Protein AF-A0A940CEB1-F1 (afdb_monomer_lite)

pLDDT: mean 72.1, std 21.2, range [25.8, 98.25]

Structure (mmCIF, N/CA/C/O backbone):
data_AF-A0A940CEB1-F1
#
_entry.id   AF-A0A940CEB1-F1
#
loop_
_atom_site.group_PDB
_atom_site.id
_atom_site.type_symbol
_atom_site.label_atom_id
_atom_site.label_alt_id
_atom_site.label_comp_id
_atom_site.label_asym_id
_atom_site.label_entity_id
_atom_site.label_seq_id
_atom_site.pdbx_PDB_ins_code
_atom_site.Cartn_x
_atom_site.Cartn_y
_atom_site.Cartn_z
_atom_site.occupancy
_atom_site.B_iso_or_equiv
_atom_site.auth_seq_id
_atom_site.auth_comp_id
_atom_site.auth_asym_id
_atom_site.auth_atom_id
_atom_site.pdbx_PDB_model_num
ATOM 1 N N . MET A 1 1 ? 11.211 -12.309 49.604 1.00 27.73 1 MET A N 1
ATOM 2 C CA . MET A 1 1 ? 10.793 -13.408 48.698 1.00 27.73 1 MET A CA 1
ATOM 3 C C . MET A 1 1 ? 11.800 -14.562 48.604 1.00 27.73 1 MET A C 1
ATOM 5 O O . MET A 1 1 ? 11.357 -15.689 48.750 1.00 27.73 1 MET A O 1
ATOM 9 N N . LYS A 1 2 ? 13.122 -14.353 48.440 1.00 26.02 2 LYS A N 1
ATOM 10 C CA . LYS A 1 2 ? 14.088 -15.481 48.369 1.00 26.02 2 LYS A CA 1
ATOM 11 C C . LYS A 1 2 ? 14.380 -16.222 49.696 1.00 26.02 2 LYS A C 1
ATOM 13 O O . LYS A 1 2 ? 14.759 -17.379 49.620 1.00 26.02 2 LYS A O 1
ATOM 18 N N . SER A 1 3 ? 14.178 -15.627 50.884 1.00 28.50 3 SER A N 1
ATOM 19 C CA . SER A 1 3 ? 14.506 -16.285 52.174 1.00 28.50 3 SER A CA 1
ATOM 20 C C . SER A 1 3 ? 13.359 -17.068 52.838 1.00 28.50 3 SER A C 1
ATOM 22 O O . SER A 1 3 ? 13.624 -17.930 53.673 1.00 28.50 3 SER A O 1
ATOM 24 N N . TYR A 1 4 ? 12.095 -16.806 52.479 1.00 29.58 4 TYR A N 1
ATOM 25 C CA . TYR A 1 4 ? 10.931 -17.437 53.127 1.00 29.58 4 TYR A CA 1
ATOM 26 C C . TYR A 1 4 ? 10.647 -18.843 52.560 1.00 29.58 4 TYR A C 1
ATOM 28 O O . TYR A 1 4 ? 10.418 -19.785 53.317 1.00 29.58 4 TYR A O 1
ATOM 36 N N . ASN A 1 5 ? 10.817 -19.029 51.243 1.00 39.47 5 ASN A N 1
ATOM 37 C CA . ASN A 1 5 ? 10.703 -20.340 50.586 1.00 39.47 5 ASN A CA 1
ATOM 38 C C . ASN A 1 5 ? 11.764 -21.347 51.056 1.00 39.47 5 ASN A C 1
ATOM 40 O O . ASN A 1 5 ? 11.519 -22.550 51.064 1.00 39.47 5 ASN A O 1
ATOM 44 N N . THR A 1 6 ? 12.925 -20.879 51.519 1.00 34.66 6 THR A N 1
ATOM 45 C CA . THR A 1 6 ? 14.000 -21.757 51.998 1.00 34.66 6 THR A CA 1
ATOM 46 C C . THR A 1 6 ? 13.637 -22.466 53.306 1.00 34.66 6 THR A C 1
ATOM 48 O O . THR A 1 6 ? 14.158 -23.544 53.573 1.00 34.66 6 THR A O 1
ATOM 51 N N . LYS A 1 7 ? 12.749 -21.894 54.132 1.00 38.88 7 LYS A N 1
ATOM 52 C CA . LYS A 1 7 ? 12.389 -22.449 55.449 1.00 38.88 7 LYS A CA 1
ATOM 53 C C . LYS A 1 7 ? 11.352 -23.573 55.336 1.00 38.88 7 LYS A C 1
ATOM 55 O O . LYS A 1 7 ? 11.483 -24.586 56.014 1.00 38.88 7 LYS A O 1
ATOM 60 N N . ILE A 1 8 ? 10.391 -23.427 54.421 1.00 42.66 8 ILE A N 1
ATOM 61 C CA . ILE A 1 8 ? 9.376 -24.449 54.109 1.00 42.66 8 ILE A CA 1
ATOM 62 C C . ILE A 1 8 ? 10.035 -25.662 53.443 1.00 42.66 8 ILE A C 1
ATOM 64 O O . ILE A 1 8 ? 9.822 -26.791 53.876 1.00 42.66 8 ILE A O 1
ATOM 68 N N . ILE A 1 9 ? 10.922 -25.425 52.469 1.00 41.19 9 ILE A N 1
ATOM 69 C CA . ILE A 1 9 ? 11.670 -26.495 51.794 1.00 41.19 9 ILE A CA 1
ATOM 70 C C . ILE A 1 9 ? 12.596 -27.219 52.783 1.00 41.19 9 ILE A C 1
ATOM 72 O O . ILE A 1 9 ? 12.636 -28.444 52.784 1.00 41.19 9 ILE A O 1
ATOM 76 N N . LYS A 1 10 ? 13.276 -26.500 53.692 1.00 40.56 10 LYS A N 1
ATOM 77 C CA . LYS A 1 10 ? 14.107 -27.122 54.742 1.00 40.56 10 LYS A CA 1
ATOM 78 C C . LYS A 1 10 ? 13.305 -27.981 55.722 1.00 40.56 10 LYS A C 1
ATOM 80 O O . LYS A 1 10 ? 13.800 -29.024 56.133 1.00 40.56 10 LYS A O 1
ATOM 85 N N . ASN A 1 11 ? 12.091 -27.571 56.089 1.00 43.56 11 ASN A N 1
ATOM 86 C CA . ASN A 1 11 ? 11.242 -28.341 57.003 1.00 43.56 11 ASN A CA 1
ATOM 87 C C . ASN A 1 11 ? 10.642 -29.587 56.335 1.00 43.56 11 ASN A C 1
ATOM 89 O O . ASN A 1 11 ? 10.568 -30.632 56.977 1.00 43.56 11 ASN A O 1
ATOM 93 N N . ALA A 1 12 ? 10.282 -29.504 55.050 1.00 43.97 12 ALA A N 1
ATOM 94 C CA . ALA A 1 12 ? 9.875 -30.665 54.259 1.00 43.97 12 ALA A CA 1
ATOM 95 C C . ALA A 1 12 ? 11.039 -31.657 54.069 1.00 43.97 12 ALA A C 1
ATOM 97 O O . ALA A 1 12 ? 10.867 -32.857 54.258 1.00 43.97 12 ALA A O 1
ATOM 98 N N . PHE A 1 13 ? 12.247 -31.146 53.800 1.00 39.66 13 PHE A N 1
ATOM 99 C CA . PHE A 1 13 ? 13.464 -31.954 53.672 1.00 39.66 13 PHE A CA 1
ATOM 100 C C . PHE A 1 13 ? 13.834 -32.658 54.984 1.00 39.66 13 PHE A C 1
ATOM 102 O O . PHE A 1 13 ? 14.203 -33.827 54.984 1.00 39.66 13 PHE A O 1
ATOM 109 N N . LYS A 1 14 ? 13.678 -31.966 56.121 1.00 43.47 14 LYS A N 1
ATOM 110 C CA . LYS A 1 14 ? 13.921 -32.535 57.450 1.00 43.47 14 LYS A CA 1
ATOM 111 C C . LYS A 1 14 ? 12.974 -33.703 57.762 1.00 43.47 14 LYS A C 1
ATOM 113 O O . LYS A 1 14 ? 13.449 -34.728 58.233 1.00 43.47 14 LYS A O 1
ATOM 118 N N . ARG A 1 15 ? 11.680 -33.582 57.430 1.00 45.56 15 ARG A N 1
ATOM 119 C CA . ARG A 1 15 ? 10.696 -34.671 57.598 1.00 45.56 15 ARG A CA 1
ATOM 120 C C . ARG A 1 15 ? 11.003 -35.889 56.722 1.00 45.56 15 ARG A C 1
ATOM 122 O O . ARG A 1 15 ? 10.946 -37.007 57.208 1.00 45.56 15 ARG A O 1
ATOM 129 N N . MET A 1 16 ? 11.411 -35.676 55.471 1.00 41.81 16 MET A N 1
ATOM 130 C CA . MET A 1 16 ? 11.794 -36.767 54.563 1.00 41.81 16 MET A CA 1
ATOM 131 C C . MET A 1 16 ? 13.024 -37.556 55.047 1.00 41.81 16 MET A C 1
ATOM 133 O O . MET A 1 16 ? 13.073 -38.773 54.894 1.00 41.81 16 MET A O 1
ATOM 137 N N . VAL A 1 17 ? 14.018 -36.876 55.635 1.00 41.12 17 VAL A N 1
ATOM 138 C CA . VAL A 1 17 ? 15.206 -37.530 56.221 1.00 41.12 17 VAL A CA 1
ATOM 139 C C . VAL A 1 17 ? 14.839 -38.317 57.485 1.00 41.12 17 VAL A C 1
ATOM 141 O O . VAL A 1 17 ? 15.400 -39.385 57.725 1.00 41.12 17 VAL A O 1
ATOM 144 N N . GLU A 1 18 ? 13.884 -37.815 58.273 1.00 44.88 18 GLU A N 1
ATOM 145 C CA . GLU A 1 18 ? 13.341 -38.503 59.453 1.00 44.88 18 GLU A CA 1
ATOM 146 C C . GLU A 1 18 ? 12.520 -39.757 59.075 1.00 44.88 18 GLU A C 1
ATOM 148 O O . GLU A 1 18 ? 12.572 -40.744 59.806 1.00 44.88 18 GLU A O 1
ATOM 153 N N . GLU A 1 19 ? 11.826 -39.762 57.928 1.00 44.84 19 GLU A N 1
ATOM 154 C CA . GLU A 1 19 ? 11.002 -40.893 57.457 1.00 44.84 19 GLU A CA 1
ATOM 155 C C . GLU A 1 19 ? 11.777 -41.989 56.703 1.00 44.84 19 GLU A C 1
ATOM 157 O O . GLU A 1 19 ? 11.395 -43.158 56.772 1.00 44.84 19 GLU A O 1
ATOM 162 N N . HIS A 1 20 ? 12.855 -41.650 55.986 1.00 45.41 20 HIS A N 1
ATOM 163 C CA . HIS A 1 20 ? 13.511 -42.585 55.052 1.00 45.41 20 HIS A CA 1
ATOM 164 C C . HIS A 1 20 ? 14.984 -42.899 55.356 1.00 45.41 20 HIS A C 1
ATOM 166 O O . HIS A 1 20 ? 15.578 -43.748 54.692 1.00 45.41 20 HIS A O 1
ATOM 172 N N . GLY A 1 21 ? 15.558 -42.284 56.393 1.00 36.50 21 GLY A N 1
ATOM 173 C CA . GLY A 1 21 ? 16.912 -42.568 56.871 1.00 36.50 21 GLY A CA 1
ATOM 174 C C . GLY A 1 21 ? 18.030 -41.838 56.100 1.00 36.50 21 GLY A C 1
ATOM 175 O O . GLY A 1 21 ? 17.873 -41.483 54.931 1.00 36.50 21 GLY A O 1
ATOM 176 N N . PRO A 1 22 ? 19.188 -41.590 56.745 1.00 37.09 22 PRO A N 1
ATOM 177 C CA . PRO A 1 22 ? 20.231 -40.703 56.218 1.00 37.09 22 PRO A CA 1
ATOM 178 C C . PRO A 1 22 ? 21.082 -41.295 55.080 1.00 37.09 22 PRO A C 1
ATOM 180 O O . PRO A 1 22 ? 21.786 -40.545 54.412 1.00 37.09 22 PRO A O 1
ATOM 183 N N . GLU A 1 23 ? 21.023 -42.606 54.824 1.00 39.81 23 GLU A N 1
ATOM 184 C CA . GLU A 1 23 ? 21.876 -43.277 53.822 1.00 39.81 23 GLU A CA 1
ATOM 185 C C . GLU A 1 23 ? 21.469 -43.003 52.359 1.00 39.81 23 GLU A C 1
ATOM 187 O O . GLU A 1 23 ? 22.212 -43.336 51.440 1.00 39.81 23 GLU A O 1
ATOM 192 N N . VAL A 1 24 ? 20.319 -42.359 52.122 1.00 39.47 24 VAL A N 1
ATOM 193 C CA . VAL A 1 24 ? 19.811 -42.059 50.767 1.00 39.47 24 VAL A CA 1
ATOM 194 C C . VAL A 1 24 ? 20.451 -40.797 50.156 1.00 39.47 24 VAL A C 1
ATOM 196 O O . VAL A 1 24 ? 20.351 -40.581 48.950 1.00 39.47 24 VAL A O 1
ATOM 199 N N . PHE A 1 25 ? 21.147 -39.964 50.941 1.00 39.81 25 PHE A N 1
ATOM 200 C CA . PHE A 1 25 ? 21.608 -38.649 50.480 1.00 39.81 25 PHE A CA 1
ATOM 201 C C . PHE A 1 25 ? 23.048 -38.340 50.898 1.00 39.81 25 PHE A C 1
ATOM 203 O O . PHE A 1 25 ? 23.282 -37.577 51.833 1.00 39.81 25 PHE A O 1
ATOM 210 N N . ASP A 1 26 ? 24.013 -38.868 50.146 1.00 35.78 26 ASP A N 1
ATOM 211 C CA . ASP A 1 26 ? 25.407 -38.422 50.216 1.00 35.78 26 ASP A CA 1
ATOM 212 C C . ASP A 1 26 ? 25.882 -37.867 48.867 1.00 35.78 26 ASP A C 1
ATOM 214 O O . ASP A 1 26 ? 26.655 -38.510 48.170 1.00 35.78 26 ASP A O 1
ATOM 218 N N . VAL A 1 27 ? 25.395 -36.681 48.474 1.00 32.84 27 VAL A N 1
ATOM 219 C CA . VAL A 1 27 ? 26.149 -35.735 47.624 1.00 32.84 27 VAL A CA 1
ATOM 220 C C . VAL A 1 27 ? 25.663 -34.308 47.906 1.00 32.84 27 VAL A C 1
ATOM 222 O O . VAL A 1 27 ? 24.493 -33.974 47.730 1.00 32.84 27 VAL A O 1
ATOM 225 N N . ALA A 1 28 ? 26.575 -33.437 48.332 1.00 38.16 28 ALA A N 1
ATOM 226 C CA . ALA A 1 28 ? 26.331 -32.013 48.523 1.00 38.16 28 ALA A CA 1
ATOM 227 C C . ALA A 1 28 ? 26.258 -31.256 47.176 1.00 38.16 28 ALA A C 1
ATOM 229 O O . ALA A 1 28 ? 27.224 -31.275 46.415 1.00 38.16 28 ALA A O 1
ATOM 230 N N . GLY A 1 29 ? 25.166 -30.524 46.912 1.00 29.97 29 GLY A N 1
ATOM 231 C CA . GLY A 1 29 ? 25.105 -29.528 45.827 1.00 29.97 29 GLY A CA 1
ATOM 232 C C . GLY A 1 29 ? 23.686 -29.109 45.410 1.00 29.97 29 GLY A C 1
ATOM 233 O O . GLY A 1 29 ? 22.952 -29.944 44.914 1.00 29.97 29 GLY A O 1
ATOM 234 N N . GLU A 1 30 ? 23.363 -27.823 45.623 1.00 32.31 30 GLU A N 1
ATOM 235 C CA . GLU A 1 30 ? 22.220 -26.974 45.186 1.00 32.31 30 GLU A CA 1
ATOM 236 C C . GLU A 1 30 ? 20.777 -27.542 44.994 1.00 32.31 30 GLU A C 1
ATOM 238 O O . GLU A 1 30 ? 20.577 -28.637 44.490 1.00 32.31 30 GLU A O 1
ATOM 243 N N . PRO A 1 31 ? 19.703 -26.772 45.313 1.00 37.59 31 PRO A N 1
ATOM 244 C CA . PRO A 1 31 ? 18.312 -27.272 45.354 1.00 37.59 31 PRO A CA 1
ATOM 245 C C . PRO A 1 31 ? 17.712 -27.718 44.008 1.00 37.59 31 PRO A C 1
ATOM 247 O O . PRO A 1 31 ? 16.626 -28.294 43.985 1.00 37.59 31 PRO A O 1
ATOM 250 N N . GLU A 1 32 ? 18.363 -27.400 42.890 1.00 36.53 32 GLU A N 1
ATOM 251 C CA . GLU A 1 32 ? 17.824 -27.575 41.536 1.00 36.53 32 GLU A CA 1
ATOM 252 C C . GLU A 1 32 ? 18.006 -29.004 40.988 1.00 36.53 32 GLU A C 1
ATOM 254 O O . GLU A 1 32 ? 17.327 -29.375 40.036 1.00 36.53 32 GLU A O 1
ATOM 259 N N . THR A 1 33 ? 18.838 -29.836 41.626 1.00 38.94 33 THR A N 1
ATOM 260 C CA . THR A 1 33 ? 19.183 -31.210 41.198 1.00 38.94 33 THR A CA 1
ATOM 261 C C . THR A 1 33 ? 18.453 -32.316 41.977 1.00 38.94 33 THR A C 1
ATOM 263 O O . THR A 1 33 ? 18.609 -33.499 41.685 1.00 38.94 33 THR A O 1
ATOM 266 N N . LEU A 1 34 ? 17.625 -31.959 42.966 1.00 41.16 34 LEU A N 1
ATOM 267 C CA . LEU A 1 34 ? 17.013 -32.905 43.913 1.00 41.16 34 LEU A CA 1
ATOM 268 C C . LEU A 1 34 ? 15.762 -33.633 43.385 1.00 41.16 34 LEU A C 1
ATOM 270 O O . LEU A 1 34 ? 15.404 -34.686 43.906 1.00 41.16 34 LEU A O 1
ATOM 274 N N . VAL A 1 35 ? 15.098 -33.100 42.353 1.00 42.66 35 VAL A N 1
ATOM 275 C CA . VAL A 1 35 ? 13.866 -33.693 41.791 1.00 42.66 35 VAL A CA 1
ATOM 276 C C . VAL A 1 35 ? 14.159 -34.975 41.006 1.00 42.66 35 VAL A C 1
ATOM 278 O O . VAL A 1 35 ? 13.322 -35.876 40.975 1.00 42.66 35 VAL A O 1
ATOM 281 N N . ASP A 1 36 ? 15.354 -35.098 40.428 1.00 40.91 36 ASP A N 1
ATOM 282 C CA . ASP A 1 36 ? 15.727 -36.233 39.579 1.00 40.91 36 ASP A CA 1
ATOM 283 C C . ASP A 1 36 ? 15.833 -37.558 40.355 1.00 40.91 36 ASP A C 1
ATOM 285 O O . ASP A 1 36 ? 15.549 -38.616 39.790 1.00 40.91 36 ASP A O 1
ATOM 289 N N . TYR A 1 37 ? 16.116 -37.497 41.662 1.00 40.81 37 TYR A N 1
ATOM 290 C CA . TYR A 1 37 ? 16.297 -38.658 42.547 1.00 40.81 37 TYR A CA 1
ATOM 291 C C . TYR A 1 37 ? 15.012 -39.128 43.257 1.00 40.81 37 TYR A C 1
ATOM 293 O O . TYR A 1 37 ? 15.055 -40.086 44.027 1.00 40.81 37 TYR A O 1
ATOM 301 N N . LEU A 1 38 ? 13.865 -38.483 43.010 1.00 42.16 38 LEU A N 1
ATOM 302 C CA . LEU A 1 38 ? 12.572 -38.905 43.565 1.00 42.16 38 LEU A CA 1
ATOM 303 C C . LEU A 1 38 ? 11.969 -40.097 42.784 1.00 42.16 38 LEU A C 1
ATOM 305 O O . LEU A 1 38 ? 12.088 -40.123 41.552 1.00 42.16 38 LEU A O 1
ATOM 309 N N . PRO A 1 39 ? 11.260 -41.032 43.453 1.00 40.28 39 PRO A N 1
ATOM 310 C CA . PRO A 1 39 ? 10.411 -42.033 42.795 1.00 40.28 39 PRO A CA 1
ATOM 311 C C . PRO A 1 39 ? 9.328 -41.378 41.917 1.00 40.28 39 PRO A C 1
ATOM 313 O O . PRO A 1 39 ? 8.865 -40.270 42.212 1.00 40.28 39 PRO A O 1
ATOM 316 N N . ASP A 1 40 ? 8.918 -42.036 40.829 1.00 43.56 40 ASP A N 1
ATOM 317 C CA . ASP A 1 40 ? 8.037 -41.460 39.792 1.00 43.56 40 ASP A CA 1
ATOM 318 C C . ASP A 1 40 ? 6.658 -41.023 40.328 1.00 43.56 40 ASP A C 1
ATOM 320 O O . ASP A 1 40 ? 6.085 -40.009 39.919 1.00 43.56 40 ASP A O 1
ATOM 324 N N . ASP A 1 41 ? 6.166 -41.733 41.330 1.00 41.03 41 ASP A N 1
ATOM 325 C CA . ASP A 1 41 ? 4.954 -41.485 42.101 1.00 41.03 41 ASP A CA 1
ATOM 326 C C . ASP A 1 41 ? 5.048 -40.228 42.994 1.00 41.03 41 ASP A C 1
ATOM 328 O O . ASP A 1 41 ? 4.067 -39.492 43.146 1.00 41.03 41 ASP A O 1
ATOM 332 N N . ALA A 1 42 ? 6.239 -39.880 43.491 1.00 39.88 42 ALA A N 1
ATOM 333 C CA . ALA A 1 42 ? 6.476 -38.623 44.207 1.00 39.88 42 ALA A CA 1
ATOM 334 C C . ALA A 1 42 ? 6.633 -37.425 43.247 1.00 39.88 42 ALA A C 1
ATOM 336 O O . ALA A 1 42 ? 6.152 -36.324 43.540 1.00 39.88 42 ALA A O 1
ATOM 337 N N . LYS A 1 43 ? 7.221 -37.635 42.058 1.00 45.94 43 LYS A N 1
ATOM 338 C CA . LYS A 1 43 ? 7.311 -36.619 40.987 1.00 45.94 43 LYS A CA 1
ATOM 339 C C . LYS A 1 43 ? 5.919 -36.189 40.498 1.00 45.94 43 LYS A C 1
ATOM 341 O O . LYS A 1 43 ? 5.676 -34.999 40.282 1.00 45.94 43 LYS A O 1
ATOM 346 N N . TYR A 1 44 ? 4.980 -37.134 40.413 1.00 42.84 44 TYR A N 1
ATOM 347 C CA . TYR A 1 44 ? 3.572 -36.891 40.078 1.00 42.84 44 TYR A CA 1
ATOM 348 C C . TYR A 1 44 ? 2.872 -35.925 41.054 1.00 42.84 44 TYR A C 1
ATOM 350 O O . TYR A 1 44 ? 2.182 -34.999 40.619 1.00 42.84 44 TYR A O 1
ATOM 358 N N . ASN A 1 45 ? 3.094 -36.064 42.365 1.00 41.38 45 ASN A N 1
ATOM 359 C CA . ASN A 1 45 ? 2.474 -35.195 43.374 1.00 41.38 45 ASN A CA 1
ATOM 360 C C . ASN A 1 45 ? 3.002 -33.753 43.324 1.00 41.38 45 ASN A C 1
ATOM 362 O O . ASN A 1 45 ? 2.230 -32.810 43.503 1.00 41.38 45 ASN A O 1
ATOM 366 N N . VAL A 1 46 ? 4.278 -33.560 42.982 1.00 41.88 46 VAL A N 1
ATOM 367 C CA . VAL A 1 46 ? 4.877 -32.226 42.797 1.00 41.88 46 VAL A CA 1
ATOM 368 C C . VAL A 1 46 ? 4.295 -31.515 41.566 1.00 41.88 46 VAL A C 1
ATOM 370 O O . VAL A 1 46 ? 3.967 -30.328 41.635 1.00 41.88 46 VAL A O 1
ATOM 373 N N . VAL A 1 47 ? 4.085 -32.234 40.456 1.00 40.03 47 VAL A N 1
ATOM 374 C CA . VAL A 1 47 ? 3.450 -31.691 39.237 1.00 40.03 47 VAL A CA 1
ATOM 375 C C . VAL A 1 47 ? 1.964 -31.390 39.465 1.00 40.03 47 VAL A C 1
ATOM 377 O O . VAL A 1 47 ? 1.476 -30.336 39.051 1.00 40.03 47 VAL A O 1
ATOM 380 N N . ARG A 1 48 ? 1.248 -32.262 40.186 1.00 40.25 48 ARG A N 1
ATOM 381 C CA . ARG A 1 48 ? -0.157 -32.062 40.576 1.00 40.25 48 ARG A CA 1
ATOM 382 C C . ARG A 1 48 ? -0.330 -30.854 41.501 1.00 40.25 48 ARG A C 1
ATOM 384 O O . ARG A 1 48 ? -1.277 -30.087 41.326 1.00 40.25 48 ARG A O 1
ATOM 391 N N . MET A 1 49 ? 0.599 -30.647 42.435 1.00 38.91 49 MET A N 1
ATOM 392 C CA . MET A 1 49 ? 0.623 -29.477 43.319 1.00 38.91 49 MET A CA 1
ATOM 393 C C . MET A 1 49 ? 0.913 -28.186 42.535 1.00 38.91 49 MET A C 1
ATOM 395 O O . MET A 1 49 ? 0.220 -27.191 42.724 1.00 38.91 49 MET A O 1
ATOM 399 N N . ALA A 1 50 ? 1.853 -28.207 41.582 1.00 38.84 50 ALA A N 1
ATOM 400 C CA . ALA A 1 50 ? 2.148 -27.061 40.713 1.00 38.84 50 ALA A CA 1
ATOM 401 C C . ALA A 1 50 ? 0.979 -26.682 39.779 1.00 38.84 50 ALA A C 1
ATOM 403 O O . ALA A 1 50 ? 0.777 -25.498 39.500 1.00 38.84 50 ALA A O 1
ATOM 404 N N . PHE A 1 51 ? 0.195 -27.671 39.327 1.00 35.69 51 PHE A N 1
ATOM 405 C CA . PHE A 1 51 ? -1.024 -27.469 38.537 1.00 35.69 51 PHE A CA 1
ATOM 406 C C . PHE A 1 51 ? -2.161 -26.863 39.372 1.00 35.69 51 PHE A C 1
ATOM 408 O O . PHE A 1 51 ? -2.806 -25.915 38.932 1.00 35.69 51 PHE A O 1
ATOM 415 N N . ARG A 1 52 ? -2.371 -27.354 40.603 1.00 34.94 52 ARG A N 1
ATOM 416 C CA . ARG A 1 52 ? -3.394 -26.821 41.524 1.00 34.94 52 ARG A CA 1
ATOM 417 C C . ARG A 1 52 ? -3.073 -25.418 42.053 1.00 34.94 52 ARG A C 1
ATOM 419 O O . ARG A 1 52 ? -3.991 -24.681 42.374 1.00 34.94 52 ARG A O 1
ATOM 426 N N . MET A 1 53 ? -1.796 -25.034 42.080 1.00 34.12 53 MET A N 1
ATOM 427 C CA . MET A 1 53 ? -1.313 -23.710 42.507 1.00 34.12 53 MET A CA 1
ATOM 428 C C . MET A 1 53 ? -1.252 -22.666 41.367 1.00 34.12 53 MET A C 1
ATOM 430 O O . MET A 1 53 ? -0.606 -21.632 41.518 1.00 34.12 53 MET A O 1
ATOM 434 N N . GLY A 1 54 ? -1.833 -22.939 40.188 1.00 32.00 54 GLY A N 1
ATOM 435 C CA . GLY A 1 54 ? -1.954 -21.964 39.086 1.00 32.00 54 GLY A CA 1
ATOM 436 C C . GLY A 1 54 ? -0.639 -21.513 38.425 1.00 32.00 54 GLY A C 1
ATOM 437 O O . GLY A 1 54 ? -0.622 -20.583 37.618 1.00 32.00 54 GLY A O 1
ATOM 438 N N . CYS A 1 55 ? 0.488 -22.169 38.715 1.00 35.28 55 CYS A N 1
ATOM 439 C CA . CYS A 1 55 ? 1.821 -21.749 38.275 1.00 35.28 55 CYS A CA 1
ATOM 440 C C . CYS A 1 55 ? 2.146 -22.207 36.836 1.00 35.28 55 CYS A C 1
ATOM 442 O O . CYS A 1 55 ? 3.063 -22.999 36.602 1.00 35.28 55 CYS A O 1
ATOM 444 N N . TYR A 1 56 ? 1.420 -21.674 35.846 1.00 39.34 56 TYR A N 1
ATOM 445 C CA . TYR A 1 56 ? 1.493 -22.086 34.433 1.00 39.34 56 TYR A CA 1
ATOM 446 C C . TYR A 1 56 ? 2.900 -22.004 33.806 1.00 39.34 56 TYR A C 1
ATOM 448 O O . TYR A 1 56 ? 3.251 -22.850 32.986 1.00 39.34 56 TYR A O 1
ATOM 456 N N . ARG A 1 57 ? 3.752 -21.049 34.213 1.00 37.84 57 ARG A N 1
ATOM 457 C CA . ARG A 1 57 ? 5.152 -20.964 33.733 1.00 37.84 57 ARG A CA 1
ATOM 458 C C . ARG A 1 57 ? 6.009 -22.146 34.197 1.00 37.84 57 ARG A C 1
ATOM 460 O O . ARG A 1 57 ? 6.769 -22.690 33.402 1.00 37.84 57 ARG A O 1
ATOM 467 N N . ARG A 1 58 ? 5.841 -22.574 35.453 1.00 40.69 58 ARG A N 1
ATOM 468 C CA . ARG A 1 58 ? 6.579 -23.701 36.045 1.00 40.69 58 ARG A CA 1
ATOM 469 C C . ARG A 1 58 ? 6.134 -25.030 35.438 1.00 40.69 58 ARG A C 1
ATOM 471 O O . ARG A 1 58 ? 6.953 -25.916 35.222 1.00 40.69 58 ARG A O 1
ATOM 478 N N . LEU A 1 59 ? 4.849 -25.133 35.091 1.00 38.66 59 LEU A N 1
ATOM 479 C CA . LEU A 1 59 ? 4.283 -26.285 34.393 1.00 38.66 59 LEU A CA 1
ATOM 480 C C . LEU A 1 59 ? 4.878 -26.452 32.983 1.00 38.66 59 LEU A C 1
ATOM 482 O O . LEU A 1 59 ? 5.200 -27.565 32.584 1.00 38.66 59 LEU A O 1
ATOM 486 N N . GLN A 1 60 ? 5.068 -25.351 32.246 1.00 40.38 60 GLN A N 1
ATOM 487 C CA . GLN A 1 60 ? 5.682 -25.359 30.909 1.00 40.38 60 GLN A CA 1
ATOM 488 C C . GLN A 1 60 ? 7.182 -25.706 30.954 1.00 40.38 60 GLN A C 1
ATOM 490 O O . GLN A 1 60 ? 7.667 -26.432 30.088 1.00 40.38 60 GLN A O 1
ATOM 495 N N . GLU A 1 61 ? 7.907 -25.253 31.983 1.00 43.06 61 GLU A N 1
ATOM 496 C CA . GLU A 1 61 ? 9.313 -25.623 32.225 1.00 43.06 61 GLU A CA 1
ATOM 497 C C . GLU A 1 61 ? 9.468 -27.117 32.549 1.00 43.06 61 GLU A C 1
ATOM 499 O O . GLU A 1 61 ? 10.275 -27.798 31.919 1.00 43.06 61 GLU A O 1
ATOM 504 N N . LEU A 1 62 ? 8.635 -27.655 33.448 1.00 41.78 62 LEU A N 1
ATOM 505 C CA . LEU A 1 62 ? 8.636 -29.080 33.804 1.00 41.78 62 LEU A CA 1
ATOM 506 C C . LEU A 1 62 ? 8.230 -29.965 32.611 1.00 41.78 62 LEU A C 1
ATOM 508 O O . LEU A 1 62 ? 8.849 -30.994 32.357 1.00 41.78 62 LEU A O 1
ATOM 512 N N . LYS A 1 63 ? 7.247 -29.538 31.809 1.00 43.53 63 LYS A N 1
ATOM 513 C CA . LYS A 1 63 ? 6.812 -30.256 30.597 1.00 43.53 63 LYS A CA 1
ATOM 514 C C . LYS A 1 63 ? 7.899 -30.295 29.513 1.00 43.53 63 LYS A C 1
ATOM 516 O O . LYS A 1 63 ? 7.989 -31.269 28.771 1.00 43.53 63 LYS A O 1
ATOM 521 N N . LYS A 1 64 ? 8.747 -29.262 29.447 1.00 47.03 64 LYS A N 1
ATOM 522 C CA . LYS A 1 64 ? 9.912 -29.186 28.551 1.00 47.03 64 LYS A CA 1
ATOM 523 C C . LYS A 1 64 ? 11.093 -30.030 29.051 1.00 47.03 64 LYS A C 1
ATOM 525 O O . LYS A 1 64 ? 11.843 -30.548 28.231 1.00 47.03 64 LYS A O 1
ATOM 530 N N . GLN A 1 65 ? 11.241 -30.180 30.368 1.00 41.97 65 GLN A N 1
ATOM 531 C CA . GLN A 1 65 ? 12.326 -30.933 31.005 1.00 41.97 65 GLN A CA 1
ATOM 532 C C . GLN A 1 65 ? 12.067 -32.453 31.048 1.00 41.97 65 GLN A C 1
ATOM 534 O O . GLN A 1 65 ? 12.999 -33.223 30.846 1.00 41.97 65 GLN A O 1
ATOM 539 N N . TYR A 1 66 ? 10.813 -32.895 31.217 1.00 45.03 66 TYR A N 1
ATOM 540 C CA . TYR A 1 66 ? 10.446 -34.317 31.376 1.00 45.03 66 TYR A CA 1
ATOM 541 C C . TYR A 1 66 ? 9.600 -34.881 30.217 1.00 45.03 66 TYR A C 1
ATOM 543 O O . TYR A 1 66 ? 8.904 -35.882 30.374 1.00 45.03 66 TYR A O 1
ATOM 551 N N . GLY A 1 67 ? 9.652 -34.256 29.035 1.00 37.28 67 GLY A N 1
ATOM 552 C CA . GLY A 1 67 ? 8.829 -34.563 27.851 1.00 37.28 67 GLY A CA 1
ATOM 553 C C . GLY A 1 67 ? 9.038 -35.933 27.179 1.00 37.28 67 GLY A C 1
ATOM 554 O O . GLY A 1 67 ? 8.716 -36.082 26.003 1.00 37.28 67 GLY A O 1
ATOM 555 N N . ARG A 1 68 ? 9.574 -36.933 27.886 1.00 36.84 68 ARG A N 1
ATOM 556 C CA . ARG A 1 68 ? 9.693 -38.326 27.433 1.00 36.84 68 ARG A CA 1
ATOM 557 C C . ARG A 1 68 ? 9.467 -39.298 28.594 1.00 36.84 68 ARG A C 1
ATOM 559 O O . ARG A 1 68 ? 10.390 -39.974 29.026 1.00 36.84 68 ARG A O 1
ATOM 566 N N . PHE A 1 69 ? 8.236 -39.393 29.073 1.00 32.59 69 PHE A N 1
ATOM 567 C CA . PHE A 1 69 ? 7.757 -40.637 29.672 1.00 32.59 69 PHE A CA 1
ATOM 568 C C . PHE A 1 69 ? 6.636 -41.153 28.773 1.00 32.59 69 PHE A C 1
ATOM 570 O O . PHE A 1 69 ? 5.617 -40.485 28.593 1.00 32.59 69 PHE A O 1
ATOM 577 N N . GLU A 1 70 ? 6.874 -42.293 28.123 1.00 36.06 70 GLU A N 1
ATOM 578 C CA . GLU A 1 70 ? 5.883 -42.987 27.302 1.00 36.06 70 GLU A CA 1
ATOM 579 C C . GLU A 1 70 ? 4.675 -43.357 28.174 1.00 36.06 70 GLU A C 1
ATOM 581 O O . GLU A 1 70 ? 4.715 -44.259 29.007 1.00 36.06 70 GLU A O 1
ATOM 586 N N . LEU A 1 71 ? 3.584 -42.617 27.984 1.00 33.06 71 LEU A N 1
ATOM 587 C CA . LEU A 1 71 ? 2.299 -42.756 28.670 1.00 33.06 71 LEU A CA 1
ATOM 588 C C . LEU A 1 71 ? 1.502 -43.959 28.135 1.00 33.06 71 LEU A C 1
ATOM 590 O O . LEU A 1 71 ? 0.391 -43.811 27.628 1.00 33.06 71 LEU A O 1
ATOM 594 N N . ALA A 1 72 ? 2.055 -45.167 28.240 1.00 31.33 72 ALA A N 1
ATOM 595 C CA . ALA A 1 72 ? 1.366 -46.383 27.806 1.00 31.33 72 ALA A CA 1
ATOM 596 C C . ALA A 1 72 ? 0.303 -46.889 28.807 1.00 31.33 72 ALA A C 1
ATOM 598 O O . ALA A 1 72 ? -0.496 -47.750 28.449 1.00 31.33 72 ALA A O 1
ATOM 599 N N . GLN A 1 73 ? 0.230 -46.351 30.034 1.00 38.91 73 GLN A N 1
ATOM 600 C CA . GLN A 1 73 ? -0.762 -46.767 31.041 1.00 38.91 73 GLN A CA 1
ATOM 601 C C . GLN A 1 73 ? -1.359 -45.587 31.830 1.00 38.91 73 GLN A C 1
ATOM 603 O O . GLN A 1 73 ? -1.237 -45.506 33.048 1.00 38.91 73 GLN A O 1
ATOM 608 N N . ASN A 1 74 ? -2.011 -44.650 31.134 1.00 37.41 74 ASN A N 1
ATOM 609 C CA . ASN A 1 74 ? -2.707 -43.518 31.758 1.00 37.41 74 ASN A CA 1
ATOM 610 C C . ASN A 1 74 ? -4.243 -43.732 31.788 1.00 37.41 74 ASN A C 1
ATOM 612 O O . ASN A 1 74 ? -4.825 -43.930 30.716 1.00 37.41 74 ASN A O 1
ATOM 616 N N . PRO A 1 75 ? -4.920 -43.612 32.952 1.00 36.38 75 PRO A N 1
ATOM 617 C CA . PRO A 1 75 ? -6.385 -43.564 33.073 1.00 36.38 75 PRO A CA 1
ATOM 618 C C . PRO A 1 75 ? -7.069 -42.506 32.188 1.00 36.38 75 PRO A C 1
ATOM 620 O O . PRO A 1 75 ? -8.196 -42.718 31.746 1.00 36.38 75 PRO A O 1
ATOM 623 N N . LEU A 1 76 ? -6.363 -41.422 31.837 1.00 35.06 76 LEU A N 1
ATOM 624 C CA . LEU A 1 76 ? -6.854 -40.388 30.912 1.00 35.06 76 LEU A CA 1
ATOM 625 C C . LEU A 1 76 ? -7.106 -40.923 29.491 1.00 35.06 76 LEU A C 1
ATOM 627 O O . LEU A 1 76 ? -7.936 -40.391 28.763 1.00 35.06 76 LEU A O 1
ATOM 631 N N . ASN A 1 77 ? -6.397 -41.975 29.071 1.00 38.28 77 ASN A N 1
ATOM 632 C CA . ASN A 1 77 ? -6.545 -42.553 27.731 1.00 38.28 77 ASN A CA 1
ATOM 633 C C . ASN A 1 77 ? -7.805 -43.433 27.631 1.00 38.28 77 ASN A C 1
ATOM 635 O O . ASN A 1 77 ? -8.406 -43.558 26.565 1.00 38.28 77 ASN A O 1
ATOM 639 N N . THR A 1 78 ? -8.225 -44.017 28.755 1.00 41.50 78 THR A N 1
ATOM 640 C CA . THR A 1 78 ? -9.504 -44.727 28.896 1.00 41.50 78 THR A CA 1
ATOM 641 C C . THR A 1 78 ? -10.668 -43.737 28.882 1.00 41.50 78 THR A C 1
ATOM 643 O O . THR A 1 78 ? -11.676 -43.982 28.223 1.00 41.50 78 THR A O 1
ATOM 646 N N . GLU A 1 79 ? -10.489 -42.585 29.529 1.00 39.75 79 GLU A N 1
ATOM 647 C CA . GLU A 1 79 ? -11.462 -41.492 29.559 1.00 39.75 79 GLU A CA 1
ATOM 648 C C . GLU A 1 79 ? -11.626 -40.861 28.162 1.00 39.75 79 GLU A C 1
ATOM 650 O O . GLU A 1 79 ? -12.735 -40.789 27.646 1.00 39.75 79 GLU A O 1
ATOM 655 N N . LEU A 1 80 ? -10.533 -40.555 27.452 1.00 36.78 80 LEU A N 1
ATOM 656 C CA . LEU A 1 80 ? -10.568 -40.007 26.085 1.00 36.78 80 LEU A CA 1
ATOM 657 C C . LEU A 1 80 ? -11.101 -40.993 25.026 1.00 36.78 80 LEU A C 1
ATOM 659 O O . LEU A 1 80 ? -11.808 -40.578 24.105 1.00 36.78 80 LEU A O 1
ATOM 663 N N . LYS A 1 81 ? -10.835 -42.302 25.165 1.00 42.00 81 LYS A N 1
ATOM 664 C CA . LYS A 1 81 ? -11.451 -43.339 24.311 1.00 42.00 81 LYS A CA 1
ATOM 665 C C . LYS A 1 81 ? -12.945 -43.509 24.575 1.00 42.00 81 LYS A C 1
ATOM 667 O O . LYS A 1 81 ? -13.672 -43.817 23.634 1.00 42.00 81 LYS A O 1
ATOM 672 N N . SER A 1 82 ? -13.411 -43.267 25.803 1.00 40.81 82 SER A N 1
ATOM 673 C CA . SER A 1 82 ? -14.849 -43.253 26.115 1.00 40.81 82 SER A CA 1
ATOM 674 C C . SER A 1 82 ? -15.598 -42.095 25.432 1.00 40.81 82 SER A C 1
ATOM 676 O O . SER A 1 82 ? -16.804 -42.193 25.226 1.00 40.81 82 SER A O 1
ATOM 678 N N . PHE A 1 83 ? -14.865 -41.068 24.977 1.00 35.19 83 PHE A N 1
ATOM 679 C CA . PHE A 1 83 ? -15.359 -39.947 24.168 1.00 35.19 83 PHE A CA 1
ATOM 680 C C . PHE A 1 83 ? -15.021 -40.048 22.661 1.00 35.19 83 PHE A C 1
ATOM 682 O O . PHE A 1 83 ? -15.332 -39.131 21.906 1.00 35.19 83 PHE A O 1
ATOM 689 N N . GLY A 1 84 ? -14.414 -41.148 22.189 1.00 32.09 84 GLY A N 1
ATOM 690 C CA . GLY A 1 84 ? -14.250 -41.447 20.755 1.00 32.09 84 GLY A CA 1
ATOM 691 C C . GLY A 1 84 ? -13.137 -40.707 19.994 1.00 32.09 84 GLY A C 1
ATOM 692 O O . GLY A 1 84 ? -13.174 -40.678 18.766 1.00 32.09 84 GLY A O 1
ATOM 693 N N . ILE A 1 85 ? -12.138 -40.129 20.669 1.00 36.16 85 ILE A N 1
ATOM 694 C CA . ILE A 1 85 ? -11.075 -39.333 20.024 1.00 36.16 85 ILE A CA 1
ATOM 695 C C . ILE A 1 85 ? -9.785 -40.161 19.870 1.00 36.16 85 ILE A C 1
ATOM 697 O O . ILE A 1 85 ? -9.228 -40.639 20.859 1.00 36.16 85 ILE A O 1
ATOM 701 N N . THR A 1 86 ? -9.262 -40.295 18.643 1.00 36.22 86 THR A N 1
ATOM 702 C CA . THR A 1 86 ? -7.910 -40.826 18.368 1.00 36.22 86 THR A CA 1
ATOM 703 C C . THR A 1 86 ? -6.973 -39.719 17.898 1.00 36.22 86 THR A C 1
ATOM 705 O O . THR A 1 86 ? -7.271 -39.010 16.941 1.00 36.22 86 THR A O 1
ATOM 708 N N . ILE A 1 87 ? -5.834 -39.582 18.580 1.00 39.09 87 ILE A N 1
ATOM 709 C CA . ILE A 1 87 ? -4.852 -38.515 18.365 1.00 39.09 87 ILE A CA 1
ATOM 710 C C . ILE A 1 87 ? -3.827 -38.976 17.328 1.00 39.09 87 ILE A C 1
ATOM 712 O O . ILE A 1 87 ? -2.756 -39.454 17.685 1.00 39.09 87 ILE A O 1
ATOM 716 N N . GLU A 1 88 ? -4.138 -38.815 16.047 1.00 36.72 88 GLU A N 1
ATOM 717 C CA . GLU A 1 88 ? -3.108 -38.707 15.012 1.00 36.72 88 GLU A CA 1
ATOM 718 C C . GLU A 1 88 ? -3.475 -37.547 14.074 1.00 36.72 88 GLU A C 1
ATOM 720 O O . GLU A 1 88 ? -4.533 -37.557 13.455 1.00 36.72 88 GLU A O 1
ATOM 725 N N . ALA A 1 89 ? -2.568 -36.563 14.003 1.00 34.00 89 ALA A N 1
ATOM 726 C CA . ALA A 1 89 ? -2.572 -35.338 13.187 1.00 34.00 89 ALA A CA 1
ATOM 727 C C . ALA A 1 89 ? -3.379 -34.117 13.699 1.00 34.00 89 ALA A C 1
ATOM 729 O O . ALA A 1 89 ? -4.535 -33.924 13.343 1.00 34.00 89 ALA A O 1
ATOM 730 N N . ALA A 1 90 ? -2.716 -33.216 14.442 1.00 28.72 90 ALA A N 1
ATOM 731 C CA . ALA A 1 90 ? -3.062 -31.784 14.502 1.00 28.72 90 ALA A CA 1
ATOM 732 C C . ALA A 1 90 ? -1.857 -30.960 15.007 1.00 28.72 90 ALA A C 1
ATOM 734 O O . ALA A 1 90 ? -1.401 -31.151 16.134 1.00 28.72 90 ALA A O 1
ATOM 735 N N . GLU A 1 91 ? -1.325 -30.053 14.179 1.00 38.25 91 GLU A N 1
ATOM 736 C CA . GLU A 1 91 ? -0.089 -29.298 14.458 1.00 38.25 91 GLU A CA 1
ATOM 737 C C . GLU A 1 91 ? -0.280 -27.942 15.168 1.00 38.25 91 GLU A C 1
ATOM 739 O O . GLU A 1 91 ? 0.722 -27.334 15.528 1.00 38.25 91 GLU A O 1
ATOM 744 N N . THR A 1 92 ? -1.489 -27.449 15.477 1.00 36.41 92 THR A N 1
ATOM 745 C CA . THR A 1 92 ? -1.628 -26.232 16.315 1.00 36.41 92 THR A CA 1
ATOM 746 C C . THR A 1 92 ? -2.903 -26.184 17.172 1.00 36.41 92 THR A C 1
ATOM 748 O O . THR A 1 92 ? -3.967 -26.667 16.798 1.00 36.41 92 THR A O 1
ATOM 751 N N . ALA A 1 93 ? -2.792 -25.567 18.356 1.00 33.16 93 ALA A N 1
ATOM 752 C CA . ALA A 1 93 ? -3.787 -25.569 19.438 1.00 33.16 93 ALA A CA 1
ATOM 753 C C . ALA A 1 93 ? -5.042 -24.688 19.217 1.00 33.16 93 ALA A C 1
ATOM 755 O O . ALA A 1 93 ? -5.891 -24.620 20.102 1.00 33.16 93 ALA A O 1
ATOM 756 N N . ALA A 1 94 ? -5.176 -24.005 18.076 1.00 31.52 94 ALA A N 1
ATOM 757 C CA . ALA A 1 94 ? -6.335 -23.152 17.787 1.00 31.52 94 ALA A CA 1
ATOM 758 C C . ALA A 1 94 ? -7.464 -23.894 17.041 1.00 31.52 94 ALA A C 1
ATOM 760 O O . ALA A 1 94 ? -8.633 -23.571 17.237 1.00 31.52 94 ALA A O 1
ATOM 761 N N . GLU A 1 95 ? -7.142 -24.919 16.245 1.00 33.94 95 GLU A N 1
ATOM 762 C CA . GLU A 1 95 ? -8.131 -25.675 15.453 1.00 33.94 95 GLU A CA 1
ATOM 763 C C . GLU A 1 95 ? -8.876 -26.739 16.285 1.00 33.94 95 GLU A C 1
ATOM 765 O O . GLU A 1 95 ? -10.046 -27.022 16.032 1.00 33.94 95 GLU A O 1
ATOM 770 N N . VAL A 1 96 ? -8.266 -27.245 17.364 1.00 34.50 96 VAL A N 1
ATOM 771 C CA . VAL A 1 96 ? -8.880 -28.241 18.268 1.00 34.50 96 VAL A CA 1
ATOM 772 C C . VAL A 1 96 ? -10.090 -27.673 19.026 1.00 34.50 96 VAL A C 1
ATOM 774 O O . VAL A 1 96 ? -11.063 -28.383 19.267 1.00 34.50 96 VAL A O 1
ATOM 777 N N . THR A 1 97 ? -10.073 -26.382 19.363 1.00 33.44 97 THR A N 1
ATOM 778 C CA . THR A 1 97 ? -11.132 -25.731 20.156 1.00 33.44 97 THR A CA 1
ATOM 779 C C . THR A 1 97 ? -12.394 -25.452 19.336 1.00 33.44 97 THR A C 1
ATOM 781 O O . THR A 1 97 ? -13.498 -25.490 19.874 1.00 33.44 97 THR A O 1
ATOM 784 N N . VAL A 1 98 ? -12.246 -25.204 18.029 1.00 32.09 98 VAL A N 1
ATOM 785 C CA . VAL A 1 98 ? -13.370 -24.956 17.109 1.00 32.09 98 VAL A CA 1
ATOM 786 C C . VAL A 1 98 ? -13.988 -26.280 16.646 1.00 32.09 98 VAL A C 1
ATOM 788 O O . VAL A 1 98 ? -15.206 -26.432 16.681 1.00 32.09 98 VAL A O 1
ATOM 791 N N . MET A 1 99 ? -13.163 -27.290 16.345 1.00 33.53 99 MET A N 1
ATOM 792 C CA . MET A 1 99 ? -13.649 -28.614 15.932 1.00 33.53 99 MET A CA 1
ATOM 793 C C . MET A 1 99 ? -14.327 -29.393 17.077 1.00 33.53 99 MET A C 1
ATOM 795 O O . MET A 1 99 ? -15.280 -30.129 16.826 1.00 33.53 99 MET A O 1
ATOM 799 N N . ALA A 1 100 ? -13.911 -29.200 18.338 1.00 33.81 100 ALA A N 1
ATOM 800 C CA . ALA A 1 100 ? -14.573 -29.797 19.507 1.00 33.81 100 ALA A CA 1
ATOM 801 C C . ALA A 1 100 ? -15.960 -29.187 19.800 1.00 33.81 100 ALA A C 1
ATOM 803 O O . ALA A 1 100 ? -16.832 -29.871 20.333 1.00 33.81 100 ALA A O 1
ATOM 804 N N . ALA A 1 101 ? -16.181 -27.922 19.430 1.00 33.22 101 ALA A N 1
ATOM 805 C CA . ALA A 1 101 ? -17.466 -27.245 19.595 1.00 33.22 101 ALA A CA 1
ATOM 806 C C . ALA A 1 101 ? -18.470 -27.610 18.483 1.00 33.22 101 ALA A C 1
ATOM 808 O O . ALA A 1 101 ? -19.664 -27.726 18.752 1.00 33.22 101 ALA A O 1
ATOM 809 N N . GLU A 1 102 ? -17.999 -27.844 17.253 1.00 32.84 102 GLU A N 1
ATOM 810 C CA . GLU A 1 102 ? -18.848 -28.226 16.112 1.00 32.84 102 GLU A CA 1
ATOM 811 C C . GLU A 1 102 ? -19.195 -29.728 16.090 1.00 32.84 102 GLU A C 1
ATOM 813 O O . GLU A 1 102 ? -20.293 -30.096 15.670 1.00 32.84 102 GLU A O 1
ATOM 818 N N . ALA A 1 103 ? -18.319 -30.603 16.603 1.00 34.38 103 ALA A N 1
ATOM 819 C CA . ALA A 1 103 ? -18.563 -32.050 16.662 1.00 34.38 103 ALA A CA 1
ATOM 820 C C . ALA A 1 103 ? -19.500 -32.494 17.807 1.00 34.38 103 ALA A C 1
ATOM 822 O O . ALA A 1 103 ? -20.020 -33.609 17.770 1.00 34.38 103 ALA A O 1
ATOM 823 N N . ALA A 1 104 ? -19.744 -31.646 18.814 1.00 32.84 104 ALA A N 1
ATOM 824 C CA . ALA A 1 104 ? -20.530 -32.010 19.997 1.00 32.84 104 ALA A CA 1
ATOM 825 C C . ALA A 1 104 ? -22.058 -31.933 19.815 1.00 32.84 104 ALA A C 1
ATOM 827 O O . ALA A 1 104 ? -22.770 -32.372 20.709 1.00 32.84 104 ALA A O 1
ATOM 828 N N . GLY A 1 105 ? -22.584 -31.407 18.699 1.00 34.38 105 GLY A N 1
ATOM 829 C CA . GLY A 1 105 ? -23.982 -31.606 18.271 1.00 34.38 105 GLY A CA 1
ATOM 830 C C . GLY A 1 105 ? -25.102 -31.421 19.317 1.00 34.38 105 GLY A C 1
ATOM 831 O O . GLY A 1 105 ? -26.160 -32.029 19.175 1.00 34.38 105 GLY A O 1
ATOM 832 N N . LEU A 1 106 ? -24.915 -30.614 20.366 1.00 31.66 106 LEU A N 1
ATOM 833 C CA . LEU A 1 106 ? -25.890 -30.444 21.448 1.00 31.66 106 LEU A CA 1
ATOM 834 C C . LEU A 1 106 ? -26.906 -29.343 21.111 1.00 31.66 106 LEU A C 1
ATOM 836 O O . LEU A 1 106 ? -26.890 -28.245 21.662 1.00 31.66 106 LEU A O 1
ATOM 840 N N . THR A 1 107 ? -27.849 -29.664 20.226 1.00 31.22 107 THR A N 1
ATOM 841 C CA . THR A 1 107 ? -29.198 -29.089 20.308 1.00 31.22 107 THR A CA 1
ATOM 842 C C . THR A 1 107 ? -30.012 -29.883 21.332 1.00 31.22 107 THR A C 1
ATOM 844 O O . THR A 1 107 ? -30.380 -31.022 21.070 1.00 31.22 107 THR A O 1
ATOM 847 N N . ALA A 1 108 ? -30.261 -29.259 22.487 1.00 35.94 108 ALA A N 1
ATOM 848 C CA . ALA A 1 108 ? -31.347 -29.458 23.458 1.00 35.94 108 ALA A CA 1
ATOM 849 C C . ALA A 1 108 ? -32.057 -30.833 23.553 1.00 35.94 108 ALA A C 1
ATOM 851 O O . ALA A 1 108 ? -32.838 -31.187 22.669 1.00 35.94 108 ALA A O 1
ATOM 852 N N . LYS A 1 109 ? -31.955 -31.486 24.728 1.00 36.50 109 LYS A N 1
ATOM 853 C CA . LYS A 1 109 ? -33.085 -31.820 25.639 1.00 36.50 109 LYS A CA 1
ATOM 854 C C . LYS A 1 109 ? -32.702 -32.902 26.663 1.00 36.50 109 LYS A C 1
ATOM 856 O O . LYS A 1 109 ? -32.638 -34.078 26.322 1.00 36.50 109 LYS A O 1
ATOM 861 N N . SER A 1 110 ? -32.630 -32.533 27.944 1.00 28.12 110 SER A N 1
ATOM 862 C CA . SER A 1 110 ? -33.060 -33.409 29.040 1.00 28.12 110 SER A CA 1
ATOM 863 C C . SER A 1 110 ? -33.625 -32.565 30.192 1.00 28.12 110 SER A C 1
ATOM 865 O O . SER A 1 110 ? -33.062 -31.544 30.579 1.00 28.12 110 SER A O 1
ATOM 867 N N . ALA A 1 111 ? -34.798 -32.954 30.691 1.00 29.05 111 ALA A N 1
ATOM 868 C CA . ALA A 1 111 ? -35.682 -32.153 31.544 1.00 29.05 111 ALA A CA 1
ATOM 869 C C . ALA A 1 111 ? -35.187 -31.913 32.993 1.00 29.05 111 ALA A C 1
ATOM 871 O O . ALA A 1 111 ? -35.941 -31.401 33.811 1.00 29.05 111 ALA A O 1
ATOM 872 N N . GLY A 1 112 ? -33.940 -32.267 33.324 1.00 30.08 112 GLY A N 1
ATOM 873 C CA . GLY A 1 112 ? -33.303 -31.918 34.605 1.00 30.08 112 GLY A CA 1
ATOM 874 C C . GLY A 1 112 ? -32.503 -30.611 34.550 1.00 30.08 112 GLY A C 1
ATOM 875 O O . GLY A 1 112 ? -32.326 -29.940 35.561 1.00 30.08 112 GLY A O 1
ATOM 876 N N . GLU A 1 113 ? -32.074 -30.200 33.356 1.00 29.52 113 GLU A N 1
ATOM 877 C CA . GLU A 1 113 ? -31.319 -28.958 33.161 1.00 29.52 113 GLU A CA 1
ATOM 878 C C . GLU A 1 113 ? -32.225 -27.733 33.040 1.00 29.52 113 GLU A C 1
ATOM 880 O O . GLU A 1 113 ? -31.743 -26.615 33.142 1.00 29.52 113 GLU A O 1
ATOM 885 N N . GLU A 1 114 ? -33.540 -27.899 32.881 1.00 28.77 114 GLU A N 1
ATOM 886 C CA . GLU A 1 114 ? -34.477 -26.768 32.811 1.00 28.77 114 GLU A CA 1
ATOM 887 C C . GLU A 1 114 ? -34.657 -26.082 34.179 1.00 28.77 114 GLU A C 1
ATOM 889 O O . GLU A 1 114 ? -34.964 -24.895 34.234 1.00 28.77 114 GLU A O 1
ATOM 894 N N . GLN A 1 115 ? -34.351 -26.784 35.277 1.00 29.09 115 GLN A N 1
ATOM 895 C CA . GLN A 1 115 ? -34.301 -26.215 36.628 1.00 29.09 115 GLN A CA 1
ATOM 896 C C . GLN A 1 115 ? -32.938 -25.546 36.912 1.00 29.09 115 GLN A C 1
ATOM 898 O O . GLN A 1 115 ? -32.892 -24.453 37.467 1.00 29.09 115 GLN A O 1
ATOM 903 N N . ILE A 1 116 ? -31.837 -26.121 36.406 1.00 28.97 116 ILE A N 1
ATOM 904 C CA . ILE A 1 116 ? -30.462 -25.598 36.557 1.00 28.97 116 ILE A CA 1
ATOM 905 C C . ILE A 1 116 ? -30.193 -24.397 35.620 1.00 28.97 116 ILE A C 1
ATOM 907 O O . ILE A 1 116 ? -29.534 -23.433 36.006 1.00 28.97 116 ILE A O 1
ATOM 911 N N . MET A 1 117 ? -30.747 -24.389 34.403 1.00 27.95 117 MET A N 1
ATOM 912 C CA . MET A 1 117 ? -30.663 -23.269 33.448 1.00 27.95 117 MET A CA 1
ATOM 913 C C . MET A 1 117 ? -31.619 -22.117 33.790 1.00 27.95 117 MET A C 1
ATOM 915 O O . MET A 1 117 ? -31.320 -20.971 33.451 1.00 27.95 117 MET A O 1
ATOM 919 N N . GLN A 1 118 ? -32.735 -22.372 34.489 1.00 30.61 118 GLN A N 1
ATOM 920 C CA . GLN A 1 118 ? -33.552 -21.295 35.069 1.00 30.61 118 GLN A CA 1
ATOM 921 C C . GLN A 1 118 ? -32.840 -20.594 36.238 1.00 30.61 118 GLN A C 1
ATOM 923 O O . GLN A 1 118 ? -33.042 -19.394 36.440 1.00 30.61 118 GLN A O 1
ATOM 928 N N . GLU A 1 119 ? -31.963 -21.295 36.962 1.00 26.94 119 GLU A N 1
ATOM 929 C CA . GLU A 1 119 ? -31.162 -20.730 38.056 1.00 26.94 119 GLU A CA 1
ATOM 930 C C . GLU A 1 119 ? -29.868 -20.048 37.563 1.00 26.94 119 GLU A C 1
ATOM 932 O O . GLU A 1 119 ? -29.538 -18.954 38.025 1.00 26.94 119 GLU A O 1
ATOM 937 N N . ALA A 1 120 ? -29.188 -20.588 36.542 1.00 27.16 120 ALA A N 1
ATOM 938 C CA . ALA A 1 120 ? -27.965 -20.000 35.968 1.00 27.16 120 ALA A CA 1
ATOM 939 C C . ALA A 1 120 ? -28.196 -18.693 35.173 1.00 27.16 120 ALA A C 1
ATOM 941 O O . ALA A 1 120 ? -27.276 -17.894 34.989 1.00 27.16 120 ALA A O 1
ATOM 942 N N . GLY A 1 121 ? -29.428 -18.428 34.725 1.00 26.77 121 GLY A N 1
ATOM 943 C CA . GLY A 1 121 ? -29.808 -17.177 34.055 1.00 26.77 121 GLY A CA 1
ATOM 944 C C . GLY A 1 121 ? -29.988 -15.965 34.982 1.00 26.77 121 GLY A C 1
ATOM 945 O O . GLY A 1 121 ? -30.236 -14.866 34.487 1.00 26.77 121 GLY A O 1
ATOM 946 N N . ARG A 1 122 ? -29.884 -16.129 36.311 1.00 32.38 122 ARG A N 1
ATOM 947 C CA . ARG A 1 122 ? -30.227 -15.079 37.293 1.00 32.38 122 ARG A CA 1
ATOM 948 C C . ARG A 1 122 ? -29.072 -14.205 37.775 1.00 32.38 122 ARG A C 1
ATOM 950 O O . ARG A 1 122 ? -29.327 -13.148 38.343 1.00 32.38 122 ARG A O 1
ATOM 957 N N . PHE A 1 123 ? -27.820 -14.567 37.507 1.00 33.38 123 PHE A N 1
ATOM 958 C CA . PHE A 1 123 ? -26.669 -13.849 38.061 1.00 33.38 123 PHE A CA 1
ATOM 959 C C . PHE A 1 123 ? -25.627 -13.532 36.982 1.00 33.38 123 PHE A C 1
ATOM 961 O O . PHE A 1 123 ? -24.622 -14.216 36.826 1.00 33.38 123 PHE A O 1
ATOM 968 N N . ARG A 1 124 ? -25.858 -12.458 36.218 1.00 30.86 124 ARG A N 1
ATOM 969 C CA . ARG A 1 124 ? -24.795 -11.766 35.469 1.00 30.86 124 ARG A CA 1
ATOM 970 C C . ARG A 1 124 ? -24.819 -10.283 35.819 1.00 30.86 124 ARG A C 1
ATOM 972 O O . ARG A 1 124 ? -25.677 -9.545 35.339 1.00 30.86 124 ARG A O 1
ATOM 979 N N . LEU A 1 125 ? -23.876 -9.850 36.655 1.00 35.84 125 LEU A N 1
ATOM 980 C CA . LEU A 1 125 ? -23.593 -8.435 36.901 1.00 35.84 125 LEU A CA 1
ATOM 981 C C . LEU A 1 125 ? -22.440 -7.942 36.017 1.00 35.84 125 LEU A C 1
ATOM 983 O O . LEU A 1 125 ? -21.559 -8.697 35.623 1.00 35.84 125 LEU A O 1
ATOM 987 N N . SER A 1 126 ? -22.551 -6.669 35.636 1.00 39.72 126 SER A N 1
ATOM 988 C CA . SER A 1 126 ? -21.765 -5.928 34.645 1.00 39.72 126 SER A CA 1
ATOM 989 C C . SER A 1 126 ? -20.380 -5.491 35.136 1.00 39.72 126 SER A C 1
ATOM 991 O O . SER A 1 126 ? -20.202 -5.260 36.324 1.00 39.72 126 SER A O 1
ATOM 993 N N . GLU A 1 127 ? -19.464 -5.218 34.197 1.00 43.78 127 GLU A N 1
ATOM 994 C CA . GLU A 1 127 ? -18.090 -4.686 34.377 1.00 43.78 127 GLU A CA 1
ATOM 995 C C . GLU A 1 127 ? -17.979 -3.291 35.052 1.00 43.78 127 GLU A C 1
ATOM 997 O O . GLU A 1 127 ? -16.906 -2.692 35.079 1.00 43.78 127 GLU A O 1
ATOM 1002 N N . THR A 1 128 ? -19.061 -2.753 35.622 1.00 40.72 128 THR A N 1
ATOM 1003 C CA . THR A 1 128 ? -19.013 -1.642 36.582 1.00 40.72 128 THR A CA 1
ATOM 1004 C C . THR A 1 128 ? -19.768 -2.042 37.850 1.00 40.72 128 THR A C 1
ATOM 1006 O O . THR A 1 128 ? -20.939 -2.434 37.750 1.00 40.72 128 THR A O 1
ATOM 1009 N N . PRO A 1 129 ? -19.142 -1.959 39.041 1.00 49.81 129 PRO A N 1
ATOM 1010 C CA . PRO A 1 129 ? -19.822 -2.289 40.283 1.00 49.81 129 PRO A CA 1
ATOM 1011 C C . PRO A 1 129 ? -20.963 -1.293 40.501 1.00 49.81 129 PRO A C 1
ATOM 1013 O O . PRO A 1 129 ? -20.748 -0.093 40.650 1.00 49.81 129 PRO A O 1
ATOM 1016 N N . LYS A 1 130 ? -22.202 -1.789 40.460 1.00 69.38 130 LYS A N 1
ATOM 1017 C CA . LYS A 1 130 ? -23.374 -1.012 40.868 1.00 69.38 130 LYS A CA 1
ATOM 1018 C C . LYS A 1 130 ? -23.356 -0.951 42.388 1.00 69.38 130 LYS A C 1
ATOM 1020 O O . LYS A 1 130 ? -23.352 -2.009 43.016 1.00 69.38 130 LYS A O 1
ATOM 1025 N N . THR A 1 131 ? -23.346 0.247 42.964 1.00 74.81 131 THR A N 1
ATOM 1026 C CA . THR A 1 131 ? -23.378 0.418 44.417 1.00 74.81 131 THR A CA 1
ATOM 1027 C C . THR A 1 131 ? -24.724 0.945 44.912 1.00 74.81 131 THR A C 1
ATOM 1029 O O . THR A 1 131 ? -25.459 1.614 44.182 1.00 74.81 131 THR A O 1
ATOM 1032 N N . VAL A 1 132 ? -25.072 0.595 46.150 1.00 81.19 132 VAL A N 1
ATOM 1033 C CA . VAL A 1 132 ? -26.236 1.096 46.896 1.00 81.19 132 VAL A CA 1
ATOM 1034 C C . VAL A 1 132 ? -25.814 1.464 48.312 1.00 81.19 132 VAL A C 1
ATOM 1036 O O . VAL A 1 132 ? -24.854 0.908 48.839 1.00 81.19 132 VAL A O 1
ATOM 1039 N N . PHE A 1 133 ? -26.540 2.380 48.949 1.00 82.75 133 PHE A N 1
ATOM 1040 C CA . PHE A 1 133 ? -26.291 2.750 50.341 1.00 82.75 133 PHE A CA 1
ATOM 1041 C C . PHE A 1 133 ? -27.282 2.047 51.263 1.00 82.75 133 PHE A C 1
ATOM 1043 O O . PHE A 1 133 ? -28.490 2.139 51.057 1.00 82.75 133 PHE A O 1
ATOM 1050 N N . PHE A 1 134 ? -26.782 1.354 52.286 1.00 86.00 134 PHE A N 1
ATOM 1051 C CA . PHE A 1 134 ? -27.632 0.644 53.244 1.00 86.00 134 PHE A CA 1
ATOM 1052 C C . PHE A 1 134 ? -26.961 0.565 54.622 1.00 86.00 134 PHE A C 1
ATOM 1054 O O . PHE A 1 134 ? -25.825 0.121 54.746 1.00 86.00 134 PHE A O 1
ATOM 1061 N N . GLY A 1 135 ? -27.639 1.005 55.683 1.00 89.94 135 GLY A N 1
ATOM 1062 C CA . GLY A 1 135 ? -27.011 1.137 57.005 1.00 89.94 135 GLY A CA 1
ATOM 1063 C C . GLY A 1 135 ? -25.944 2.240 57.084 1.00 89.94 135 GLY A C 1
ATOM 1064 O O . GLY A 1 135 ? -25.659 2.945 56.115 1.00 89.94 135 GLY A O 1
ATOM 1065 N N . THR A 1 136 ? -25.358 2.418 58.268 1.00 91.94 136 THR A N 1
ATOM 1066 C CA . THR A 1 136 ? -24.280 3.388 58.532 1.00 91.94 136 THR A CA 1
ATOM 1067 C C . THR A 1 136 ? -23.212 2.760 59.413 1.00 91.94 136 THR A C 1
ATOM 1069 O O . THR A 1 136 ? -23.543 2.033 60.341 1.00 91.94 136 THR A O 1
ATOM 1072 N N . TYR A 1 137 ? -21.941 3.077 59.202 1.00 94.75 137 TYR A N 1
ATOM 1073 C CA . TYR A 1 137 ? -20.841 2.577 60.035 1.00 94.75 137 TYR A CA 1
ATOM 1074 C C . TYR A 1 137 ? -19.755 3.649 60.183 1.00 94.75 137 TYR A C 1
ATOM 1076 O O . TYR A 1 137 ? -19.721 4.566 59.357 1.00 94.75 137 TYR A O 1
ATOM 1084 N N . PRO A 1 138 ? -18.895 3.600 61.218 1.00 92.62 138 PRO A N 1
ATOM 1085 C CA . PRO A 1 138 ? -17.700 4.435 61.271 1.00 92.62 138 PRO A CA 1
ATOM 1086 C C . PRO A 1 138 ? -16.840 4.266 60.015 1.00 92.62 138 PRO A C 1
ATOM 1088 O O . PRO A 1 138 ? -16.522 3.144 59.629 1.00 92.62 138 PRO A O 1
ATOM 1091 N N . GLN A 1 139 ? -16.496 5.377 59.362 1.00 86.56 139 GLN A N 1
ATOM 1092 C CA . GLN A 1 139 ? -15.674 5.359 58.142 1.00 86.56 139 GLN A CA 1
ATOM 1093 C C . GLN A 1 139 ? -14.556 6.404 58.144 1.00 86.56 139 GLN A C 1
ATOM 1095 O O . GLN A 1 139 ? -13.604 6.246 57.385 1.00 86.56 139 GLN A O 1
ATOM 1100 N N . SER A 1 140 ? -14.617 7.419 59.013 1.00 86.56 140 SER A N 1
ATOM 1101 C CA . SER A 1 140 ? -13.517 8.368 59.210 1.00 86.56 140 SER A CA 1
ATOM 1102 C C . SER A 1 140 ? -12.523 7.883 60.273 1.00 86.56 140 SER A C 1
ATOM 1104 O O . SER A 1 140 ? -12.865 7.110 61.172 1.00 86.56 140 SER A O 1
ATOM 1106 N N . SER A 1 141 ? -11.307 8.430 60.250 1.00 84.69 141 SER A N 1
ATOM 1107 C CA . SER A 1 141 ? -10.298 8.190 61.296 1.00 84.69 141 SER A CA 1
ATOM 1108 C C . SER A 1 141 ? -10.725 8.659 62.699 1.00 84.69 141 SER A C 1
ATOM 1110 O O . SER A 1 141 ? -10.189 8.177 63.695 1.00 84.69 141 SER A O 1
ATOM 1112 N N . THR A 1 142 ? -11.703 9.569 62.798 1.00 83.75 142 THR A N 1
ATOM 1113 C CA . THR A 1 142 ? -12.296 10.044 64.062 1.00 83.75 142 THR A CA 1
ATOM 1114 C C . THR A 1 142 ? -13.456 9.169 64.552 1.00 83.75 142 THR A C 1
ATOM 1116 O O . THR A 1 142 ? -13.972 9.398 65.645 1.00 83.75 142 THR A O 1
ATOM 1119 N N . GLY A 1 143 ? -13.861 8.158 63.773 1.00 85.81 143 GLY A N 1
ATOM 1120 C CA . GLY A 1 143 ? -14.991 7.282 64.082 1.00 85.81 143 GLY A CA 1
ATOM 1121 C C . GLY A 1 143 ? -16.360 7.868 63.717 1.00 85.81 143 GLY A C 1
ATOM 1122 O O . GLY A 1 143 ? -17.385 7.351 64.165 1.00 85.81 143 GLY A O 1
ATOM 1123 N N . GLU A 1 144 ? -16.402 8.931 62.910 1.00 88.69 144 GLU A N 1
ATOM 1124 C CA . GLU A 1 144 ? -17.656 9.480 62.393 1.00 88.69 144 GLU A CA 1
ATOM 1125 C C . GLU A 1 144 ? -18.340 8.476 61.466 1.00 88.69 144 GLU A C 1
ATOM 1127 O O . GLU A 1 144 ? -17.705 7.764 60.678 1.00 88.69 144 GLU A O 1
ATOM 1132 N N . ARG A 1 145 ? -19.668 8.416 61.588 1.00 89.25 145 ARG A N 1
ATOM 1133 C CA . ARG A 1 145 ? -20.498 7.430 60.901 1.00 89.25 145 ARG A CA 1
ATOM 1134 C C . ARG A 1 145 ? -20.957 7.969 59.555 1.00 89.25 145 ARG A C 1
ATOM 1136 O O . ARG A 1 145 ? -21.530 9.052 59.491 1.00 89.25 145 ARG A O 1
ATOM 1143 N N . ALA A 1 146 ? -20.782 7.168 58.513 1.00 85.69 146 ALA A N 1
ATOM 1144 C CA . ALA A 1 146 ? -21.264 7.454 57.167 1.00 85.69 146 ALA A CA 1
ATOM 1145 C C . ALA A 1 146 ? -22.095 6.274 56.629 1.00 85.69 146 ALA A C 1
ATOM 1147 O O . ALA A 1 146 ? -21.900 5.137 57.085 1.00 85.69 146 ALA A O 1
ATOM 1148 N N . PRO A 1 147 ? -23.020 6.512 55.678 1.00 91.19 147 PRO A N 1
ATOM 1149 C CA . PRO A 1 147 ? -23.725 5.444 54.976 1.00 91.19 147 PRO A CA 1
ATOM 1150 C C . PRO A 1 147 ? -22.752 4.429 54.380 1.00 91.19 147 PRO A C 1
ATOM 1152 O O . PRO A 1 147 ? -21.765 4.810 53.752 1.00 91.19 147 PRO A O 1
ATOM 1155 N N . ILE A 1 148 ? -23.014 3.141 54.590 1.00 90.25 148 ILE A N 1
ATOM 1156 C CA . ILE A 1 148 ? -22.164 2.092 54.024 1.00 90.25 148 ILE A CA 1
ATOM 1157 C C . ILE A 1 148 ? -22.490 1.983 52.538 1.00 90.25 148 ILE A C 1
ATOM 1159 O O . ILE A 1 148 ? -23.651 1.783 52.174 1.00 90.25 148 ILE A O 1
ATOM 1163 N N . GLU A 1 149 ? -21.469 2.108 51.697 1.00 89.50 149 GLU A N 1
ATOM 1164 C CA . GLU A 1 149 ? -21.572 1.814 50.275 1.00 89.50 149 GLU A CA 1
ATOM 1165 C C . GLU A 1 149 ? -21.414 0.309 50.051 1.00 89.50 149 GLU A C 1
ATOM 1167 O O . GLU A 1 149 ? -20.435 -0.307 50.484 1.00 89.50 149 GLU A O 1
ATOM 1172 N N . TRP A 1 150 ? -22.391 -0.290 49.381 1.00 87.75 150 TRP A N 1
ATOM 1173 C CA . TRP A 1 150 ? -22.436 -1.714 49.090 1.00 87.75 150 TRP A CA 1
ATOM 1174 C C . TRP A 1 150 ? -22.394 -1.954 47.604 1.00 87.75 150 TRP A C 1
ATOM 1176 O O . TRP A 1 150 ? -23.228 -1.437 46.868 1.00 87.75 150 TRP A O 1
ATOM 1186 N N . ARG A 1 151 ? -21.500 -2.829 47.175 1.00 83.38 151 ARG A N 1
ATOM 1187 C CA . ARG A 1 151 ? -21.499 -3.393 45.838 1.00 83.38 151 ARG A CA 1
ATOM 1188 C C . ARG A 1 151 ? -22.600 -4.438 45.718 1.00 83.38 151 ARG A C 1
ATOM 1190 O O . ARG A 1 151 ? -22.636 -5.405 46.480 1.00 83.38 151 ARG A O 1
ATOM 1197 N N . ILE A 1 152 ? -23.463 -4.262 44.724 1.00 80.19 152 ILE A N 1
ATOM 1198 C CA . ILE A 1 152 ? -24.419 -5.280 44.301 1.00 80.19 152 ILE A CA 1
ATOM 1199 C C . ILE A 1 152 ? -23.648 -6.386 43.586 1.00 80.19 152 ILE A C 1
ATOM 1201 O O . ILE A 1 152 ? -23.021 -6.142 42.556 1.00 80.19 152 ILE A O 1
ATOM 1205 N N . ILE A 1 153 ? -23.727 -7.595 44.133 1.00 73.50 153 ILE A N 1
ATOM 1206 C CA . ILE A 1 153 ? -23.021 -8.791 43.644 1.00 73.50 153 ILE A CA 1
ATOM 1207 C C . ILE A 1 153 ? -23.978 -9.879 43.143 1.00 73.50 153 ILE A C 1
ATOM 1209 O O . ILE A 1 153 ? -23.561 -10.790 42.440 1.00 73.50 153 ILE A O 1
ATOM 1213 N N . GLY A 1 154 ? -25.281 -9.748 43.411 1.00 72.94 154 GLY A N 1
ATOM 1214 C CA . GLY A 1 154 ? -26.307 -10.612 42.829 1.00 72.94 154 GLY A CA 1
ATOM 1215 C C . GLY A 1 154 ? -27.721 -10.102 43.088 1.00 72.94 154 GLY A C 1
ATOM 1216 O O . GLY A 1 154 ? -27.948 -9.403 44.073 1.00 72.94 154 GLY A O 1
ATOM 1217 N N . ARG A 1 155 ? -28.684 -10.444 42.224 1.00 74.69 155 ARG A N 1
ATOM 1218 C CA . ARG A 1 155 ? -30.100 -10.089 42.410 1.00 74.69 155 ARG A CA 1
ATOM 1219 C C . ARG A 1 155 ? -31.022 -11.222 41.974 1.00 74.69 155 ARG A C 1
ATOM 1221 O O . ARG A 1 155 ? -30.939 -11.692 40.848 1.00 74.69 155 ARG A O 1
ATOM 1228 N N . GLU A 1 156 ? -31.974 -11.560 42.834 1.00 74.56 156 GLU A N 1
ATOM 1229 C CA . GLU A 1 156 ? -33.083 -12.461 42.542 1.00 74.56 156 GLU A CA 1
ATOM 1230 C C . GLU A 1 156 ? -34.406 -11.782 42.927 1.00 74.56 156 GLU A C 1
ATOM 1232 O O . GLU A 1 156 ? -34.775 -11.699 44.100 1.00 74.56 156 GLU A O 1
ATOM 1237 N N . GLY A 1 157 ? -35.127 -11.255 41.933 1.00 76.62 157 GLY A N 1
ATOM 1238 C CA . GLY A 1 157 ? -36.351 -10.488 42.181 1.00 76.62 157 GLY A CA 1
ATOM 1239 C C . GLY A 1 157 ? -36.064 -9.225 43.000 1.00 76.62 157 GLY A C 1
ATOM 1240 O O . GLY A 1 157 ? -35.358 -8.333 42.526 1.00 76.62 157 GLY A O 1
ATOM 1241 N N . ASN A 1 158 ? -36.610 -9.150 44.216 1.00 79.19 158 ASN A N 1
ATOM 1242 C CA . ASN A 1 158 ? -36.360 -8.065 45.171 1.00 79.19 158 ASN A CA 1
ATOM 1243 C C . ASN A 1 158 ? -35.242 -8.371 46.182 1.00 79.19 158 ASN A C 1
ATOM 1245 O O . ASN A 1 158 ? -34.935 -7.528 47.018 1.00 79.19 158 ASN A O 1
ATOM 1249 N N . LYS A 1 159 ? -34.635 -9.560 46.127 1.00 83.81 159 LYS A N 1
ATOM 1250 C CA . LYS A 1 159 ? -33.528 -9.949 47.004 1.00 83.81 159 LYS A CA 1
ATOM 1251 C C . LYS A 1 159 ? -32.210 -9.593 46.338 1.00 83.81 159 LYS A C 1
ATOM 1253 O O . LYS A 1 159 ? -31.969 -9.990 45.198 1.00 83.81 159 LYS A O 1
ATOM 1258 N N . VAL A 1 160 ? -31.356 -8.861 47.038 1.00 83.06 160 VAL A N 1
ATOM 1259 C CA . VAL A 1 160 ? -30.085 -8.373 46.504 1.00 83.06 160 VAL A CA 1
ATOM 1260 C C . VAL A 1 160 ? -28.954 -8.734 47.449 1.00 83.06 160 VAL A C 1
ATOM 1262 O O . VAL A 1 160 ? -28.989 -8.411 48.636 1.00 83.06 160 VAL A O 1
ATOM 1265 N N . TRP A 1 161 ? -27.949 -9.408 46.906 1.00 83.12 161 TRP A N 1
ATOM 1266 C CA . TRP A 1 161 ? -26.701 -9.690 47.594 1.00 83.12 161 TRP A CA 1
ATOM 1267 C C . TRP A 1 161 ? -25.799 -8.470 47.509 1.00 83.12 161 TRP A C 1
ATOM 1269 O O . TRP A 1 161 ? -25.556 -7.934 46.422 1.00 83.12 161 TRP A O 1
ATOM 1279 N N . LEU A 1 162 ? -25.307 -8.054 48.667 1.00 87.62 162 LEU A N 1
ATOM 1280 C CA . LEU A 1 162 ? -24.521 -6.851 48.859 1.00 87.62 162 LEU A CA 1
ATOM 1281 C C . LEU A 1 162 ? -23.241 -7.198 49.616 1.00 87.62 162 LEU A C 1
ATOM 1283 O O . LEU A 1 162 ? -23.305 -7.704 50.732 1.00 87.62 162 LEU A O 1
ATOM 1287 N N . THR A 1 163 ? -22.082 -6.875 49.049 1.00 89.31 163 THR A N 1
ATOM 1288 C CA . THR A 1 163 ? -20.811 -6.847 49.794 1.00 89.31 163 THR A CA 1
ATOM 1289 C C . THR A 1 163 ? -20.397 -5.399 49.981 1.00 89.31 163 THR A C 1
ATOM 1291 O O . THR A 1 163 ? -20.599 -4.592 49.076 1.00 89.31 163 THR A O 1
ATOM 1294 N N . SER A 1 164 ? -19.824 -5.032 51.125 1.00 91.25 164 SER A N 1
ATOM 1295 C CA . SER A 1 164 ? -19.361 -3.651 51.307 1.00 91.25 164 SER A CA 1
ATOM 1296 C C . SER A 1 164 ? -18.332 -3.288 50.228 1.00 91.25 164 SER A C 1
ATOM 1298 O O . SER A 1 164 ? -17.518 -4.126 49.833 1.00 91.25 164 SER A O 1
ATOM 1300 N N . GLU A 1 165 ? -18.365 -2.065 49.702 1.00 87.31 165 GLU A N 1
ATOM 1301 C CA . GLU A 1 165 ? -17.394 -1.622 48.692 1.00 87.31 165 GLU A CA 1
ATOM 1302 C C . GLU A 1 165 ? -15.983 -1.594 49.295 1.00 87.31 165 GLU A C 1
ATOM 1304 O O . GLU A 1 165 ? -15.043 -2.152 48.726 1.00 87.31 165 GLU A O 1
ATOM 1309 N N . TYR A 1 166 ? -15.888 -1.058 50.511 1.00 88.88 166 TYR A N 1
ATOM 1310 C CA . TYR A 1 166 ? -14.665 -0.935 51.294 1.00 88.88 166 TYR A CA 1
ATOM 1311 C C . TYR A 1 166 ? -14.604 -1.957 52.426 1.00 88.88 166 TYR A C 1
ATOM 1313 O O . TYR A 1 166 ? -15.630 -2.459 52.896 1.00 88.88 166 TYR A O 1
ATOM 1321 N N . ALA A 1 167 ? -13.399 -2.234 52.915 1.00 92.31 167 ALA A N 1
ATOM 1322 C CA . ALA A 1 167 ? -13.230 -2.954 54.166 1.00 92.31 167 ALA A CA 1
ATOM 1323 C C . ALA A 1 167 ? -13.507 -2.020 55.359 1.00 92.31 167 ALA A C 1
ATOM 1325 O O . ALA A 1 167 ? -12.931 -0.931 55.466 1.00 92.31 167 ALA A O 1
ATOM 1326 N N . LEU A 1 168 ? -14.431 -2.435 56.228 1.00 93.69 168 LEU A N 1
ATOM 1327 C CA . LEU A 1 168 ? -15.069 -1.557 57.216 1.00 93.69 168 LEU A CA 1
ATOM 1328 C C . LEU A 1 168 ? -14.468 -1.668 58.620 1.00 93.69 168 LEU A C 1
ATOM 1330 O O . LEU A 1 168 ? -14.630 -0.756 59.420 1.00 93.69 168 LEU A O 1
ATOM 1334 N N . ASP A 1 169 ? -13.796 -2.775 58.933 1.00 94.25 169 ASP A N 1
ATOM 1335 C CA . ASP A 1 169 ? -13.227 -3.026 60.262 1.00 94.25 169 ASP A CA 1
ATOM 1336 C C . ASP A 1 169 ? -11.958 -3.891 60.159 1.00 94.25 169 ASP A C 1
ATOM 1338 O O . ASP A 1 169 ? -11.635 -4.415 59.088 1.00 94.25 169 ASP A O 1
ATOM 1342 N N . PHE A 1 170 ? -11.246 -4.053 61.273 1.00 91.25 170 PHE A N 1
ATOM 1343 C CA . PHE A 1 170 ? -10.012 -4.827 61.383 1.00 91.25 170 PHE A CA 1
ATOM 1344 C C . PHE A 1 170 ? -10.093 -5.745 62.610 1.00 91.25 170 PHE A C 1
ATOM 1346 O O . PHE A 1 170 ? -10.059 -5.286 63.755 1.00 91.25 170 PHE A O 1
ATOM 1353 N N . LYS A 1 171 ? -10.245 -7.058 62.383 1.00 90.25 171 LYS A N 1
ATOM 1354 C CA . LYS A 1 171 ? -10.544 -8.053 63.431 1.00 90.25 171 LYS A CA 1
ATOM 1355 C C . LYS A 1 171 ? -9.778 -9.366 63.223 1.00 90.25 171 LYS A C 1
ATOM 1357 O O . LYS A 1 171 ? -9.478 -9.725 62.079 1.00 90.25 171 LYS A O 1
ATOM 1362 N N . PRO A 1 172 ? -9.485 -10.118 64.299 1.00 88.19 172 PRO A N 1
ATOM 1363 C CA . PRO A 1 172 ? -9.011 -11.488 64.171 1.00 88.19 172 PRO A CA 1
ATOM 1364 C C . PRO A 1 172 ? -10.164 -12.406 63.755 1.00 88.19 172 PRO A C 1
ATOM 1366 O O . PRO A 1 172 ? -11.330 -12.112 64.025 1.00 88.19 172 PRO A O 1
ATOM 1369 N N . PHE A 1 173 ? -9.837 -13.530 63.116 1.00 85.00 173 PHE A N 1
ATOM 1370 C CA . PHE A 1 173 ? -10.833 -14.529 62.720 1.00 85.00 173 PHE A CA 1
ATOM 1371 C C . PHE A 1 173 ? -11.542 -15.142 63.940 1.00 85.00 173 PHE A C 1
ATOM 1373 O O . PHE A 1 173 ? -12.764 -15.285 63.962 1.00 85.00 173 PHE A O 1
ATOM 1380 N N . THR A 1 174 ? -10.789 -15.443 65.000 1.00 82.75 174 THR A N 1
ATOM 1381 C CA . THR A 1 174 ? -11.329 -15.787 66.318 1.00 82.75 174 THR A CA 1
ATOM 1382 C C . THR A 1 174 ? -10.365 -15.364 67.430 1.00 82.75 174 THR A C 1
ATOM 1384 O O . THR A 1 174 ? -9.178 -15.169 67.179 1.00 82.75 174 THR A O 1
ATOM 1387 N N . THR A 1 175 ? -10.864 -15.233 68.658 1.00 79.25 175 THR A N 1
ATOM 1388 C CA . THR A 1 175 ? -10.054 -15.076 69.882 1.00 79.25 175 THR A CA 1
ATOM 1389 C C . THR A 1 175 ? -10.207 -16.251 70.858 1.00 79.25 175 THR A C 1
ATOM 1391 O O . THR A 1 175 ? -9.611 -16.240 71.935 1.00 79.25 175 THR A O 1
ATOM 1394 N N . ALA A 1 176 ? -11.020 -17.254 70.507 1.00 69.25 176 ALA A N 1
ATOM 1395 C CA . ALA A 1 176 ? -11.253 -18.466 71.293 1.00 69.25 176 ALA A CA 1
ATOM 1396 C C . ALA A 1 176 ? -10.320 -19.617 70.869 1.00 69.25 176 ALA A C 1
ATOM 1398 O O . ALA A 1 176 ? -9.719 -19.565 69.805 1.00 69.25 176 ALA A O 1
ATOM 1399 N N . VAL A 1 177 ? -10.230 -20.663 71.703 1.00 59.50 177 VAL A N 1
ATOM 1400 C CA . VAL A 1 177 ? -9.369 -21.853 71.494 1.00 59.50 177 VAL A CA 1
ATOM 1401 C C . VAL A 1 177 ? -9.998 -22.891 70.542 1.00 59.50 177 VAL A C 1
ATOM 1403 O O . VAL A 1 177 ? -9.351 -23.860 70.165 1.00 59.50 177 VAL A O 1
ATOM 1406 N N . THR A 1 178 ? -11.281 -22.739 70.192 1.00 57.59 178 THR A N 1
ATOM 1407 C CA . THR A 1 178 ? -12.011 -23.639 69.281 1.00 57.59 178 THR A CA 1
ATOM 1408 C C . THR A 1 178 ? -12.404 -22.933 67.994 1.00 57.59 178 THR A C 1
ATOM 1410 O O . THR A 1 178 ? -12.935 -21.821 68.021 1.00 57.59 178 THR A O 1
ATOM 1413 N N . ASN A 1 179 ? -12.166 -23.610 66.870 1.00 61.03 179 ASN A N 1
ATOM 1414 C CA . ASN A 1 179 ? -11.448 -22.939 65.803 1.00 61.03 179 ASN A CA 1
ATOM 1415 C C . ASN A 1 179 ? -12.031 -23.165 64.394 1.00 61.03 179 ASN A C 1
ATOM 1417 O O . ASN A 1 179 ? -11.340 -23.555 63.463 1.00 61.03 179 ASN A O 1
ATOM 1421 N N . ASN A 1 180 ? -13.331 -22.925 64.218 1.00 72.75 180 ASN A N 1
ATOM 1422 C CA . ASN A 1 180 ? -13.967 -22.963 62.898 1.00 72.75 180 ASN A CA 1
ATOM 1423 C C . ASN A 1 180 ? -14.953 -21.796 62.717 1.00 72.75 180 ASN A C 1
ATOM 1425 O O . ASN A 1 180 ? -15.418 -21.219 63.699 1.00 72.75 180 ASN A O 1
ATOM 1429 N N . TRP A 1 181 ? -15.310 -21.455 61.475 1.00 82.62 181 TRP A N 1
ATOM 1430 C CA . TRP A 1 181 ? -16.310 -20.425 61.156 1.00 82.62 181 TRP A CA 1
ATOM 1431 C C . TRP A 1 181 ? -17.638 -20.658 61.889 1.00 82.62 181 TRP A C 1
ATOM 1433 O O . TRP A 1 181 ? -18.330 -19.712 62.263 1.00 82.62 181 TRP A O 1
ATOM 1443 N N . ALA A 1 182 ? -17.972 -21.925 62.163 1.00 76.69 182 ALA A N 1
ATOM 1444 C CA . ALA A 1 182 ? -19.189 -22.299 62.863 1.00 76.69 182 ALA A CA 1
ATOM 1445 C C . ALA A 1 182 ? -19.241 -21.829 64.331 1.00 76.69 182 ALA A C 1
ATOM 1447 O O . ALA A 1 182 ? -20.336 -21.759 64.891 1.00 76.69 182 ALA A O 1
ATOM 1448 N N . VAL A 1 183 ? -18.107 -21.485 64.953 1.00 77.88 183 VAL A N 1
ATOM 1449 C CA . VAL A 1 183 ? -18.037 -20.983 66.339 1.00 77.88 183 VAL A CA 1
ATOM 1450 C C . VAL A 1 183 ? -17.121 -19.764 66.513 1.00 77.88 183 VAL A C 1
ATOM 1452 O O . VAL A 1 183 ? -16.891 -19.340 67.644 1.00 77.88 183 VAL A O 1
ATOM 1455 N N . CYS A 1 184 ? -16.592 -19.188 65.428 1.00 83.81 184 CYS A N 1
ATOM 1456 C CA . CYS A 1 184 ? -15.601 -18.119 65.520 1.00 83.81 184 CYS A CA 1
ATOM 1457 C C . CYS A 1 184 ? -16.190 -16.815 66.079 1.00 83.81 184 CYS A C 1
ATOM 1459 O O . CYS A 1 184 ? -17.350 -16.455 65.838 1.00 83.81 184 CYS A O 1
ATOM 1461 N N . THR A 1 185 ? -15.358 -16.063 66.804 1.00 88.69 185 THR A N 1
ATOM 1462 C CA . THR A 1 185 ? -15.793 -14.794 67.404 1.00 88.69 185 THR A CA 1
ATOM 1463 C C . THR A 1 185 ? -16.052 -13.710 66.357 1.00 88.69 185 THR A C 1
ATOM 1465 O O . THR A 1 185 ? -16.835 -12.802 66.625 1.00 88.69 185 THR A O 1
ATOM 1468 N N . LEU A 1 186 ? -15.459 -13.795 65.156 1.00 90.69 186 LEU A N 1
ATOM 1469 C CA . LEU A 1 186 ? -15.739 -12.856 64.063 1.00 90.69 186 LEU A CA 1
ATOM 1470 C C . LEU A 1 186 ? -17.184 -12.969 63.566 1.00 90.69 186 LEU A C 1
ATOM 1472 O O . LEU A 1 186 ? -17.858 -11.953 63.418 1.00 90.69 186 LEU A O 1
ATOM 1476 N N . ARG A 1 187 ? -17.697 -14.187 63.359 1.00 90.12 187 ARG A N 1
ATOM 1477 C CA . ARG A 1 187 ? -19.087 -14.397 62.931 1.00 90.12 187 ARG A CA 1
ATOM 1478 C C . ARG A 1 187 ? -20.086 -13.991 64.017 1.00 90.12 187 ARG A C 1
ATOM 1480 O O . ARG A 1 187 ? -21.114 -13.397 63.696 1.00 90.12 187 ARG A O 1
ATOM 1487 N N . GLN A 1 188 ? -19.781 -14.285 65.286 1.00 90.12 188 GLN A N 1
ATOM 1488 C CA . GLN A 1 188 ? -20.572 -13.798 66.427 1.00 90.12 188 GLN A CA 1
ATOM 1489 C C . GLN A 1 188 ? -20.615 -12.268 66.427 1.00 90.12 188 GLN A C 1
ATOM 1491 O O . GLN A 1 188 ? -21.685 -11.672 66.427 1.00 90.12 188 GLN A O 1
ATOM 1496 N N . TRP A 1 189 ? -19.456 -11.617 66.298 1.00 94.62 189 TRP A N 1
ATOM 1497 C CA . TRP A 1 189 ? -19.378 -10.164 66.202 1.00 94.62 189 TRP A CA 1
ATOM 1498 C C . TRP A 1 189 ? -20.169 -9.603 65.009 1.00 94.62 189 TRP A C 1
ATOM 1500 O O . TRP A 1 189 ? -20.881 -8.616 65.190 1.00 94.62 189 TRP A O 1
ATOM 1510 N N . LEU A 1 190 ? -20.107 -10.237 63.827 1.00 94.69 190 LEU A N 1
ATOM 1511 C CA . LEU A 1 190 ? -20.879 -9.831 62.642 1.00 94.69 190 LEU A CA 1
ATOM 1512 C C . LEU A 1 190 ? -22.394 -9.83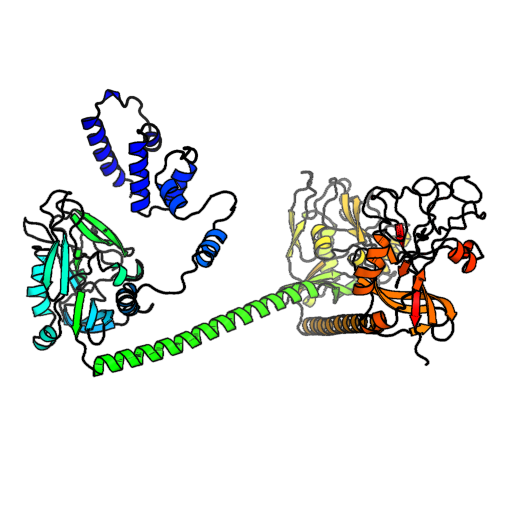9 62.908 1.00 94.69 190 LEU A C 1
ATOM 1514 O O . LEU A 1 190 ? -23.104 -8.930 62.475 1.00 94.69 190 LEU A O 1
ATOM 1518 N N . ASN A 1 191 ? -22.880 -10.844 63.638 1.00 93.50 191 ASN A N 1
ATOM 1519 C CA . ASN A 1 191 ? -24.309 -11.066 63.874 1.00 93.50 191 ASN A CA 1
ATOM 1520 C C . ASN A 1 191 ? -24.838 -10.501 65.196 1.00 93.50 191 ASN A C 1
ATOM 1522 O O . ASN A 1 191 ? -26.049 -10.481 65.382 1.00 93.50 191 ASN A O 1
ATOM 1526 N N . ASP A 1 192 ? -23.962 -9.977 66.054 1.00 93.25 192 ASP A N 1
ATOM 1527 C CA . ASP A 1 192 ? -24.340 -9.304 67.296 1.00 93.25 192 ASP A CA 1
ATOM 1528 C C . ASP A 1 192 ? -23.955 -7.822 67.255 1.00 93.25 192 ASP A C 1
ATOM 1530 O O . ASP A 1 192 ? -24.798 -6.935 67.123 1.00 93.25 192 ASP A O 1
ATOM 1534 N N . ALA A 1 193 ? -22.666 -7.514 67.373 1.00 95.19 193 ALA A N 1
ATOM 1535 C CA . ALA A 1 193 ? -22.208 -6.139 67.529 1.00 95.19 193 ALA A CA 1
ATOM 1536 C C . ALA A 1 193 ? -22.271 -5.355 66.215 1.00 95.19 193 ALA A C 1
ATOM 1538 O O . ALA A 1 193 ? -22.732 -4.214 66.212 1.00 95.19 193 ALA A O 1
ATOM 1539 N N . PHE A 1 194 ? -21.818 -5.936 65.103 1.00 95.69 194 PHE A N 1
ATOM 1540 C CA . PHE A 1 194 ? -21.820 -5.255 63.813 1.00 95.69 194 PHE A CA 1
ATOM 1541 C C . PHE A 1 194 ? -23.245 -4.985 63.346 1.00 95.69 194 PHE A C 1
ATOM 1543 O O . PHE A 1 194 ? -23.541 -3.838 63.047 1.00 95.69 194 PHE A O 1
ATOM 1550 N N . ILE A 1 195 ? -24.143 -5.978 63.348 1.00 93.25 195 ILE A N 1
ATOM 1551 C CA . ILE A 1 195 ? -25.518 -5.785 62.861 1.00 93.25 195 ILE A CA 1
ATOM 1552 C C . ILE A 1 195 ? -26.269 -4.693 63.643 1.00 93.25 195 ILE A C 1
ATOM 1554 O O . ILE A 1 195 ? -26.915 -3.838 63.038 1.00 93.25 195 ILE A O 1
ATOM 1558 N N . ASN A 1 196 ? -26.113 -4.665 64.973 1.00 93.62 196 ASN A N 1
ATOM 1559 C CA . ASN A 1 196 ? -26.758 -3.682 65.846 1.00 93.62 196 ASN A CA 1
ATOM 1560 C C . ASN A 1 196 ? -26.152 -2.289 65.723 1.00 93.62 196 ASN A C 1
ATOM 1562 O O . ASN A 1 196 ? -26.844 -1.292 65.914 1.00 93.62 196 ASN A O 1
ATOM 1566 N N . ASN A 1 197 ? -24.862 -2.211 65.400 1.00 94.19 197 ASN A N 1
ATOM 1567 C CA . ASN A 1 197 ? -24.245 -0.936 65.100 1.00 94.19 197 ASN A CA 1
ATOM 1568 C C . ASN A 1 197 ? -24.619 -0.478 63.694 1.00 94.19 197 ASN A C 1
ATOM 1570 O O . ASN A 1 197 ? -24.990 0.674 63.540 1.00 94.19 197 ASN A O 1
ATOM 1574 N N . ALA A 1 198 ? -24.523 -1.326 62.678 1.00 94.38 198 ALA A N 1
ATOM 1575 C CA . ALA A 1 198 ? -24.600 -0.938 61.277 1.00 94.38 198 ALA A CA 1
ATOM 1576 C C . ALA A 1 198 ? -26.021 -0.601 60.801 1.00 94.38 198 ALA A C 1
ATOM 1578 O O . ALA A 1 198 ? -26.183 0.243 59.917 1.00 94.38 198 ALA A O 1
ATOM 1579 N N . PHE A 1 199 ? -27.047 -1.228 61.382 1.00 95.31 199 PHE A N 1
ATOM 1580 C CA . PHE A 1 199 ? -28.412 -1.176 60.861 1.00 95.31 199 PHE A CA 1
ATOM 1581 C C . PHE A 1 199 ? -29.432 -0.816 61.941 1.00 95.31 199 PHE A C 1
ATOM 1583 O O . PHE A 1 199 ? -29.408 -1.352 63.050 1.00 95.31 199 PHE A O 1
ATOM 1590 N N . THR A 1 200 ? -30.382 0.053 61.590 1.00 92.12 200 THR A N 1
ATOM 1591 C CA . THR A 1 200 ? -31.559 0.328 62.429 1.00 92.12 200 THR A CA 1
ATOM 1592 C C . THR A 1 200 ? -32.471 -0.899 62.510 1.00 92.12 200 THR A C 1
ATOM 1594 O O . THR A 1 200 ? -32.409 -1.773 61.650 1.00 92.12 200 THR A O 1
ATOM 1597 N N . ASN A 1 201 ? -33.381 -0.957 63.488 1.00 90.62 201 ASN A N 1
ATOM 1598 C CA . ASN A 1 201 ? -34.340 -2.069 63.610 1.00 90.62 201 ASN A CA 1
ATOM 1599 C C . ASN A 1 201 ? -35.146 -2.309 62.319 1.00 90.62 201 ASN A C 1
ATOM 1601 O O . ASN A 1 201 ? -35.387 -3.449 61.933 1.00 90.62 201 ASN A O 1
ATOM 1605 N N . GLU A 1 202 ? -35.530 -1.238 61.624 1.00 87.50 202 GLU A N 1
ATOM 1606 C CA . GLU A 1 202 ? -36.233 -1.324 60.342 1.00 87.50 202 GLU A CA 1
ATOM 1607 C C . GLU A 1 202 ? -35.347 -1.929 59.243 1.00 87.50 202 GLU A C 1
ATOM 1609 O O . GLU A 1 202 ? -35.772 -2.828 58.522 1.00 87.50 202 GLU A O 1
ATOM 1614 N N . GLN A 1 203 ? -34.082 -1.514 59.163 1.00 90.25 203 GLN A N 1
ATOM 1615 C CA . GLN A 1 203 ? -33.112 -2.082 58.223 1.00 90.25 203 GLN A CA 1
ATOM 1616 C C . GLN A 1 203 ? -32.780 -3.543 58.557 1.00 90.25 203 GLN A C 1
ATOM 1618 O O . GLN A 1 203 ? -32.687 -4.374 57.658 1.00 90.25 203 GLN A O 1
ATOM 1623 N N . GLN A 1 204 ? -32.681 -3.904 59.838 1.00 90.69 204 GLN A N 1
ATOM 1624 C CA . GLN A 1 204 ? -32.467 -5.289 60.266 1.00 90.69 204 GLN A CA 1
ATOM 1625 C C . GLN A 1 204 ? -33.630 -6.220 59.895 1.00 90.69 204 GLN A C 1
ATOM 1627 O O . GLN A 1 204 ? -33.408 -7.417 59.691 1.00 90.69 204 GLN A O 1
ATOM 1632 N N . ASN A 1 205 ? -34.855 -5.696 59.781 1.00 88.94 205 ASN A N 1
ATOM 1633 C CA . ASN A 1 205 ? -36.007 -6.451 59.279 1.00 88.94 205 ASN A CA 1
ATOM 1634 C C . ASN A 1 205 ? -35.931 -6.700 57.765 1.00 88.94 205 ASN A C 1
ATOM 1636 O O . ASN A 1 205 ? -36.526 -7.656 57.276 1.00 88.94 205 ASN A O 1
ATOM 1640 N N . ARG A 1 206 ? -35.182 -5.867 57.031 1.00 89.56 206 ARG A N 1
ATOM 1641 C CA . ARG A 1 206 ? -34.922 -6.029 55.591 1.00 89.56 206 ARG A CA 1
ATOM 1642 C C . ARG A 1 206 ? -33.751 -6.975 55.295 1.00 89.56 206 ARG A C 1
ATOM 1644 O O . ARG A 1 206 ? -33.628 -7.433 54.160 1.00 89.56 206 ARG A O 1
ATOM 1651 N N . LEU A 1 207 ? -32.912 -7.273 56.292 1.00 90.62 207 LEU A N 1
ATOM 1652 C CA . LEU A 1 207 ? -31.849 -8.277 56.203 1.00 90.62 207 LEU A CA 1
ATOM 1653 C C . LEU A 1 207 ? -32.439 -9.690 56.246 1.00 90.62 207 LEU A C 1
ATOM 1655 O O . LEU A 1 207 ? -33.055 -10.091 57.239 1.00 90.62 207 LEU A O 1
ATOM 1659 N N . LEU A 1 208 ? -32.221 -10.442 55.172 1.00 88.94 208 LEU A N 1
ATOM 1660 C CA . LEU A 1 208 ? -32.652 -11.826 55.029 1.00 88.94 208 LEU A CA 1
ATOM 1661 C C . LEU A 1 208 ? -31.613 -12.785 55.618 1.00 88.94 208 LEU A C 1
ATOM 1663 O O . LEU A 1 208 ? -30.415 -12.507 55.617 1.00 88.94 208 LEU A O 1
ATOM 1667 N N . THR A 1 209 ? -32.086 -13.932 56.104 1.00 87.44 209 THR A N 1
ATOM 1668 C CA . THR A 1 209 ? -31.217 -15.005 56.594 1.00 87.44 209 THR A CA 1
ATOM 1669 C C . THR A 1 209 ? -30.454 -15.636 55.433 1.00 87.44 209 THR A C 1
ATOM 1671 O O . THR A 1 209 ? -31.044 -16.063 54.440 1.00 87.44 209 THR A O 1
ATOM 1674 N N . ILE A 1 210 ? -29.139 -15.705 55.586 1.00 81.38 210 ILE A N 1
ATOM 1675 C CA . ILE A 1 210 ? -28.208 -16.440 54.743 1.00 81.38 210 ILE A CA 1
ATOM 1676 C C . ILE A 1 210 ? -28.079 -17.847 55.336 1.00 81.38 210 ILE A C 1
ATOM 1678 O O . ILE A 1 210 ? -27.804 -17.990 56.529 1.00 81.38 210 ILE A O 1
ATOM 1682 N N . GLN A 1 211 ? -28.295 -18.867 54.505 1.00 75.94 211 GLN A N 1
ATOM 1683 C CA . GLN A 1 211 ? -28.032 -20.265 54.840 1.00 75.94 211 GLN A CA 1
ATOM 1684 C C . GLN A 1 211 ? -26.748 -20.710 54.142 1.00 75.94 211 GLN A C 1
ATOM 1686 O O . GLN A 1 211 ? -26.658 -20.641 52.917 1.00 75.94 211 GLN A O 1
ATOM 1691 N N . GLU A 1 212 ? -25.766 -21.176 54.908 1.00 69.88 212 GLU A N 1
ATOM 1692 C CA . GLU A 1 212 ? -24.517 -21.723 54.368 1.00 69.88 212 GLU A CA 1
ATOM 1693 C C . GLU A 1 212 ? -24.250 -23.127 54.917 1.00 69.88 212 GLU A C 1
ATOM 1695 O O . GLU A 1 212 ? -24.367 -23.373 56.119 1.00 69.88 212 GLU A O 1
ATOM 1700 N N . SER A 1 213 ? -23.865 -24.045 54.025 1.00 67.00 213 SER A N 1
ATOM 1701 C CA . SER A 1 213 ? -23.421 -25.398 54.369 1.00 67.00 213 SER A CA 1
ATOM 1702 C C . SER A 1 213 ? -21.897 -25.431 54.469 1.00 67.00 213 SER A C 1
ATOM 1704 O O . SER A 1 213 ? -21.198 -25.228 53.475 1.00 67.00 213 SER A O 1
ATOM 1706 N N . ILE A 1 214 ? -21.366 -25.694 55.663 1.00 64.81 214 ILE A N 1
ATOM 1707 C CA . ILE A 1 214 ? -19.925 -25.647 55.942 1.00 64.81 214 ILE A CA 1
ATOM 1708 C C . ILE A 1 214 ? -19.442 -26.996 56.456 1.00 64.81 214 ILE A C 1
ATOM 1710 O O . ILE A 1 214 ? -20.066 -27.604 57.322 1.00 64.81 214 ILE A O 1
ATOM 1714 N N . LYS A 1 215 ? -18.297 -27.450 55.938 1.00 62.09 215 LYS A N 1
ATOM 1715 C CA . LYS A 1 215 ? -17.648 -28.698 56.349 1.00 62.09 215 LYS A CA 1
ATOM 1716 C C . LYS A 1 215 ? -17.308 -28.668 57.847 1.00 62.09 215 LYS A C 1
ATOM 1718 O O . LYS A 1 215 ? -16.601 -27.762 58.302 1.00 62.09 215 LYS A O 1
ATOM 1723 N N . ASN A 1 216 ? -17.793 -29.652 58.607 1.00 58.47 216 ASN A N 1
ATOM 1724 C CA . ASN A 1 216 ? -17.428 -29.837 60.009 1.00 58.47 216 ASN A CA 1
ATOM 1725 C C . ASN A 1 216 ? -15.978 -30.346 60.089 1.00 58.47 216 ASN A C 1
ATOM 1727 O O . ASN A 1 216 ? -15.631 -31.343 59.467 1.00 58.47 216 ASN A O 1
ATOM 1731 N N . TRP A 1 217 ? -15.100 -29.641 60.807 1.00 51.94 217 TRP A N 1
ATOM 1732 C CA . TRP A 1 217 ? -13.659 -29.945 60.784 1.00 51.94 217 TRP A CA 1
ATOM 1733 C C . TRP A 1 217 ? -13.264 -31.141 61.669 1.00 51.94 217 TRP A C 1
ATOM 1735 O O . TRP A 1 217 ? -12.133 -31.603 61.590 1.00 51.94 217 TRP A O 1
ATOM 1745 N N . ARG A 1 218 ? -14.172 -31.638 62.522 1.00 51.62 218 ARG A N 1
ATOM 1746 C CA . ARG A 1 218 ? -13.851 -32.608 63.583 1.00 51.62 218 ARG A CA 1
ATOM 1747 C C . ARG A 1 218 ? -13.807 -34.086 63.169 1.00 51.62 218 ARG A C 1
ATOM 1749 O O . ARG A 1 218 ? -13.577 -34.906 64.053 1.00 51.62 218 ARG A O 1
ATOM 1756 N N . GLU A 1 219 ? -13.982 -34.449 61.898 1.00 49.28 219 GLU A N 1
ATOM 1757 C CA . GLU A 1 219 ? -14.047 -35.865 61.495 1.00 49.28 219 GLU A CA 1
ATOM 1758 C C . GLU A 1 219 ? -13.127 -36.236 60.322 1.00 49.28 219 GLU A C 1
ATOM 1760 O O . GLU A 1 219 ? -12.806 -35.424 59.452 1.00 49.28 219 GLU A O 1
ATOM 1765 N N . THR A 1 220 ? -12.661 -37.487 60.369 1.00 45.06 220 THR A N 1
ATOM 1766 C CA . THR A 1 220 ? -11.722 -38.143 59.450 1.00 45.06 220 THR A CA 1
ATOM 1767 C C . THR A 1 220 ? -12.263 -38.231 58.022 1.00 45.06 220 THR A C 1
ATOM 1769 O O . THR A 1 220 ? -13.468 -38.320 57.824 1.00 45.06 220 THR A O 1
ATOM 1772 N N . GLU A 1 221 ? -11.356 -38.238 57.036 1.00 51.44 221 GLU A N 1
ATOM 1773 C CA . GLU A 1 221 ? -11.568 -38.075 55.579 1.00 51.44 221 GLU A CA 1
ATOM 1774 C C . GLU A 1 221 ? -12.633 -38.959 54.889 1.00 51.44 221 GLU A C 1
ATOM 1776 O O . GLU A 1 221 ? -12.870 -38.774 53.696 1.00 51.44 221 GLU A O 1
ATOM 1781 N N . GLU A 1 222 ? -13.289 -39.886 55.586 1.00 47.22 222 GLU A N 1
ATOM 1782 C CA . GLU A 1 222 ? -14.168 -40.887 54.976 1.00 47.22 222 GLU A CA 1
ATOM 1783 C C . GLU A 1 222 ? -15.652 -40.481 54.872 1.00 47.22 222 GLU A C 1
ATOM 1785 O O . GLU A 1 222 ? -16.329 -41.033 54.008 1.00 47.22 222 GLU A O 1
ATOM 1790 N N . ASP A 1 223 ? -16.158 -39.494 55.632 1.00 45.62 223 ASP A N 1
ATOM 1791 C CA . ASP A 1 223 ? -17.532 -38.974 55.443 1.00 45.62 223 ASP A CA 1
ATOM 1792 C C . ASP A 1 223 ? -17.722 -37.553 56.041 1.00 45.62 223 ASP A C 1
ATOM 1794 O O . ASP A 1 223 ? -17.843 -37.400 57.256 1.00 45.62 223 ASP A O 1
ATOM 1798 N N . PRO A 1 224 ? -17.678 -36.461 55.248 1.00 55.12 224 PRO A N 1
ATOM 1799 C CA . PRO A 1 224 ? -17.749 -35.106 55.793 1.00 55.12 224 PRO A CA 1
ATOM 1800 C C . PRO A 1 224 ? -19.188 -34.688 56.135 1.00 55.12 224 PRO A C 1
ATOM 1802 O O . PRO A 1 224 ? -19.974 -34.350 55.249 1.00 55.12 224 PRO A O 1
ATOM 1805 N N . GLU A 1 225 ? -19.517 -34.601 57.426 1.00 58.47 225 GLU A N 1
ATOM 1806 C CA . GLU A 1 225 ? -20.774 -33.996 57.883 1.00 58.47 225 GLU A CA 1
ATOM 1807 C C . GLU A 1 225 ? -20.753 -32.464 57.660 1.00 58.47 225 GLU A C 1
ATOM 1809 O O . GLU A 1 225 ? -19.811 -31.758 58.044 1.00 58.47 225 GLU A O 1
ATOM 1814 N N . TYR A 1 226 ? -21.788 -31.922 57.011 1.00 64.75 226 TYR A N 1
ATOM 1815 C CA . TYR A 1 226 ? -21.928 -30.484 56.751 1.00 64.75 226 TYR A CA 1
ATOM 1816 C C . TYR A 1 226 ? -22.868 -29.839 57.772 1.00 64.75 226 TYR A C 1
ATOM 1818 O O . TYR A 1 226 ? -24.013 -30.253 57.937 1.00 64.75 226 TYR A O 1
ATOM 1826 N N . LEU A 1 227 ? -22.408 -28.767 58.415 1.00 65.44 227 LEU A N 1
ATOM 1827 C CA . LEU A 1 227 ? -23.231 -27.936 59.288 1.00 65.44 227 LEU A CA 1
ATOM 1828 C C . LEU A 1 227 ? -23.963 -26.890 58.448 1.00 65.44 227 LEU A C 1
ATOM 1830 O O . LEU A 1 227 ? -23.327 -26.139 57.709 1.00 65.44 227 LEU A O 1
ATOM 1834 N N . THR A 1 228 ? -25.286 -26.812 58.592 1.00 70.56 228 THR A N 1
ATOM 1835 C CA . THR A 1 228 ? -26.072 -25.692 58.054 1.00 70.56 228 THR A CA 1
ATOM 1836 C C . THR A 1 228 ? -26.130 -24.590 59.101 1.00 70.56 228 THR A C 1
ATOM 1838 O O . THR A 1 228 ? -26.564 -24.822 60.230 1.00 70.56 228 THR A O 1
ATOM 1841 N N . LEU A 1 229 ? -25.663 -23.400 58.740 1.00 75.50 229 LEU A N 1
ATOM 1842 C CA . LEU A 1 229 ? -25.647 -22.231 59.611 1.00 75.50 229 LEU A CA 1
ATOM 1843 C C . LEU A 1 229 ? -26.586 -21.159 59.072 1.00 75.50 229 LEU A C 1
ATOM 1845 O O . LEU A 1 229 ? -26.632 -20.922 57.867 1.00 75.50 229 LEU A O 1
ATOM 1849 N N . GLU A 1 230 ? -27.289 -20.497 59.989 1.00 79.81 230 GLU A N 1
ATOM 1850 C CA . GLU A 1 230 ? -28.214 -19.409 59.688 1.00 79.81 230 GLU A CA 1
ATOM 1851 C C . GLU A 1 230 ? -27.754 -18.116 60.355 1.00 79.81 230 GLU A C 1
ATOM 1853 O O . GLU A 1 230 ? -27.535 -18.070 61.568 1.00 79.81 230 GLU A O 1
ATOM 1858 N N . TYR A 1 231 ? -27.603 -17.059 59.563 1.00 81.69 231 TYR A N 1
ATOM 1859 C CA . TYR A 1 231 ? -27.192 -15.742 60.048 1.00 81.69 231 TYR A CA 1
ATOM 1860 C C . TYR A 1 231 ? -27.586 -14.631 59.074 1.00 81.69 231 TYR A C 1
ATOM 1862 O O . TYR A 1 231 ? -27.923 -14.895 57.926 1.00 81.69 231 TYR A O 1
ATOM 1870 N N . LYS A 1 232 ? -27.569 -13.371 59.518 1.00 87.75 232 LYS A N 1
ATOM 1871 C CA . LYS A 1 232 ? -27.974 -12.214 58.693 1.00 87.75 232 LYS A CA 1
ATOM 1872 C C . LYS A 1 232 ? -26.799 -11.479 58.053 1.00 87.75 232 LYS A C 1
ATOM 1874 O O . LYS A 1 232 ? -26.974 -10.817 57.033 1.00 87.75 232 LYS A O 1
ATOM 1879 N N . VAL A 1 233 ? -25.615 -11.580 58.653 1.00 91.44 233 VAL A N 1
ATOM 1880 C CA . VAL A 1 233 ? -24.384 -10.969 58.146 1.00 91.44 233 VAL A CA 1
ATOM 1881 C C . VAL A 1 233 ? -23.304 -12.041 58.046 1.00 91.44 233 VAL A C 1
ATOM 1883 O O . VAL A 1 233 ? -23.044 -12.758 59.014 1.00 91.44 233 VAL A O 1
ATOM 1886 N N . SER A 1 234 ? -22.671 -12.129 56.879 1.00 90.69 234 SER A N 1
ATOM 1887 C CA . SER A 1 234 ? -21.580 -13.061 56.582 1.00 90.69 234 SER A CA 1
ATOM 1888 C C . SER A 1 234 ? -20.339 -12.329 56.072 1.00 90.69 234 SER A C 1
ATOM 1890 O O . SER A 1 234 ? -20.285 -11.099 56.033 1.00 90.69 234 SER A O 1
ATOM 1892 N N . LEU A 1 235 ? -19.359 -13.110 55.633 1.00 90.00 235 LEU A N 1
ATOM 1893 C CA . LEU A 1 235 ? -18.361 -12.719 54.643 1.00 90.00 235 LEU A CA 1
ATOM 1894 C C . LEU A 1 235 ? -18.589 -13.556 53.373 1.00 90.00 235 LEU A C 1
ATOM 1896 O O . LEU A 1 235 ? -19.242 -14.596 53.444 1.00 90.00 235 LEU A O 1
ATOM 1900 N N . PRO A 1 236 ? -18.056 -13.150 52.211 1.00 86.25 236 PRO A N 1
ATOM 1901 C CA . PRO A 1 236 ? -17.968 -14.037 51.052 1.00 86.25 236 PRO A CA 1
ATOM 1902 C C . PRO A 1 236 ? -17.289 -15.366 51.418 1.00 86.25 236 PRO A C 1
ATOM 1904 O O . PRO A 1 236 ? -16.274 -15.360 52.118 1.00 86.25 236 PRO A O 1
ATOM 1907 N N . GLY A 1 237 ? -17.840 -16.490 50.954 1.00 80.56 237 GLY A N 1
ATOM 1908 C CA . GLY A 1 237 ? -17.332 -17.840 51.211 1.00 80.56 237 GLY A CA 1
ATOM 1909 C C . GLY A 1 237 ? -16.811 -18.517 49.938 1.00 80.56 237 GLY A C 1
ATOM 1910 O O . GLY A 1 237 ? -17.210 -18.172 48.837 1.00 80.56 237 GLY A O 1
ATOM 1911 N N . LEU A 1 238 ? -15.936 -19.516 50.040 1.00 76.44 238 LEU A N 1
ATOM 1912 C CA . LEU A 1 238 ? -15.341 -20.222 48.896 1.00 76.44 238 LEU A CA 1
ATOM 1913 C C . LEU A 1 238 ? -16.368 -20.810 47.924 1.00 76.44 238 LEU A C 1
ATOM 1915 O O . LEU A 1 238 ? -16.128 -20.837 46.723 1.00 76.44 238 LEU A O 1
ATOM 1919 N N . SER A 1 239 ? -17.506 -21.284 48.433 1.00 69.06 239 SER A N 1
ATOM 1920 C CA . SER A 1 239 ? -18.558 -21.891 47.611 1.00 69.06 239 SER A CA 1
ATOM 1921 C C . SER A 1 239 ? -19.287 -20.882 46.724 1.00 69.06 239 SER A C 1
ATOM 1923 O O . SER A 1 239 ? -19.864 -21.278 45.714 1.00 69.06 239 SER A O 1
ATOM 1925 N N . ASN A 1 240 ? -19.267 -19.594 47.083 1.00 68.31 240 ASN A N 1
ATOM 1926 C CA . ASN A 1 240 ? -19.971 -18.543 46.355 1.00 68.31 240 ASN A CA 1
ATOM 1927 C C . ASN A 1 240 ? -19.051 -17.423 45.844 1.00 68.31 240 ASN A C 1
ATOM 1929 O O . ASN A 1 240 ? -19.471 -16.663 44.983 1.00 68.31 240 ASN A O 1
ATOM 1933 N N . ILE A 1 241 ? -17.791 -17.329 46.270 1.00 75.12 241 ILE A N 1
ATOM 1934 C CA . ILE A 1 241 ? -16.915 -16.188 45.964 1.00 75.12 241 ILE A CA 1
ATOM 1935 C C . ILE A 1 241 ? -16.678 -15.973 44.463 1.00 75.12 241 ILE A C 1
ATOM 1937 O O . ILE A 1 241 ? -16.648 -14.827 44.028 1.00 75.12 241 ILE A O 1
ATOM 1941 N N . ASP A 1 242 ? -16.587 -17.038 43.663 1.00 70.62 242 ASP A N 1
ATOM 1942 C CA . ASP A 1 242 ? -16.449 -16.940 42.198 1.00 70.62 242 ASP A CA 1
ATOM 1943 C C . ASP A 1 242 ? -17.782 -16.606 41.496 1.00 70.62 242 ASP A C 1
ATOM 1945 O O . ASP A 1 242 ? -17.800 -16.157 40.353 1.00 70.62 242 ASP A O 1
ATOM 1949 N N . GLN A 1 243 ? -18.914 -16.794 42.181 1.00 64.69 243 GLN A N 1
ATOM 1950 C CA . GLN A 1 243 ? -20.221 -16.300 41.730 1.00 64.69 243 GLN A CA 1
ATOM 1951 C C . GLN A 1 243 ? -20.408 -14.822 42.101 1.00 64.69 243 GLN A C 1
ATOM 1953 O O . GLN A 1 243 ? -21.091 -14.086 41.393 1.00 64.69 243 GLN A O 1
ATOM 1958 N N . LEU A 1 244 ? -19.795 -14.389 43.208 1.00 67.81 244 LEU A N 1
ATOM 1959 C CA . LEU A 1 244 ? -19.880 -13.025 43.731 1.00 67.81 244 LEU A CA 1
ATOM 1960 C C . LEU A 1 244 ? -18.883 -12.060 43.062 1.00 67.81 244 LEU A C 1
ATOM 1962 O O . LEU A 1 244 ? -19.157 -10.862 42.983 1.00 67.81 244 LEU A O 1
ATOM 1966 N N . PHE A 1 245 ? -17.744 -12.560 42.572 1.00 75.06 245 PHE A N 1
ATOM 1967 C CA . PHE A 1 245 ? -16.699 -11.782 41.901 1.00 75.06 245 PHE A CA 1
ATOM 1968 C C . PHE A 1 245 ? -16.278 -12.463 40.593 1.00 75.06 245 PHE A C 1
ATOM 1970 O O . PHE A 1 245 ? -15.899 -13.628 40.593 1.00 75.06 245 PHE A O 1
ATOM 1977 N N . THR A 1 246 ? -16.325 -11.735 39.472 1.00 69.12 246 THR A N 1
ATOM 1978 C CA . THR A 1 246 ? -16.083 -12.305 38.129 1.00 69.12 246 THR A CA 1
ATOM 1979 C C . THR A 1 246 ? -14.601 -12.549 37.844 1.00 69.12 246 THR A C 1
ATOM 1981 O O . THR A 1 246 ? -14.250 -13.459 37.094 1.00 69.12 246 THR A O 1
ATOM 1984 N N . THR A 1 247 ? -13.722 -11.737 38.426 1.00 76.94 247 THR A N 1
ATOM 1985 C CA . THR A 1 247 ? -12.269 -11.844 38.283 1.00 76.94 247 THR A CA 1
ATOM 1986 C C . THR A 1 247 ? -11.570 -11.610 39.621 1.00 76.94 247 THR A C 1
ATOM 1988 O O . THR A 1 247 ? -12.123 -10.968 40.514 1.00 76.94 247 THR A O 1
ATOM 1991 N N . ASP A 1 248 ? -10.309 -12.039 39.743 1.00 80.00 248 ASP A N 1
ATOM 1992 C CA . ASP A 1 248 ? -9.477 -11.728 40.918 1.00 80.00 248 ASP A CA 1
ATOM 1993 C C . ASP A 1 248 ? -9.424 -10.219 41.185 1.00 80.00 248 ASP A C 1
ATOM 1995 O O . ASP A 1 248 ? -9.564 -9.770 42.320 1.00 80.00 248 ASP A O 1
ATOM 1999 N N . LYS A 1 249 ? -9.345 -9.405 40.124 1.00 78.62 249 LYS A N 1
ATOM 2000 C CA . LYS A 1 249 ? -9.337 -7.942 40.246 1.00 78.62 249 LYS A CA 1
ATOM 2001 C C . LYS A 1 249 ? -10.595 -7.389 40.915 1.00 78.62 249 LYS A C 1
ATOM 2003 O O . LYS A 1 249 ? -10.498 -6.376 41.600 1.00 78.62 249 LYS A O 1
ATOM 2008 N N . ASP A 1 250 ? -11.739 -8.051 40.768 1.00 77.12 250 ASP A N 1
ATOM 2009 C CA . ASP A 1 250 ? -12.996 -7.610 41.377 1.00 77.12 250 ASP A CA 1
ATOM 2010 C C . ASP A 1 250 ? -13.033 -7.872 42.892 1.00 77.12 250 ASP A C 1
ATOM 2012 O O . ASP A 1 250 ? -13.759 -7.180 43.613 1.00 77.12 250 ASP A O 1
ATOM 2016 N N . ARG A 1 251 ? -12.228 -8.828 43.389 1.00 85.06 251 ARG A N 1
ATOM 2017 C CA . ARG A 1 251 ? -12.090 -9.145 44.823 1.00 85.06 251 ARG A CA 1
ATOM 2018 C C . ARG A 1 251 ? -11.232 -8.130 45.584 1.00 85.06 251 ARG A C 1
ATOM 2020 O O . ARG A 1 251 ? -11.307 -8.065 46.814 1.00 85.06 251 ARG A O 1
ATOM 2027 N N . ILE A 1 252 ? -10.424 -7.340 44.874 1.00 85.62 252 ILE A N 1
ATOM 2028 C CA . ILE A 1 252 ? -9.560 -6.313 45.465 1.00 85.62 252 ILE A CA 1
ATOM 2029 C C . ILE A 1 252 ? -10.439 -5.247 46.131 1.00 85.62 252 ILE A C 1
ATOM 2031 O O . ILE A 1 252 ? -11.351 -4.699 45.511 1.00 85.62 252 ILE A O 1
ATOM 2035 N N . ALA A 1 253 ? -10.161 -4.958 47.402 1.00 86.19 253 ALA A N 1
ATOM 2036 C CA . ALA A 1 253 ? -10.883 -3.964 48.190 1.00 86.19 253 ALA A CA 1
ATOM 2037 C C . ALA A 1 253 ? -9.906 -2.969 48.815 1.00 86.19 253 ALA A C 1
ATOM 2039 O O . ALA A 1 253 ? -8.823 -3.355 49.268 1.00 86.19 253 ALA A O 1
ATOM 2040 N N . THR A 1 254 ? -10.304 -1.700 48.869 1.00 88.81 254 THR A N 1
ATOM 2041 C CA . THR A 1 254 ? -9.614 -0.685 49.668 1.00 88.81 254 THR A CA 1
ATOM 2042 C C . THR A 1 254 ? -10.250 -0.552 51.050 1.00 88.81 254 THR A C 1
ATOM 2044 O O . THR A 1 254 ? -11.344 -1.062 51.304 1.00 88.81 254 THR A O 1
ATOM 2047 N N . VAL A 1 255 ? -9.540 0.087 51.974 1.00 86.81 255 VAL A N 1
ATOM 2048 C CA . VAL A 1 255 ? -9.971 0.271 53.369 1.00 86.81 255 VAL A CA 1
ATOM 2049 C C . VAL A 1 255 ? -10.639 1.627 53.580 1.00 86.81 255 VAL A C 1
ATOM 2051 O O . VAL A 1 255 ? -10.370 2.575 52.848 1.00 86.81 255 VAL A O 1
ATOM 2054 N N . THR A 1 256 ? -11.498 1.717 54.593 1.00 88.50 256 THR A N 1
ATOM 2055 C CA . THR A 1 256 ? -11.951 3.007 55.142 1.00 88.50 256 THR A CA 1
ATOM 2056 C C . THR A 1 256 ? -10.889 3.601 56.071 1.00 88.50 256 THR A C 1
ATOM 2058 O O . THR A 1 256 ? -10.112 2.851 56.667 1.00 88.50 256 THR A O 1
ATOM 2061 N N . ASP A 1 257 ? -10.896 4.924 56.276 1.00 85.81 257 ASP A N 1
ATOM 2062 C CA . ASP A 1 257 ? -9.977 5.587 57.218 1.00 85.81 257 ASP A CA 1
ATOM 2063 C C . ASP A 1 257 ? -10.145 5.048 58.648 1.00 85.81 257 ASP A C 1
ATOM 2065 O O . ASP A 1 257 ? -9.183 4.971 59.413 1.00 85.81 257 ASP A O 1
ATOM 2069 N N . TYR A 1 258 ? -11.373 4.666 59.014 1.00 90.44 258 TYR A N 1
ATOM 2070 C CA . TYR A 1 258 ? -11.668 4.023 60.292 1.00 90.44 258 TYR A CA 1
ATOM 2071 C C . TYR A 1 258 ? -10.956 2.671 60.426 1.00 90.44 258 TYR A C 1
ATOM 2073 O O . TYR A 1 258 ? -10.222 2.450 61.390 1.00 90.44 258 TYR A O 1
ATOM 2081 N N . ALA A 1 259 ? -11.131 1.777 59.448 1.00 89.44 259 ALA A N 1
ATOM 2082 C CA . ALA A 1 259 ? -10.495 0.463 59.462 1.00 89.44 259 ALA A CA 1
ATOM 2083 C C . ALA A 1 259 ? -8.963 0.571 59.401 1.00 89.44 259 ALA A C 1
ATOM 2085 O O . ALA A 1 259 ? -8.262 -0.184 60.074 1.00 89.44 259 ALA A O 1
ATOM 2086 N N . GLU A 1 260 ? -8.438 1.530 58.634 1.00 87.12 260 GLU A N 1
ATOM 2087 C CA . GLU A 1 260 ? -7.005 1.823 58.574 1.00 87.12 260 GLU A CA 1
ATOM 2088 C C . GLU A 1 260 ? -6.463 2.326 59.921 1.00 87.12 260 GLU A C 1
ATOM 2090 O O . GLU A 1 260 ? -5.378 1.920 60.335 1.00 87.12 260 GLU A O 1
ATOM 2095 N N . ALA A 1 261 ? -7.219 3.155 60.649 1.00 86.75 261 ALA A N 1
ATOM 2096 C CA . ALA A 1 261 ? -6.825 3.643 61.971 1.00 86.75 261 ALA A CA 1
ATOM 2097 C C . ALA A 1 261 ? -6.770 2.538 63.044 1.00 86.75 261 ALA A C 1
ATOM 2099 O O . ALA A 1 261 ? -6.012 2.673 64.006 1.00 86.75 261 ALA A O 1
ATOM 2100 N N . LEU A 1 262 ? -7.543 1.457 62.877 1.00 86.12 262 LEU A N 1
ATOM 2101 C CA . LEU A 1 262 ? -7.518 0.277 63.751 1.00 86.12 262 LEU A CA 1
ATOM 2102 C C . LEU A 1 262 ? -6.337 -0.664 63.468 1.00 86.12 262 LEU A C 1
ATOM 2104 O O . LEU A 1 262 ? -5.997 -1.491 64.316 1.00 86.12 262 LEU A O 1
ATOM 2108 N N . ALA A 1 263 ? -5.732 -0.570 62.285 1.00 82.19 263 ALA A N 1
ATOM 2109 C CA . ALA A 1 263 ? -4.644 -1.442 61.876 1.00 82.19 263 ALA A CA 1
ATOM 2110 C C . ALA A 1 263 ? -3.316 -1.049 62.553 1.00 82.19 263 ALA A C 1
ATOM 2112 O O . ALA A 1 263 ? -2.990 0.133 62.676 1.00 82.19 263 ALA A O 1
ATOM 2113 N N . ASP A 1 264 ? -2.521 -2.039 62.985 1.00 67.75 264 ASP A N 1
ATOM 2114 C CA . ASP A 1 264 ? -1.193 -1.781 63.562 1.00 67.75 264 ASP A CA 1
ATOM 2115 C C . ASP A 1 264 ? -0.288 -1.092 62.523 1.00 67.75 264 ASP A C 1
ATOM 2117 O O . ASP A 1 264 ? -0.172 -1.547 61.384 1.00 67.75 264 ASP A O 1
ATOM 2121 N N . LYS A 1 265 ? 0.342 0.024 62.907 1.00 60.78 265 LYS A N 1
ATOM 2122 C CA . LYS A 1 265 ? 1.186 0.862 62.036 1.00 60.78 265 LYS A CA 1
ATOM 2123 C C . LYS A 1 265 ? 2.664 0.452 62.051 1.00 60.78 265 LYS A C 1
ATOM 2125 O O . LYS A 1 265 ? 3.503 1.190 61.531 1.00 60.78 265 LYS A O 1
ATOM 2130 N N . SER A 1 266 ? 3.012 -0.681 62.664 1.00 55.34 266 SER A N 1
ATOM 2131 C CA . SER A 1 266 ? 4.361 -1.247 62.577 1.00 55.34 266 SER A CA 1
ATOM 2132 C C . SER A 1 266 ? 4.753 -1.529 61.110 1.00 55.34 266 SER A C 1
ATOM 2134 O O . SER A 1 266 ? 3.910 -1.827 60.263 1.00 55.34 266 SER A O 1
ATOM 2136 N N . TYR A 1 267 ? 6.048 -1.404 60.782 1.00 42.06 267 TYR A N 1
ATOM 2137 C CA . TYR A 1 267 ? 6.598 -1.465 59.407 1.00 42.06 267 TYR A CA 1
ATOM 2138 C C . TYR A 1 267 ? 6.349 -2.804 58.668 1.00 42.06 267 TYR A C 1
ATOM 2140 O O . TYR A 1 267 ? 6.696 -2.935 57.495 1.00 42.06 267 TYR A O 1
ATOM 2148 N N . GLU A 1 268 ? 5.742 -3.787 59.339 1.00 50.06 268 GLU A N 1
ATOM 2149 C CA . GLU A 1 268 ? 5.425 -5.124 58.836 1.00 50.06 268 GLU A CA 1
ATOM 2150 C C . GLU A 1 268 ? 3.919 -5.439 58.880 1.00 50.06 268 GLU A C 1
ATOM 2152 O O . GLU A 1 268 ? 3.549 -6.604 59.017 1.00 50.06 268 GLU A O 1
ATOM 2157 N N . ASN A 1 269 ? 3.014 -4.456 58.764 1.00 57.72 269 ASN A N 1
ATOM 2158 C CA . ASN A 1 269 ? 1.596 -4.794 58.618 1.00 57.72 269 ASN A CA 1
ATOM 2159 C C . ASN A 1 269 ? 1.354 -5.565 57.303 1.00 57.72 269 ASN A C 1
ATOM 2161 O O . ASN A 1 269 ? 1.184 -4.997 56.225 1.00 57.72 269 ASN A O 1
ATOM 2165 N N . ILE A 1 270 ? 1.330 -6.893 57.406 1.00 63.38 270 ILE A N 1
ATOM 2166 C CA . ILE A 1 270 ? 1.134 -7.840 56.302 1.00 63.38 270 ILE A CA 1
ATOM 2167 C C . ILE A 1 270 ? -0.285 -7.809 55.710 1.00 63.38 270 ILE A C 1
ATOM 2169 O O . ILE A 1 270 ? -0.540 -8.497 54.718 1.00 63.38 270 ILE A O 1
ATOM 2173 N N . ALA A 1 271 ? -1.203 -7.032 56.297 1.00 69.62 271 ALA A N 1
ATOM 2174 C CA . ALA A 1 271 ? -2.607 -6.969 55.908 1.00 69.62 271 ALA A CA 1
ATOM 2175 C C . ALA A 1 271 ? -2.982 -5.734 55.065 1.00 69.62 271 ALA A C 1
ATOM 2177 O O . ALA A 1 271 ? -4.067 -5.740 54.485 1.00 69.62 271 ALA A O 1
ATOM 2178 N N . LEU A 1 272 ? -2.123 -4.708 54.952 1.00 81.19 272 LEU A N 1
ATOM 2179 C CA . LEU A 1 272 ? -2.389 -3.484 54.175 1.00 81.19 272 LEU A CA 1
ATOM 2180 C C . LEU A 1 272 ? -1.211 -3.128 53.259 1.00 81.19 272 LEU A C 1
ATOM 2182 O O . LEU A 1 272 ? -0.072 -3.025 53.710 1.00 81.19 272 LEU A O 1
ATOM 2186 N N . LYS A 1 273 ? -1.474 -2.879 51.972 1.00 76.69 273 LYS A N 1
ATOM 2187 C CA . LYS A 1 273 ? -0.450 -2.414 51.022 1.00 76.69 273 LYS A CA 1
ATOM 2188 C C . LYS A 1 273 ? -1.045 -1.428 50.027 1.00 76.69 273 LYS A C 1
ATOM 2190 O O . LYS A 1 273 ? -1.925 -1.801 49.264 1.00 76.69 273 LYS A O 1
ATOM 2195 N N . ASN A 1 274 ? -0.538 -0.193 49.989 1.00 77.94 274 ASN A N 1
ATOM 2196 C CA . ASN A 1 274 ? -1.045 0.873 49.107 1.00 77.94 274 ASN A CA 1
ATOM 2197 C C . ASN A 1 274 ? -2.580 1.025 49.188 1.00 77.94 274 ASN A C 1
ATOM 2199 O O . ASN A 1 274 ? -3.246 1.024 48.159 1.00 77.94 274 ASN A O 1
ATOM 2203 N N . GLN A 1 275 ? -3.131 1.077 50.407 1.00 78.50 275 GLN A N 1
ATOM 2204 C CA . GLN A 1 275 ? -4.577 1.089 50.702 1.00 78.50 275 GLN A CA 1
ATOM 2205 C C . GLN A 1 275 ? -5.366 -0.170 50.299 1.00 78.50 275 GLN A C 1
ATOM 2207 O O . GLN A 1 275 ? -6.564 -0.231 50.559 1.00 78.50 275 GLN A O 1
ATOM 2212 N N . ILE A 1 276 ? -4.728 -1.192 49.722 1.00 84.12 276 ILE A N 1
ATOM 2213 C CA . ILE A 1 276 ? -5.370 -2.469 49.387 1.00 84.12 276 ILE A CA 1
ATOM 2214 C C . ILE A 1 276 ? -5.354 -3.390 50.607 1.00 84.12 276 ILE A C 1
ATOM 2216 O O . ILE A 1 276 ? -4.292 -3.663 51.177 1.00 84.12 276 ILE A O 1
ATOM 2220 N N . ALA A 1 277 ? -6.531 -3.889 50.972 1.00 87.00 277 ALA A N 1
ATOM 2221 C CA . ALA A 1 277 ? -6.752 -4.760 52.115 1.00 87.00 277 ALA A CA 1
ATOM 2222 C C . ALA A 1 277 ? -6.512 -6.238 51.777 1.00 87.00 277 ALA A C 1
ATOM 2224 O O . ALA A 1 277 ? -7.013 -6.728 50.764 1.00 87.00 277 ALA A O 1
ATOM 2225 N N . LYS A 1 278 ? -5.863 -6.982 52.682 1.00 90.50 278 LYS A N 1
ATOM 2226 C CA . LYS A 1 278 ? -6.109 -8.425 52.820 1.00 90.50 278 LYS A CA 1
ATOM 2227 C C . LYS A 1 278 ? -7.285 -8.651 53.766 1.00 90.50 278 LYS A C 1
ATOM 2229 O O . LYS A 1 278 ? -7.242 -8.177 54.905 1.00 90.50 278 LYS A O 1
ATOM 2234 N N . TRP A 1 279 ? -8.310 -9.376 53.324 1.00 91.94 279 TRP A N 1
ATOM 2235 C CA . TRP A 1 279 ? -9.572 -9.516 54.063 1.00 91.94 279 TRP A CA 1
ATOM 2236 C C . TRP A 1 279 ? -10.061 -10.968 54.168 1.00 91.94 279 TRP A C 1
ATOM 2238 O O . TRP A 1 279 ? -9.731 -11.795 53.322 1.00 91.94 279 TRP A O 1
ATOM 2248 N N . TRP A 1 280 ? -10.796 -11.281 55.243 1.00 92.00 280 TRP A N 1
ATOM 2249 C CA . TRP A 1 280 ? -11.228 -12.645 55.602 1.00 92.00 280 TRP A CA 1
ATOM 2250 C C . TRP A 1 280 ? -12.329 -13.220 54.692 1.00 92.00 280 TRP A C 1
ATOM 2252 O O . TRP A 1 280 ? -13.236 -12.500 54.284 1.00 92.00 280 TRP A O 1
ATOM 2262 N N . ILE A 1 281 ? -12.301 -14.538 54.474 1.00 88.06 281 ILE A N 1
ATOM 2263 C CA . ILE A 1 281 ? -13.354 -15.335 53.817 1.00 88.06 281 ILE A CA 1
ATOM 2264 C C . ILE A 1 281 ? -14.078 -16.196 54.870 1.00 88.06 281 ILE A C 1
ATOM 2266 O O . ILE A 1 281 ? -13.461 -16.638 55.839 1.00 88.06 281 ILE A O 1
ATOM 2270 N N . ALA A 1 282 ? -15.375 -16.460 54.679 1.00 85.25 282 ALA A N 1
ATOM 2271 C CA . ALA A 1 282 ? -16.236 -17.245 55.579 1.00 85.25 282 ALA A CA 1
ATOM 2272 C C . ALA A 1 282 ? -15.964 -18.772 55.559 1.00 85.25 282 ALA A C 1
ATOM 2274 O O . ALA A 1 282 ? -16.886 -19.585 55.561 1.00 85.25 282 ALA A O 1
ATOM 2275 N N . ASN A 1 283 ? -14.695 -19.199 55.532 1.00 82.19 283 ASN A N 1
ATOM 2276 C CA . ASN A 1 283 ? -14.312 -20.613 55.470 1.00 82.19 283 ASN A CA 1
ATOM 2277 C C . ASN A 1 283 ? -13.100 -20.933 56.345 1.00 82.19 283 ASN A C 1
ATOM 2279 O O . ASN A 1 283 ? -12.150 -20.154 56.440 1.00 82.19 283 ASN A O 1
ATOM 2283 N N . ASN A 1 284 ? -13.119 -22.140 56.913 1.00 76.56 284 ASN A N 1
ATOM 2284 C CA . ASN A 1 284 ? -11.935 -22.759 57.506 1.00 76.56 284 ASN A CA 1
ATOM 2285 C C . ASN A 1 284 ? -10.929 -23.066 56.397 1.00 76.56 284 ASN A C 1
ATOM 2287 O O . ASN A 1 284 ? -11.338 -23.378 55.278 1.00 76.56 284 ASN A O 1
ATOM 2291 N N . GLY A 1 285 ? -9.641 -23.020 56.715 1.00 71.75 285 GLY A N 1
ATOM 2292 C CA . GLY A 1 285 ? -8.610 -23.560 55.844 1.00 71.75 285 GLY A CA 1
ATOM 2293 C C . GLY A 1 285 ? -8.559 -25.091 55.886 1.00 71.75 285 GLY A C 1
ATOM 2294 O O . GLY A 1 285 ? -9.366 -25.747 56.549 1.00 71.75 285 GLY A O 1
ATOM 2295 N N . ASN A 1 286 ? -7.628 -25.666 55.128 1.00 70.81 286 ASN A N 1
ATOM 2296 C CA . ASN A 1 286 ? -7.453 -27.111 54.981 1.00 70.81 286 ASN A CA 1
ATOM 2297 C C . ASN A 1 286 ? -6.683 -27.753 56.141 1.00 70.81 286 ASN A C 1
ATOM 2299 O O . ASN A 1 286 ? -6.607 -28.978 56.212 1.00 70.81 286 ASN A O 1
ATOM 2303 N N . ILE A 1 287 ? -6.070 -26.947 57.007 1.00 66.50 287 ILE A N 1
ATOM 2304 C CA . ILE A 1 287 ? -5.235 -27.393 58.119 1.00 66.50 287 ILE A CA 1
ATOM 2305 C C . ILE A 1 287 ? -5.888 -26.916 59.420 1.00 66.50 287 ILE A C 1
ATOM 2307 O O . ILE A 1 287 ? -6.559 -25.883 59.460 1.00 66.50 287 ILE A O 1
ATOM 2311 N N . GLU A 1 288 ? -5.699 -27.685 60.491 1.00 65.25 288 GLU A N 1
ATOM 2312 C CA . GLU A 1 288 ? -6.025 -27.242 61.845 1.00 65.25 288 GLU A CA 1
ATOM 2313 C C . GLU A 1 288 ? -5.355 -25.879 62.094 1.00 65.25 288 GLU A C 1
ATOM 2315 O O . GLU A 1 288 ? -4.168 -25.699 61.822 1.00 65.25 288 GLU A O 1
ATOM 2320 N N . ASP A 1 289 ? -6.147 -24.894 62.514 1.00 72.19 289 ASP A N 1
ATOM 2321 C CA . ASP A 1 289 ? -5.718 -23.504 62.689 1.00 72.19 289 ASP A CA 1
ATOM 2322 C C . ASP A 1 289 ? -5.317 -22.746 61.395 1.00 72.19 289 ASP A C 1
ATOM 2324 O O . ASP A 1 289 ? -4.478 -21.841 61.435 1.00 72.19 289 ASP A O 1
ATOM 2328 N N . SER A 1 290 ? -5.955 -23.020 60.239 1.00 76.00 290 SER A N 1
ATOM 2329 C CA . SER A 1 290 ? -5.936 -22.122 59.056 1.00 76.00 290 SER A CA 1
ATOM 2330 C C . SER A 1 290 ? -7.313 -21.549 58.637 1.00 76.00 290 SER A C 1
ATOM 2332 O O . SER A 1 290 ? -8.371 -22.052 59.023 1.00 76.00 290 SER A O 1
ATOM 2334 N N . ALA A 1 291 ? -7.309 -20.414 57.925 1.00 80.31 291 ALA A N 1
ATOM 2335 C CA . ALA A 1 291 ? -8.480 -19.694 57.405 1.00 80.31 291 ALA A CA 1
ATOM 2336 C C . ALA A 1 291 ? -8.126 -19.009 56.075 1.00 80.31 291 ALA A C 1
ATOM 2338 O O . ALA A 1 291 ? -6.953 -18.747 55.798 1.00 80.31 291 ALA A O 1
ATOM 2339 N N . TYR A 1 292 ? -9.128 -18.717 55.246 1.00 86.56 292 TYR A N 1
ATOM 2340 C CA . TYR A 1 292 ? -8.906 -18.117 53.929 1.00 86.56 292 TYR A CA 1
ATOM 2341 C C . TYR A 1 292 ? -8.970 -16.589 53.948 1.00 86.56 292 TYR A C 1
ATOM 2343 O O . TYR A 1 292 ? -9.789 -15.986 54.646 1.00 86.56 292 TYR A O 1
ATOM 2351 N N . VAL A 1 293 ? -8.121 -15.961 53.134 1.00 88.81 293 VAL A N 1
ATOM 2352 C CA . VAL A 1 293 ? -8.114 -14.515 52.895 1.00 88.81 293 VAL A CA 1
ATOM 2353 C C . VAL A 1 293 ? -8.044 -14.209 51.408 1.00 88.81 293 VAL A C 1
ATOM 2355 O O . VAL A 1 293 ? -7.501 -14.987 50.627 1.00 88.81 293 VAL A O 1
ATOM 2358 N N . VAL A 1 294 ? -8.527 -13.033 51.026 1.00 90.38 294 VAL A N 1
ATOM 2359 C CA . VAL A 1 294 ? -8.210 -12.432 49.728 1.00 90.38 294 VAL A CA 1
ATOM 2360 C C . VAL A 1 294 ? -6.918 -11.626 49.847 1.00 90.38 294 VAL A C 1
ATOM 2362 O O . VAL A 1 294 ? -6.734 -10.858 50.793 1.00 90.38 294 VAL A O 1
ATOM 2365 N N . SER A 1 295 ? -6.009 -11.815 48.896 1.00 88.94 295 SER A N 1
ATOM 2366 C CA . SER A 1 295 ? -4.697 -11.175 48.827 1.00 88.94 295 SER A CA 1
ATOM 2367 C C . SER A 1 295 ? -4.723 -9.828 48.078 1.00 88.94 295 SER A C 1
ATOM 2369 O O . SER A 1 295 ? -5.746 -9.388 47.558 1.00 88.94 295 SER A O 1
ATOM 2371 N N . PHE A 1 296 ? -3.569 -9.155 47.969 1.00 82.94 296 PHE A N 1
ATOM 2372 C CA . PHE A 1 296 ? -3.465 -7.830 47.330 1.00 82.94 296 PHE A CA 1
ATOM 2373 C C . PHE A 1 296 ? -3.713 -7.829 45.813 1.00 82.94 296 PHE A C 1
ATOM 2375 O O . PHE A 1 296 ? -3.987 -6.779 45.238 1.00 82.94 296 PHE A O 1
ATOM 2382 N N . ASN A 1 297 ? -3.564 -8.979 45.157 1.00 84.81 297 ASN A N 1
ATOM 2383 C CA . ASN A 1 297 ? -3.893 -9.190 43.746 1.00 84.81 297 ASN A CA 1
ATOM 2384 C C . ASN A 1 297 ? -5.278 -9.826 43.559 1.00 84.81 297 ASN A C 1
ATOM 2386 O O . ASN A 1 297 ? -5.663 -10.066 42.417 1.00 84.81 297 ASN A O 1
ATOM 2390 N N . GLY A 1 298 ? -6.024 -10.049 44.648 1.00 84.56 298 GLY A N 1
ATOM 2391 C CA . GLY A 1 298 ? -7.367 -10.616 44.605 1.00 84.56 298 GLY A CA 1
ATOM 2392 C C . GLY A 1 298 ? -7.419 -12.142 44.537 1.00 84.56 298 GLY A C 1
ATOM 2393 O O . GLY A 1 298 ? -8.493 -12.699 44.324 1.00 84.56 298 GLY A O 1
ATOM 2394 N N . GLU A 1 299 ? -6.282 -12.815 44.723 1.00 89.25 299 GLU A N 1
ATOM 2395 C CA . GLU A 1 299 ? -6.201 -14.273 44.825 1.00 89.25 299 GLU A CA 1
ATOM 2396 C C . GLU A 1 299 ? -6.651 -14.738 46.216 1.00 89.25 299 GLU A C 1
ATOM 2398 O O . GLU A 1 299 ? -6.568 -13.998 47.199 1.00 89.25 299 GLU A O 1
ATOM 2403 N N . ILE A 1 300 ? -7.118 -15.980 46.307 1.00 88.31 300 ILE A N 1
ATOM 2404 C CA . ILE A 1 300 ? -7.493 -16.603 47.576 1.00 88.31 300 ILE A CA 1
ATOM 2405 C C . ILE A 1 300 ? -6.272 -17.327 48.140 1.00 88.31 300 ILE A C 1
ATOM 2407 O O . ILE A 1 300 ? -5.746 -18.251 47.523 1.00 88.31 300 ILE A O 1
ATOM 2411 N N . GLU A 1 301 ? -5.836 -16.922 49.328 1.00 86.75 301 GLU A N 1
ATOM 2412 C CA . GLU A 1 301 ? -4.697 -17.504 50.035 1.00 86.75 301 GLU A CA 1
ATOM 2413 C C . GLU A 1 301 ? -5.176 -18.194 51.318 1.00 86.75 301 GLU A C 1
ATOM 2415 O O . GLU A 1 301 ? -6.007 -17.664 52.058 1.00 86.75 301 GLU A O 1
ATOM 2420 N N . GLU A 1 302 ? -4.629 -19.376 51.601 1.00 81.12 302 GLU A N 1
ATOM 2421 C CA . GLU A 1 302 ? -4.785 -20.032 52.898 1.00 81.12 302 GLU A CA 1
ATOM 2422 C C . GLU A 1 302 ? -3.750 -19.478 53.881 1.00 81.12 302 GLU A C 1
ATOM 2424 O O . GLU A 1 302 ? -2.566 -19.360 53.554 1.00 81.12 302 GLU A O 1
ATOM 2429 N N . PHE A 1 303 ? -4.186 -19.139 55.092 1.00 71.56 303 PHE A N 1
ATOM 2430 C CA . PHE A 1 303 ? -3.335 -18.517 56.096 1.00 71.56 303 PHE A CA 1
ATOM 2431 C C . PHE A 1 303 ? -3.482 -19.223 57.449 1.00 71.56 303 PHE A C 1
ATOM 2433 O O . PHE A 1 303 ? -4.597 -19.392 57.941 1.00 71.56 303 PHE A O 1
ATOM 2440 N N . LEU A 1 304 ? -2.358 -19.626 58.055 1.00 65.25 304 LEU A N 1
ATOM 2441 C CA . LEU A 1 304 ? -2.319 -20.126 59.436 1.00 65.25 304 LEU A CA 1
ATOM 2442 C C . LEU A 1 304 ? -2.668 -18.972 60.372 1.00 65.25 304 LEU A C 1
ATOM 2444 O O . LEU A 1 304 ? -1.988 -17.946 60.355 1.00 65.25 304 LEU A O 1
ATOM 2448 N N . TRP A 1 305 ? -3.714 -19.099 61.174 1.00 60.34 305 TRP A N 1
ATOM 2449 C CA . TRP A 1 305 ? -4.115 -18.023 62.070 1.00 60.34 305 TRP A CA 1
ATOM 2450 C C . TRP A 1 305 ? -3.511 -18.199 63.461 1.00 60.34 305 TRP A C 1
ATOM 2452 O O . TRP A 1 305 ? -3.662 -19.222 64.116 1.00 60.34 305 TRP A O 1
ATOM 2462 N N . GLY A 1 306 ? -2.845 -17.144 63.930 1.00 53.50 306 GLY A N 1
ATOM 2463 C CA . GLY A 1 306 ? -2.759 -16.810 65.353 1.00 53.50 306 GLY A CA 1
ATOM 2464 C C . GLY A 1 306 ? -3.793 -15.729 65.693 1.00 53.50 306 GLY A C 1
ATOM 2465 O O . GLY A 1 306 ? -4.704 -15.483 64.906 1.00 53.50 306 GLY A O 1
ATOM 2466 N N . ASN A 1 307 ? -3.619 -14.998 66.802 1.00 56.78 307 ASN A N 1
ATOM 2467 C CA . ASN A 1 307 ? -4.385 -13.777 67.144 1.00 56.78 307 ASN A CA 1
ATOM 2468 C C . ASN A 1 307 ? -4.178 -12.610 66.137 1.00 56.78 307 ASN A C 1
ATOM 2470 O O . ASN A 1 307 ? -4.182 -11.438 66.512 1.00 56.78 307 ASN A O 1
ATOM 2474 N N . GLU A 1 308 ? -3.930 -12.908 64.863 1.00 74.50 308 GLU A N 1
ATOM 2475 C CA . GLU A 1 308 ? -3.640 -11.958 63.807 1.00 74.50 308 GLU A CA 1
ATOM 2476 C C . GLU A 1 308 ? -4.916 -11.342 63.244 1.00 74.50 308 GLU A C 1
ATOM 2478 O O . GLU A 1 308 ? -5.917 -12.012 62.996 1.00 74.50 308 GLU A O 1
ATOM 2483 N N . TYR A 1 309 ? -4.851 -10.041 62.994 1.00 85.25 309 TYR A N 1
ATOM 2484 C CA . TYR A 1 309 ? -5.970 -9.254 62.509 1.00 85.25 309 TYR A CA 1
ATOM 2485 C C . TYR A 1 309 ? -5.916 -9.146 60.979 1.00 85.25 309 TYR A C 1
ATOM 2487 O O . TYR A 1 309 ? -4.839 -9.015 60.384 1.00 85.25 309 TYR A O 1
ATOM 2495 N N . ARG A 1 310 ? -7.084 -9.188 60.333 1.00 89.00 310 ARG A N 1
ATOM 2496 C CA . ARG A 1 310 ? -7.264 -8.833 58.917 1.00 89.00 310 ARG A CA 1
ATOM 2497 C C . ARG A 1 310 ? -8.487 -7.947 58.763 1.00 89.00 310 ARG A C 1
ATOM 2499 O O . ARG A 1 310 ? -9.285 -7.784 59.688 1.00 89.00 310 ARG A O 1
ATOM 2506 N N . PHE A 1 311 ? -8.612 -7.355 57.584 1.00 93.06 311 PHE A N 1
ATOM 2507 C CA . PHE A 1 311 ? -9.738 -6.496 57.281 1.00 93.06 311 PHE A CA 1
ATOM 2508 C C . PHE A 1 311 ? -11.026 -7.301 57.091 1.00 93.06 311 PHE A C 1
ATOM 2510 O O . PHE A 1 311 ? -11.010 -8.456 56.658 1.00 93.06 311 PHE A O 1
ATOM 2517 N N . VAL A 1 312 ? -12.150 -6.679 57.427 1.00 93.62 312 VAL A N 1
ATOM 2518 C CA . VAL A 1 312 ? -13.476 -7.294 57.380 1.00 93.62 312 VAL A CA 1
ATOM 2519 C C . VAL A 1 312 ? -14.304 -6.628 56.291 1.00 93.62 312 VAL A C 1
ATOM 2521 O O . VAL A 1 312 ? -14.462 -5.404 56.278 1.00 93.62 312 VAL A O 1
ATOM 2524 N N . ARG A 1 313 ? -14.843 -7.449 55.387 1.00 92.62 313 ARG A N 1
ATOM 2525 C CA . ARG A 1 313 ? -15.697 -7.023 54.275 1.00 92.62 313 ARG A CA 1
ATOM 2526 C C . ARG A 1 313 ? -17.054 -7.736 54.362 1.00 92.62 313 ARG A C 1
ATOM 2528 O O . ARG A 1 313 ? -17.175 -8.855 53.867 1.00 92.62 313 ARG A O 1
ATOM 2535 N N . PRO A 1 314 ? -18.043 -7.142 55.053 1.00 93.81 314 PRO A N 1
ATOM 2536 C CA . PRO A 1 314 ? -19.325 -7.791 55.292 1.00 93.81 314 PRO A CA 1
ATOM 2537 C C . PRO A 1 314 ? -20.095 -8.096 54.005 1.00 93.81 314 PRO A C 1
ATOM 2539 O O . PRO A 1 314 ? -20.062 -7.323 53.046 1.00 93.81 314 PRO A O 1
ATOM 2542 N N . LEU A 1 315 ? -20.833 -9.201 54.044 1.00 91.12 315 LEU A N 1
ATOM 2543 C CA . LEU A 1 315 ? -21.789 -9.665 53.047 1.00 91.12 315 LEU A CA 1
ATOM 2544 C C . LEU A 1 315 ? -23.180 -9.714 53.686 1.00 91.12 315 LEU A C 1
ATOM 2546 O O . LEU A 1 315 ? -23.350 -10.292 54.762 1.00 91.12 315 LEU A O 1
ATOM 2550 N N . VAL A 1 316 ? -24.177 -9.140 53.018 1.00 91.31 316 VAL A N 1
ATOM 2551 C CA . VAL A 1 316 ? -25.579 -9.171 53.444 1.00 91.31 316 VAL A CA 1
ATOM 2552 C C . VAL A 1 316 ? -26.503 -9.495 52.275 1.00 91.31 316 VAL A C 1
ATOM 2554 O O . VAL A 1 316 ? -26.207 -9.191 51.119 1.00 91.31 316 VAL A O 1
ATOM 2557 N N . LEU A 1 317 ? -27.650 -10.091 52.588 1.00 88.75 317 LEU A N 1
ATOM 2558 C CA . LEU A 1 317 ? -28.749 -10.291 51.652 1.00 88.75 317 LEU A CA 1
ATOM 2559 C C . LEU A 1 317 ? -29.909 -9.382 52.069 1.00 88.75 317 LEU A C 1
ATOM 2561 O O . LEU A 1 317 ? -30.426 -9.507 53.177 1.00 88.75 317 LEU A O 1
ATOM 2565 N N . VAL A 1 318 ? -30.311 -8.457 51.197 1.00 88.50 318 VAL A N 1
ATOM 2566 C CA . VAL A 1 318 ? -31.310 -7.421 51.510 1.00 88.50 318 VAL A CA 1
ATOM 2567 C C . VAL A 1 318 ? -32.532 -7.567 50.618 1.00 88.50 318 VAL A C 1
ATOM 2569 O O . VAL A 1 318 ? -32.402 -7.761 49.411 1.00 88.50 318 VAL A O 1
ATOM 2572 N N . ALA A 1 319 ? -33.725 -7.428 51.194 1.00 87.75 319 ALA A N 1
ATOM 2573 C CA . ALA A 1 319 ? -34.938 -7.174 50.426 1.00 87.75 319 ALA A CA 1
ATOM 2574 C C . ALA A 1 319 ? -35.049 -5.668 50.105 1.00 87.75 319 ALA A C 1
ATOM 2576 O O . ALA A 1 319 ? -35.196 -4.835 51.010 1.00 87.75 319 ALA A O 1
ATOM 2577 N N . LEU A 1 320 ? -34.945 -5.318 48.822 1.00 79.25 320 LEU A N 1
ATOM 2578 C CA . LEU A 1 320 ? -35.199 -3.964 48.322 1.00 79.25 320 LEU A CA 1
ATOM 2579 C C . LEU A 1 320 ? -36.699 -3.717 48.136 1.00 79.25 320 LEU A C 1
ATOM 2581 O O . LEU A 1 320 ? -37.463 -4.658 47.889 1.00 79.25 320 LEU A O 1
ATOM 2585 N N . ASP A 1 321 ? -37.114 -2.460 48.269 1.00 79.94 321 ASP A N 1
ATOM 2586 C CA . ASP A 1 321 ? -38.474 -2.035 47.941 1.00 79.94 321 ASP A CA 1
ATOM 2587 C C . ASP A 1 321 ? -38.649 -1.773 46.430 1.00 79.94 321 ASP A C 1
ATOM 2589 O O . ASP A 1 321 ? -37.707 -1.851 45.636 1.00 79.94 321 ASP A O 1
ATOM 2593 N N . ASN A 1 322 ? -39.893 -1.533 46.009 1.00 73.12 322 ASN A N 1
ATOM 2594 C CA . ASN A 1 322 ? -40.227 -1.370 44.593 1.00 73.12 322 ASN A CA 1
ATOM 2595 C C . ASN A 1 322 ? -39.636 -0.089 43.980 1.00 73.12 322 ASN A C 1
ATOM 2597 O O . ASN A 1 322 ? -39.307 -0.099 42.793 1.00 73.12 322 ASN A O 1
ATOM 2601 N N . ASP A 1 323 ? -39.472 0.976 44.768 1.00 74.81 323 ASP A N 1
ATOM 2602 C CA . ASP A 1 323 ? -38.952 2.260 44.290 1.00 74.81 323 ASP A CA 1
ATOM 2603 C C . ASP A 1 323 ? -37.431 2.163 44.058 1.00 74.81 323 ASP A C 1
ATOM 2605 O O . ASP A 1 323 ? -36.926 2.572 43.008 1.00 74.81 323 ASP A O 1
ATOM 2609 N N . GLU A 1 324 ? -36.707 1.521 44.984 1.00 70.62 324 GLU A N 1
ATOM 2610 C CA . GLU A 1 324 ? -35.280 1.189 44.864 1.00 70.62 324 GLU A CA 1
ATOM 2611 C C . GLU A 1 324 ? -35.012 0.269 43.655 1.00 70.62 324 GLU A C 1
ATOM 2613 O O . GLU A 1 324 ? -34.011 0.424 42.945 1.00 70.62 324 GLU A O 1
ATOM 2618 N N . ILE A 1 325 ? -35.924 -0.673 43.379 1.00 67.94 325 ILE A N 1
ATOM 2619 C CA . ILE A 1 325 ? -35.880 -1.543 42.195 1.00 67.94 325 ILE A CA 1
ATOM 2620 C C . ILE A 1 325 ? -36.049 -0.737 40.902 1.00 67.94 325 ILE A C 1
ATOM 2622 O O . ILE A 1 325 ? -35.261 -0.907 39.966 1.00 67.94 325 ILE A O 1
ATOM 2626 N N . GLU A 1 326 ? -37.051 0.141 40.835 1.00 71.75 326 GLU A N 1
ATOM 2627 C CA . GLU A 1 326 ? -37.347 0.915 39.628 1.00 71.75 326 GLU A CA 1
ATOM 2628 C C . GLU A 1 326 ? -36.199 1.880 39.284 1.00 71.75 326 GLU A C 1
ATOM 2630 O O . GLU A 1 326 ? -35.831 2.041 38.113 1.00 71.75 326 GLU A O 1
ATOM 2635 N N . GLU A 1 327 ? -35.577 2.492 40.296 1.00 74.38 327 GLU A N 1
ATOM 2636 C CA . GLU A 1 327 ? -34.404 3.346 40.106 1.00 74.38 327 GLU A CA 1
ATOM 2637 C C . GLU A 1 327 ? -33.197 2.556 39.568 1.00 74.38 327 GLU A C 1
ATOM 2639 O O . GLU A 1 327 ? -32.495 3.013 38.653 1.00 74.38 327 GLU A O 1
ATOM 2644 N N . LEU A 1 328 ? -32.971 1.345 40.088 1.00 67.44 328 LEU A N 1
ATOM 2645 C CA . LEU A 1 328 ? -31.891 0.464 39.646 1.00 67.44 328 LEU A CA 1
ATOM 2646 C C . LEU A 1 328 ? -32.092 -0.008 38.195 1.00 67.44 328 LEU A C 1
ATOM 2648 O O . LEU A 1 328 ? -31.136 -0.038 37.408 1.00 67.44 328 LEU A O 1
ATOM 2652 N N . ASP A 1 329 ? -33.328 -0.325 37.812 1.00 69.31 329 ASP A N 1
ATOM 2653 C CA . ASP A 1 329 ? -33.672 -0.770 36.459 1.00 69.31 329 ASP A CA 1
ATOM 2654 C C . ASP A 1 329 ? -33.506 0.370 35.436 1.00 69.31 329 ASP A C 1
ATOM 2656 O O . ASP A 1 329 ? -32.885 0.173 34.382 1.00 69.31 329 ASP A O 1
ATOM 2660 N N . LYS A 1 330 ? -33.918 1.601 35.778 1.00 72.38 330 LYS A N 1
ATOM 2661 C CA . LYS A 1 330 ? -33.696 2.804 34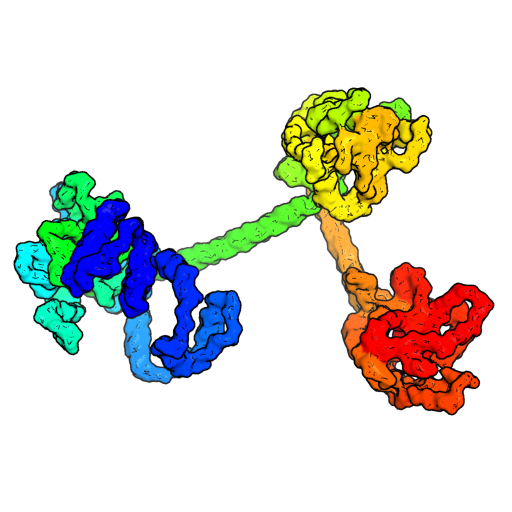.947 1.00 72.38 330 LYS A CA 1
ATOM 2662 C C . LYS A 1 330 ? -32.212 3.091 34.714 1.00 72.38 330 LYS A C 1
ATOM 2664 O O . LYS A 1 330 ? -31.797 3.351 33.579 1.00 72.38 330 LYS A O 1
ATOM 2669 N N . LYS A 1 331 ? -31.386 3.020 35.766 1.00 67.50 331 LYS A N 1
ATOM 2670 C CA . LYS A 1 331 ? -29.924 3.194 35.650 1.00 67.50 331 LYS A CA 1
ATOM 2671 C C . LYS A 1 331 ? -29.302 2.123 34.749 1.00 67.50 331 LYS A C 1
ATOM 2673 O O . LYS A 1 331 ? -28.407 2.428 33.960 1.00 67.50 331 LYS A O 1
ATOM 2678 N N . THR A 1 332 ? -29.812 0.894 34.819 1.00 60.59 332 THR A N 1
ATOM 2679 C CA . THR A 1 332 ? -29.329 -0.240 34.020 1.00 60.59 332 THR A CA 1
ATOM 2680 C C . THR A 1 332 ? -29.606 -0.056 32.526 1.00 60.59 332 THR A C 1
ATOM 2682 O O . THR A 1 332 ? -28.687 -0.194 31.719 1.00 60.59 332 THR A O 1
ATOM 2685 N N . GLN A 1 333 ? -30.828 0.334 32.152 1.00 66.94 333 GLN A N 1
ATOM 2686 C CA . GLN A 1 333 ? -31.197 0.555 30.746 1.00 66.94 333 GLN A CA 1
ATOM 2687 C C . GLN A 1 333 ? -30.375 1.676 30.092 1.00 66.94 333 GLN A C 1
ATOM 2689 O O . GLN A 1 333 ? -29.877 1.522 28.974 1.00 66.94 333 GLN A O 1
ATOM 2694 N N . LYS A 1 334 ? -30.166 2.790 30.808 1.00 68.81 334 LYS A N 1
ATOM 2695 C CA . LYS A 1 334 ? -29.374 3.923 30.308 1.00 68.81 334 LYS A CA 1
ATOM 2696 C C . LYS A 1 334 ? -27.911 3.539 30.053 1.00 68.81 334 LYS A C 1
ATOM 2698 O O . LYS A 1 334 ? -27.335 3.938 29.041 1.00 68.81 334 LYS A O 1
ATOM 2703 N N . ALA A 1 335 ? -27.308 2.756 30.950 1.00 53.78 335 ALA A N 1
ATOM 2704 C CA . ALA A 1 335 ? -25.931 2.284 30.799 1.00 53.78 335 ALA A CA 1
ATOM 2705 C C . ALA A 1 335 ? -25.764 1.359 29.581 1.00 53.78 335 ALA A C 1
ATOM 2707 O O . ALA A 1 335 ? -24.787 1.479 28.838 1.00 53.78 335 ALA A O 1
ATOM 2708 N N . GLU A 1 336 ? -26.736 0.479 29.327 1.00 61.72 336 GLU A N 1
ATOM 2709 C CA . GLU A 1 336 ? -26.700 -0.416 28.169 1.00 61.72 336 GLU A CA 1
ATOM 2710 C C . GLU A 1 336 ? -26.808 0.344 26.838 1.00 61.72 336 GLU A C 1
ATOM 2712 O O . GLU A 1 336 ? -26.095 0.031 25.879 1.00 61.72 336 GLU A O 1
ATOM 2717 N N . GLN A 1 337 ? -27.642 1.385 26.786 1.00 68.31 337 GLN A N 1
ATOM 2718 C CA . GLN A 1 337 ? -27.785 2.232 25.603 1.00 68.31 337 GLN A CA 1
ATOM 2719 C C . GLN A 1 337 ? -26.477 2.963 25.261 1.00 68.31 337 GLN A C 1
ATOM 2721 O O . GLN A 1 337 ? -26.023 2.906 24.117 1.00 68.31 337 GLN A O 1
ATOM 2726 N N . MET A 1 338 ? -25.819 3.565 26.259 1.00 60.41 338 MET A N 1
ATOM 2727 C CA . MET A 1 338 ? -24.525 4.237 26.071 1.00 60.41 338 MET A CA 1
ATOM 2728 C C . MET A 1 338 ? -23.424 3.267 25.611 1.00 60.41 338 MET A C 1
ATOM 2730 O O . MET A 1 338 ? -22.565 3.636 24.811 1.00 60.41 338 MET A O 1
ATOM 2734 N N . ARG A 1 339 ? -23.456 2.004 26.059 1.00 55.91 339 ARG A N 1
ATOM 2735 C CA . ARG A 1 339 ? -22.480 0.982 25.646 1.00 55.91 339 ARG A CA 1
ATOM 2736 C C . ARG A 1 339 ? -22.609 0.617 24.168 1.00 55.91 339 ARG A C 1
ATOM 2738 O O . ARG A 1 339 ? -21.595 0.567 23.472 1.00 55.91 339 ARG A O 1
ATOM 2745 N N . LYS A 1 340 ? -23.834 0.375 23.690 1.00 62.34 340 LYS A N 1
ATOM 2746 C CA . LYS A 1 340 ? -24.089 0.042 22.275 1.00 62.34 340 LYS A CA 1
ATOM 2747 C C . LYS A 1 340 ? -23.607 1.164 21.352 1.00 62.34 340 LYS A C 1
ATOM 2749 O O . LYS A 1 340 ? -23.028 0.900 20.300 1.00 62.34 340 LYS A O 1
ATOM 2754 N N . GLU A 1 341 ? -23.776 2.413 21.777 1.00 62.41 341 GLU A N 1
ATOM 2755 C CA . GLU A 1 341 ? -23.281 3.581 21.051 1.00 62.41 341 GLU A CA 1
ATOM 2756 C C . GLU A 1 341 ? -21.747 3.696 21.074 1.00 62.41 341 GLU A C 1
ATOM 2758 O O . GLU A 1 341 ? -21.132 3.893 20.024 1.00 62.41 341 GLU A O 1
ATOM 2763 N N . ALA A 1 342 ? -21.107 3.494 22.230 1.00 51.41 342 ALA A N 1
ATOM 2764 C CA . ALA A 1 342 ? -19.648 3.525 22.350 1.00 51.41 342 ALA A CA 1
ATOM 2765 C C . ALA A 1 342 ? -18.959 2.420 21.527 1.00 51.41 342 ALA A C 1
ATOM 2767 O O . ALA A 1 342 ? -17.908 2.653 20.927 1.00 51.41 342 ALA A O 1
ATOM 2768 N N . GLU A 1 343 ? -19.544 1.221 21.463 1.00 61.34 343 GLU A N 1
ATOM 2769 C CA . GLU A 1 343 ? -19.027 0.129 20.633 1.00 61.34 343 GLU A CA 1
ATOM 2770 C C . GLU A 1 343 ? -19.144 0.446 19.136 1.00 61.34 343 GLU A C 1
ATOM 2772 O O . GLU A 1 343 ? -18.196 0.211 18.383 1.00 61.34 343 GLU A O 1
ATOM 2777 N N . ARG A 1 344 ? -20.267 1.043 18.710 1.00 76.12 344 ARG A N 1
ATOM 2778 C CA . ARG A 1 344 ? -20.453 1.514 17.331 1.00 76.12 344 ARG A CA 1
ATOM 2779 C C . ARG A 1 344 ? -19.374 2.527 16.944 1.00 76.12 344 ARG A C 1
ATOM 2781 O O . ARG A 1 344 ? -18.702 2.332 15.935 1.00 76.12 344 ARG A O 1
ATOM 2788 N N . LEU A 1 345 ? -19.158 3.547 17.778 1.00 61.91 345 LEU A N 1
ATOM 2789 C CA . LEU A 1 345 ? -18.154 4.590 17.538 1.00 61.91 345 LEU A CA 1
ATOM 2790 C C . LEU A 1 345 ? -16.724 4.031 17.492 1.00 61.91 345 LEU A C 1
ATOM 2792 O O . LEU A 1 345 ? -15.918 4.461 16.672 1.00 61.91 345 LEU A O 1
ATOM 2796 N N . ARG A 1 346 ? -16.398 3.041 18.335 1.00 63.19 346 ARG A N 1
ATOM 2797 C CA . ARG A 1 346 ? -15.085 2.373 18.303 1.00 63.19 346 ARG A CA 1
ATOM 2798 C C . ARG A 1 346 ? -14.852 1.609 17.000 1.00 63.19 346 ARG A C 1
ATOM 2800 O O . ARG A 1 346 ? -13.760 1.703 16.445 1.00 63.19 346 ARG A O 1
ATOM 2807 N N . LYS A 1 347 ? -15.857 0.874 16.510 1.00 68.50 347 LYS A N 1
ATOM 2808 C CA . LYS A 1 347 ? -15.773 0.148 15.229 1.00 68.50 347 LYS A CA 1
ATOM 2809 C C . LYS A 1 347 ? -15.606 1.114 14.054 1.00 68.50 347 LYS A C 1
ATOM 2811 O O . LYS A 1 347 ? -14.760 0.885 13.195 1.00 68.50 347 LYS A O 1
ATOM 2816 N N . GLU A 1 348 ? -16.348 2.217 14.058 1.00 73.75 348 GLU A N 1
ATOM 2817 C CA . GLU A 1 348 ? -16.258 3.265 13.036 1.00 73.75 348 GLU A CA 1
ATOM 2818 C C . GLU A 1 348 ? -14.882 3.957 13.030 1.00 73.75 348 GLU A C 1
ATOM 2820 O O . GLU A 1 348 ? -14.267 4.117 11.977 1.00 73.75 348 GLU A O 1
ATOM 2825 N N . ALA A 1 349 ? -14.335 4.277 14.208 1.00 58.34 349 ALA A N 1
ATOM 2826 C CA . ALA A 1 349 ? -13.004 4.872 14.335 1.00 58.34 349 ALA A CA 1
ATOM 2827 C C . ALA A 1 349 ? -11.872 3.929 13.885 1.00 58.34 349 ALA A C 1
ATOM 2829 O O . ALA A 1 349 ? -10.892 4.384 13.291 1.00 58.34 349 ALA A O 1
ATOM 2830 N N . ALA A 1 350 ? -11.997 2.623 14.148 1.00 67.00 350 ALA A N 1
ATOM 2831 C CA . ALA A 1 350 ? -11.033 1.624 13.688 1.00 67.00 350 ALA A CA 1
ATOM 2832 C C . ALA A 1 350 ? -11.027 1.506 12.154 1.00 67.00 350 ALA A C 1
ATOM 2834 O O . ALA A 1 350 ? -9.955 1.535 11.551 1.00 67.00 350 ALA A O 1
ATOM 2835 N N . LEU A 1 351 ? -12.211 1.472 11.530 1.00 78.69 351 LEU A N 1
ATOM 2836 C CA . LEU A 1 351 ? -12.356 1.429 10.073 1.00 78.69 351 LEU A CA 1
ATOM 2837 C C . LEU A 1 351 ? -11.768 2.681 9.405 1.00 78.69 351 LEU A C 1
ATOM 2839 O O . LEU A 1 351 ? -11.018 2.578 8.436 1.00 78.69 351 LEU A O 1
ATOM 2843 N N . LEU A 1 352 ? -12.054 3.868 9.951 1.00 68.56 352 LEU A N 1
ATOM 2844 C CA . LEU A 1 352 ? -11.520 5.130 9.431 1.00 68.56 352 LEU A CA 1
ATOM 2845 C C . LEU A 1 352 ? -9.988 5.193 9.536 1.00 68.56 352 LEU A C 1
ATOM 2847 O O . LEU A 1 352 ? -9.316 5.734 8.657 1.00 68.56 352 LEU A O 1
ATOM 2851 N N . ARG A 1 353 ? -9.419 4.645 10.614 1.00 59.12 353 ARG A N 1
ATOM 2852 C CA . ARG A 1 353 ? -7.966 4.565 10.795 1.00 59.12 353 ARG A CA 1
ATOM 2853 C C . ARG A 1 353 ? -7.323 3.641 9.762 1.00 59.12 353 ARG A C 1
ATOM 2855 O O . ARG A 1 353 ? -6.325 4.028 9.164 1.00 59.12 353 ARG A O 1
ATOM 2862 N N . GLU A 1 354 ? -7.902 2.468 9.529 1.00 69.50 354 GLU A N 1
ATOM 2863 C CA . GLU A 1 354 ? -7.424 1.521 8.518 1.00 69.50 354 GLU A CA 1
ATOM 2864 C C . GLU A 1 354 ? -7.475 2.127 7.104 1.00 69.50 354 GLU A C 1
ATOM 2866 O O . GLU A 1 354 ? -6.500 2.030 6.359 1.00 69.50 354 GLU A O 1
ATOM 2871 N N . GLN A 1 355 ? -8.553 2.848 6.768 1.00 68.12 355 GLN A N 1
ATOM 2872 C CA . GLN A 1 355 ? -8.679 3.579 5.500 1.00 68.12 355 GLN A CA 1
ATOM 2873 C C . GLN A 1 355 ? -7.585 4.642 5.332 1.00 68.12 355 GLN A C 1
ATOM 2875 O O . GLN A 1 355 ? -6.901 4.662 4.310 1.00 68.12 355 GLN A O 1
ATOM 2880 N N . ARG A 1 356 ? -7.353 5.475 6.356 1.00 58.28 356 ARG A N 1
ATOM 2881 C CA . ARG A 1 356 ? -6.294 6.501 6.331 1.00 58.28 356 ARG A CA 1
ATOM 2882 C C . ARG A 1 356 ? -4.895 5.898 6.216 1.00 58.28 356 ARG A C 1
ATOM 2884 O O . ARG A 1 356 ? -4.055 6.429 5.496 1.00 58.28 356 ARG A O 1
ATOM 2891 N N . GLU A 1 357 ? -4.628 4.793 6.911 1.00 54.16 357 GLU A N 1
ATOM 2892 C CA . GLU A 1 357 ? -3.345 4.088 6.823 1.00 54.16 357 GLU A CA 1
ATOM 2893 C C . GLU A 1 357 ? -3.142 3.424 5.449 1.00 54.16 357 GLU A C 1
ATOM 2895 O O . GLU A 1 357 ? -2.010 3.354 4.970 1.00 54.16 357 GLU A O 1
ATOM 2900 N N . ALA A 1 358 ? -4.208 2.956 4.795 1.00 51.22 358 ALA A N 1
ATOM 2901 C CA . ALA A 1 358 ? -4.155 2.421 3.435 1.00 51.22 358 ALA A CA 1
ATOM 2902 C C . ALA A 1 358 ? -3.942 3.524 2.380 1.00 51.22 358 ALA A C 1
ATOM 2904 O O . ALA A 1 358 ? -3.134 3.349 1.466 1.00 51.22 358 ALA A O 1
ATOM 2905 N N . GLU A 1 359 ? -4.603 4.676 2.523 1.00 53.38 359 GLU A N 1
ATOM 2906 C CA . GLU A 1 359 ? -4.387 5.856 1.675 1.00 53.38 359 GLU A CA 1
ATOM 2907 C C . GLU A 1 359 ? -2.961 6.401 1.824 1.00 53.38 359 GLU A C 1
ATOM 2909 O O . GLU A 1 359 ? -2.273 6.597 0.825 1.00 53.38 359 GLU A O 1
ATOM 2914 N N . ALA A 1 360 ? -2.455 6.538 3.053 1.00 44.53 360 ALA A N 1
ATOM 2915 C CA . ALA A 1 360 ? -1.082 6.981 3.303 1.00 44.53 360 ALA A CA 1
ATOM 2916 C C . ALA A 1 360 ? -0.027 6.034 2.693 1.00 44.53 360 ALA A C 1
ATOM 2918 O O . ALA A 1 360 ? 0.988 6.495 2.166 1.00 44.53 360 ALA A O 1
ATOM 2919 N N . ARG A 1 361 ? -0.276 4.713 2.697 1.00 42.97 361 ARG A N 1
ATOM 2920 C CA . ARG A 1 361 ? 0.591 3.722 2.028 1.00 42.97 361 ARG A CA 1
ATOM 2921 C C . ARG A 1 361 ? 0.573 3.854 0.502 1.00 42.97 361 ARG A C 1
ATOM 2923 O O . ARG A 1 361 ? 1.614 3.656 -0.119 1.00 42.97 361 ARG A O 1
ATOM 2930 N N . LYS A 1 362 ? -0.563 4.225 -0.102 1.00 44.75 362 LYS A N 1
ATOM 2931 C CA . LYS A 1 362 ? -0.651 4.524 -1.544 1.00 44.75 362 LYS A CA 1
ATOM 2932 C C . LYS A 1 362 ? 0.104 5.802 -1.910 1.00 44.75 362 LYS A C 1
ATOM 2934 O O . LYS A 1 362 ? 0.825 5.805 -2.904 1.00 44.75 362 LYS A O 1
ATOM 2939 N N . VAL A 1 363 ? 0.034 6.851 -1.086 1.00 41.81 363 VAL A N 1
ATOM 2940 C CA . VAL A 1 363 ? 0.808 8.088 -1.309 1.00 41.81 363 VAL A CA 1
ATOM 2941 C C . VAL A 1 363 ? 2.318 7.813 -1.301 1.00 41.81 363 VAL A C 1
ATOM 2943 O O . VAL A 1 363 ? 3.034 8.362 -2.128 1.00 41.81 363 VAL A O 1
ATOM 2946 N N . PHE A 1 364 ? 2.811 6.903 -0.456 1.00 40.34 364 PHE A N 1
ATOM 2947 C CA . PHE A 1 364 ? 4.250 6.633 -0.316 1.00 40.34 364 PHE A CA 1
ATOM 2948 C C . PHE A 1 364 ? 4.912 5.962 -1.533 1.00 40.34 364 PHE A C 1
ATOM 2950 O O . PHE A 1 364 ? 6.101 6.166 -1.765 1.00 40.34 364 PHE A O 1
ATOM 2957 N N . ILE A 1 365 ? 4.158 5.184 -2.317 1.00 39.44 365 ILE A N 1
ATOM 2958 C CA . ILE A 1 365 ? 4.666 4.498 -3.521 1.00 39.44 365 ILE A CA 1
ATOM 2959 C C . ILE A 1 365 ? 4.458 5.360 -4.782 1.00 39.44 365 ILE A C 1
ATOM 2961 O O . ILE A 1 365 ? 5.198 5.233 -5.751 1.00 39.44 365 ILE A O 1
ATOM 2965 N N . THR A 1 366 ? 3.509 6.303 -4.759 1.00 45.03 366 THR A N 1
ATOM 2966 C CA . THR A 1 366 ? 3.033 6.995 -5.971 1.00 45.03 366 THR A CA 1
ATOM 2967 C C . THR A 1 366 ? 3.766 8.313 -6.274 1.00 45.03 366 THR A C 1
ATOM 2969 O O . THR A 1 366 ? 3.457 8.939 -7.284 1.00 45.03 366 THR A O 1
ATOM 2972 N N . VAL A 1 367 ? 4.727 8.783 -5.455 1.00 52.66 367 VAL A N 1
ATOM 2973 C CA . VAL A 1 367 ? 5.494 10.034 -5.728 1.00 52.66 367 VAL A CA 1
ATOM 2974 C C . VAL A 1 367 ? 6.760 9.827 -6.574 1.00 52.66 367 VAL A C 1
ATOM 2976 O O . VAL A 1 367 ? 7.208 10.771 -7.230 1.00 52.66 367 VAL A O 1
ATOM 2979 N N . ALA A 1 368 ? 7.292 8.603 -6.642 1.00 51.00 368 ALA A N 1
ATOM 2980 C CA . ALA A 1 368 ? 8.443 8.278 -7.481 1.00 51.00 368 ALA A CA 1
ATOM 2981 C C . ALA A 1 368 ? 8.129 8.538 -8.971 1.00 51.00 368 ALA A C 1
ATOM 2983 O O . ALA A 1 368 ? 7.215 7.937 -9.528 1.00 51.00 368 ALA A O 1
ATOM 2984 N N . GLY A 1 369 ? 8.858 9.460 -9.620 1.00 54.16 369 GLY A N 1
ATOM 2985 C CA . GLY A 1 369 ? 8.688 9.768 -11.055 1.00 54.16 369 GLY A CA 1
ATOM 2986 C C . GLY A 1 369 ? 8.251 11.191 -11.417 1.00 54.16 369 GLY A C 1
ATOM 2987 O O . GLY A 1 369 ? 8.274 11.543 -12.596 1.00 54.16 369 GLY A O 1
ATOM 2988 N N . ARG A 1 370 ? 7.895 12.043 -10.447 1.00 74.94 370 ARG A N 1
ATOM 2989 C CA . ARG A 1 370 ? 7.490 13.442 -10.722 1.00 74.94 370 ARG A CA 1
ATOM 2990 C C . ARG A 1 370 ? 8.673 14.397 -10.775 1.00 74.94 370 ARG A C 1
ATOM 2992 O O . ARG A 1 370 ? 9.713 14.096 -10.211 1.00 74.94 370 ARG A O 1
ATOM 2999 N N . THR A 1 371 ? 8.533 15.526 -11.471 1.00 81.56 371 THR A N 1
ATOM 3000 C CA . THR A 1 371 ? 9.633 16.482 -11.694 1.00 81.56 371 THR A CA 1
ATOM 3001 C C . THR A 1 371 ? 9.444 17.770 -10.884 1.00 81.56 371 THR A C 1
ATOM 3003 O O . THR A 1 371 ? 8.342 18.307 -10.855 1.00 81.56 371 THR A O 1
ATOM 3006 N N . VAL A 1 372 ? 10.513 18.276 -10.268 1.00 87.88 372 VAL A N 1
ATOM 3007 C CA . VAL A 1 372 ? 10.612 19.608 -9.644 1.00 87.88 372 VAL A CA 1
ATOM 3008 C C . VAL A 1 372 ? 11.801 20.345 -10.259 1.00 87.88 372 VAL A C 1
ATOM 3010 O O . VAL A 1 372 ? 12.814 19.728 -10.583 1.00 87.88 372 VAL A O 1
ATOM 3013 N N . THR A 1 373 ? 11.698 21.662 -10.410 1.00 89.38 373 THR A N 1
ATOM 3014 C CA . THR A 1 373 ? 12.774 22.503 -10.944 1.00 89.38 373 THR A CA 1
ATOM 3015 C C . THR A 1 373 ? 13.464 23.243 -9.805 1.00 89.38 373 THR A C 1
ATOM 3017 O O . THR A 1 373 ? 12.813 24.006 -9.098 1.00 89.38 373 THR A O 1
ATOM 3020 N N . PHE A 1 374 ? 14.768 23.036 -9.606 1.00 91.62 374 PHE A N 1
ATOM 3021 C CA . PHE A 1 374 ? 15.466 23.598 -8.445 1.00 91.62 374 PHE A CA 1
ATOM 3022 C C . PHE A 1 374 ? 16.957 23.842 -8.718 1.00 91.62 374 PHE A C 1
ATOM 3024 O O . PHE A 1 374 ? 17.686 22.932 -9.097 1.00 91.62 374 PHE A O 1
ATOM 3031 N N . GLY A 1 375 ? 17.438 25.065 -8.501 1.00 94.62 375 GLY A N 1
ATOM 3032 C CA . GLY A 1 375 ? 18.814 25.454 -8.834 1.00 94.62 375 GLY A CA 1
ATOM 3033 C C . GLY A 1 375 ? 19.115 25.534 -10.337 1.00 94.62 375 GLY A C 1
ATOM 3034 O O . GLY A 1 375 ? 18.287 25.200 -11.188 1.00 94.62 375 GLY A O 1
ATOM 3035 N N . ILE A 1 376 ? 20.326 25.995 -10.657 1.00 96.31 376 ILE A N 1
ATOM 3036 C CA . ILE A 1 376 ? 20.829 26.178 -12.024 1.00 96.31 376 ILE A CA 1
ATOM 3037 C C . ILE A 1 376 ? 22.210 25.537 -12.192 1.00 96.31 376 ILE A C 1
ATOM 3039 O O . ILE A 1 376 ? 23.091 25.705 -11.354 1.00 96.31 376 ILE A O 1
ATOM 3043 N N . TRP A 1 377 ? 22.448 24.830 -13.296 1.00 97.00 377 TRP A N 1
ATOM 3044 C CA . TRP A 1 377 ? 23.772 24.282 -13.614 1.00 97.00 377 TRP A CA 1
ATOM 3045 C C . TRP A 1 377 ? 24.074 24.337 -15.105 1.00 97.00 377 TRP A C 1
ATOM 3047 O O . TRP A 1 377 ? 23.189 24.592 -15.917 1.00 97.00 377 TRP A O 1
ATOM 3057 N N . LYS A 1 378 ? 25.341 24.110 -15.465 1.00 94.56 378 LYS A N 1
ATOM 3058 C CA . LYS A 1 378 ? 25.793 24.026 -16.857 1.00 94.56 378 LYS A CA 1
ATOM 3059 C C . LYS A 1 378 ? 24.969 22.978 -17.602 1.00 94.56 378 LYS A C 1
ATOM 3061 O O . LYS A 1 378 ? 24.901 21.824 -17.183 1.00 94.56 378 LYS A O 1
ATOM 3066 N N . TYR A 1 379 ? 24.365 23.398 -18.704 1.00 90.44 379 TYR A N 1
ATOM 3067 C CA . TYR A 1 379 ? 23.455 22.571 -19.484 1.00 90.44 379 TYR A CA 1
ATOM 3068 C C . TYR A 1 379 ? 23.893 22.459 -20.940 1.00 90.44 379 TYR A C 1
ATOM 3070 O O . TYR A 1 379 ? 23.925 21.357 -21.474 1.00 90.44 379 TYR A O 1
ATOM 3078 N N . LYS A 1 380 ? 24.257 23.580 -21.575 1.00 92.88 380 LYS A N 1
ATOM 3079 C CA . LYS A 1 380 ? 24.651 23.631 -22.992 1.00 92.88 380 LYS A CA 1
ATOM 3080 C C . LYS A 1 380 ? 26.118 23.254 -23.198 1.00 92.88 380 LYS A C 1
ATOM 3082 O O . LYS A 1 380 ? 26.948 23.435 -22.309 1.00 92.88 380 LYS A O 1
ATOM 3087 N N . ALA A 1 381 ? 26.469 22.810 -24.407 1.00 90.62 381 ALA A N 1
ATOM 3088 C CA . ALA A 1 381 ? 27.843 22.425 -24.768 1.00 90.62 381 ALA A CA 1
ATOM 3089 C C . ALA A 1 381 ? 28.897 23.539 -24.552 1.00 90.62 381 ALA A C 1
ATOM 3091 O O . ALA A 1 381 ? 30.066 23.256 -24.294 1.00 90.62 381 ALA A O 1
ATOM 3092 N N . ASN A 1 382 ? 28.493 24.813 -24.626 1.00 89.88 382 ASN A N 1
ATOM 3093 C CA . ASN A 1 382 ? 29.340 25.982 -24.347 1.00 89.88 382 ASN A CA 1
ATOM 3094 C C . ASN A 1 382 ? 29.489 26.298 -22.838 1.00 89.88 382 ASN A C 1
ATOM 3096 O O . ASN A 1 382 ? 30.223 27.218 -22.485 1.00 89.88 382 ASN A O 1
ATOM 3100 N N . GLY A 1 383 ? 28.812 25.554 -21.956 1.00 89.25 383 GLY A N 1
ATOM 3101 C CA . GLY A 1 383 ? 28.806 25.762 -20.507 1.00 89.25 383 GLY A CA 1
ATOM 3102 C C . GLY A 1 383 ? 27.738 26.733 -19.992 1.00 89.25 383 GLY A C 1
ATOM 3103 O O . GLY A 1 383 ? 27.749 27.047 -18.803 1.00 89.25 383 GLY A O 1
ATOM 3104 N N . GLU A 1 384 ? 26.821 27.207 -20.841 1.00 93.00 384 GLU A N 1
ATOM 3105 C CA . GLU A 1 384 ? 25.694 28.045 -20.416 1.00 93.00 384 GLU A CA 1
ATOM 3106 C C . GLU A 1 384 ? 24.808 27.306 -19.401 1.00 93.00 384 GLU A C 1
ATOM 3108 O O . GLU A 1 384 ? 24.533 26.108 -19.550 1.00 93.00 384 GLU A O 1
ATOM 3113 N N . LYS A 1 385 ? 24.397 28.019 -18.342 1.00 94.62 385 LYS A N 1
ATOM 3114 C CA . LYS A 1 385 ? 23.618 27.460 -17.231 1.00 94.62 385 LYS A CA 1
ATOM 3115 C C . LYS A 1 385 ? 22.115 27.479 -17.539 1.00 94.62 385 LYS A C 1
ATOM 3117 O O . LYS A 1 385 ? 21.615 28.451 -18.091 1.00 94.62 385 LYS A O 1
ATOM 3122 N N . ALA A 1 386 ? 21.398 26.441 -17.119 1.00 93.38 386 ALA A N 1
ATOM 3123 C CA . ALA A 1 386 ? 19.939 26.357 -17.162 1.00 93.38 386 ALA A CA 1
ATOM 3124 C C . ALA A 1 386 ? 19.390 25.760 -15.858 1.00 93.38 386 ALA A C 1
ATOM 3126 O O . ALA A 1 386 ? 20.141 25.211 -15.049 1.00 93.38 386 ALA A O 1
ATOM 3127 N N . ASN A 1 387 ? 18.076 25.875 -15.665 1.00 94.19 387 ASN A N 1
ATOM 3128 C CA . ASN A 1 387 ? 17.379 25.265 -14.538 1.00 94.19 387 ASN A CA 1
ATOM 3129 C C . ASN A 1 387 ? 17.567 23.742 -14.522 1.00 94.19 387 ASN A C 1
ATOM 3131 O O . ASN A 1 387 ? 17.472 23.090 -15.562 1.00 94.19 387 ASN A O 1
ATOM 3135 N N . ILE A 1 388 ? 17.799 23.180 -13.337 1.00 95.31 388 ILE A N 1
ATOM 3136 C CA . ILE A 1 388 ? 17.951 21.734 -13.166 1.00 95.31 388 ILE A CA 1
ATOM 3137 C C . ILE A 1 388 ? 16.574 21.117 -12.918 1.00 95.31 388 ILE A C 1
ATOM 3139 O O . ILE A 1 388 ? 15.859 21.528 -12.002 1.00 95.31 388 ILE A O 1
ATOM 3143 N N . GLU A 1 389 ? 16.229 20.098 -13.701 1.00 93.88 389 GLU A N 1
ATOM 3144 C CA . GLU A 1 389 ? 15.061 19.258 -13.451 1.00 93.88 389 GLU A CA 1
ATOM 3145 C C . GLU A 1 389 ? 15.424 18.066 -12.557 1.00 93.88 389 GLU A C 1
ATOM 3147 O O . GLU A 1 389 ? 16.378 17.325 -12.821 1.00 93.88 389 GLU A O 1
ATOM 3152 N N . TRP A 1 390 ? 14.622 17.841 -11.522 1.00 94.00 390 TRP A N 1
ATOM 3153 C CA . TRP A 1 390 ? 14.823 16.797 -10.525 1.00 94.00 390 TRP A CA 1
ATOM 3154 C C . TRP A 1 390 ? 13.632 15.863 -10.466 1.00 94.00 390 TRP A C 1
ATOM 3156 O O . TRP A 1 390 ? 12.499 16.305 -10.347 1.00 94.00 390 TRP A O 1
ATOM 3166 N N . GLN A 1 391 ? 13.890 14.567 -10.492 1.00 91.69 391 GLN A N 1
ATOM 3167 C CA . GLN A 1 391 ? 12.916 13.531 -10.219 1.00 91.69 391 GLN A CA 1
ATOM 3168 C C . GLN A 1 391 ? 12.740 13.355 -8.708 1.00 91.69 391 GLN A C 1
ATOM 3170 O O . GLN A 1 391 ? 13.709 13.107 -7.992 1.00 91.69 391 GLN A O 1
ATOM 3175 N N . VAL A 1 392 ? 11.505 13.440 -8.223 1.00 90.19 392 VAL A N 1
ATOM 3176 C CA . VAL A 1 392 ? 11.141 13.096 -6.849 1.00 90.19 392 VAL A CA 1
ATOM 3177 C C . VAL A 1 392 ? 11.169 11.580 -6.705 1.00 90.19 392 VAL A C 1
ATOM 3179 O O . VAL A 1 392 ? 10.549 10.866 -7.494 1.00 90.19 392 VAL A O 1
ATOM 3182 N N . LEU A 1 393 ? 11.912 11.101 -5.709 1.00 88.75 393 LEU A N 1
ATOM 3183 C CA . LEU A 1 393 ? 12.047 9.684 -5.370 1.00 88.75 393 LEU A CA 1
ATOM 3184 C C . LEU A 1 393 ? 11.146 9.296 -4.202 1.00 88.75 393 LEU A C 1
ATOM 3186 O O . LEU A 1 393 ? 10.559 8.220 -4.200 1.00 88.75 393 LEU A O 1
ATOM 3190 N N . LYS A 1 394 ? 11.046 10.172 -3.198 1.00 86.38 394 LYS A N 1
ATOM 3191 C CA . LYS A 1 394 ? 10.330 9.908 -1.947 1.00 86.38 394 LYS A CA 1
ATOM 3192 C C . LYS A 1 394 ? 9.933 11.215 -1.274 1.00 86.38 394 LYS A C 1
ATOM 3194 O O . LYS A 1 394 ? 10.656 12.199 -1.385 1.00 86.38 394 LYS A O 1
ATOM 3199 N N . THR A 1 395 ? 8.830 11.213 -0.532 1.00 81.75 395 THR A N 1
ATOM 3200 C CA . THR A 1 395 ? 8.401 12.346 0.303 1.00 81.75 395 THR A CA 1
ATOM 3201 C C . THR A 1 395 ? 8.264 11.944 1.766 1.00 81.75 395 THR A C 1
ATOM 3203 O O . THR A 1 395 ? 7.880 10.816 2.067 1.00 81.75 395 THR A O 1
ATOM 3206 N N . ASP A 1 396 ? 8.554 12.876 2.668 1.00 81.31 396 ASP A N 1
ATOM 3207 C CA . ASP A 1 396 ? 8.334 12.767 4.112 1.00 81.31 396 ASP A CA 1
ATOM 3208 C C . ASP A 1 396 ? 7.753 14.092 4.627 1.00 81.31 396 ASP A C 1
ATOM 3210 O O . ASP A 1 396 ? 8.459 15.097 4.756 1.00 81.31 396 ASP A O 1
ATOM 3214 N N . GLY A 1 397 ? 6.434 14.126 4.835 1.00 78.31 397 GLY A N 1
ATOM 3215 C CA . GLY A 1 397 ? 5.706 15.362 5.124 1.00 78.31 397 GLY A CA 1
ATOM 3216 C C . GLY A 1 397 ? 5.873 16.394 4.004 1.00 78.31 397 GLY A C 1
ATOM 3217 O O . GLY A 1 397 ? 5.517 16.134 2.858 1.00 78.31 397 GLY A O 1
ATOM 3218 N N . ASN A 1 398 ? 6.429 17.562 4.337 1.00 81.94 398 ASN A N 1
ATOM 3219 C CA . ASN A 1 398 ? 6.734 18.633 3.384 1.00 81.94 398 ASN A CA 1
ATOM 3220 C C . ASN A 1 398 ? 8.144 18.534 2.774 1.00 81.94 398 ASN A C 1
ATOM 3222 O O . ASN A 1 398 ? 8.613 19.488 2.158 1.00 81.94 398 ASN A O 1
ATOM 3226 N N . LYS A 1 399 ? 8.848 17.413 2.959 1.00 87.88 399 LYS A N 1
ATOM 3227 C CA . LYS A 1 399 ? 10.184 17.193 2.402 1.00 87.88 399 LYS A CA 1
ATOM 3228 C C . LYS A 1 399 ? 10.139 16.187 1.266 1.00 87.88 399 LYS A C 1
ATOM 3230 O O . LYS A 1 399 ? 9.363 15.236 1.303 1.00 87.88 399 LYS A O 1
ATOM 3235 N N . ALA A 1 400 ? 11.024 16.357 0.296 1.00 90.44 400 ALA A N 1
ATOM 3236 C CA . ALA A 1 400 ? 11.196 15.452 -0.825 1.00 90.44 400 ALA A CA 1
ATOM 3237 C C . ALA A 1 400 ? 12.667 15.078 -0.999 1.00 90.44 400 ALA A C 1
ATOM 3239 O O . ALA A 1 400 ? 13.530 15.952 -1.047 1.00 90.44 400 ALA A O 1
ATOM 3240 N N . LEU A 1 401 ? 12.934 13.782 -1.136 1.00 94.12 401 LEU A N 1
ATOM 3241 C CA . LEU A 1 401 ? 14.171 13.275 -1.706 1.00 94.12 401 LEU A CA 1
ATOM 3242 C C . LEU A 1 401 ? 14.058 13.373 -3.220 1.00 94.12 401 LEU A C 1
ATOM 3244 O O . LEU A 1 401 ? 13.163 12.771 -3.820 1.00 94.12 401 LEU A O 1
ATOM 3248 N N . ILE A 1 402 ? 14.977 14.106 -3.828 1.00 94.44 402 ILE A N 1
ATOM 3249 C CA . ILE A 1 402 ? 15.000 14.338 -5.266 1.00 94.44 402 ILE A CA 1
ATOM 3250 C C . ILE A 1 402 ? 16.355 13.942 -5.851 1.00 94.44 402 ILE A C 1
ATOM 3252 O O . ILE A 1 402 ? 17.379 14.067 -5.184 1.00 94.44 402 ILE A O 1
ATOM 3256 N N . VAL A 1 403 ? 16.369 13.487 -7.103 1.00 96.19 403 VAL A N 1
ATOM 3257 C CA . VAL A 1 403 ? 17.574 13.191 -7.892 1.00 96.19 403 VAL A CA 1
ATOM 3258 C C . VAL A 1 403 ? 17.485 13.905 -9.232 1.00 96.19 403 VAL A C 1
ATOM 3260 O O . VAL A 1 403 ? 16.434 13.914 -9.860 1.00 96.19 403 VAL A O 1
ATOM 3263 N N . SER A 1 404 ? 18.566 14.519 -9.693 1.00 96.69 404 SER A N 1
ATOM 3264 C CA . SER A 1 404 ? 18.594 15.168 -11.014 1.00 96.69 404 SER A CA 1
ATOM 3265 C C . SER A 1 404 ? 18.130 14.198 -12.112 1.00 96.69 404 SER A C 1
ATOM 3267 O O . SER A 1 404 ? 18.465 13.014 -12.089 1.00 96.69 404 SER A O 1
ATOM 3269 N N . LYS A 1 405 ? 17.334 14.656 -13.083 1.00 93.00 405 LYS A N 1
ATOM 3270 C CA . LYS A 1 405 ? 16.881 13.799 -14.200 1.00 93.00 405 LYS A CA 1
ATOM 3271 C C . LYS A 1 405 ? 18.012 13.439 -15.154 1.00 93.00 405 LYS A C 1
ATOM 3273 O O . LYS A 1 405 ? 17.919 12.433 -15.851 1.00 93.00 405 LYS A O 1
ATOM 3278 N N . GLN A 1 406 ? 19.065 14.252 -15.170 1.00 94.69 406 GLN A N 1
ATOM 3279 C CA . GLN A 1 406 ? 20.185 14.117 -16.087 1.00 94.69 406 GLN A CA 1
ATOM 3280 C C . GLN A 1 406 ? 21.523 14.113 -15.349 1.00 94.69 406 GLN A C 1
ATOM 3282 O O . GLN A 1 406 ? 21.639 14.692 -14.270 1.00 94.69 406 GLN A O 1
ATOM 3287 N N . GLY A 1 407 ? 22.548 13.492 -15.937 1.00 95.50 407 GLY A N 1
ATOM 3288 C CA . GLY A 1 407 ? 23.927 13.678 -15.476 1.00 95.50 407 GLY A CA 1
ATOM 3289 C C . GLY A 1 407 ? 24.401 15.100 -15.782 1.00 95.50 407 GLY A C 1
ATOM 3290 O O . GLY A 1 407 ? 24.324 15.534 -16.931 1.00 95.50 407 GLY A O 1
ATOM 3291 N N . LEU A 1 408 ? 24.856 15.828 -14.757 1.00 95.81 408 LEU A N 1
ATOM 3292 C CA . LEU A 1 408 ? 25.037 17.287 -14.823 1.00 95.81 408 LEU A CA 1
ATOM 3293 C C . LEU A 1 408 ? 26.473 17.739 -15.116 1.00 95.81 408 LEU A C 1
ATOM 3295 O O . LEU A 1 408 ? 26.668 18.783 -15.734 1.00 95.81 408 LEU A O 1
ATOM 3299 N N . ASP A 1 409 ? 27.480 16.991 -14.661 1.00 94.62 409 ASP A N 1
ATOM 3300 C CA . ASP A 1 409 ? 28.899 17.321 -14.859 1.00 94.62 409 ASP A CA 1
ATOM 3301 C C . ASP A 1 409 ? 29.774 16.051 -14.794 1.00 94.62 409 ASP A C 1
ATOM 3303 O O . ASP A 1 409 ? 29.362 15.057 -14.195 1.00 94.62 409 ASP A O 1
ATOM 3307 N N . CYS A 1 410 ? 30.973 16.067 -15.389 1.00 90.56 410 CYS A N 1
ATOM 3308 C CA . CYS A 1 410 ? 31.958 14.976 -15.307 1.00 90.56 410 CYS A CA 1
ATOM 3309 C C . CYS A 1 410 ? 32.975 15.278 -14.194 1.00 90.56 410 CYS A C 1
ATOM 3311 O O . CYS A 1 410 ? 34.011 15.905 -14.431 1.00 90.56 410 CYS A O 1
ATOM 3313 N N . ILE A 1 411 ? 32.709 14.793 -12.979 1.00 90.62 411 ILE A N 1
ATOM 3314 C CA . ILE A 1 411 ? 33.594 14.968 -11.819 1.00 90.62 411 ILE A CA 1
ATOM 3315 C C . ILE A 1 411 ? 34.198 13.622 -11.428 1.00 90.62 411 ILE A C 1
ATOM 3317 O O . ILE A 1 411 ? 33.526 12.594 -11.394 1.00 90.62 411 ILE A O 1
ATOM 3321 N N . ARG A 1 412 ? 35.498 13.613 -11.130 1.00 88.19 412 ARG A N 1
ATOM 3322 C CA . ARG A 1 412 ? 36.203 12.403 -10.687 1.00 88.19 412 ARG A CA 1
ATOM 3323 C C . ARG A 1 412 ? 35.780 12.030 -9.269 1.00 88.19 412 ARG A C 1
ATOM 3325 O O . ARG A 1 412 ? 35.690 12.907 -8.416 1.00 88.19 412 ARG A O 1
ATOM 3332 N N . PHE A 1 413 ? 35.649 10.731 -8.999 1.00 89.00 413 PHE A N 1
ATOM 3333 C CA . PHE A 1 413 ? 35.362 10.240 -7.649 1.00 89.00 413 PHE A CA 1
ATOM 3334 C C . PHE A 1 413 ? 36.435 10.684 -6.637 1.00 89.00 413 PHE A C 1
ATOM 3336 O O . PHE A 1 413 ? 36.124 11.208 -5.568 1.00 89.00 413 PHE A O 1
ATOM 3343 N N . ASN A 1 414 ? 37.716 10.546 -7.000 1.00 87.25 414 ASN A N 1
ATOM 3344 C CA . ASN A 1 414 ? 38.844 10.981 -6.179 1.00 87.25 414 ASN A CA 1
ATOM 3345 C C . ASN A 1 414 ? 39.965 11.622 -7.015 1.00 87.25 414 ASN A C 1
ATOM 3347 O O . ASN A 1 414 ? 40.410 11.066 -8.022 1.00 87.25 414 ASN A O 1
ATOM 3351 N N . LEU A 1 415 ? 40.471 12.775 -6.564 1.00 83.25 415 LEU A N 1
ATOM 3352 C CA . LEU A 1 415 ? 41.589 13.483 -7.200 1.00 83.25 415 LEU A CA 1
ATOM 3353 C C . LEU A 1 415 ? 42.968 13.029 -6.687 1.00 83.25 415 LEU A C 1
ATOM 3355 O O . LEU A 1 415 ? 43.980 13.275 -7.346 1.00 83.25 415 LEU A O 1
ATOM 3359 N N . LYS A 1 416 ? 43.036 12.348 -5.534 1.00 78.56 416 LYS A N 1
ATOM 3360 C CA . LYS A 1 416 ? 44.300 11.889 -4.931 1.00 78.56 416 LYS A CA 1
ATOM 3361 C C . LYS A 1 416 ? 44.828 10.654 -5.682 1.00 78.56 416 LYS A C 1
ATOM 3363 O O . LYS A 1 416 ? 44.207 9.592 -5.655 1.00 78.56 416 LYS A O 1
ATOM 3368 N N . ARG A 1 417 ? 45.991 10.772 -6.339 1.00 68.12 417 ARG A N 1
ATOM 3369 C CA . ARG A 1 417 ? 46.612 9.669 -7.107 1.00 68.12 417 ARG A CA 1
ATOM 3370 C C . ARG A 1 417 ? 46.943 8.467 -6.219 1.00 68.12 417 ARG A C 1
ATOM 3372 O O . ARG A 1 417 ? 47.421 8.645 -5.103 1.00 68.12 417 ARG A O 1
ATOM 3379 N N . ASN A 1 418 ? 46.704 7.254 -6.732 1.00 63.00 418 ASN A N 1
ATOM 3380 C CA . ASN A 1 418 ? 47.014 5.963 -6.094 1.00 63.00 418 ASN A CA 1
ATOM 3381 C C . ASN A 1 418 ? 46.525 5.791 -4.645 1.00 63.00 418 ASN A C 1
ATOM 3383 O O . ASN A 1 418 ? 47.001 4.912 -3.926 1.00 63.00 418 ASN A O 1
ATOM 3387 N N . LYS A 1 419 ? 45.544 6.594 -4.213 1.00 67.81 419 LYS A N 1
ATOM 3388 C CA . LYS A 1 419 ? 44.966 6.521 -2.874 1.00 67.81 419 LYS A CA 1
ATOM 3389 C C . LYS A 1 419 ? 43.532 6.014 -2.959 1.00 67.81 419 LYS A C 1
ATOM 3391 O O . LYS A 1 419 ? 42.690 6.628 -3.609 1.00 67.81 419 LYS A O 1
ATOM 3396 N N . LYS A 1 420 ? 43.271 4.899 -2.275 1.00 71.00 420 LYS A N 1
ATOM 3397 C CA . LYS A 1 420 ? 41.913 4.411 -2.029 1.00 71.00 420 LYS A CA 1
ATOM 3398 C C . LYS A 1 420 ? 41.206 5.330 -1.043 1.00 71.00 420 LYS A C 1
ATOM 3400 O O . LYS A 1 420 ? 41.800 5.680 -0.022 1.00 71.00 420 LYS A O 1
ATOM 3405 N N . VAL A 1 421 ? 39.983 5.725 -1.364 1.00 75.06 421 VAL A N 1
ATOM 3406 C CA . VAL A 1 421 ? 39.160 6.563 -0.490 1.00 75.06 421 VAL A CA 1
ATOM 3407 C C . VAL A 1 421 ? 37.757 5.985 -0.445 1.00 75.06 421 VAL A C 1
ATOM 3409 O O . VAL A 1 421 ? 37.233 5.542 -1.464 1.00 75.06 421 VAL A O 1
ATOM 3412 N N . ALA A 1 422 ? 37.179 5.948 0.747 1.00 83.94 422 ALA A N 1
ATOM 3413 C CA . ALA A 1 422 ? 35.759 5.688 0.905 1.00 83.94 422 ALA A CA 1
ATOM 3414 C C . ALA A 1 422 ? 34.957 6.953 0.541 1.00 83.94 422 ALA A C 1
ATOM 3416 O O . ALA A 1 422 ? 35.540 7.999 0.230 1.00 83.94 422 ALA A O 1
ATOM 3417 N N . TRP A 1 423 ? 33.626 6.854 0.555 1.00 90.38 423 TRP A N 1
ATOM 3418 C CA . TRP A 1 423 ? 32.740 7.974 0.226 1.00 90.38 423 TRP A CA 1
ATOM 3419 C C . TRP A 1 423 ? 33.045 9.220 1.068 1.00 90.38 423 TRP A C 1
ATOM 3421 O O . TRP A 1 423 ? 33.163 10.315 0.510 1.00 90.38 423 TRP A O 1
ATOM 3431 N N . GLU A 1 424 ? 33.253 9.045 2.378 1.00 89.06 424 GLU A N 1
ATOM 3432 C CA . GLU A 1 424 ? 33.485 10.132 3.334 1.00 89.06 424 GLU A CA 1
ATOM 3433 C C . GLU A 1 424 ? 34.695 11.019 2.999 1.00 89.06 424 GLU A C 1
ATOM 3435 O O . GLU A 1 424 ? 34.654 12.225 3.257 1.00 89.06 424 GLU A O 1
ATOM 3440 N N . ASP A 1 425 ? 35.714 10.438 2.357 1.00 87.12 425 ASP A N 1
ATOM 3441 C CA . ASP A 1 425 ? 36.998 11.061 2.009 1.00 87.12 425 ASP A CA 1
ATOM 3442 C C . ASP A 1 425 ? 37.110 11.439 0.517 1.00 87.12 425 ASP A C 1
ATOM 3444 O O . ASP A 1 425 ? 38.183 11.855 0.049 1.00 87.12 425 ASP A O 1
ATOM 3448 N N . SER A 1 426 ? 36.039 11.229 -0.255 1.00 90.19 426 SER A N 1
ATOM 3449 C CA . SER A 1 426 ? 36.045 11.386 -1.710 1.00 90.19 426 SER A CA 1
ATOM 3450 C C . SER A 1 426 ? 36.033 12.858 -2.144 1.00 90.19 426 SER A C 1
ATOM 3452 O O . SER A 1 426 ? 35.331 13.697 -1.578 1.00 90.19 426 SER A O 1
ATOM 3454 N N . SER A 1 427 ? 36.788 13.175 -3.203 1.00 92.56 427 SER A N 1
ATOM 3455 C CA . SER A 1 427 ? 36.787 14.519 -3.804 1.00 92.56 427 SER A CA 1
ATOM 3456 C C . SER A 1 427 ? 35.439 14.865 -4.439 1.00 92.56 427 SER A C 1
ATOM 3458 O O . SER A 1 427 ? 35.084 16.037 -4.522 1.00 92.56 427 SER A O 1
ATOM 3460 N N . LEU A 1 428 ? 34.678 13.856 -4.874 1.00 94.31 428 LEU A N 1
ATOM 3461 C CA . LEU A 1 428 ? 33.324 14.047 -5.383 1.00 94.31 428 LEU A CA 1
ATOM 3462 C C . LEU A 1 428 ? 32.368 14.545 -4.290 1.00 94.31 428 LEU A C 1
ATOM 3464 O O . LEU A 1 428 ? 31.614 15.485 -4.534 1.00 94.31 428 LEU A O 1
ATOM 3468 N N . ARG A 1 429 ? 32.411 13.954 -3.088 1.00 95.62 429 ARG A N 1
ATOM 3469 C CA . ARG A 1 429 ? 31.597 14.397 -1.946 1.00 95.62 429 ARG A CA 1
ATOM 3470 C C . ARG A 1 429 ? 31.920 15.836 -1.547 1.00 95.62 429 ARG A C 1
ATOM 3472 O O . ARG A 1 429 ? 30.999 16.614 -1.305 1.00 95.62 429 ARG A O 1
ATOM 3479 N N . GLU A 1 430 ? 33.207 16.182 -1.508 1.00 95.75 430 GLU A N 1
ATOM 3480 C CA . GLU A 1 430 ? 33.678 17.548 -1.249 1.00 95.75 430 GLU A CA 1
ATOM 3481 C C . GLU A 1 430 ? 33.123 18.524 -2.293 1.00 95.75 430 GLU A C 1
ATOM 3483 O O . GLU A 1 430 ? 32.476 19.504 -1.939 1.00 95.75 430 GLU A O 1
ATOM 3488 N N . TRP A 1 431 ? 33.264 18.206 -3.582 1.00 97.25 431 TRP A N 1
ATOM 3489 C CA . TRP A 1 431 ? 32.743 19.041 -4.664 1.00 97.25 431 TRP A CA 1
ATOM 3490 C C . TRP A 1 431 ? 31.217 19.216 -4.610 1.00 97.25 431 TRP A C 1
ATOM 3492 O O . TRP A 1 431 ? 30.722 20.322 -4.826 1.00 97.25 431 TRP A O 1
ATOM 3502 N N . LEU A 1 432 ? 30.469 18.153 -4.293 1.00 98.25 432 LEU A N 1
ATOM 3503 C CA . LEU A 1 432 ? 29.009 18.201 -4.164 1.00 98.25 432 LEU A CA 1
ATOM 3504 C C . LEU A 1 432 ? 28.554 19.123 -3.029 1.00 98.25 432 LEU A C 1
ATOM 3506 O O . LEU A 1 432 ? 27.611 19.890 -3.211 1.00 98.25 432 LEU A O 1
ATOM 3510 N N . ASN A 1 433 ? 29.220 19.045 -1.875 1.00 98.00 433 ASN A N 1
ATOM 3511 C CA . ASN A 1 433 ? 28.832 19.776 -0.666 1.00 98.00 433 ASN A CA 1
ATOM 3512 C C . ASN A 1 433 ? 29.474 21.165 -0.549 1.00 98.00 433 ASN A C 1
ATOM 3514 O O . ASN A 1 433 ? 29.062 21.936 0.315 1.00 98.00 433 ASN A O 1
ATOM 3518 N N . ASP A 1 434 ? 30.434 21.494 -1.413 1.00 97.38 434 ASP A N 1
ATOM 3519 C CA . ASP A 1 434 ? 31.043 22.819 -1.501 1.00 97.38 434 ASP A CA 1
ATOM 3520 C C . ASP A 1 434 ? 30.736 23.492 -2.845 1.00 97.38 434 ASP A C 1
ATOM 3522 O O . ASP A 1 434 ? 29.786 24.267 -2.941 1.00 97.38 434 ASP A O 1
ATOM 3526 N N . THR A 1 435 ? 31.495 23.189 -3.902 1.00 97.56 435 THR A N 1
ATOM 3527 C CA . THR A 1 435 ? 31.409 23.899 -5.190 1.00 97.56 435 THR A CA 1
ATOM 3528 C C . THR A 1 435 ? 30.013 23.830 -5.810 1.00 97.56 435 THR A C 1
ATOM 3530 O O . THR A 1 435 ? 29.421 24.867 -6.103 1.00 97.56 435 THR A O 1
ATOM 3533 N N . PHE A 1 436 ? 29.457 22.628 -5.985 1.00 98.06 436 PHE A N 1
ATOM 3534 C CA . PHE A 1 436 ? 28.128 22.461 -6.576 1.00 98.06 436 PHE A CA 1
ATOM 3535 C C . PHE A 1 436 ? 27.051 23.094 -5.694 1.00 98.06 436 PHE A C 1
ATOM 3537 O O . PHE A 1 436 ? 26.253 23.885 -6.187 1.00 98.06 436 PHE A O 1
ATOM 3544 N N . TYR A 1 437 ? 27.066 22.822 -4.386 1.00 97.94 437 TYR A N 1
ATOM 3545 C CA . TYR A 1 437 ? 26.117 23.410 -3.439 1.00 97.94 437 TYR A CA 1
ATOM 3546 C C . TYR A 1 437 ? 26.135 24.947 -3.460 1.00 97.94 437 TYR A C 1
ATOM 3548 O O . TYR A 1 437 ? 25.083 25.587 -3.423 1.00 97.94 437 TYR A O 1
ATOM 3556 N N . ASN A 1 438 ? 27.321 25.554 -3.542 1.00 97.81 438 ASN A N 1
ATOM 3557 C CA . ASN A 1 438 ? 27.466 27.003 -3.496 1.00 97.81 438 ASN A CA 1
ATOM 3558 C C . ASN A 1 438 ? 27.136 27.702 -4.814 1.00 97.81 438 ASN A C 1
ATOM 3560 O O . ASN A 1 438 ? 26.609 28.812 -4.772 1.00 97.81 438 ASN A O 1
ATOM 3564 N N . GLU A 1 439 ? 27.426 27.069 -5.950 1.00 97.62 439 GLU A N 1
ATOM 3565 C CA . GLU A 1 439 ? 27.217 27.650 -7.277 1.00 97.62 439 GLU A CA 1
ATOM 3566 C C . GLU A 1 439 ? 25.866 27.310 -7.918 1.00 97.62 439 GLU A C 1
ATOM 3568 O O . GLU A 1 439 ? 25.419 28.056 -8.795 1.00 97.62 439 GLU A O 1
ATOM 3573 N N . ALA A 1 440 ? 25.250 26.179 -7.555 1.00 97.62 440 ALA A N 1
ATOM 3574 C CA . ALA A 1 440 ? 24.003 25.720 -8.165 1.00 97.62 440 ALA A CA 1
ATOM 3575 C C . ALA A 1 440 ? 22.754 26.330 -7.518 1.00 97.62 440 ALA A C 1
ATOM 3577 O O . ALA A 1 440 ? 21.709 26.405 -8.166 1.00 97.62 440 ALA A O 1
ATOM 3578 N N . PHE A 1 441 ? 22.849 26.761 -6.256 1.00 97.75 441 PHE A N 1
ATOM 3579 C CA . PHE A 1 441 ? 21.700 27.171 -5.449 1.00 97.75 441 PHE A CA 1
ATOM 3580 C C . PHE A 1 441 ? 21.874 28.577 -4.871 1.00 97.75 441 PHE A C 1
ATOM 3582 O O . PHE A 1 441 ? 22.952 28.942 -4.398 1.00 97.75 441 PHE A O 1
ATOM 3589 N N . THR A 1 442 ? 20.792 29.357 -4.864 1.00 96.25 442 THR A N 1
ATOM 3590 C CA . THR A 1 442 ? 20.738 30.653 -4.166 1.00 96.25 442 THR A CA 1
ATOM 3591 C C . THR A 1 442 ? 20.653 30.469 -2.649 1.00 96.25 442 THR A C 1
ATOM 3593 O O . THR A 1 442 ? 20.360 29.376 -2.164 1.00 96.25 442 THR A O 1
ATOM 3596 N N . ASP A 1 443 ? 20.852 31.532 -1.868 1.00 96.81 443 ASP A N 1
ATOM 3597 C CA . ASP A 1 443 ? 20.762 31.457 -0.403 1.00 96.81 443 ASP A CA 1
ATOM 3598 C C . ASP A 1 443 ? 19.353 31.070 0.086 1.00 96.81 443 ASP A C 1
ATOM 3600 O O . ASP A 1 443 ? 19.207 30.349 1.075 1.00 96.81 443 ASP A O 1
ATOM 3604 N N . GLU A 1 444 ? 18.301 31.478 -0.626 1.00 91.50 444 GLU A N 1
ATOM 3605 C CA . GLU A 1 444 ? 16.921 31.049 -0.374 1.00 91.50 444 GLU A CA 1
ATOM 3606 C C . GLU A 1 444 ? 16.733 29.553 -0.640 1.00 91.50 444 GLU A C 1
ATOM 3608 O O . GLU A 1 444 ? 16.115 28.854 0.164 1.00 91.50 444 GLU A O 1
ATOM 3613 N N . GLN A 1 445 ? 17.298 29.041 -1.734 1.00 93.94 445 GLN A N 1
ATOM 3614 C CA . GLN A 1 445 ? 17.250 27.617 -2.069 1.00 93.94 445 GLN A CA 1
ATOM 3615 C C . GLN A 1 445 ? 18.055 26.785 -1.063 1.00 93.94 445 GLN A C 1
ATOM 3617 O O . GLN A 1 445 ? 17.570 25.765 -0.577 1.00 93.94 445 GLN A O 1
ATOM 3622 N N . LYS A 1 446 ? 19.236 27.256 -0.649 1.00 97.19 446 LYS A N 1
ATOM 3623 C CA . LYS A 1 446 ? 20.068 26.599 0.371 1.00 97.19 446 LYS A CA 1
ATOM 3624 C C . LYS A 1 446 ? 19.330 26.394 1.698 1.00 97.19 446 LYS A C 1
ATOM 3626 O O . LYS A 1 446 ? 19.476 25.343 2.306 1.00 97.19 446 LYS A O 1
ATOM 3631 N N . LYS A 1 447 ? 18.467 27.329 2.123 1.00 95.25 447 LYS A N 1
ATOM 3632 C CA . LYS A 1 447 ? 17.620 27.169 3.333 1.00 95.25 447 LYS A CA 1
ATOM 3633 C C . LYS A 1 447 ? 16.618 26.008 3.224 1.00 95.25 447 LYS A C 1
ATOM 3635 O O . LYS A 1 447 ? 16.203 25.436 4.241 1.00 95.25 447 LYS A O 1
ATOM 3640 N N . ARG A 1 448 ? 16.204 25.673 1.998 1.00 94.00 448 ARG A N 1
ATOM 3641 C CA . ARG A 1 448 ? 15.268 24.580 1.704 1.00 94.00 448 ARG A CA 1
ATOM 3642 C C . ARG A 1 448 ? 15.974 23.229 1.596 1.00 94.00 448 ARG A C 1
ATOM 3644 O O . ARG A 1 448 ? 15.328 22.222 1.867 1.00 94.00 448 ARG A O 1
ATOM 3651 N N . ILE A 1 449 ? 17.269 23.190 1.278 1.00 97.12 449 ILE A N 1
ATOM 3652 C CA . ILE A 1 449 ? 18.064 21.953 1.265 1.00 97.12 449 ILE A CA 1
ATOM 3653 C C . ILE A 1 449 ? 18.266 21.463 2.702 1.00 97.12 449 ILE A C 1
ATOM 3655 O O . ILE A 1 449 ? 18.632 22.229 3.594 1.00 97.12 449 ILE A O 1
ATOM 3659 N N . LYS A 1 450 ? 18.000 20.178 2.944 1.00 96.69 450 LYS A N 1
ATOM 3660 C CA . LYS A 1 450 ? 18.124 19.551 4.261 1.00 96.69 450 LYS A CA 1
ATOM 3661 C C . LYS A 1 450 ? 19.291 18.581 4.265 1.00 96.69 450 LYS A C 1
ATOM 3663 O O . LYS A 1 450 ? 19.361 17.685 3.429 1.00 96.69 450 LYS A O 1
ATOM 3668 N N . SER A 1 451 ? 20.169 18.736 5.250 1.00 94.44 451 SER A N 1
ATOM 3669 C CA . SER A 1 451 ? 21.212 17.755 5.517 1.00 94.44 451 SER A CA 1
ATOM 3670 C C . SER A 1 451 ? 20.579 16.416 5.887 1.00 94.44 451 SER A C 1
ATOM 3672 O O . SER A 1 451 ? 19.635 16.363 6.679 1.00 94.44 451 SER A O 1
ATOM 3674 N N . SER A 1 452 ? 21.118 15.335 5.339 1.00 92.44 452 SER A N 1
ATOM 3675 C CA . SER A 1 452 ? 20.648 13.978 5.602 1.00 92.44 452 SER A CA 1
ATOM 3676 C C . SER A 1 452 ? 21.810 13.048 5.902 1.00 92.44 452 SER A C 1
ATOM 3678 O O . SER A 1 452 ? 22.875 13.165 5.294 1.00 92.44 452 SER A O 1
ATOM 3680 N N . THR A 1 453 ? 21.586 12.107 6.816 1.00 94.19 453 THR A N 1
ATOM 3681 C CA . THR A 1 453 ? 22.508 10.996 7.040 1.00 94.19 453 THR A CA 1
ATOM 3682 C C . THR A 1 453 ? 22.358 9.998 5.899 1.00 94.19 453 THR A C 1
ATOM 3684 O O . THR A 1 453 ? 21.293 9.407 5.729 1.00 94.19 453 THR A O 1
ATOM 3687 N N . VAL A 1 454 ? 23.415 9.827 5.109 1.00 90.88 454 VAL A N 1
ATOM 3688 C CA . VAL A 1 454 ? 23.474 8.870 4.003 1.00 90.88 454 VAL A CA 1
ATOM 3689 C C . VAL A 1 454 ? 24.443 7.749 4.341 1.00 90.88 454 VAL A C 1
ATOM 3691 O O . VAL A 1 454 ? 25.532 7.982 4.867 1.00 90.88 454 VAL A O 1
ATOM 3694 N N . ARG A 1 455 ? 24.042 6.515 4.030 1.00 88.88 455 ARG A N 1
ATOM 3695 C CA . ARG A 1 455 ? 24.853 5.315 4.253 1.00 88.88 455 ARG A CA 1
ATOM 3696 C C . ARG A 1 455 ? 25.531 4.892 2.961 1.00 88.88 455 ARG A C 1
ATOM 3698 O O . ARG A 1 455 ? 24.881 4.839 1.914 1.00 88.88 455 ARG A O 1
ATOM 3705 N N . SER A 1 456 ? 26.823 4.596 3.020 1.00 84.44 456 SER A N 1
ATOM 3706 C CA . SER A 1 456 ? 27.535 3.908 1.943 1.00 84.44 456 SER A CA 1
ATOM 3707 C C . SER A 1 456 ? 27.429 2.401 2.172 1.00 84.44 456 SER A C 1
ATOM 3709 O O . SER A 1 456 ? 27.886 1.895 3.198 1.00 84.44 456 SER A O 1
ATOM 3711 N N . ASP A 1 457 ? 26.791 1.694 1.235 1.00 76.62 457 ASP A N 1
ATOM 3712 C CA . ASP A 1 457 ? 26.673 0.234 1.266 1.00 76.62 457 ASP A CA 1
ATOM 3713 C C . ASP A 1 457 ? 28.084 -0.351 1.129 1.00 76.62 457 ASP A C 1
ATOM 3715 O O . ASP A 1 457 ? 28.680 -0.278 0.059 1.00 76.62 457 ASP A O 1
ATOM 3719 N N . GLY A 1 458 ? 28.670 -0.873 2.202 1.00 75.38 458 GLY A N 1
ATOM 3720 C CA . GLY A 1 458 ? 30.001 -1.472 2.166 1.00 75.38 458 GLY A CA 1
ATOM 3721 C C . GLY A 1 458 ? 30.041 -2.648 1.187 1.00 75.38 458 GLY A C 1
ATOM 3722 O O . GLY A 1 458 ? 29.023 -3.234 0.831 1.00 75.38 458 GLY A O 1
ATOM 3723 N N . ASN A 1 459 ? 31.230 -3.058 0.750 1.00 73.12 459 ASN A N 1
ATOM 3724 C CA . ASN A 1 459 ? 31.338 -4.024 -0.354 1.00 73.12 459 ASN A CA 1
ATOM 3725 C C . ASN A 1 459 ? 31.314 -5.506 0.068 1.00 73.12 459 ASN A C 1
ATOM 3727 O O . ASN A 1 459 ? 31.794 -6.366 -0.673 1.00 73.12 459 ASN A O 1
ATOM 3731 N N . GLY A 1 460 ? 30.849 -5.817 1.286 1.00 64.38 460 GLY A N 1
ATOM 3732 C CA . GLY A 1 460 ? 30.723 -7.178 1.842 1.00 64.38 460 GLY A CA 1
ATOM 3733 C C . GLY A 1 460 ? 32.031 -7.978 2.016 1.00 64.38 460 GLY A C 1
ATOM 3734 O O . GLY A 1 460 ? 32.073 -8.954 2.759 1.00 64.38 460 GLY A O 1
ATOM 3735 N N . SER A 1 461 ? 33.136 -7.558 1.392 1.00 58.28 461 SER A N 1
ATOM 3736 C CA . SER A 1 461 ? 34.411 -8.284 1.318 1.00 58.28 461 SER A CA 1
ATOM 3737 C C . SER A 1 461 ? 35.366 -8.020 2.497 1.00 58.28 461 SER A C 1
ATOM 3739 O O . SER A 1 461 ? 36.544 -8.369 2.433 1.00 58.28 461 SER A O 1
ATOM 3741 N N . LYS A 1 462 ? 34.880 -7.384 3.577 1.00 55.72 462 LYS A N 1
ATOM 3742 C CA . LYS A 1 462 ? 35.653 -6.873 4.737 1.00 55.72 462 LYS A CA 1
ATOM 3743 C C . LYS A 1 462 ? 36.747 -5.837 4.400 1.00 55.72 462 LYS A C 1
ATOM 3745 O O . LYS A 1 462 ? 37.571 -5.531 5.258 1.00 55.72 462 LYS A O 1
ATOM 3750 N N . LYS A 1 463 ? 36.781 -5.291 3.176 1.00 64.88 463 LYS A N 1
ATOM 3751 C CA . LYS A 1 463 ? 37.803 -4.315 2.738 1.00 64.88 463 LYS A CA 1
ATOM 3752 C C . LYS A 1 463 ? 37.351 -2.857 2.800 1.00 64.88 463 LYS A C 1
ATOM 3754 O O . LYS A 1 463 ? 38.207 -1.996 2.994 1.00 64.88 463 LYS A O 1
ATOM 3759 N N . VAL A 1 464 ? 36.057 -2.588 2.624 1.00 71.69 464 VAL A N 1
ATOM 3760 C CA . VAL A 1 464 ? 35.461 -1.255 2.802 1.00 71.69 464 VAL A CA 1
ATOM 3761 C C . VAL A 1 464 ? 34.222 -1.418 3.689 1.00 71.69 464 VAL A C 1
ATOM 3763 O O . VAL A 1 464 ? 33.277 -2.084 3.253 1.00 71.69 464 VAL A O 1
ATOM 3766 N N . PRO A 1 465 ? 34.255 -0.932 4.945 1.00 73.06 465 PRO A N 1
ATOM 3767 C CA . PRO A 1 465 ? 33.113 -1.019 5.846 1.00 73.06 465 PRO A CA 1
ATOM 3768 C C . PRO A 1 465 ? 31.988 -0.087 5.389 1.00 73.06 465 PRO A C 1
ATOM 3770 O O . PRO A 1 465 ? 32.215 0.847 4.625 1.00 73.06 465 PRO A O 1
ATOM 3773 N N . GLU A 1 466 ? 30.781 -0.352 5.876 1.00 81.19 466 GLU A N 1
ATOM 3774 C CA . GLU A 1 466 ? 29.681 0.605 5.784 1.00 81.19 466 GLU A CA 1
ATOM 3775 C C . GLU A 1 466 ? 29.992 1.828 6.645 1.00 81.19 466 GLU A C 1
ATOM 3777 O O . GLU A 1 466 ? 30.429 1.695 7.792 1.00 81.19 466 GLU A O 1
ATOM 3782 N N . THR A 1 467 ? 29.760 3.008 6.083 1.00 83.56 467 THR A N 1
ATOM 3783 C CA . THR A 1 467 ? 29.972 4.291 6.753 1.00 83.56 467 THR A CA 1
ATOM 3784 C C . THR A 1 467 ? 28.754 5.182 6.577 1.00 83.56 467 THR A C 1
ATOM 3786 O O . THR A 1 467 ? 27.965 5.015 5.641 1.00 83.56 467 THR A O 1
ATOM 3789 N N . GLU A 1 468 ? 28.586 6.117 7.506 1.00 91.12 468 GLU A N 1
ATOM 3790 C CA . GLU A 1 468 ? 27.524 7.116 7.472 1.00 91.12 468 GLU A CA 1
ATOM 3791 C C . GLU A 1 468 ? 28.141 8.512 7.441 1.00 91.12 468 GLU A C 1
ATOM 3793 O O . GLU A 1 468 ? 29.068 8.818 8.196 1.00 91.12 468 GLU A O 1
ATOM 3798 N N . THR A 1 469 ? 27.619 9.363 6.564 1.00 92.94 469 THR A N 1
ATOM 3799 C CA . THR A 1 469 ? 27.993 10.775 6.461 1.00 92.94 469 THR A CA 1
ATOM 3800 C C . THR A 1 469 ? 26.753 11.646 6.515 1.00 92.94 469 THR A C 1
ATOM 3802 O O . THR A 1 469 ? 25.672 11.233 6.107 1.00 92.94 469 THR A O 1
ATOM 3805 N N . THR A 1 470 ? 26.907 12.872 7.006 1.00 95.81 470 THR A N 1
ATOM 3806 C CA . THR A 1 470 ? 25.863 13.895 6.909 1.00 95.81 470 THR A CA 1
ATOM 3807 C C . THR A 1 470 ? 26.182 14.791 5.725 1.00 95.81 470 THR A C 1
ATOM 3809 O O . THR A 1 470 ? 27.178 15.515 5.756 1.00 95.81 470 THR A O 1
ATOM 3812 N N . ASP A 1 471 ? 25.337 14.729 4.700 1.00 96.81 471 ASP A N 1
ATOM 3813 C CA . ASP A 1 471 ? 25.539 15.411 3.423 1.00 96.81 471 ASP A CA 1
ATOM 3814 C C . ASP A 1 471 ? 24.314 16.265 3.070 1.00 96.81 471 ASP A C 1
ATOM 3816 O O . ASP A 1 471 ? 23.175 15.884 3.347 1.00 96.81 471 ASP A O 1
ATOM 3820 N N . ASN A 1 472 ? 24.549 17.429 2.459 1.00 97.06 472 ASN A N 1
ATOM 3821 C CA . ASN A 1 472 ? 23.504 18.274 1.870 1.00 97.06 472 ASN A CA 1
ATOM 3822 C C . ASN A 1 472 ? 23.165 17.807 0.454 1.00 97.06 472 ASN A C 1
ATOM 3824 O O . ASN A 1 472 ? 22.001 17.795 0.063 1.00 97.06 472 ASN A O 1
ATOM 3828 N N . VAL A 1 473 ? 24.192 17.416 -0.307 1.00 98.12 473 VAL A N 1
ATOM 3829 C CA . VAL A 1 473 ? 24.068 16.869 -1.661 1.00 98.12 473 VAL A CA 1
ATOM 3830 C C . VAL A 1 473 ? 24.942 15.624 -1.765 1.00 98.12 473 VAL A C 1
ATOM 3832 O O . VAL A 1 473 ? 26.092 15.612 -1.322 1.00 98.12 473 VAL A O 1
ATOM 3835 N N . PHE A 1 474 ? 24.398 14.564 -2.351 1.00 97.81 474 PHE A N 1
ATOM 3836 C CA . PHE A 1 474 ? 25.048 13.260 -2.460 1.00 97.81 474 PHE A CA 1
ATOM 3837 C C . PHE A 1 474 ? 24.724 12.591 -3.802 1.00 97.81 474 PHE A C 1
ATOM 3839 O O . PHE A 1 474 ? 24.003 13.143 -4.625 1.00 97.81 474 PHE A O 1
ATOM 3846 N N . VAL A 1 475 ? 25.274 11.402 -4.048 1.00 97.31 475 VAL A N 1
ATOM 3847 C CA . VAL A 1 475 ? 24.832 10.501 -5.130 1.00 97.31 475 VAL A CA 1
ATOM 3848 C C . VAL A 1 475 ? 24.229 9.244 -4.516 1.00 97.31 475 VAL A C 1
ATOM 3850 O O . VAL A 1 475 ? 24.616 8.864 -3.409 1.00 97.31 475 VAL A O 1
ATOM 3853 N N . LEU A 1 476 ? 23.282 8.606 -5.204 1.00 96.25 476 LEU A N 1
ATOM 3854 C CA . LEU A 1 476 ? 22.582 7.421 -4.692 1.00 96.25 476 LEU A CA 1
ATOM 3855 C C . LEU A 1 476 ? 23.533 6.231 -4.454 1.00 96.25 476 LEU A C 1
ATOM 3857 O O . LEU A 1 476 ? 24.604 6.140 -5.063 1.00 96.25 476 LEU A O 1
ATOM 3861 N N . SER A 1 477 ? 23.146 5.311 -3.568 1.00 94.94 477 SER A N 1
ATOM 3862 C CA . SER A 1 477 ? 23.792 3.998 -3.438 1.00 94.94 477 SER A CA 1
ATOM 3863 C C . SER A 1 477 ? 23.133 2.974 -4.363 1.00 94.94 477 SER A C 1
ATOM 3865 O O . SER A 1 477 ? 22.039 3.193 -4.882 1.00 94.94 477 SER A O 1
ATOM 3867 N N . VAL A 1 478 ? 23.773 1.823 -4.571 1.00 92.50 478 VAL A N 1
ATOM 3868 C CA . VAL A 1 478 ? 23.170 0.706 -5.315 1.00 92.50 478 VAL A CA 1
ATOM 3869 C C . VAL A 1 478 ? 21.881 0.229 -4.648 1.00 92.50 478 VAL A C 1
ATOM 3871 O O . VAL A 1 478 ? 20.930 -0.098 -5.359 1.00 92.50 478 VAL A O 1
ATOM 3874 N N . SER A 1 479 ? 21.826 0.192 -3.312 1.00 91.38 479 SER A N 1
ATOM 3875 C CA . SER A 1 479 ? 20.610 -0.213 -2.596 1.00 91.38 479 SER A CA 1
ATOM 3876 C C . SER A 1 479 ? 19.470 0.770 -2.835 1.00 91.38 479 SER A C 1
ATOM 3878 O O . SER A 1 479 ? 18.378 0.339 -3.185 1.00 91.38 479 SER A O 1
ATOM 3880 N N . GLU A 1 480 ? 19.734 2.076 -2.770 1.00 93.44 480 GLU A N 1
ATOM 3881 C CA . GLU A 1 480 ? 18.727 3.102 -3.065 1.00 93.44 480 GLU A CA 1
ATOM 3882 C C . GLU A 1 480 ? 18.286 3.091 -4.528 1.00 93.44 480 GLU A C 1
ATOM 3884 O O . GLU A 1 480 ? 17.098 3.203 -4.810 1.00 93.44 480 GLU A O 1
ATOM 3889 N N . VAL A 1 481 ? 19.210 2.915 -5.481 1.00 92.50 481 VAL A N 1
ATOM 3890 C CA . VAL A 1 481 ? 18.840 2.781 -6.899 1.00 92.50 481 VAL A CA 1
ATOM 3891 C C . VAL A 1 481 ? 17.901 1.592 -7.089 1.00 92.50 481 VAL A C 1
ATOM 3893 O O . VAL A 1 481 ? 16.923 1.705 -7.817 1.00 92.50 481 VAL A O 1
ATOM 3896 N N . LYS A 1 482 ? 18.160 0.458 -6.431 1.00 90.00 482 LYS A N 1
ATOM 3897 C CA . LYS A 1 482 ? 17.287 -0.724 -6.512 1.00 90.00 482 LYS A CA 1
ATOM 3898 C C . LYS A 1 482 ? 15.969 -0.552 -5.753 1.00 90.00 482 LYS A C 1
ATOM 3900 O O . LYS A 1 482 ? 14.981 -1.151 -6.166 1.00 90.00 482 LYS A O 1
ATOM 3905 N N . GLU A 1 483 ? 15.957 0.230 -4.676 1.00 90.25 483 GLU A N 1
ATOM 3906 C CA . GLU A 1 483 ? 14.751 0.570 -3.913 1.00 90.25 483 GLU A CA 1
ATOM 3907 C C . GLU A 1 483 ? 13.819 1.470 -4.731 1.00 90.25 483 GLU A C 1
ATOM 3909 O O . GLU A 1 483 ? 12.637 1.161 -4.867 1.00 90.25 483 GLU A O 1
ATOM 3914 N N . PHE A 1 484 ? 14.351 2.550 -5.309 1.00 89.12 484 PHE A N 1
ATOM 3915 C CA . PHE A 1 484 ? 13.558 3.547 -6.033 1.00 89.12 484 PHE A CA 1
ATOM 3916 C C . PHE A 1 484 ? 13.299 3.188 -7.502 1.00 89.12 484 PHE A C 1
ATOM 3918 O O . PHE A 1 484 ? 12.333 3.679 -8.079 1.00 89.12 484 PHE A O 1
ATOM 3925 N N . PHE A 1 485 ? 14.134 2.335 -8.102 1.00 87.50 485 PHE A N 1
ATOM 3926 C CA . PHE A 1 485 ? 14.028 1.887 -9.493 1.00 87.50 485 PHE A CA 1
ATOM 3927 C C . PHE A 1 485 ? 14.206 0.363 -9.557 1.00 87.50 485 PHE A C 1
ATOM 3929 O O . PHE A 1 485 ? 15.301 -0.183 -9.786 1.00 87.50 485 PHE A O 1
ATOM 3936 N N . ASN A 1 486 ? 13.116 -0.353 -9.284 1.00 83.81 486 ASN A N 1
ATOM 3937 C CA . ASN A 1 486 ? 13.162 -1.804 -9.106 1.00 83.81 486 ASN A CA 1
ATOM 3938 C C . ASN A 1 486 ? 13.394 -2.538 -10.440 1.00 83.81 486 ASN A C 1
ATOM 3940 O O . ASN A 1 486 ? 14.101 -3.552 -10.469 1.00 83.81 486 ASN A O 1
ATOM 3944 N N . LYS A 1 487 ? 12.907 -1.971 -11.547 1.00 82.25 487 LYS A N 1
ATOM 3945 C CA . LYS A 1 487 ? 13.135 -2.434 -12.916 1.00 82.25 487 LYS A CA 1
ATOM 3946 C C . LYS A 1 487 ? 14.294 -1.689 -13.561 1.00 82.25 487 LYS A C 1
ATOM 3948 O O . LYS A 1 487 ? 14.612 -0.558 -13.203 1.00 82.25 487 LYS A O 1
ATOM 3953 N N . GLN A 1 488 ? 14.957 -2.332 -14.515 1.00 84.25 488 GLN A N 1
ATOM 3954 C CA . GLN A 1 488 ? 16.105 -1.721 -15.176 1.00 84.25 488 GLN A CA 1
ATOM 3955 C C . GLN A 1 488 ? 15.681 -0.555 -16.074 1.00 84.25 488 GLN A C 1
ATOM 3957 O O . GLN A 1 488 ? 16.353 0.470 -16.115 1.00 84.25 488 GLN A O 1
ATOM 3962 N N . GLU A 1 489 ? 14.538 -0.690 -16.738 1.00 83.38 489 GLU A N 1
ATOM 3963 C CA . GLU A 1 489 ? 13.977 0.307 -17.646 1.00 83.38 489 GLU A CA 1
ATOM 3964 C C . GLU A 1 489 ? 13.679 1.629 -16.913 1.00 83.38 489 GLU A C 1
ATOM 3966 O O . GLU A 1 489 ? 13.837 2.711 -17.475 1.00 83.38 489 GLU A O 1
ATOM 3971 N N . GLU A 1 490 ? 13.338 1.548 -15.623 1.00 83.62 490 GLU A N 1
ATOM 3972 C CA . GLU A 1 490 ? 13.074 2.695 -14.744 1.00 83.62 490 GLU A CA 1
ATOM 3973 C C . GLU A 1 490 ? 14.353 3.425 -14.299 1.00 83.62 490 GLU A C 1
ATOM 3975 O O . GLU A 1 490 ? 14.288 4.578 -13.879 1.00 83.62 490 GLU A O 1
ATOM 3980 N N . ARG A 1 491 ? 15.525 2.781 -14.400 1.00 88.62 491 ARG A N 1
ATOM 3981 C CA . ARG A 1 491 ? 16.827 3.371 -14.031 1.00 88.62 491 ARG A CA 1
ATOM 3982 C C . ARG A 1 491 ? 17.425 4.246 -15.127 1.00 88.62 491 ARG A C 1
ATOM 3984 O O . ARG A 1 491 ? 18.451 4.887 -14.891 1.00 88.62 491 ARG A O 1
ATOM 3991 N N . THR A 1 492 ? 16.828 4.232 -16.315 1.00 89.56 492 THR A N 1
ATOM 3992 C CA . THR A 1 492 ? 17.325 4.969 -17.475 1.00 89.56 492 THR A CA 1
ATOM 3993 C C . THR A 1 492 ? 17.296 6.476 -17.230 1.00 89.56 492 THR A C 1
ATOM 3995 O O . THR A 1 492 ? 16.452 7.007 -16.506 1.00 89.56 492 THR A O 1
ATOM 3998 N N . TYR A 1 493 ? 18.270 7.183 -17.796 1.00 91.81 493 TYR A N 1
ATOM 3999 C CA . TYR A 1 493 ? 18.391 8.633 -17.670 1.00 91.81 493 TYR A CA 1
ATOM 4000 C C . TYR A 1 493 ? 19.201 9.198 -18.842 1.00 91.81 493 TYR A C 1
ATOM 4002 O O . TYR A 1 493 ? 19.799 8.451 -19.615 1.00 91.81 493 TYR A O 1
ATOM 4010 N N . THR A 1 494 ? 19.222 10.521 -18.989 1.00 92.75 494 THR A N 1
ATOM 4011 C CA . THR A 1 494 ? 19.957 11.203 -20.070 1.00 92.75 494 THR A CA 1
ATOM 4012 C C . THR A 1 494 ? 21.075 12.086 -19.521 1.00 92.75 494 THR A C 1
ATOM 4014 O O . THR A 1 494 ? 21.207 12.277 -18.314 1.00 92.75 494 THR A O 1
ATOM 4017 N N . MET A 1 495 ? 21.923 12.622 -20.391 1.00 93.19 495 MET A N 1
ATOM 4018 C CA . MET A 1 495 ? 22.980 13.565 -20.014 1.00 93.19 495 MET A CA 1
ATOM 4019 C C . MET A 1 495 ? 22.599 14.977 -20.459 1.00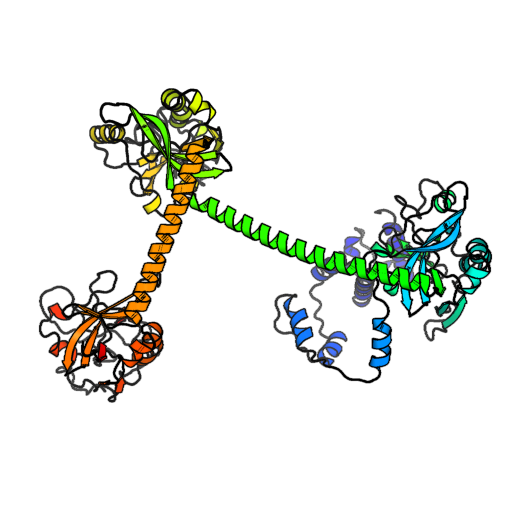 93.19 495 MET A C 1
ATOM 4021 O O . MET A 1 495 ? 21.795 15.146 -21.373 1.00 93.19 495 MET A O 1
ATOM 4025 N N . THR A 1 496 ? 23.161 16.002 -19.819 1.00 94.12 496 THR A N 1
ATOM 4026 C CA . THR A 1 496 ? 23.084 17.364 -20.367 1.00 94.12 496 THR A CA 1
ATOM 4027 C C . THR A 1 496 ? 23.968 17.486 -21.612 1.00 94.12 496 THR A C 1
ATOM 4029 O O . THR A 1 496 ? 24.984 16.793 -21.724 1.00 94.12 496 THR A O 1
ATOM 4032 N N . GLU A 1 497 ? 23.651 18.415 -22.522 1.00 94.06 497 GLU A N 1
ATOM 4033 C CA . GLU A 1 497 ? 24.494 18.689 -23.704 1.00 94.06 497 GLU A CA 1
ATOM 4034 C C . GLU A 1 497 ? 25.937 19.054 -23.297 1.00 94.06 497 GLU A C 1
ATOM 4036 O O . GLU A 1 497 ? 26.904 18.759 -24.002 1.00 94.06 497 GLU A O 1
ATOM 4041 N N . TYR A 1 498 ? 26.100 19.691 -22.132 1.00 93.94 498 TYR A N 1
ATOM 4042 C CA . TYR A 1 498 ? 27.396 19.983 -21.533 1.00 93.94 498 TYR A CA 1
ATOM 4043 C C . TYR A 1 498 ? 28.206 18.706 -21.299 1.00 93.94 498 TYR A C 1
ATOM 4045 O O . TYR A 1 498 ? 29.339 18.610 -21.776 1.00 93.94 498 TYR A O 1
ATOM 4053 N N . VAL A 1 499 ? 27.627 17.710 -20.623 1.00 92.44 499 VAL A N 1
ATOM 4054 C CA . VAL A 1 499 ? 28.288 16.426 -20.358 1.00 92.44 499 VAL A CA 1
ATOM 4055 C C . VAL A 1 499 ? 28.564 15.681 -21.661 1.00 92.44 499 VAL A C 1
ATOM 4057 O O . VAL A 1 499 ? 29.692 15.234 -21.870 1.00 92.44 499 VAL A O 1
ATOM 4060 N N . GLU A 1 500 ? 27.600 15.619 -22.578 1.00 90.62 500 GLU A N 1
ATOM 4061 C CA . GLU A 1 500 ? 27.785 14.993 -23.895 1.00 90.62 500 GLU A CA 1
ATOM 4062 C C . GLU A 1 500 ? 28.975 15.595 -24.657 1.00 90.62 500 GLU A C 1
ATOM 4064 O O . GLU A 1 500 ? 29.789 14.864 -25.226 1.00 90.62 500 GLU A O 1
ATOM 4069 N N . SER A 1 501 ? 29.159 16.919 -24.587 1.00 90.62 501 SER A N 1
ATOM 4070 C CA . SER A 1 501 ? 30.300 17.598 -25.213 1.00 90.62 501 SER A CA 1
ATOM 4071 C C . SER A 1 501 ? 31.661 17.193 -24.622 1.00 90.62 501 SER A C 1
ATOM 4073 O O . SER A 1 501 ? 32.678 17.230 -25.321 1.00 90.62 501 SER A O 1
ATOM 4075 N N . ILE A 1 502 ? 31.707 16.797 -23.344 1.00 88.25 502 ILE A N 1
ATOM 4076 C CA . ILE A 1 502 ? 32.923 16.301 -22.681 1.00 88.25 502 ILE A CA 1
ATOM 4077 C C . ILE A 1 502 ? 33.183 14.848 -23.096 1.00 88.25 502 ILE A C 1
ATOM 4079 O O . ILE A 1 502 ? 34.316 14.497 -23.439 1.00 88.25 502 ILE A O 1
ATOM 4083 N N . PHE A 1 503 ? 32.142 14.011 -23.124 1.00 83.94 503 PHE A N 1
ATOM 4084 C CA . PHE A 1 503 ? 32.238 12.622 -23.587 1.00 83.94 503 PHE A CA 1
ATOM 4085 C C . PHE A 1 503 ? 32.727 12.544 -25.041 1.00 83.94 503 PHE A C 1
ATOM 4087 O O . PHE A 1 503 ? 33.664 11.797 -25.329 1.00 83.94 503 PHE A O 1
ATOM 4094 N N . ALA A 1 504 ? 32.207 13.405 -25.923 1.00 83.38 504 ALA A N 1
ATOM 4095 C CA . ALA A 1 504 ? 32.634 13.484 -27.320 1.00 83.38 504 ALA A CA 1
ATOM 4096 C C . ALA A 1 504 ? 34.137 13.794 -27.471 1.00 83.38 504 ALA A C 1
ATOM 4098 O O . ALA A 1 504 ? 34.806 13.230 -28.331 1.00 83.38 504 ALA A O 1
ATOM 4099 N N . LYS A 1 505 ? 34.704 14.645 -26.603 1.00 82.62 505 LYS A N 1
ATOM 4100 C CA . LYS A 1 505 ? 36.145 14.977 -26.609 1.00 82.62 505 LYS A CA 1
ATOM 4101 C C . LYS A 1 505 ? 37.036 13.843 -26.102 1.00 82.62 505 LYS A C 1
ATOM 4103 O O . LYS A 1 505 ? 38.230 13.839 -26.386 1.00 82.62 505 LYS A O 1
ATOM 4108 N N . THR A 1 506 ? 36.482 12.918 -25.322 1.00 75.31 506 THR A N 1
ATOM 4109 C CA . THR A 1 506 ? 37.232 11.815 -24.703 1.00 75.31 506 THR A CA 1
ATOM 4110 C C . THR A 1 506 ? 37.085 10.492 -25.456 1.00 75.31 506 THR A C 1
ATOM 4112 O O . THR A 1 506 ? 37.663 9.500 -25.021 1.00 75.31 506 THR A O 1
ATOM 4115 N N . ASN A 1 507 ? 36.356 10.471 -26.586 1.00 68.56 507 ASN A N 1
ATOM 4116 C CA . ASN A 1 507 ? 35.996 9.259 -27.339 1.00 68.56 507 ASN A CA 1
ATOM 4117 C C . ASN A 1 507 ? 35.374 8.159 -26.455 1.00 68.56 507 ASN A C 1
ATOM 4119 O O . ASN A 1 507 ? 35.527 6.971 -26.733 1.00 68.56 507 ASN A O 1
ATOM 4123 N N . SER A 1 508 ? 34.695 8.548 -25.373 1.00 70.94 508 SER A N 1
ATOM 4124 C CA . SER A 1 508 ? 34.048 7.608 -24.461 1.00 70.94 508 SER A CA 1
ATOM 4125 C C . SER A 1 508 ? 32.654 7.258 -24.976 1.00 70.94 508 SER A C 1
ATOM 4127 O O . SER A 1 508 ? 31.845 8.149 -25.229 1.00 70.94 508 SER A O 1
ATOM 4129 N N . THR A 1 509 ? 32.367 5.965 -25.112 1.00 67.69 509 THR A N 1
ATOM 4130 C CA . THR A 1 509 ? 31.043 5.436 -25.485 1.00 67.69 509 THR A CA 1
ATOM 4131 C C . THR A 1 509 ? 30.237 4.953 -24.274 1.00 67.69 509 THR A C 1
ATOM 4133 O O . THR A 1 509 ? 29.110 4.489 -24.425 1.00 67.69 509 THR A O 1
ATOM 4136 N N . GLU A 1 510 ? 30.794 5.070 -23.065 1.00 74.81 510 GLU A N 1
ATOM 4137 C CA . GLU A 1 510 ? 30.235 4.522 -21.826 1.00 74.81 510 GLU A CA 1
ATOM 4138 C C . GLU A 1 510 ? 29.611 5.634 -20.972 1.00 74.81 510 GLU A C 1
ATOM 4140 O O . GLU A 1 510 ? 30.227 6.153 -20.040 1.00 74.81 510 GLU A O 1
ATOM 4145 N N . PHE A 1 511 ? 28.378 6.026 -21.294 1.00 85.19 511 PHE A N 1
ATOM 4146 C CA . PHE A 1 511 ? 27.649 7.048 -20.539 1.00 85.19 511 PHE A CA 1
ATOM 4147 C C . PHE A 1 511 ? 27.159 6.485 -19.201 1.00 85.19 511 PHE A C 1
ATOM 4149 O O . PHE A 1 511 ? 26.229 5.678 -19.150 1.00 85.19 511 PHE A O 1
ATOM 4156 N N . ARG A 1 512 ? 27.791 6.926 -18.110 1.00 91.31 512 ARG A N 1
ATOM 4157 C CA . ARG A 1 512 ? 27.514 6.447 -16.749 1.00 91.31 512 ARG A CA 1
ATOM 4158 C C . ARG A 1 512 ? 27.706 7.530 -15.692 1.00 91.31 512 ARG A C 1
ATOM 4160 O O . ARG A 1 512 ? 28.442 8.493 -15.919 1.00 91.31 512 ARG A O 1
ATOM 4167 N N . CYS A 1 513 ? 27.068 7.353 -14.539 1.00 94.50 513 CYS A N 1
ATOM 4168 C CA . CYS A 1 513 ? 27.141 8.237 -13.378 1.00 94.50 513 CYS A CA 1
ATOM 4169 C C . CYS A 1 513 ? 27.670 7.510 -12.141 1.00 94.50 513 CYS A C 1
ATOM 4171 O O . CYS A 1 513 ? 27.385 6.330 -11.942 1.00 94.50 513 CYS A O 1
ATOM 4173 N N . TRP A 1 514 ? 28.399 8.224 -11.282 1.00 95.25 514 TRP A N 1
ATOM 4174 C CA . TRP A 1 514 ? 28.870 7.678 -10.007 1.00 95.25 514 TRP A CA 1
ATOM 4175 C C . TRP A 1 514 ? 27.720 7.320 -9.064 1.00 95.25 514 TRP A C 1
ATOM 4177 O O . TRP A 1 514 ? 26.787 8.106 -8.891 1.00 95.25 514 TRP A O 1
ATOM 4187 N N . LEU A 1 515 ? 27.851 6.177 -8.392 1.00 95.12 515 LEU A N 1
ATOM 4188 C CA . LEU A 1 515 ? 27.137 5.849 -7.161 1.00 95.12 515 LEU A CA 1
ATOM 4189 C C . LEU A 1 515 ? 28.110 5.944 -5.981 1.00 95.12 515 LEU A C 1
ATOM 4191 O O . LEU A 1 515 ? 29.327 5.962 -6.160 1.00 95.12 515 LEU A O 1
ATOM 4195 N N . ARG A 1 516 ? 27.593 5.999 -4.751 1.00 93.75 516 ARG A N 1
ATOM 4196 C CA . ARG A 1 516 ? 28.444 6.038 -3.541 1.00 93.75 516 ARG A CA 1
ATOM 4197 C C . ARG A 1 516 ? 28.780 4.659 -2.966 1.00 93.75 516 ARG A C 1
ATOM 4199 O O . ARG A 1 516 ? 29.393 4.572 -1.903 1.00 93.75 516 ARG A O 1
ATOM 4206 N N . THR A 1 517 ? 28.350 3.590 -3.633 1.00 91.69 517 THR A N 1
ATOM 4207 C CA . THR A 1 517 ? 28.651 2.207 -3.247 1.00 91.69 517 THR A CA 1
ATOM 4208 C C . THR A 1 517 ? 30.048 1.825 -3.753 1.00 91.69 517 THR A C 1
ATOM 4210 O O . THR A 1 517 ? 30.304 1.942 -4.954 1.00 91.69 517 THR A O 1
ATOM 4213 N N . PRO A 1 518 ? 30.970 1.366 -2.889 1.00 88.88 518 PRO A N 1
ATOM 4214 C CA . PRO A 1 518 ? 32.265 0.850 -3.313 1.00 88.88 518 PRO A CA 1
ATOM 4215 C C . PRO A 1 518 ? 32.097 -0.431 -4.140 1.00 88.88 518 PRO A C 1
ATOM 4217 O O . PRO A 1 518 ? 31.270 -1.281 -3.819 1.00 88.88 518 PRO A O 1
ATOM 4220 N N . GLY A 1 519 ? 32.929 -0.594 -5.167 1.00 84.56 519 GLY A N 1
ATOM 4221 C CA . GLY A 1 519 ? 32.956 -1.794 -6.000 1.00 84.56 519 GLY A CA 1
ATOM 4222 C C . GLY A 1 519 ? 33.576 -3.000 -5.288 1.00 84.56 519 GLY A C 1
ATOM 4223 O O . GLY A 1 519 ? 33.976 -2.957 -4.114 1.00 84.56 519 GLY A O 1
ATOM 4224 N N . LYS A 1 520 ? 33.722 -4.104 -6.024 1.00 80.38 520 LYS A N 1
ATOM 4225 C CA . LYS A 1 520 ? 34.175 -5.402 -5.497 1.00 80.38 520 LYS A CA 1
ATOM 4226 C C . LYS A 1 520 ? 35.565 -5.339 -4.867 1.00 80.38 520 LYS A C 1
ATOM 4228 O O . LYS A 1 520 ? 35.880 -6.088 -3.939 1.00 80.38 520 LYS A O 1
ATOM 4233 N N . THR A 1 521 ? 36.420 -4.449 -5.361 1.00 75.88 521 THR A N 1
ATOM 4234 C CA . THR A 1 521 ? 37.722 -4.163 -4.755 1.00 75.88 521 THR A CA 1
ATOM 4235 C C . THR A 1 521 ? 37.837 -2.685 -4.411 1.00 75.88 521 THR A C 1
ATOM 4237 O O . THR A 1 521 ? 37.171 -1.845 -5.003 1.00 75.88 521 THR A O 1
ATOM 4240 N N . SER A 1 522 ? 38.730 -2.340 -3.479 1.00 73.69 522 SER A N 1
ATOM 4241 C CA . SER A 1 522 ? 38.896 -0.966 -2.978 1.00 73.69 522 SER A CA 1
ATOM 4242 C C . SER A 1 522 ? 39.403 0.049 -4.013 1.00 73.69 522 SER A C 1
ATOM 4244 O O . SER A 1 522 ? 39.738 1.164 -3.629 1.00 73.69 522 SER A O 1
ATOM 4246 N N . TYR A 1 523 ? 39.568 -0.349 -5.279 1.00 79.56 523 TYR A N 1
ATOM 4247 C CA . TYR A 1 523 ? 39.949 0.516 -6.398 1.00 79.56 523 TYR A CA 1
ATOM 4248 C C . TYR A 1 523 ? 38.767 0.931 -7.269 1.00 79.56 523 TYR A C 1
ATOM 4250 O O . TYR A 1 523 ? 38.938 1.820 -8.101 1.00 79.56 523 TYR A O 1
ATOM 4258 N N . PHE A 1 524 ? 37.605 0.310 -7.079 1.00 86.19 524 PHE A N 1
ATOM 4259 C CA . PHE A 1 524 ? 36.429 0.525 -7.902 1.00 86.19 524 PHE A CA 1
ATOM 4260 C C . PHE A 1 524 ? 35.282 1.109 -7.089 1.00 86.19 524 PHE A C 1
ATOM 4262 O O . PHE A 1 524 ? 35.203 0.930 -5.872 1.00 86.19 524 PHE A O 1
ATOM 4269 N N . VAL A 1 525 ? 34.391 1.792 -7.792 1.00 89.50 525 VAL A N 1
ATOM 4270 C CA . VAL A 1 525 ? 33.137 2.350 -7.295 1.00 89.50 525 VAL A CA 1
ATOM 4271 C C . VAL A 1 525 ? 32.050 1.974 -8.291 1.00 89.50 525 VAL A C 1
ATOM 4273 O O . VAL A 1 525 ? 32.292 1.961 -9.499 1.00 89.50 525 VAL A O 1
ATOM 4276 N N . GLU A 1 526 ? 30.871 1.640 -7.788 1.00 92.94 526 GLU A N 1
ATOM 4277 C CA . GLU A 1 526 ? 29.727 1.301 -8.625 1.00 92.94 526 GLU A CA 1
ATOM 4278 C C . GLU A 1 526 ? 29.246 2.525 -9.413 1.00 92.94 526 GLU A C 1
ATOM 4280 O O . GLU A 1 526 ? 29.265 3.664 -8.938 1.00 92.94 526 GLU A O 1
ATOM 4285 N N . THR A 1 527 ? 28.802 2.289 -10.640 1.00 93.69 527 THR A N 1
ATOM 4286 C CA . THR A 1 527 ? 28.260 3.317 -11.528 1.00 93.69 527 THR A CA 1
ATOM 4287 C C . THR A 1 527 ? 26.944 2.855 -12.125 1.00 93.69 527 THR A C 1
ATOM 4289 O O . THR A 1 527 ? 26.712 1.657 -12.285 1.00 93.69 527 THR A O 1
ATOM 4292 N N . LEU A 1 528 ? 26.081 3.811 -12.453 1.00 94.50 528 LEU A N 1
ATOM 4293 C CA . LEU A 1 528 ? 24.822 3.575 -13.148 1.00 94.50 528 LEU A CA 1
ATOM 4294 C C . LEU A 1 528 ? 24.956 4.022 -14.604 1.00 94.50 528 LEU A C 1
ATOM 4296 O O . LEU A 1 528 ? 25.291 5.177 -14.844 1.00 94.50 528 LEU A O 1
ATOM 4300 N N . TYR A 1 529 ? 24.693 3.131 -15.553 1.00 92.69 529 TYR A N 1
ATOM 4301 C CA . TYR A 1 529 ? 24.699 3.411 -16.989 1.00 92.69 529 TYR A CA 1
ATOM 4302 C C . TYR A 1 529 ? 23.359 4.002 -17.431 1.00 92.69 529 TYR A C 1
ATOM 4304 O O . TYR A 1 529 ? 22.324 3.755 -16.809 1.00 92.69 529 TYR A O 1
ATOM 4312 N N . VAL A 1 530 ? 23.367 4.770 -18.524 1.00 90.25 530 VAL A N 1
ATOM 4313 C CA . VAL A 1 530 ? 22.154 5.399 -19.090 1.00 90.25 530 VAL A CA 1
ATOM 4314 C C . VAL A 1 530 ? 21.065 4.398 -19.493 1.00 90.25 530 VAL A C 1
ATOM 4316 O O . VAL A 1 530 ? 19.889 4.751 -19.489 1.00 90.25 530 VAL A O 1
ATOM 4319 N N . ASP A 1 531 ? 21.436 3.150 -19.788 1.00 87.81 531 ASP A N 1
ATOM 4320 C CA . ASP A 1 531 ? 20.531 2.029 -20.090 1.00 87.81 531 ASP A CA 1
ATOM 4321 C C . ASP A 1 531 ? 20.025 1.283 -18.833 1.00 87.81 531 ASP A C 1
ATOM 4323 O O . ASP A 1 531 ? 19.290 0.295 -18.926 1.00 87.81 531 ASP A O 1
ATOM 4327 N N . GLY A 1 532 ? 20.400 1.767 -17.646 1.00 89.75 532 GLY A N 1
ATOM 4328 C CA . GLY A 1 532 ? 19.962 1.258 -16.352 1.00 89.75 532 GLY A CA 1
ATOM 4329 C C . GLY A 1 532 ? 20.810 0.121 -15.775 1.00 89.75 532 GLY A C 1
ATOM 4330 O O . GLY A 1 532 ? 20.509 -0.362 -14.675 1.00 89.75 532 GLY A O 1
ATOM 4331 N N . HIS A 1 533 ? 21.867 -0.318 -16.466 1.00 91.19 533 HIS A N 1
ATOM 4332 C CA . HIS A 1 533 ? 22.805 -1.304 -15.930 1.00 91.19 533 HIS A CA 1
ATOM 4333 C C . HIS A 1 533 ? 23.693 -0.705 -14.826 1.00 91.19 533 HIS A C 1
ATOM 4335 O O . HIS A 1 533 ? 24.077 0.462 -14.877 1.00 91.19 533 HIS A O 1
ATOM 4341 N N . ILE A 1 534 ? 24.039 -1.508 -13.815 1.00 92.12 534 ILE A N 1
ATOM 4342 C CA . ILE A 1 534 ? 24.983 -1.121 -12.754 1.00 92.12 534 ILE A CA 1
ATOM 4343 C C . ILE A 1 534 ? 26.276 -1.904 -12.959 1.00 92.12 534 ILE A C 1
ATOM 4345 O O . ILE A 1 534 ? 26.236 -3.131 -13.070 1.00 92.12 534 ILE A O 1
ATOM 4349 N N . PHE A 1 535 ? 27.403 -1.198 -13.018 1.00 88.56 535 PHE A N 1
ATOM 4350 C CA . PHE A 1 535 ? 28.722 -1.809 -13.172 1.00 88.56 535 PHE A CA 1
ATOM 4351 C C . PHE A 1 535 ? 29.812 -0.951 -12.525 1.00 88.56 535 PHE A C 1
ATOM 4353 O O . PHE A 1 535 ? 29.663 0.264 -12.388 1.00 88.56 535 PHE A O 1
ATOM 4360 N N . GLU A 1 536 ? 30.932 -1.566 -12.161 1.00 87.06 536 GLU A N 1
ATOM 4361 C CA . GLU A 1 536 ? 32.001 -0.899 -11.421 1.00 87.06 536 GLU A CA 1
ATOM 4362 C C . GLU A 1 536 ? 33.000 -0.163 -12.339 1.00 87.06 536 GLU A C 1
ATOM 4364 O O . GLU A 1 536 ? 33.327 -0.622 -13.433 1.00 87.06 536 GLU A O 1
ATOM 4369 N N . ALA A 1 537 ? 33.513 0.986 -11.888 1.00 83.19 537 ALA A N 1
ATOM 4370 C CA . ALA A 1 537 ? 34.541 1.773 -12.574 1.00 83.19 537 ALA A CA 1
ATOM 4371 C C . ALA A 1 537 ? 35.684 2.143 -11.617 1.00 83.19 537 ALA A C 1
ATOM 4373 O O . ALA A 1 537 ? 35.481 2.269 -10.409 1.00 83.19 537 ALA A O 1
ATOM 4374 N N . TYR A 1 538 ? 36.899 2.331 -12.141 1.00 81.38 538 TYR A N 1
ATOM 4375 C CA . TYR A 1 538 ? 38.053 2.735 -11.330 1.00 81.38 538 TYR A CA 1
ATOM 4376 C C . TYR A 1 538 ? 37.814 4.094 -10.665 1.00 81.38 538 TYR A C 1
ATOM 4378 O O . TYR A 1 538 ? 37.436 5.048 -11.330 1.00 81.38 538 TYR A O 1
ATOM 4386 N N . GLN A 1 539 ? 38.116 4.226 -9.374 1.00 76.25 539 GLN A N 1
ATOM 4387 C CA . GLN A 1 539 ? 37.912 5.479 -8.631 1.00 76.25 539 GLN A CA 1
ATOM 4388 C C . GLN A 1 539 ? 38.972 6.561 -8.928 1.00 76.25 539 GLN A C 1
ATOM 4390 O O . GLN A 1 539 ? 38.789 7.726 -8.569 1.00 76.25 539 GLN A O 1
ATOM 4395 N N . THR A 1 540 ? 40.126 6.178 -9.496 1.00 65.19 540 THR A N 1
ATOM 4396 C CA . THR A 1 540 ? 41.303 7.047 -9.665 1.00 65.19 540 THR A CA 1
ATOM 4397 C C . THR A 1 540 ? 41.418 7.617 -11.080 1.00 65.19 540 THR A C 1
ATOM 4399 O O . THR A 1 540 ? 41.008 7.009 -12.068 1.00 65.19 540 THR A O 1
ATOM 4402 N N . ALA A 1 541 ? 42.064 8.783 -11.173 1.00 56.72 541 ALA A N 1
ATOM 4403 C CA . ALA A 1 541 ? 42.224 9.565 -12.402 1.00 56.72 541 ALA A CA 1
ATOM 4404 C C . ALA A 1 541 ? 42.917 8.843 -13.576 1.00 56.72 541 ALA A C 1
ATOM 4406 O O . ALA A 1 541 ? 42.800 9.303 -14.707 1.00 56.72 541 ALA A O 1
ATOM 4407 N N . GLU A 1 542 ? 43.652 7.761 -13.317 1.00 60.75 542 GLU A N 1
ATOM 4408 C CA . GLU A 1 542 ? 44.436 7.036 -14.326 1.00 60.75 542 GLU A CA 1
ATOM 4409 C C . GLU A 1 542 ? 43.636 5.916 -15.017 1.00 60.75 542 GLU A C 1
ATOM 4411 O O . GLU A 1 542 ? 44.085 5.417 -16.043 1.00 60.75 542 GLU A O 1
ATOM 4416 N N . GLY A 1 543 ? 42.447 5.546 -14.509 1.00 59.69 543 GLY A N 1
ATOM 4417 C CA . GLY A 1 543 ? 41.671 4.414 -15.043 1.00 59.69 543 GLY A CA 1
ATOM 4418 C C . GLY A 1 543 ? 40.157 4.612 -15.189 1.00 59.69 543 GLY A C 1
ATOM 4419 O O . GLY A 1 543 ? 39.498 3.730 -15.728 1.00 59.69 543 GLY A O 1
ATOM 4420 N N . SER A 1 544 ? 39.575 5.721 -14.715 1.00 62.81 544 SER A N 1
ATOM 4421 C CA . SER A 1 544 ? 38.109 5.867 -14.613 1.00 62.81 544 SER A CA 1
ATOM 4422 C C . SER A 1 544 ? 37.378 6.211 -15.921 1.00 62.81 544 SER A C 1
ATOM 4424 O O . SER A 1 544 ? 36.171 5.991 -16.026 1.00 62.81 544 SER A O 1
ATOM 4426 N N . GLY A 1 545 ? 38.070 6.814 -16.896 1.00 70.00 545 GLY A N 1
ATOM 4427 C CA . GLY A 1 545 ? 37.415 7.540 -17.998 1.00 70.00 545 GLY A CA 1
ATOM 4428 C C . GLY A 1 545 ? 36.621 8.773 -17.514 1.00 70.00 545 GLY A C 1
ATOM 4429 O O . GLY A 1 545 ? 36.787 9.202 -16.366 1.00 70.00 545 GLY A O 1
ATOM 4430 N N . CYS A 1 546 ? 35.771 9.355 -18.379 1.00 80.25 546 CYS A N 1
ATOM 4431 C CA . CYS A 1 546 ? 34.765 10.362 -17.978 1.00 80.25 546 CYS A CA 1
ATOM 4432 C C . CYS A 1 546 ? 33.585 9.636 -17.332 1.00 80.25 546 CYS A C 1
ATOM 4434 O O . CYS A 1 546 ? 33.026 8.720 -17.931 1.00 80.25 546 CYS A O 1
ATOM 4436 N N . VAL A 1 547 ? 33.205 10.047 -16.128 1.00 89.69 547 VAL A N 1
ATOM 4437 C CA . VAL A 1 547 ? 32.015 9.552 -15.432 1.00 89.69 547 VAL A CA 1
ATOM 4438 C C . VAL A 1 547 ? 31.264 10.763 -14.910 1.00 89.69 547 VAL A C 1
ATOM 4440 O O . VAL A 1 547 ? 31.865 11.655 -14.307 1.00 89.69 547 VAL A O 1
ATOM 4443 N N . ALA A 1 548 ? 29.968 10.813 -15.197 1.00 93.69 548 ALA A N 1
ATOM 4444 C CA . ALA A 1 548 ? 29.123 11.937 -14.846 1.00 93.69 548 ALA A CA 1
ATOM 4445 C C . ALA A 1 548 ? 28.645 11.866 -13.385 1.00 93.69 548 ALA A C 1
ATOM 4447 O O . ALA A 1 548 ? 28.827 10.873 -12.674 1.00 93.69 548 ALA A O 1
ATOM 4448 N N . VAL A 1 549 ? 28.022 12.946 -12.926 1.00 95.31 549 VAL A N 1
ATOM 4449 C CA . VAL A 1 549 ? 27.429 13.057 -11.594 1.00 95.31 549 VAL A CA 1
ATOM 4450 C C . VAL A 1 549 ? 25.938 13.305 -11.729 1.00 95.31 549 VAL A C 1
ATOM 4452 O O . VAL A 1 549 ? 25.514 14.239 -12.412 1.00 95.31 549 VAL A O 1
ATOM 4455 N N . ARG A 1 550 ? 25.152 12.477 -11.040 1.00 96.12 550 ARG A N 1
ATOM 4456 C CA . ARG A 1 550 ? 23.702 12.617 -10.913 1.00 96.12 550 ARG A CA 1
ATOM 4457 C C . ARG A 1 550 ? 23.376 12.907 -9.441 1.00 96.12 550 ARG A C 1
ATOM 4459 O O . ARG A 1 550 ? 23.173 11.961 -8.679 1.00 96.12 550 ARG A O 1
ATOM 4466 N N . PRO A 1 551 ? 23.427 14.181 -9.003 1.00 97.69 551 PRO A N 1
ATOM 4467 C CA . PRO A 1 551 ? 23.215 14.529 -7.602 1.00 97.69 551 PRO A CA 1
ATOM 4468 C C . PRO A 1 551 ? 21.794 14.209 -7.139 1.00 97.69 551 PRO A C 1
ATOM 4470 O O . PRO A 1 551 ? 20.845 14.260 -7.929 1.00 97.69 551 PRO A O 1
ATOM 4473 N N . ALA A 1 552 ? 21.677 13.937 -5.844 1.00 97.88 552 ALA A N 1
ATOM 4474 C CA . ALA A 1 552 ? 20.458 13.762 -5.076 1.00 97.88 552 ALA A CA 1
ATOM 4475 C C . ALA A 1 552 ? 20.538 14.558 -3.763 1.00 97.88 552 ALA A C 1
ATOM 4477 O O . ALA A 1 552 ? 21.629 14.795 -3.238 1.00 97.88 552 ALA A O 1
ATOM 4478 N N . MET A 1 553 ? 19.387 14.992 -3.252 1.00 97.56 553 MET A N 1
ATOM 4479 C CA . MET A 1 553 ? 19.288 15.747 -2.001 1.00 97.56 553 MET A CA 1
ATOM 4480 C C . MET A 1 553 ? 17.871 15.732 -1.430 1.00 97.56 553 MET A C 1
ATOM 4482 O O . MET A 1 553 ? 16.901 15.481 -2.147 1.00 97.56 553 MET A O 1
ATOM 4486 N N . TRP A 1 554 ? 17.757 16.052 -0.144 1.00 97.00 554 TRP A N 1
ATOM 4487 C CA . TRP A 1 554 ? 16.475 16.363 0.478 1.00 97.00 554 TRP A CA 1
ATOM 4488 C C . TRP A 1 554 ? 16.192 17.860 0.384 1.00 97.00 554 TRP A C 1
ATOM 4490 O O . TRP A 1 554 ? 17.031 18.676 0.765 1.00 97.00 554 TRP A O 1
ATOM 4500 N N . ILE A 1 555 ? 14.994 18.223 -0.069 1.00 94.25 555 ILE A N 1
ATOM 4501 C CA . ILE A 1 555 ? 14.499 19.602 -0.048 1.00 94.25 555 ILE A CA 1
ATOM 4502 C C . ILE A 1 555 ? 13.183 19.702 0.710 1.00 94.25 555 ILE A C 1
ATOM 4504 O O . ILE A 1 555 ? 12.419 18.746 0.778 1.00 94.25 555 ILE A O 1
ATOM 4508 N N . GLU A 1 556 ? 12.906 20.874 1.261 1.00 91.31 556 GLU A N 1
ATOM 4509 C CA . GLU A 1 556 ? 11.573 21.270 1.703 1.00 91.31 556 GLU A CA 1
ATOM 4510 C C . GLU A 1 556 ? 10.802 21.867 0.519 1.00 91.31 556 GLU A C 1
ATOM 4512 O O . GLU A 1 556 ? 11.287 22.788 -0.154 1.00 91.31 556 GLU A O 1
ATOM 4517 N N . LEU A 1 557 ? 9.632 21.293 0.245 1.00 84.06 557 LEU A N 1
ATOM 4518 C CA . LEU A 1 557 ? 8.727 21.714 -0.815 1.00 84.06 557 LEU A CA 1
ATOM 4519 C C . LEU A 1 557 ? 7.898 22.915 -0.355 1.00 84.06 557 LEU A C 1
ATOM 4521 O O . LEU A 1 557 ? 7.470 22.974 0.802 1.00 84.06 557 LEU A O 1
ATOM 4525 N N . ASP A 1 558 ? 7.651 23.853 -1.262 1.00 79.12 558 ASP A N 1
ATOM 4526 C CA . ASP A 1 558 ? 6.660 24.905 -1.035 1.00 79.12 558 ASP A CA 1
ATOM 4527 C C . ASP A 1 558 ? 5.239 24.451 -1.421 1.00 79.12 558 ASP A C 1
ATOM 4529 O O . ASP A 1 558 ? 5.017 23.362 -1.955 1.00 79.12 558 ASP A O 1
ATOM 4533 N N . ALA A 1 559 ? 4.243 25.274 -1.083 1.00 71.69 559 ALA A N 1
ATOM 4534 C CA . ALA A 1 559 ? 2.837 24.934 -1.288 1.00 71.69 559 ALA A CA 1
ATOM 4535 C C . ALA A 1 559 ? 2.478 24.740 -2.773 1.00 71.69 559 ALA A C 1
ATOM 4537 O O . ALA A 1 559 ? 1.661 23.880 -3.095 1.00 71.69 559 ALA A O 1
ATOM 4538 N N . GLU A 1 560 ? 3.102 25.501 -3.675 1.00 73.50 560 GLU A N 1
ATOM 4539 C CA . GLU A 1 560 ? 2.826 25.424 -5.110 1.00 73.50 560 GLU A CA 1
ATOM 4540 C C . GLU A 1 560 ? 3.402 24.137 -5.715 1.00 73.50 560 GLU A C 1
ATOM 4542 O O . GLU A 1 560 ? 2.730 23.447 -6.486 1.00 73.50 560 GLU A O 1
ATOM 4547 N N . GLU A 1 561 ? 4.620 23.757 -5.322 1.00 72.06 561 GLU A N 1
ATOM 4548 C CA . GLU A 1 561 ? 5.237 22.487 -5.711 1.00 72.06 561 GLU A CA 1
ATOM 4549 C C . GLU A 1 561 ? 4.421 21.284 -5.214 1.00 72.06 561 GLU A C 1
ATOM 4551 O O . GLU A 1 561 ? 4.196 20.337 -5.974 1.00 72.06 561 GLU A O 1
ATOM 4556 N N . ILE A 1 562 ? 3.921 21.335 -3.973 1.00 71.25 562 ILE A N 1
ATOM 4557 C CA . ILE A 1 562 ? 3.042 20.299 -3.407 1.00 71.25 562 ILE A CA 1
ATOM 4558 C C . ILE A 1 562 ? 1.748 20.182 -4.223 1.00 71.25 562 ILE A C 1
ATOM 4560 O O . ILE A 1 562 ? 1.349 19.076 -4.595 1.00 71.25 562 ILE A O 1
ATOM 4564 N N . ASP A 1 563 ? 1.101 21.301 -4.549 1.00 69.44 563 ASP A N 1
ATOM 4565 C CA . ASP A 1 563 ? -0.142 21.303 -5.325 1.00 69.44 563 ASP A CA 1
ATOM 4566 C C . ASP A 1 563 ? 0.053 20.782 -6.753 1.00 69.44 563 ASP A C 1
ATOM 4568 O O . ASP A 1 563 ? -0.783 20.028 -7.266 1.00 69.44 563 ASP A O 1
ATOM 4572 N N . ASN A 1 564 ? 1.173 21.129 -7.389 1.00 71.94 564 ASN A N 1
ATOM 4573 C CA . ASN A 1 564 ? 1.527 20.638 -8.719 1.00 71.94 564 ASN A CA 1
ATOM 4574 C C . ASN A 1 564 ? 1.788 19.125 -8.718 1.00 71.94 564 ASN A C 1
ATOM 4576 O O . ASN A 1 564 ? 1.272 18.413 -9.587 1.00 71.94 564 ASN A O 1
ATOM 4580 N N . ILE A 1 565 ? 2.509 18.616 -7.712 1.00 69.81 565 ILE A N 1
ATOM 4581 C CA . ILE A 1 565 ? 2.707 17.176 -7.495 1.00 69.81 565 ILE A CA 1
ATOM 4582 C C . ILE A 1 565 ? 1.349 16.483 -7.327 1.00 69.81 565 ILE A C 1
ATOM 4584 O O . ILE A 1 565 ? 1.075 15.510 -8.030 1.00 69.81 565 ILE A O 1
ATOM 4588 N N . ASN A 1 566 ? 0.476 17.023 -6.469 1.00 71.75 566 ASN A N 1
ATOM 4589 C CA . ASN A 1 566 ? -0.851 16.477 -6.175 1.00 71.75 566 ASN A CA 1
ATOM 4590 C C . ASN A 1 566 ? -1.773 16.422 -7.403 1.00 71.75 566 ASN A C 1
ATOM 4592 O O . ASN A 1 566 ? -2.505 15.448 -7.588 1.00 71.75 566 ASN A O 1
ATOM 4596 N N . ARG A 1 567 ? -1.743 17.447 -8.262 1.00 73.38 567 ARG A N 1
ATOM 4597 C CA . ARG A 1 567 ? -2.525 17.477 -9.509 1.00 73.38 567 ARG A CA 1
ATOM 4598 C C . ARG A 1 567 ? -2.088 16.376 -10.474 1.00 73.38 567 ARG A C 1
ATOM 4600 O O . ARG A 1 567 ? -2.933 15.633 -10.961 1.00 73.38 567 ARG A O 1
ATOM 4607 N N . SER A 1 568 ? -0.778 16.221 -10.660 1.00 67.94 568 SER A N 1
ATOM 4608 C CA . SER A 1 568 ? -0.211 15.172 -11.510 1.00 67.94 568 SER A CA 1
ATOM 4609 C C . SER A 1 568 ? -0.536 13.757 -11.006 1.00 67.94 568 SER A C 1
ATOM 4611 O O . SER A 1 568 ? -0.627 12.838 -11.818 1.00 67.94 568 SER A O 1
ATOM 4613 N N . ILE A 1 569 ? -0.731 13.555 -9.692 1.00 67.56 569 ILE A N 1
ATOM 4614 C CA . ILE A 1 569 ? -1.194 12.258 -9.154 1.00 67.56 569 ILE A CA 1
ATOM 4615 C C . ILE A 1 569 ? -2.559 11.905 -9.723 1.00 67.56 569 ILE A C 1
ATOM 4617 O O . ILE A 1 569 ? -2.709 10.857 -10.345 1.00 67.56 569 ILE A O 1
ATOM 4621 N N . ARG A 1 570 ? -3.522 12.815 -9.557 1.00 71.75 570 ARG A N 1
ATOM 4622 C CA . ARG A 1 570 ? -4.911 12.588 -9.963 1.00 71.75 570 ARG A CA 1
ATOM 4623 C C . ARG A 1 570 ? -5.027 12.310 -11.459 1.00 71.75 570 ARG A C 1
ATOM 4625 O O . ARG A 1 570 ? -5.706 11.374 -11.858 1.00 71.75 570 ARG A O 1
ATOM 4632 N N . GLU A 1 571 ? -4.314 13.072 -12.284 1.00 75.69 571 GLU A N 1
ATOM 4633 C CA . GLU A 1 571 ? -4.350 12.914 -13.744 1.00 75.69 571 GLU A CA 1
ATOM 4634 C C . GLU A 1 571 ? -3.819 11.548 -14.214 1.00 75.69 571 GLU A C 1
ATOM 4636 O O . GLU A 1 571 ? -4.385 10.950 -15.135 1.00 75.69 571 GLU A O 1
ATOM 4641 N N . ASN A 1 572 ? -2.763 11.031 -13.575 1.00 66.62 572 ASN A N 1
ATOM 4642 C CA . ASN A 1 572 ? -2.213 9.713 -13.897 1.00 66.62 572 ASN A CA 1
ATOM 4643 C C . ASN A 1 572 ? -3.127 8.580 -13.422 1.00 66.62 572 ASN A C 1
ATOM 4645 O O . ASN A 1 572 ? -3.377 7.659 -14.194 1.00 66.62 572 ASN A O 1
ATOM 4649 N N . GLU A 1 573 ? -3.667 8.665 -12.203 1.00 75.75 573 GLU A N 1
ATOM 4650 C CA . GLU A 1 573 ? -4.622 7.673 -11.688 1.00 75.75 573 GLU A CA 1
ATOM 4651 C C . GLU A 1 573 ? -5.862 7.579 -12.591 1.00 75.75 573 GLU A C 1
ATOM 4653 O O . GLU A 1 573 ? -6.316 6.486 -12.933 1.00 75.75 573 GLU A O 1
ATOM 4658 N N . GLU A 1 574 ? -6.374 8.720 -13.058 1.00 80.94 574 GLU A N 1
ATOM 4659 C CA . GLU A 1 574 ? -7.462 8.756 -14.034 1.00 80.94 574 GLU A CA 1
ATOM 4660 C C . GLU A 1 574 ? -7.062 8.153 -15.385 1.00 80.94 574 GLU A C 1
ATOM 4662 O O . GLU A 1 574 ? -7.877 7.501 -16.039 1.00 80.94 574 GLU A O 1
ATOM 4667 N N . LYS A 1 575 ? -5.826 8.379 -15.844 1.00 75.75 575 LYS A N 1
ATOM 4668 C CA . LYS A 1 575 ? -5.330 7.811 -17.101 1.00 75.75 575 LYS A CA 1
ATOM 4669 C C . LYS A 1 575 ? -5.223 6.286 -17.022 1.00 75.75 575 LYS A C 1
ATOM 4671 O O . LYS A 1 575 ? -5.758 5.618 -17.901 1.00 75.75 575 LYS A O 1
ATOM 4676 N N . GLU A 1 576 ? -4.615 5.748 -15.969 1.00 73.88 576 GLU A N 1
ATOM 4677 C CA . GLU A 1 576 ? -4.496 4.299 -15.759 1.00 73.88 576 GLU A CA 1
ATOM 4678 C C . GLU A 1 576 ? -5.872 3.633 -15.623 1.00 73.88 576 GLU A C 1
ATOM 4680 O O . GLU A 1 576 ? -6.117 2.572 -16.200 1.00 73.88 576 GLU A O 1
ATOM 4685 N N . ALA A 1 577 ? -6.807 4.278 -14.917 1.00 77.88 577 ALA A N 1
ATOM 4686 C CA . ALA A 1 577 ? -8.181 3.797 -14.816 1.00 77.88 577 ALA A CA 1
ATOM 4687 C C . ALA A 1 577 ? -8.882 3.756 -16.187 1.00 77.88 577 ALA A C 1
ATOM 4689 O O . ALA A 1 577 ? -9.532 2.758 -16.503 1.00 77.88 577 ALA A O 1
ATOM 4690 N N . ARG A 1 578 ? -8.715 4.797 -17.019 1.00 83.25 578 ARG A N 1
ATOM 4691 C CA . ARG A 1 578 ? -9.267 4.852 -18.385 1.00 83.25 578 ARG A CA 1
ATOM 4692 C C . ARG A 1 578 ? -8.688 3.764 -19.290 1.00 83.25 578 ARG A C 1
ATOM 4694 O O . ARG A 1 578 ? -9.451 3.098 -19.983 1.00 83.25 578 ARG A O 1
ATOM 4701 N N . GLU A 1 579 ? -7.371 3.563 -19.263 1.00 78.56 579 GLU A N 1
ATOM 4702 C CA . GLU A 1 579 ? -6.692 2.531 -20.062 1.00 78.56 579 GLU A CA 1
ATOM 4703 C C . GLU A 1 579 ? -7.145 1.121 -19.659 1.00 78.56 579 GLU A C 1
ATOM 4705 O O . GLU A 1 579 ? -7.408 0.277 -20.519 1.00 78.56 579 GLU A O 1
ATOM 4710 N N . LYS A 1 580 ? -7.313 0.873 -18.354 1.00 77.69 580 LYS A N 1
ATOM 4711 C CA . LYS A 1 580 ? -7.844 -0.396 -17.850 1.00 77.69 580 LYS A CA 1
ATOM 4712 C C . LYS A 1 580 ? -9.291 -0.629 -18.286 1.00 77.69 580 LYS A C 1
ATOM 4714 O O . LYS A 1 580 ? -9.616 -1.714 -18.759 1.00 77.69 580 LYS A O 1
ATOM 4719 N N . GLU A 1 581 ? -10.153 0.377 -18.149 1.00 84.00 581 GLU A N 1
ATOM 4720 C CA . GLU A 1 581 ? -11.552 0.273 -18.571 1.00 84.00 581 GLU A CA 1
ATOM 4721 C C . GLU A 1 581 ? -11.661 0.018 -20.082 1.00 84.00 581 GLU A C 1
ATOM 4723 O O . GLU A 1 581 ? -12.456 -0.809 -20.525 1.00 84.00 581 GLU A O 1
ATOM 4728 N N . GLU A 1 582 ? -10.841 0.691 -20.890 1.00 83.25 582 GLU A N 1
ATOM 4729 C CA . GLU A 1 582 ? -10.775 0.461 -22.331 1.00 83.25 582 GLU A CA 1
ATOM 4730 C C . GLU A 1 582 ? -10.324 -0.964 -22.669 1.00 83.25 582 GLU A C 1
ATOM 4732 O O . GLU A 1 582 ? -10.976 -1.626 -23.478 1.00 83.25 582 GLU A O 1
ATOM 4737 N N . HIS A 1 583 ? -9.283 -1.470 -22.003 1.00 76.62 583 HIS A N 1
ATOM 4738 C CA . HIS A 1 583 ? -8.827 -2.848 -22.170 1.00 76.62 583 HIS A CA 1
ATOM 4739 C C . HIS A 1 583 ? -9.933 -3.863 -21.843 1.00 76.62 583 HIS A C 1
ATOM 4741 O O . HIS A 1 583 ? -10.243 -4.728 -22.666 1.00 76.62 583 HIS A O 1
ATOM 4747 N N . ASP A 1 584 ? -10.584 -3.725 -20.686 1.00 80.44 584 ASP A N 1
ATOM 4748 C CA . ASP A 1 584 ? -11.658 -4.625 -20.254 1.00 80.44 584 ASP A CA 1
ATOM 4749 C C . ASP A 1 584 ? -12.852 -4.588 -21.229 1.00 80.44 584 ASP A C 1
ATOM 4751 O O . ASP A 1 584 ? -13.419 -5.635 -21.569 1.00 80.44 584 ASP A O 1
ATOM 4755 N N . ARG A 1 585 ? -13.193 -3.401 -21.758 1.00 83.81 585 ARG A N 1
ATOM 4756 C CA . ARG A 1 585 ? -14.210 -3.243 -22.813 1.00 83.81 585 ARG A CA 1
ATOM 4757 C C . ARG A 1 585 ? -13.823 -3.977 -24.096 1.00 83.81 585 ARG A C 1
ATOM 4759 O O . ARG A 1 585 ? -14.651 -4.713 -24.631 1.00 83.81 585 ARG A O 1
ATOM 4766 N N . MET A 1 586 ? -12.581 -3.842 -24.567 1.00 80.88 586 MET A N 1
ATOM 4767 C CA . MET A 1 586 ? -12.103 -4.539 -25.770 1.00 80.88 586 MET A CA 1
ATOM 4768 C C . MET A 1 586 ? -12.155 -6.066 -25.617 1.00 80.88 586 MET A C 1
ATOM 4770 O O . MET A 1 586 ? -12.521 -6.770 -26.561 1.00 80.88 586 MET A O 1
ATOM 4774 N N . ILE A 1 587 ? -11.821 -6.600 -24.437 1.00 77.62 587 ILE A N 1
ATOM 4775 C CA . ILE A 1 587 ? -11.915 -8.040 -24.150 1.00 77.62 587 ILE A CA 1
ATOM 4776 C C . ILE A 1 587 ? -13.372 -8.508 -24.164 1.00 77.62 587 ILE A C 1
ATOM 4778 O O . ILE A 1 587 ? -13.682 -9.548 -24.755 1.00 77.62 587 ILE A O 1
ATOM 4782 N N . ALA A 1 588 ? -14.276 -7.749 -23.544 1.00 78.75 588 ALA A N 1
ATOM 4783 C CA . ALA A 1 588 ? -15.701 -8.062 -23.545 1.00 78.75 588 ALA A CA 1
ATOM 4784 C C . ALA A 1 588 ? -16.295 -8.040 -24.967 1.00 78.75 588 ALA A C 1
ATOM 4786 O O . ALA A 1 588 ? -17.044 -8.951 -25.340 1.00 78.75 588 ALA A O 1
ATOM 4787 N N . GLU A 1 589 ? -15.918 -7.055 -25.788 1.00 78.31 589 GLU A N 1
ATOM 4788 C CA . GLU A 1 589 ? -16.326 -6.961 -27.194 1.00 78.31 589 GLU A CA 1
ATOM 4789 C C . GLU A 1 589 ? -15.792 -8.146 -28.010 1.00 78.31 589 GLU A C 1
ATOM 4791 O O . GLU A 1 589 ? -16.570 -8.852 -28.650 1.00 78.31 589 GLU A O 1
ATOM 4796 N N . ALA A 1 590 ? -14.492 -8.448 -27.926 1.00 75.50 590 ALA A N 1
ATOM 4797 C CA . ALA A 1 590 ? -13.882 -9.559 -28.660 1.00 75.50 590 ALA A CA 1
ATOM 4798 C C . ALA A 1 590 ? -14.474 -10.927 -28.284 1.00 75.50 590 ALA A C 1
ATOM 4800 O O . ALA A 1 590 ? -14.585 -11.824 -29.124 1.00 75.50 590 ALA A O 1
ATOM 4801 N N . LYS A 1 591 ? -14.879 -11.112 -27.021 1.00 74.69 591 LYS A N 1
ATOM 4802 C CA . LYS A 1 591 ? -15.555 -12.339 -26.580 1.00 74.69 591 LYS A CA 1
ATOM 4803 C C . LYS A 1 591 ? -16.997 -12.438 -27.092 1.00 74.69 591 LYS A C 1
ATOM 4805 O O . LYS A 1 591 ? -17.497 -13.563 -27.178 1.00 74.69 591 LYS A O 1
ATOM 4810 N N . SER A 1 592 ? -17.676 -11.327 -27.386 1.00 68.50 592 SER A N 1
ATOM 4811 C CA . SER A 1 592 ? -19.107 -11.281 -27.746 1.00 68.50 592 SER A CA 1
ATOM 4812 C C . SER A 1 592 ? -19.378 -11.123 -29.247 1.00 68.50 592 SER A C 1
ATOM 4814 O O . SER A 1 592 ? -20.384 -11.639 -29.735 1.00 68.50 592 SER A O 1
ATOM 4816 N N . THR A 1 593 ? -18.473 -10.485 -29.990 1.00 70.00 593 THR A N 1
ATOM 4817 C CA . THR A 1 593 ? -18.710 -10.055 -31.374 1.00 70.00 593 THR A CA 1
ATOM 4818 C C . THR A 1 593 ? -17.712 -10.688 -32.341 1.00 70.00 593 THR A C 1
ATOM 4820 O O . THR A 1 593 ? -16.517 -10.749 -32.070 1.00 70.00 593 THR A O 1
ATOM 4823 N N . VAL A 1 594 ? -18.204 -11.152 -33.494 1.00 70.25 594 VAL A N 1
ATOM 4824 C CA . VAL A 1 594 ? -17.377 -11.604 -34.623 1.00 70.25 594 VAL A CA 1
ATOM 4825 C C . VAL A 1 594 ? -17.128 -10.395 -35.522 1.00 70.25 594 VAL A C 1
ATOM 4827 O O . VAL A 1 594 ? -18.050 -9.933 -36.189 1.00 70.25 594 VAL A O 1
ATOM 4830 N N . LYS A 1 595 ? -15.902 -9.862 -35.539 1.00 66.94 595 LYS A N 1
ATOM 4831 C CA . LYS A 1 595 ? -15.547 -8.703 -36.377 1.00 66.94 595 LYS A CA 1
ATOM 4832 C C . LYS A 1 595 ? -14.708 -9.139 -37.570 1.00 66.94 595 LYS A C 1
ATOM 4834 O O . LYS A 1 595 ? -13.618 -9.674 -37.379 1.00 66.94 595 LYS A O 1
ATOM 4839 N N . LEU A 1 596 ? -15.206 -8.886 -38.780 1.00 69.50 596 LEU A N 1
ATOM 4840 C CA . LEU A 1 596 ? -14.512 -9.190 -40.031 1.00 69.50 596 LEU A CA 1
ATOM 4841 C C . LEU A 1 596 ? -13.622 -8.009 -40.452 1.00 69.50 596 LEU A C 1
ATOM 4843 O O . LEU A 1 596 ? -14.096 -6.883 -40.590 1.00 69.50 596 LEU A O 1
ATOM 4847 N N . THR A 1 597 ? -12.337 -8.261 -40.682 1.00 55.69 597 THR A N 1
ATOM 4848 C CA . THR A 1 597 ? -11.368 -7.282 -41.197 1.00 55.69 597 THR A CA 1
ATOM 4849 C C . THR A 1 597 ? -10.566 -7.926 -42.324 1.00 55.69 597 THR A C 1
ATOM 4851 O O . THR A 1 597 ? -9.591 -8.636 -42.069 1.00 55.69 597 THR A O 1
ATOM 4854 N N . GLY A 1 598 ? -10.992 -7.723 -43.575 1.00 69.19 598 GLY A N 1
ATOM 4855 C CA . GLY A 1 598 ? -10.418 -8.433 -44.724 1.00 69.19 598 GLY A CA 1
ATOM 4856 C C . GLY A 1 598 ? -10.579 -9.951 -44.574 1.00 69.19 598 GLY A C 1
ATOM 4857 O O . GLY A 1 598 ? -11.697 -10.435 -44.392 1.00 69.19 598 GLY A O 1
ATOM 4858 N N . ASP A 1 599 ? -9.459 -10.679 -44.582 1.00 77.00 599 ASP A N 1
ATOM 4859 C CA . ASP A 1 599 ? -9.406 -12.143 -44.423 1.00 77.00 599 ASP A CA 1
ATOM 4860 C C . ASP A 1 599 ? -9.193 -12.602 -42.967 1.00 77.00 599 ASP A C 1
ATOM 4862 O O . ASP A 1 599 ? -8.916 -13.773 -42.709 1.00 77.00 599 ASP A O 1
ATOM 4866 N N . THR A 1 600 ? -9.293 -11.691 -41.993 1.00 83.75 600 THR A N 1
ATOM 4867 C CA . THR A 1 600 ? -9.127 -11.989 -40.560 1.00 83.75 600 THR A CA 1
ATOM 4868 C C . THR A 1 600 ? -10.410 -11.706 -39.777 1.00 83.75 600 THR A C 1
ATOM 4870 O O . THR A 1 600 ? -11.155 -10.776 -40.082 1.00 83.75 600 THR A O 1
ATOM 4873 N N . VAL A 1 601 ? -10.649 -12.506 -38.744 1.00 86.56 601 VAL A N 1
ATOM 4874 C CA . VAL A 1 601 ? -11.739 -12.398 -37.781 1.00 86.56 601 VAL A CA 1
ATOM 4875 C C . VAL A 1 601 ? -11.152 -12.250 -36.381 1.00 86.56 601 VAL A C 1
ATOM 4877 O O . VAL A 1 601 ? -10.318 -13.056 -35.972 1.00 86.56 601 VAL A O 1
ATOM 4880 N N . ILE A 1 602 ? -11.604 -11.251 -35.624 1.00 88.12 602 ILE A N 1
ATOM 4881 C CA . ILE A 1 602 ? -11.328 -11.173 -34.182 1.00 88.12 602 ILE A CA 1
ATOM 4882 C C . ILE A 1 602 ? -12.465 -11.884 -33.457 1.00 88.12 602 ILE A C 1
ATOM 4884 O O . ILE A 1 602 ? -13.626 -11.509 -33.627 1.00 88.12 602 ILE A O 1
ATOM 4888 N N . PHE A 1 603 ? -12.137 -12.928 -32.692 1.00 88.19 603 PHE A N 1
ATOM 4889 C CA . PHE A 1 603 ? -13.146 -13.732 -32.008 1.00 88.19 603 PHE A CA 1
ATOM 4890 C C . PHE A 1 603 ? -12.581 -14.492 -30.804 1.00 88.19 603 PHE A C 1
ATOM 4892 O O . PHE A 1 603 ? -11.653 -15.290 -30.922 1.00 88.19 603 PHE A O 1
ATOM 4899 N N . GLY A 1 604 ? -13.167 -14.266 -29.632 1.00 88.50 604 GLY A N 1
ATOM 4900 C CA . GLY A 1 604 ? -12.641 -14.778 -28.372 1.00 88.50 604 GLY A CA 1
ATOM 4901 C C . GLY A 1 604 ? -11.399 -14.022 -27.890 1.00 88.50 604 GLY A C 1
ATOM 4902 O O . GLY A 1 604 ? -10.804 -13.209 -28.601 1.00 88.50 604 GLY A O 1
ATOM 4903 N N . ALA A 1 605 ? -11.001 -14.296 -26.653 1.00 89.88 605 ALA A N 1
ATOM 4904 C CA . ALA A 1 605 ? -9.787 -13.766 -26.044 1.00 89.88 605 ALA A CA 1
ATOM 4905 C C . ALA A 1 605 ? -9.076 -14.875 -25.269 1.00 89.88 605 ALA A C 1
ATOM 4907 O O . ALA A 1 605 ? -9.722 -15.764 -24.723 1.00 89.88 605 ALA A O 1
ATOM 4908 N N . TYR A 1 606 ? -7.750 -14.864 -25.229 1.00 82.75 606 TYR A N 1
ATOM 4909 C CA . TYR A 1 606 ? -6.990 -15.877 -24.498 1.00 82.75 606 TYR A CA 1
ATOM 4910 C C . TYR A 1 606 ? -5.721 -15.268 -23.890 1.00 82.75 606 TYR A C 1
ATOM 4912 O O . TYR A 1 606 ? -5.187 -14.317 -24.471 1.00 82.75 606 TYR A O 1
ATOM 4920 N N . PRO A 1 607 ? -5.233 -15.784 -22.743 1.00 79.00 607 PRO A N 1
ATOM 4921 C CA . PRO A 1 607 ? -3.985 -15.335 -22.136 1.00 79.00 607 PRO A CA 1
ATOM 4922 C C . PRO A 1 607 ? -2.795 -15.369 -23.104 1.00 79.00 607 PRO A C 1
ATOM 4924 O O . PRO A 1 607 ? -2.542 -16.378 -23.766 1.00 79.00 607 PRO A O 1
ATOM 4927 N N . LYS A 1 608 ? -2.039 -14.269 -23.156 1.00 67.62 608 LYS A N 1
ATOM 4928 C CA . LYS A 1 608 ? -0.789 -14.109 -23.905 1.00 67.62 608 LYS A CA 1
ATOM 4929 C C . LYS A 1 608 ? 0.391 -14.019 -22.931 1.00 67.62 608 LYS A C 1
ATOM 4931 O O . LYS A 1 608 ? 0.368 -13.251 -21.975 1.00 67.62 608 LYS A O 1
ATOM 4936 N N . GLY A 1 609 ? 1.464 -14.756 -23.227 1.00 59.44 609 GLY A N 1
ATOM 4937 C CA . GLY A 1 609 ? 2.739 -14.653 -22.504 1.00 59.44 609 GLY A CA 1
ATOM 4938 C C . GLY A 1 609 ? 2.745 -15.260 -21.086 1.00 59.44 609 GLY A C 1
ATOM 4939 O O . GLY A 1 609 ? 1.762 -15.867 -20.670 1.00 59.44 609 GLY A O 1
ATOM 4940 N N . PRO A 1 610 ? 3.874 -15.151 -20.354 1.00 52.16 610 PRO A N 1
ATOM 4941 C CA . PRO A 1 610 ? 4.013 -15.665 -18.984 1.00 52.16 610 PRO A CA 1
ATOM 4942 C C . PRO A 1 610 ? 3.147 -14.912 -17.962 1.00 52.16 610 PRO A C 1
ATOM 4944 O O . PRO A 1 610 ? 2.806 -15.479 -16.928 1.00 52.16 610 PRO A O 1
ATOM 4947 N N . ASP A 1 611 ? 2.748 -13.679 -18.281 1.00 60.62 611 ASP A N 1
ATOM 4948 C CA . ASP A 1 611 ? 1.968 -12.806 -17.396 1.00 60.62 611 ASP A CA 1
ATOM 4949 C C . ASP A 1 611 ? 0.454 -13.086 -17.468 1.00 60.62 611 ASP A C 1
ATOM 4951 O O . ASP A 1 611 ? -0.334 -12.426 -16.796 1.00 60.62 611 ASP A O 1
ATOM 4955 N N . ASN A 1 612 ? 0.033 -14.070 -18.280 1.00 66.75 612 ASN A N 1
ATOM 4956 C CA . ASN A 1 612 ? -1.360 -14.490 -18.472 1.00 66.75 612 ASN A CA 1
ATOM 4957 C C . ASN A 1 612 ? -2.339 -13.352 -18.833 1.00 66.75 612 ASN A C 1
ATOM 4959 O O . ASN A 1 612 ? -3.539 -13.461 -18.577 1.00 66.75 612 ASN A O 1
ATOM 4963 N N . VAL A 1 613 ? -1.856 -12.282 -19.466 1.00 75.44 613 VAL A N 1
ATOM 4964 C CA . VAL A 1 613 ? -2.699 -11.153 -19.879 1.00 75.44 613 VAL A CA 1
ATOM 4965 C C . VAL A 1 613 ? -3.625 -11.608 -21.003 1.00 75.44 613 VAL A C 1
ATOM 4967 O O . VAL A 1 613 ? -3.158 -11.987 -22.078 1.00 75.44 613 VAL A O 1
ATOM 4970 N N . GLU A 1 614 ? -4.938 -11.606 -20.771 1.00 81.62 614 GLU A N 1
ATOM 4971 C CA . GLU A 1 614 ? -5.909 -11.934 -21.815 1.00 81.62 614 GLU A CA 1
ATOM 4972 C C . GLU A 1 614 ? -5.853 -10.907 -22.943 1.00 81.62 614 GLU A C 1
ATOM 4974 O O . GLU A 1 614 ? -5.782 -9.704 -22.718 1.00 81.62 614 GLU A O 1
ATOM 4979 N N . ALA A 1 615 ? -5.904 -11.382 -24.183 1.00 83.31 615 ALA A N 1
ATOM 4980 C CA . ALA A 1 615 ? -6.005 -10.494 -25.326 1.00 83.31 615 ALA A CA 1
ATOM 4981 C C . ALA A 1 615 ? -6.839 -11.119 -26.447 1.00 83.31 615 ALA A C 1
ATOM 4983 O O . ALA A 1 615 ? -6.891 -12.351 -26.554 1.00 83.31 615 ALA A O 1
ATOM 4984 N N . PRO A 1 616 ? -7.472 -10.288 -27.299 1.00 88.75 616 PRO A N 1
ATOM 4985 C CA . PRO A 1 616 ? -8.271 -10.771 -28.416 1.00 88.75 616 PRO A CA 1
ATOM 4986 C C . PRO A 1 616 ? -7.474 -11.716 -29.319 1.00 88.75 616 PRO A C 1
ATOM 4988 O O . PRO A 1 616 ? -6.273 -11.506 -29.560 1.00 88.75 616 PRO A O 1
ATOM 4991 N N . VAL A 1 617 ? -8.146 -12.764 -29.798 1.00 89.25 617 VAL A N 1
ATOM 4992 C CA . VAL A 1 617 ? -7.565 -13.753 -30.708 1.00 89.25 617 VAL A CA 1
ATOM 4993 C C . VAL A 1 617 ? -7.927 -13.402 -32.147 1.00 89.25 617 VAL A C 1
ATOM 4995 O O . VAL A 1 617 ? -9.099 -13.257 -32.493 1.00 89.25 617 VAL A O 1
ATOM 4998 N N . GLU A 1 618 ? -6.899 -13.292 -32.984 1.00 90.69 618 GLU A N 1
ATOM 4999 C CA . GLU A 1 618 ? -7.025 -13.121 -34.429 1.00 90.69 618 GLU A CA 1
ATOM 5000 C C . GLU A 1 618 ? -7.059 -14.485 -35.127 1.00 90.69 618 GLU A C 1
ATOM 5002 O O . GLU A 1 618 ? -6.194 -15.341 -34.904 1.00 90.69 618 GLU A O 1
ATOM 5007 N N . TRP A 1 619 ? -8.030 -14.661 -36.017 1.00 91.88 619 TRP A N 1
ATOM 5008 C CA . TRP A 1 619 ? -8.252 -15.868 -36.805 1.00 91.88 619 TRP A CA 1
ATOM 5009 C C . TRP A 1 619 ? -8.245 -15.540 -38.291 1.00 91.88 619 TRP A C 1
ATOM 5011 O O . TRP A 1 619 ? -8.941 -14.630 -38.714 1.00 91.88 619 TRP A O 1
ATOM 5021 N N . GLN A 1 620 ? -7.513 -16.291 -39.101 1.00 91.31 620 GLN A N 1
ATOM 5022 C CA . GLN A 1 620 ? -7.591 -16.187 -40.557 1.00 91.31 620 GLN A CA 1
ATOM 5023 C C . GLN A 1 620 ? -8.754 -17.036 -41.093 1.00 91.31 620 GLN A C 1
ATOM 5025 O O . GLN A 1 620 ? -8.998 -18.140 -40.596 1.00 91.31 620 GLN A O 1
ATOM 5030 N N . ILE A 1 621 ? -9.463 -16.534 -42.103 1.00 91.88 621 ILE A N 1
ATOM 5031 C CA . ILE A 1 621 ? -10.538 -17.259 -42.789 1.00 91.88 621 ILE A CA 1
ATOM 5032 C C . ILE A 1 621 ? -9.914 -18.175 -43.847 1.00 91.88 621 ILE A C 1
ATOM 5034 O O . ILE A 1 621 ? -9.281 -17.691 -44.778 1.00 91.88 621 ILE A O 1
ATOM 5038 N N . LEU A 1 622 ? -10.117 -19.488 -43.729 1.00 90.56 622 LEU A N 1
ATOM 5039 C CA . LEU A 1 622 ? -9.624 -20.478 -44.696 1.00 90.56 622 LEU A CA 1
ATOM 5040 C C . LEU A 1 622 ? -10.648 -20.830 -45.775 1.00 90.56 622 LEU A C 1
ATOM 5042 O O . LEU A 1 622 ? -10.288 -21.070 -46.922 1.00 90.56 622 LEU A O 1
ATOM 5046 N N . LYS A 1 623 ? -11.933 -20.894 -45.413 1.00 91.25 623 LYS A N 1
ATOM 5047 C CA . LYS A 1 623 ? -13.013 -21.297 -46.325 1.00 91.25 623 LYS A CA 1
ATOM 5048 C C . LYS A 1 623 ? -14.327 -20.638 -45.929 1.00 91.25 623 LYS A C 1
ATOM 5050 O O . LYS A 1 623 ? -14.600 -20.493 -44.739 1.00 91.25 623 LYS A O 1
ATOM 5055 N N . ARG A 1 624 ? -15.152 -20.279 -46.917 1.00 89.44 624 ARG A N 1
ATOM 5056 C CA . ARG A 1 624 ? -16.541 -19.834 -46.721 1.00 89.44 624 ARG A CA 1
ATOM 5057 C C . ARG A 1 624 ? -17.503 -20.834 -47.353 1.00 89.44 624 ARG A C 1
ATOM 5059 O O . ARG A 1 624 ? -17.270 -21.280 -48.473 1.00 89.44 624 ARG A O 1
ATOM 5066 N N . ASP A 1 625 ? -18.567 -21.160 -46.633 1.00 88.06 625 ASP A N 1
ATOM 5067 C CA . ASP A 1 625 ? -19.664 -22.012 -47.097 1.00 88.06 625 ASP A CA 1
ATOM 5068 C C . ASP A 1 625 ? -20.996 -21.395 -46.652 1.00 88.06 625 ASP A C 1
ATOM 5070 O O . ASP A 1 625 ? -21.400 -21.503 -45.492 1.00 88.06 625 ASP A O 1
ATOM 5074 N N . GLY A 1 626 ? -21.635 -20.647 -47.556 1.00 86.94 626 GLY A N 1
ATOM 5075 C CA . GLY A 1 626 ? -22.818 -19.848 -47.237 1.00 86.94 626 GLY A CA 1
ATOM 5076 C C . GLY A 1 626 ? -22.555 -18.858 -46.096 1.00 86.94 626 GLY A C 1
ATOM 5077 O O . GLY A 1 626 ? -21.685 -17.996 -46.200 1.00 86.94 626 GLY A O 1
ATOM 5078 N N . ASN A 1 627 ? -23.303 -18.997 -44.996 1.00 88.69 627 ASN A N 1
ATOM 5079 C CA . ASN A 1 627 ? -23.152 -18.190 -43.780 1.00 88.69 627 ASN A CA 1
ATOM 5080 C C . ASN A 1 627 ? -22.126 -18.760 -42.782 1.00 88.69 627 ASN A C 1
ATOM 5082 O O . ASN A 1 627 ? -22.114 -18.360 -41.618 1.00 88.69 627 ASN A O 1
ATOM 5086 N N . LYS A 1 628 ? -21.291 -19.716 -43.197 1.00 91.00 628 LYS A N 1
ATOM 5087 C CA . LYS A 1 628 ? -20.284 -20.353 -42.347 1.00 91.00 628 LYS A CA 1
ATOM 5088 C C . LYS A 1 628 ? -18.879 -20.005 -42.813 1.00 91.00 628 LYS A C 1
ATOM 5090 O O . LYS A 1 628 ? -18.625 -19.883 -44.012 1.00 91.00 628 LYS A O 1
ATOM 5095 N N . ALA A 1 629 ? -17.953 -19.913 -41.867 1.00 92.62 629 ALA A N 1
ATOM 5096 C CA . ALA A 1 629 ? -16.535 -19.739 -42.152 1.00 92.62 629 ALA A CA 1
ATOM 5097 C C . ALA A 1 629 ? -15.678 -20.717 -41.349 1.00 92.62 629 ALA A C 1
ATOM 5099 O O . ALA A 1 629 ? -15.883 -20.872 -40.144 1.00 92.62 629 ALA A O 1
ATOM 5100 N N . LEU A 1 630 ? -14.703 -21.334 -42.017 1.00 94.06 630 LEU A N 1
ATOM 5101 C CA . LEU A 1 630 ? -13.616 -22.064 -41.379 1.00 94.06 630 LEU A CA 1
ATOM 5102 C C . LEU A 1 630 ? -12.532 -21.068 -40.986 1.00 94.06 630 LEU A C 1
ATOM 5104 O O . LEU A 1 630 ? -11.973 -20.380 -41.839 1.00 94.06 630 LEU A O 1
ATOM 5108 N N . LEU A 1 631 ? -12.238 -21.015 -39.697 1.00 95.06 631 LEU A N 1
ATOM 5109 C CA . LEU A 1 631 ? -11.237 -20.154 -39.096 1.00 95.06 631 LEU A CA 1
ATOM 5110 C C . LEU A 1 631 ? -10.034 -20.976 -38.641 1.00 95.06 631 LEU A C 1
ATOM 5112 O O . LEU A 1 631 ? -10.209 -22.063 -38.099 1.00 95.06 631 LEU A O 1
ATOM 5116 N N . LEU A 1 632 ? -8.830 -20.429 -38.790 1.00 93.62 632 LEU A N 1
ATOM 5117 C CA . LEU A 1 632 ? -7.590 -20.950 -38.206 1.00 93.62 632 LEU A CA 1
ATOM 5118 C C . LEU A 1 632 ? -6.906 -19.828 -37.429 1.00 93.62 632 LEU A C 1
ATOM 5120 O O . LEU A 1 632 ? -6.856 -18.695 -37.899 1.00 93.62 632 LEU A O 1
ATOM 5124 N N . SER A 1 633 ? -6.388 -20.094 -36.233 1.00 92.81 633 SER A N 1
ATOM 5125 C CA . SER A 1 633 ? -5.732 -19.031 -35.469 1.00 92.81 633 SER A CA 1
ATOM 5126 C C . SER A 1 633 ? -4.537 -18.465 -36.248 1.00 92.81 633 SER A C 1
ATOM 5128 O O . SER A 1 633 ? -3.751 -19.201 -36.855 1.00 92.81 633 SER A O 1
ATOM 5130 N N . LYS A 1 634 ? -4.396 -17.137 -36.259 1.00 90.00 634 LYS A N 1
ATOM 5131 C CA . LYS A 1 634 ? -3.307 -16.461 -36.979 1.00 90.00 634 LYS A CA 1
ATOM 5132 C C . LYS A 1 634 ? -1.943 -16.801 -36.374 1.00 90.00 634 LYS A C 1
ATOM 5134 O O . LYS A 1 634 ? -0.985 -17.047 -37.101 1.00 90.00 634 LYS A O 1
ATOM 5139 N N . PHE A 1 635 ? -1.898 -16.880 -35.045 1.00 89.00 635 PHE A N 1
ATOM 5140 C CA . PHE A 1 635 ? -0.726 -17.254 -34.259 1.00 89.00 635 PHE A CA 1
ATO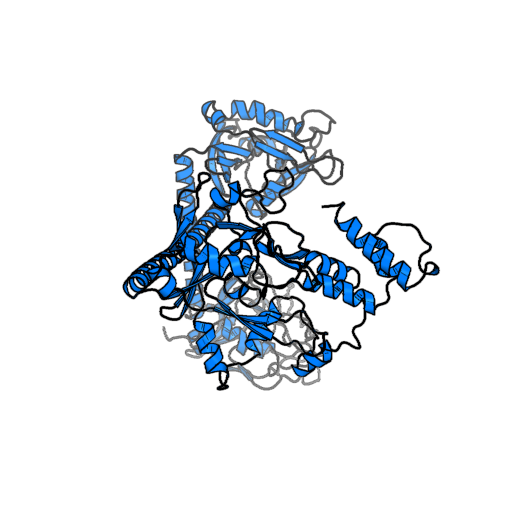M 5141 C C . PHE A 1 635 ? -0.920 -18.611 -33.580 1.00 89.00 635 PHE A C 1
ATOM 5143 O O . PHE A 1 635 ? -2.054 -19.040 -33.337 1.00 89.00 635 PHE A O 1
ATOM 5150 N N . ALA A 1 636 ? 0.187 -19.252 -33.213 1.00 87.81 636 ALA A N 1
ATOM 5151 C CA . ALA A 1 636 ? 0.173 -20.346 -32.255 1.00 87.81 636 ALA A CA 1
ATOM 5152 C C . ALA A 1 636 ? -0.235 -19.793 -30.887 1.00 87.81 636 ALA A C 1
ATOM 5154 O O . ALA A 1 636 ? 0.429 -18.906 -30.341 1.00 87.81 636 ALA A O 1
ATOM 5155 N N . LEU A 1 637 ? -1.356 -20.286 -30.361 1.00 87.75 637 LEU A N 1
ATOM 5156 C CA . LEU A 1 637 ? -1.995 -19.678 -29.196 1.00 87.75 637 LEU A CA 1
ATOM 5157 C C . LEU A 1 637 ? -1.384 -20.156 -27.875 1.00 87.75 637 LEU A C 1
ATOM 5159 O O . LEU A 1 637 ? -1.379 -19.419 -26.892 1.00 87.75 637 LEU A O 1
ATOM 5163 N N . PHE A 1 638 ? -0.898 -21.395 -27.828 1.00 84.81 638 PHE A N 1
ATOM 5164 C CA . PHE A 1 638 ? -0.376 -22.012 -26.612 1.00 84.81 638 PHE A CA 1
ATOM 5165 C C . PHE A 1 638 ? 0.493 -23.227 -26.922 1.00 84.81 638 PHE A C 1
ATOM 5167 O O . PHE A 1 638 ? 0.299 -23.905 -27.929 1.00 84.81 638 PHE A O 1
ATOM 5174 N N . LYS A 1 639 ? 1.377 -23.553 -25.974 1.00 84.56 639 LYS A N 1
ATOM 5175 C CA . LYS A 1 639 ? 2.088 -24.828 -25.926 1.00 84.56 639 LYS A CA 1
ATOM 5176 C C . LYS A 1 639 ? 1.302 -25.834 -25.096 1.00 84.56 639 LYS A C 1
ATOM 5178 O O . LYS A 1 639 ? 0.985 -25.568 -23.936 1.00 84.56 639 LYS A O 1
ATOM 5183 N N . LYS A 1 640 ? 0.945 -26.971 -25.691 1.00 85.12 640 LYS A N 1
ATOM 5184 C CA . LYS A 1 640 ? 0.269 -28.076 -25.002 1.00 85.12 640 LYS A CA 1
ATOM 5185 C C . LYS A 1 640 ? 0.780 -29.423 -25.480 1.00 85.12 640 LYS A C 1
ATOM 5187 O O . LYS A 1 640 ? 1.204 -29.591 -26.620 1.00 85.12 640 LYS A O 1
ATOM 5192 N N . LYS A 1 641 ? 0.699 -30.398 -24.579 1.00 83.00 641 LYS A N 1
ATOM 5193 C CA . LYS A 1 641 ? 0.915 -31.811 -24.890 1.00 83.00 641 LYS A CA 1
ATOM 5194 C C . LYS A 1 641 ? -0.245 -32.313 -25.737 1.00 83.00 641 LYS A C 1
ATOM 5196 O O . LYS A 1 641 ? -1.395 -31.988 -25.436 1.00 83.00 641 LYS A O 1
ATOM 5201 N N . TYR A 1 642 ? 0.036 -33.146 -26.734 1.00 77.44 642 TYR A N 1
ATOM 5202 C CA . TYR A 1 642 ? -1.028 -33.825 -27.479 1.00 77.44 642 TYR A CA 1
ATOM 5203 C C . TYR A 1 642 ? -1.808 -34.790 -26.571 1.00 77.44 642 TYR A C 1
ATOM 5205 O O . TYR A 1 642 ? -3.039 -34.844 -26.600 1.00 77.44 642 TYR A O 1
ATOM 5213 N N . GLN A 1 643 ? -1.088 -35.497 -25.695 1.00 75.44 643 GLN A N 1
ATOM 5214 C CA . GLN A 1 643 ? -1.654 -36.426 -24.726 1.00 75.44 643 GLN A CA 1
ATOM 5215 C C . GLN A 1 643 ? -0.958 -36.329 -23.365 1.00 75.44 643 GLN A C 1
ATOM 5217 O O . GLN A 1 643 ? 0.249 -36.112 -23.273 1.00 75.44 643 GLN A O 1
ATOM 5222 N N . SER A 1 644 ? -1.732 -36.492 -22.293 1.00 77.75 644 SER A N 1
ATOM 5223 C CA . SER A 1 644 ? -1.256 -36.390 -20.907 1.00 77.75 644 SER A CA 1
ATOM 5224 C C . SER A 1 644 ? -0.703 -37.699 -20.334 1.00 77.75 644 SER A C 1
ATOM 5226 O O . SER A 1 644 ? -0.017 -37.675 -19.314 1.00 77.75 644 SER A O 1
ATOM 5228 N N . LYS A 1 645 ? -0.990 -38.838 -20.973 1.00 75.88 645 LYS A N 1
ATOM 5229 C CA . LYS A 1 645 ? -0.555 -40.185 -20.575 1.00 75.88 645 LYS A CA 1
ATOM 5230 C C . LYS A 1 645 ? 0.399 -40.781 -21.610 1.00 75.88 645 LYS A C 1
ATOM 5232 O O . LYS A 1 645 ? 0.230 -40.559 -22.802 1.00 75.88 645 LYS A O 1
ATOM 5237 N N . ALA A 1 646 ? 1.382 -41.557 -21.158 1.00 64.31 646 ALA A N 1
ATOM 5238 C CA . ALA A 1 646 ? 2.273 -42.284 -22.058 1.00 64.31 646 ALA A CA 1
ATOM 5239 C C . ALA A 1 646 ? 1.507 -43.412 -22.776 1.00 64.31 646 ALA A C 1
ATOM 5241 O O . ALA A 1 646 ? 0.817 -44.194 -22.124 1.00 64.31 646 ALA A O 1
ATOM 5242 N N . GLY A 1 647 ? 1.633 -43.499 -24.102 1.00 60.91 647 GLY A N 1
ATOM 5243 C CA . GLY A 1 647 ? 0.980 -44.528 -24.916 1.00 60.91 647 GLY A CA 1
ATOM 5244 C C . GLY A 1 647 ? 0.633 -44.031 -26.319 1.00 60.91 647 GLY A C 1
ATOM 5245 O O . GLY A 1 647 ? 0.617 -42.828 -26.567 1.00 60.91 647 GLY A O 1
ATOM 5246 N N . GLY A 1 648 ? 0.370 -44.960 -27.243 1.00 62.41 648 GLY A N 1
ATOM 5247 C CA . GLY A 1 648 ? -0.194 -44.613 -28.549 1.00 62.41 648 GLY A CA 1
ATOM 5248 C C . GLY A 1 648 ? -1.601 -44.040 -28.379 1.00 62.41 648 GLY A C 1
ATOM 5249 O O . GLY A 1 648 ? -2.378 -44.549 -27.572 1.00 62.41 648 GLY A O 1
ATOM 5250 N N . VAL A 1 649 ? -1.906 -42.968 -29.101 1.00 73.69 649 VAL A N 1
ATOM 5251 C CA . VAL A 1 649 ? -3.168 -42.237 -28.987 1.00 73.69 649 VAL A CA 1
ATOM 5252 C C . VAL A 1 649 ? -3.528 -41.653 -30.346 1.00 73.69 649 VAL A C 1
ATOM 5254 O O . VAL A 1 649 ? -2.652 -41.221 -31.096 1.00 73.69 649 VAL A O 1
ATOM 5257 N N . THR A 1 650 ? -4.811 -41.652 -30.654 1.00 76.25 650 THR A N 1
ATOM 5258 C CA . THR A 1 650 ? -5.392 -41.062 -31.859 1.00 76.25 650 THR A CA 1
ATOM 5259 C C . THR A 1 650 ? -6.136 -39.780 -31.494 1.00 76.25 650 THR A C 1
ATOM 5261 O O . THR A 1 650 ? -6.368 -39.499 -30.313 1.00 76.25 650 THR A O 1
ATOM 5264 N N . TRP A 1 651 ? -6.491 -38.966 -32.490 1.00 83.50 651 TRP A N 1
ATOM 5265 C CA . TRP A 1 651 ? -7.175 -37.691 -32.252 1.00 83.50 651 TRP A CA 1
ATOM 5266 C C . TRP A 1 651 ? -8.457 -37.860 -31.425 1.00 83.50 651 TRP A C 1
ATOM 5268 O O . TRP A 1 651 ? -8.686 -37.104 -30.481 1.00 83.50 651 TRP A O 1
ATOM 5278 N N . ASP A 1 652 ? -9.249 -38.897 -31.709 1.00 84.44 652 ASP A N 1
ATOM 5279 C CA . ASP A 1 652 ? -10.528 -39.173 -31.050 1.00 84.44 652 ASP A CA 1
ATOM 5280 C C . ASP A 1 652 ? -10.420 -39.392 -29.537 1.00 84.44 652 ASP A C 1
ATOM 5282 O O . ASP A 1 652 ? -11.367 -39.073 -28.813 1.00 84.44 652 ASP A O 1
ATOM 5286 N N . CYS A 1 653 ? -9.257 -39.813 -29.031 1.00 83.88 653 CYS A N 1
ATOM 5287 C CA . CYS A 1 653 ? -9.044 -40.102 -27.612 1.00 83.88 653 CYS A CA 1
ATOM 5288 C C . CYS A 1 653 ? -7.918 -39.285 -26.941 1.00 83.88 653 CYS A C 1
ATOM 5290 O O . CYS A 1 653 ? -7.533 -39.585 -25.804 1.00 83.88 653 CYS A O 1
ATOM 5292 N N . CYS A 1 654 ? -7.393 -38.236 -27.591 1.00 83.81 654 CYS A N 1
ATOM 5293 C CA . CYS A 1 654 ? -6.303 -37.433 -27.030 1.00 83.81 654 CYS A CA 1
ATOM 5294 C C . CYS A 1 654 ? -6.777 -36.334 -26.057 1.00 83.81 654 CYS A C 1
ATOM 5296 O O . CYS A 1 654 ? -7.835 -35.720 -26.206 1.00 83.81 654 CYS A O 1
ATOM 5298 N N . SER A 1 655 ? -5.962 -36.037 -25.039 1.00 88.56 655 SER A N 1
ATOM 5299 C CA . SER A 1 655 ? -6.284 -35.036 -24.016 1.00 88.56 655 SER A CA 1
ATOM 5300 C C . SER A 1 655 ? -6.280 -33.611 -24.560 1.00 88.56 655 SER A C 1
ATOM 5302 O O . SER A 1 655 ? -6.951 -32.749 -23.993 1.00 88.56 655 SER A O 1
ATOM 5304 N N . LEU A 1 656 ? -5.541 -33.351 -25.645 1.00 88.31 656 LEU A N 1
ATOM 5305 C CA . LEU A 1 656 ? -5.550 -32.051 -26.309 1.00 88.31 656 LEU A CA 1
ATOM 5306 C C . LEU A 1 656 ? -6.925 -31.744 -26.907 1.00 88.31 656 LEU A C 1
ATOM 5308 O O . LEU A 1 656 ? -7.444 -30.654 -26.678 1.00 88.31 656 LEU A O 1
ATOM 5312 N N . ARG A 1 657 ? -7.545 -32.712 -27.593 1.00 92.62 657 ARG A N 1
ATOM 5313 C CA . ARG A 1 657 ? -8.913 -32.597 -28.114 1.00 92.62 657 ARG A CA 1
ATOM 5314 C C . ARG A 1 657 ? -9.909 -32.310 -26.989 1.00 92.62 657 ARG A C 1
ATOM 5316 O O . ARG A 1 657 ? -10.717 -31.389 -27.115 1.00 92.62 657 ARG A O 1
ATOM 5323 N N . THR A 1 658 ? -9.809 -33.038 -25.873 1.00 93.62 658 THR A N 1
ATOM 5324 C CA . THR A 1 658 ? -10.643 -32.815 -24.678 1.00 93.62 658 THR A CA 1
ATOM 5325 C C . THR A 1 658 ? -10.464 -31.407 -24.110 1.00 93.62 658 THR A C 1
ATOM 5327 O O . THR A 1 658 ? -11.438 -30.749 -23.751 1.00 93.62 658 THR A O 1
ATOM 5330 N N . TRP A 1 659 ? -9.227 -30.913 -24.038 1.00 94.19 659 TRP A N 1
ATOM 5331 C CA . TRP A 1 659 ? -8.942 -29.572 -23.532 1.00 94.19 659 TRP A CA 1
ATOM 5332 C C . TRP A 1 659 ? -9.444 -28.473 -24.484 1.00 94.19 659 TRP A C 1
ATOM 5334 O O . TRP A 1 659 ? -10.059 -27.511 -24.017 1.00 94.19 659 TRP A O 1
ATOM 5344 N N . LEU A 1 660 ? -9.250 -28.644 -25.800 1.00 94.69 660 LEU A N 1
ATOM 5345 C CA . LEU A 1 660 ? -9.736 -27.730 -26.842 1.00 94.69 660 LEU A CA 1
ATOM 5346 C C . LEU A 1 660 ? -11.259 -27.607 -26.804 1.00 94.69 660 LEU A C 1
ATOM 5348 O O . LEU A 1 660 ? -11.778 -26.497 -26.785 1.00 94.69 660 LEU A O 1
ATOM 5352 N N . ASN A 1 661 ? -11.972 -28.731 -26.719 1.00 96.50 661 ASN A N 1
ATOM 5353 C CA . ASN A 1 661 ? -13.437 -28.755 -26.719 1.00 96.50 661 ASN A CA 1
ATOM 5354 C C . ASN A 1 661 ? -14.067 -28.509 -25.333 1.00 96.50 661 ASN A C 1
ATOM 5356 O O . ASN A 1 661 ? -15.288 -28.442 -25.212 1.00 96.50 661 ASN A O 1
ATOM 5360 N N . GLY A 1 662 ? -13.249 -28.347 -24.290 1.00 94.62 662 GLY A N 1
ATOM 5361 C CA . GLY A 1 662 ? -13.686 -28.095 -22.920 1.00 94.62 662 GLY A CA 1
ATOM 5362 C C . GLY A 1 662 ? -13.178 -26.757 -22.393 1.00 94.62 662 GLY A C 1
ATOM 5363 O O . GLY A 1 662 ? -13.787 -25.706 -22.609 1.00 94.62 662 GLY A O 1
ATOM 5364 N N . SER A 1 663 ? -12.063 -26.803 -21.662 1.00 92.50 663 SER A N 1
ATOM 5365 C CA . SER A 1 663 ? -11.504 -25.650 -20.948 1.00 92.50 663 SER A CA 1
ATOM 5366 C C . SER A 1 663 ? -11.182 -24.476 -21.865 1.00 92.50 663 SER A C 1
ATOM 5368 O O . SER A 1 663 ? -11.452 -23.337 -21.494 1.00 92.50 663 SER A O 1
ATOM 5370 N N . PHE A 1 664 ? -10.644 -24.733 -23.059 1.00 92.69 664 PHE A N 1
ATOM 5371 C CA . PHE A 1 664 ? -10.333 -23.666 -24.007 1.00 92.69 664 PHE A CA 1
ATOM 5372 C C . PHE A 1 664 ? -11.602 -22.943 -24.466 1.00 92.69 664 PHE A C 1
ATOM 5374 O O . PHE A 1 664 ? -11.704 -21.735 -24.282 1.00 92.69 664 PHE A O 1
ATOM 5381 N N . ILE A 1 665 ? -12.624 -23.674 -24.933 1.00 92.38 665 ILE A N 1
ATOM 5382 C CA . ILE A 1 665 ? -13.918 -23.079 -25.310 1.00 92.38 665 ILE A CA 1
ATOM 5383 C C . ILE A 1 665 ? -14.527 -22.266 -24.159 1.00 92.38 665 ILE A C 1
ATOM 5385 O O . ILE A 1 665 ? -15.012 -21.154 -24.368 1.00 92.38 665 ILE A O 1
ATOM 5389 N N . LYS A 1 666 ? -14.513 -22.817 -22.939 1.00 91.12 666 LYS A N 1
ATOM 5390 C CA . LYS A 1 666 ? -15.108 -22.173 -21.760 1.00 91.12 666 LYS A CA 1
ATOM 5391 C C . LYS A 1 666 ? -14.406 -20.866 -21.388 1.00 91.12 666 LYS A C 1
ATOM 5393 O O . LYS A 1 666 ? -15.084 -19.924 -20.989 1.00 91.12 666 LYS A O 1
ATOM 5398 N N . ASN A 1 667 ? -13.082 -20.830 -21.489 1.00 89.06 667 ASN A N 1
ATOM 5399 C CA . ASN A 1 667 ? -12.287 -19.697 -21.026 1.00 89.06 667 ASN A CA 1
ATOM 5400 C C . ASN A 1 667 ? -12.119 -18.630 -22.115 1.00 89.06 667 ASN A C 1
ATOM 5402 O O . ASN A 1 667 ? -12.048 -17.445 -21.800 1.00 89.06 667 ASN A O 1
ATOM 5406 N N . SER A 1 668 ? -12.095 -19.038 -23.388 1.00 90.38 668 SER A N 1
ATOM 5407 C CA . SER A 1 668 ? -11.785 -18.134 -24.495 1.00 90.38 668 SER A CA 1
ATOM 5408 C C . SER A 1 668 ? -12.971 -17.402 -25.096 1.00 90.38 668 SER A C 1
ATOM 5410 O O . SER A 1 668 ? -12.791 -16.347 -25.702 1.00 90.38 668 SER A O 1
ATOM 5412 N N . PHE A 1 669 ? -14.182 -17.937 -24.950 1.00 91.75 669 PHE A N 1
ATOM 5413 C CA . PHE A 1 669 ? -15.355 -17.430 -25.656 1.00 91.75 669 PHE A CA 1
ATOM 5414 C C . PHE A 1 669 ? -16.505 -17.147 -24.689 1.00 91.75 669 PHE A C 1
ATOM 5416 O O . PHE A 1 669 ? -16.744 -17.890 -23.733 1.00 91.75 669 PHE A O 1
ATOM 5423 N N . SER A 1 670 ? -17.265 -16.079 -24.955 1.00 88.19 670 SER A N 1
ATOM 5424 C CA . SER A 1 670 ? -18.485 -15.774 -24.197 1.00 88.19 670 SER A CA 1
ATOM 5425 C C . SER A 1 670 ? -19.565 -16.843 -24.409 1.00 88.19 670 SER A C 1
ATOM 5427 O O . SER A 1 670 ? -19.423 -17.765 -25.211 1.00 88.19 670 SER A O 1
ATOM 5429 N N . LYS A 1 671 ? -20.685 -16.752 -23.684 1.00 87.31 671 LYS A N 1
ATOM 5430 C CA . LYS A 1 671 ? -21.849 -17.621 -23.935 1.00 87.31 671 LYS A CA 1
ATOM 5431 C C . LYS A 1 671 ? -22.350 -17.510 -25.381 1.00 87.31 671 LYS A C 1
ATOM 5433 O O . LYS A 1 671 ? -22.587 -18.544 -25.997 1.00 87.31 671 LYS A O 1
ATOM 5438 N N . ASP A 1 672 ? -22.416 -16.298 -25.920 1.00 84.50 672 ASP A N 1
ATOM 5439 C CA . ASP A 1 672 ? -22.908 -16.051 -27.277 1.00 84.50 672 ASP A CA 1
ATOM 5440 C C . ASP A 1 672 ? -21.876 -16.460 -28.328 1.00 84.50 672 ASP A C 1
ATOM 5442 O O . ASP A 1 672 ? -22.214 -17.121 -29.306 1.00 84.50 672 ASP A O 1
ATOM 5446 N N . GLY A 1 673 ? -20.590 -16.194 -28.076 1.00 86.75 673 GLY A N 1
ATOM 5447 C CA . GLY A 1 673 ? -19.510 -16.704 -28.919 1.00 86.75 673 GLY A CA 1
ATOM 5448 C C . GLY A 1 673 ? -19.549 -18.232 -29.022 1.00 86.75 673 GLY A C 1
ATOM 5449 O O . GLY A 1 673 ? -19.530 -18.790 -30.114 1.00 86.75 673 GLY A O 1
ATOM 5450 N N . ARG A 1 674 ? -19.740 -18.937 -27.902 1.00 91.75 674 ARG A N 1
ATOM 5451 C CA . ARG A 1 674 ? -19.867 -20.406 -27.894 1.00 91.75 674 ARG A CA 1
ATOM 5452 C C . ARG A 1 674 ? -21.051 -20.936 -28.708 1.00 91.75 674 ARG A C 1
ATOM 5454 O O . ARG A 1 674 ? -20.972 -22.069 -29.182 1.00 91.75 674 ARG A O 1
ATOM 5461 N N . ALA A 1 675 ? -22.120 -20.154 -28.862 1.00 89.12 675 ALA A N 1
ATOM 5462 C CA . ALA A 1 675 ? -23.267 -20.516 -29.694 1.00 89.12 675 ALA A CA 1
ATOM 5463 C C . ALA A 1 675 ? -22.967 -20.395 -31.199 1.00 89.12 675 ALA A C 1
ATOM 5465 O O . ALA A 1 675 ? -23.588 -21.088 -32.000 1.00 89.12 675 ALA A O 1
ATOM 5466 N N . ARG A 1 676 ? -21.990 -19.561 -31.581 1.00 90.88 676 ARG A N 1
ATOM 5467 C CA . ARG A 1 676 ? -21.560 -19.385 -32.977 1.00 90.88 676 ARG A CA 1
ATOM 5468 C C . ARG A 1 676 ? -20.615 -20.477 -33.462 1.00 90.88 676 ARG A C 1
ATOM 5470 O O . ARG A 1 676 ? -20.543 -20.694 -34.668 1.00 90.88 676 ARG A O 1
ATOM 5477 N N . ILE A 1 677 ? -19.901 -21.137 -32.546 1.00 94.56 677 ILE A N 1
ATOM 5478 C CA . ILE A 1 677 ? -18.968 -22.228 -32.856 1.00 94.56 677 ILE A CA 1
ATOM 5479 C C . ILE A 1 677 ? -19.761 -23.492 -33.187 1.00 94.56 677 ILE A C 1
ATOM 5481 O O . ILE A 1 677 ? -20.500 -24.020 -32.346 1.00 94.56 677 ILE A O 1
ATOM 5485 N N . LEU A 1 678 ? -19.583 -23.970 -34.414 1.00 95.50 678 LEU A N 1
ATOM 5486 C CA . LEU A 1 678 ? -20.311 -25.095 -34.978 1.00 95.50 678 LEU A CA 1
ATOM 5487 C C . LEU A 1 678 ? -19.667 -26.429 -34.609 1.00 95.50 678 LEU A C 1
ATOM 5489 O O . LEU A 1 678 ? -18.447 -26.573 -34.600 1.00 95.50 678 LEU A O 1
ATOM 5493 N N . GLU A 1 679 ? -20.511 -27.425 -34.362 1.00 96.44 679 GLU A N 1
ATOM 5494 C CA . GLU A 1 679 ? -20.080 -28.820 -34.334 1.00 96.44 679 GLU A CA 1
ATOM 5495 C C . GLU A 1 679 ? -19.755 -29.277 -35.758 1.00 96.44 679 GLU A C 1
ATOM 5497 O O . GLU A 1 679 ? -20.544 -29.082 -36.683 1.00 96.44 679 GLU A O 1
ATOM 5502 N N . THR A 1 680 ? -18.568 -29.852 -35.927 1.00 94.69 680 THR A N 1
ATOM 5503 C CA . THR A 1 680 ? -18.017 -30.265 -37.218 1.00 94.69 680 THR A CA 1
ATOM 5504 C C . THR A 1 680 ? -17.681 -31.747 -37.158 1.00 94.69 680 THR A C 1
ATOM 5506 O O . THR A 1 680 ? -16.999 -32.178 -36.230 1.00 94.69 680 THR A O 1
ATOM 5509 N N . GLU A 1 681 ? -18.137 -32.528 -38.140 1.00 94.94 681 GLU A N 1
ATOM 5510 C CA . GLU A 1 681 ? -17.642 -33.896 -38.320 1.00 94.94 681 GLU A CA 1
ATOM 5511 C C . GLU A 1 681 ? -16.192 -33.824 -38.823 1.00 94.94 681 GLU A C 1
ATOM 5513 O O . GLU A 1 681 ? -15.927 -33.334 -39.920 1.00 94.94 681 GLU A O 1
ATOM 5518 N N . VAL A 1 682 ? -15.249 -34.266 -37.995 1.00 91.56 682 VAL A N 1
ATOM 5519 C CA . VAL A 1 682 ? -13.816 -34.278 -38.291 1.00 91.56 682 VAL A CA 1
ATOM 5520 C C . VAL A 1 682 ? -13.426 -35.712 -38.644 1.00 91.56 682 VAL A C 1
ATOM 5522 O O . VAL A 1 682 ? -13.480 -36.618 -37.811 1.00 91.56 682 VAL A O 1
ATOM 5525 N N . LEU A 1 683 ? -13.074 -35.928 -39.911 1.00 87.62 683 LEU A N 1
ATOM 5526 C CA . LEU A 1 683 ? -12.764 -37.253 -40.457 1.00 87.62 683 LEU A CA 1
ATOM 5527 C C . LEU A 1 683 ? -11.309 -37.639 -40.181 1.00 87.62 683 LEU A C 1
ATOM 5529 O O . LEU A 1 683 ? -10.450 -36.779 -40.350 1.00 87.62 683 LEU A O 1
ATOM 5533 N N . PRO A 1 684 ? -10.989 -38.894 -39.822 1.00 78.06 684 PRO A N 1
ATOM 5534 C CA . PRO A 1 684 ? -9.606 -39.325 -39.633 1.00 78.06 684 PRO A CA 1
ATOM 5535 C C . PRO A 1 684 ? -8.805 -39.153 -40.933 1.00 78.06 684 PRO A C 1
ATOM 5537 O O . PRO A 1 684 ? -9.293 -39.475 -42.014 1.00 78.06 684 PRO A O 1
ATOM 5540 N N . ASP A 1 685 ? -7.585 -38.622 -40.836 1.00 71.44 685 ASP A N 1
ATOM 5541 C CA . ASP A 1 685 ? -6.730 -38.393 -42.007 1.00 71.44 685 ASP A CA 1
ATOM 5542 C C . ASP A 1 685 ? -5.897 -39.645 -42.286 1.00 71.44 685 ASP A C 1
ATOM 5544 O O . ASP A 1 685 ? -4.928 -39.931 -41.581 1.00 71.44 685 ASP A O 1
ATOM 5548 N N . THR A 1 686 ? -6.331 -40.425 -43.275 1.00 63.38 686 THR A N 1
ATOM 5549 C CA . THR A 1 686 ? -5.670 -41.668 -43.700 1.00 63.38 686 THR A CA 1
ATOM 5550 C C . THR A 1 686 ? -4.654 -41.452 -44.821 1.00 63.38 686 THR A C 1
ATOM 5552 O O . THR A 1 686 ? -3.873 -42.359 -45.109 1.00 63.38 686 THR A O 1
ATOM 5555 N N . ASP A 1 687 ? -4.644 -40.269 -45.439 1.00 57.00 687 ASP A N 1
ATOM 5556 C CA . ASP A 1 687 ? -3.791 -39.938 -46.577 1.00 57.00 687 ASP A CA 1
ATOM 5557 C C . ASP A 1 687 ? -2.581 -39.132 -46.115 1.00 57.00 687 ASP A C 1
ATOM 5559 O O . ASP A 1 687 ? -2.555 -37.909 -46.172 1.00 57.00 687 ASP A O 1
ATOM 5563 N N . SER A 1 688 ? -1.549 -39.825 -45.632 1.00 47.94 688 SER A N 1
ATOM 5564 C CA . SER A 1 688 ? -0.150 -39.377 -45.754 1.00 47.94 688 SER A CA 1
ATOM 5565 C C . SER A 1 688 ? 0.798 -40.301 -44.999 1.00 47.94 688 SER A C 1
ATOM 5567 O O . SER A 1 688 ? 1.335 -39.965 -43.949 1.00 47.94 688 SER A O 1
ATOM 5569 N N . ASN A 1 689 ? 1.121 -41.448 -45.593 1.00 45.03 689 ASN A N 1
ATOM 5570 C CA . ASN A 1 689 ? 2.530 -41.816 -45.647 1.00 45.03 689 ASN A CA 1
ATOM 5571 C C . ASN A 1 689 ? 2.814 -42.748 -46.836 1.00 45.03 689 ASN A C 1
ATOM 5573 O O . ASN A 1 689 ? 2.639 -43.957 -46.707 1.00 45.03 689 ASN A O 1
ATOM 5577 N N . PRO A 1 690 ? 3.308 -42.243 -47.979 1.00 44.38 690 PRO A N 1
ATOM 5578 C CA . PRO A 1 690 ? 3.676 -43.099 -49.107 1.00 44.38 690 PRO A CA 1
ATOM 5579 C C . PRO A 1 690 ? 4.920 -43.975 -48.841 1.00 44.38 690 PRO A C 1
ATOM 5581 O O . PRO A 1 690 ? 5.356 -44.680 -49.745 1.00 44.38 690 PRO A O 1
ATOM 5584 N N . THR A 1 691 ? 5.518 -43.936 -47.638 1.00 46.59 691 THR A N 1
ATOM 5585 C CA . THR A 1 691 ? 6.839 -44.543 -47.377 1.00 46.59 691 THR A CA 1
ATOM 5586 C C . THR A 1 691 ? 6.874 -45.713 -46.389 1.00 46.59 691 THR A C 1
ATOM 5588 O O . THR A 1 691 ? 7.955 -46.257 -46.172 1.00 46.59 691 THR A O 1
ATOM 5591 N N . VAL A 1 692 ? 5.755 -46.148 -45.789 1.00 44.47 692 VAL A N 1
ATOM 5592 C CA . VAL A 1 692 ? 5.782 -47.279 -44.836 1.00 44.47 692 VAL A CA 1
ATOM 5593 C C . VAL A 1 692 ? 4.567 -48.193 -45.012 1.00 44.47 692 VAL A C 1
ATOM 5595 O O . VAL A 1 692 ? 3.429 -47.749 -44.923 1.00 44.47 692 VAL A O 1
ATOM 5598 N N .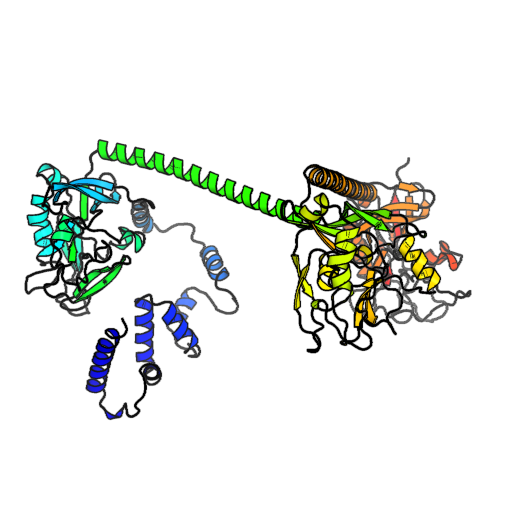 ASP A 1 693 ? 4.841 -49.479 -45.222 1.00 43.91 693 ASP A N 1
ATOM 5599 C CA . ASP A 1 693 ? 3.927 -50.596 -45.526 1.00 43.91 693 ASP A CA 1
ATOM 5600 C C . ASP A 1 693 ? 2.986 -51.003 -44.357 1.00 43.91 693 ASP A C 1
ATOM 5602 O O . ASP A 1 693 ? 2.442 -52.103 -44.316 1.00 43.91 693 ASP A O 1
ATOM 5606 N N . GLU A 1 694 ? 2.776 -50.126 -43.368 1.00 51.47 694 GLU A N 1
ATOM 5607 C CA . GLU A 1 694 ? 1.923 -50.385 -42.201 1.00 51.47 694 GLU A CA 1
ATOM 5608 C C . GLU A 1 694 ? 0.857 -49.290 -42.075 1.00 51.47 694 GLU A C 1
ATOM 5610 O O . GLU A 1 694 ? 1.166 -48.118 -41.862 1.00 51.47 694 GLU A O 1
ATOM 5615 N N . ARG A 1 695 ? -0.423 -49.672 -42.195 1.00 52.06 695 ARG A N 1
ATOM 5616 C CA . ARG A 1 695 ? -1.571 -48.773 -42.001 1.00 52.06 695 ARG A CA 1
ATOM 5617 C C . ARG A 1 695 ? -1.558 -48.234 -40.568 1.00 52.06 695 ARG A C 1
ATOM 5619 O O . ARG A 1 695 ? -1.888 -48.956 -39.629 1.00 52.06 695 ARG A O 1
ATOM 5626 N N . ILE A 1 696 ? -1.185 -46.971 -40.398 1.00 60.62 696 ILE A N 1
ATOM 5627 C CA . ILE A 1 696 ? -1.235 -46.291 -39.101 1.00 60.62 696 ILE A CA 1
ATOM 5628 C C . ILE A 1 696 ? -2.700 -45.979 -38.794 1.00 60.62 696 ILE A C 1
ATOM 5630 O O . ILE A 1 696 ? -3.393 -45.379 -39.611 1.00 60.62 696 ILE A O 1
ATOM 5634 N N . ASN A 1 697 ? -3.186 -46.418 -37.630 1.00 66.94 697 ASN A N 1
ATOM 5635 C CA . ASN A 1 697 ? -4.557 -46.149 -37.205 1.00 66.94 697 ASN A CA 1
ATOM 5636 C C . ASN A 1 697 ? -4.754 -44.632 -37.024 1.00 66.94 697 ASN A C 1
ATOM 5638 O O . ASN A 1 697 ? -4.153 -44.037 -36.129 1.00 66.94 697 ASN A O 1
ATOM 5642 N N . ALA A 1 698 ? -5.587 -44.028 -37.873 1.00 65.88 698 ALA A N 1
ATOM 5643 C CA . ALA A 1 698 ? -5.907 -42.601 -37.844 1.00 65.88 698 ALA A CA 1
ATOM 5644 C C . ALA A 1 698 ? -7.011 -42.222 -36.846 1.00 65.88 698 ALA A C 1
ATOM 5646 O O . ALA A 1 698 ? -7.336 -41.042 -36.705 1.00 65.88 698 ALA A O 1
ATOM 5647 N N . GLY A 1 699 ? -7.516 -43.207 -36.102 1.00 75.81 699 GLY A N 1
ATOM 5648 C CA . GLY A 1 699 ? -8.613 -43.047 -35.165 1.00 75.81 699 GLY A CA 1
ATOM 5649 C C . GLY A 1 699 ? -9.973 -43.106 -35.843 1.00 75.81 699 GLY A C 1
ATOM 5650 O O . GLY A 1 699 ? -10.094 -43.324 -37.050 1.00 75.81 699 GLY A O 1
ATOM 5651 N N . GLU A 1 700 ? -11.000 -42.898 -35.032 1.00 84.81 700 GLU A N 1
ATOM 5652 C CA . GLU A 1 700 ? -12.384 -42.812 -35.485 1.00 84.81 700 GLU A CA 1
ATOM 5653 C C . GLU A 1 700 ? -12.755 -41.373 -35.859 1.00 84.81 700 GLU A C 1
ATOM 5655 O O . GLU A 1 700 ? -12.129 -40.404 -35.421 1.00 84.81 700 GLU A O 1
ATOM 5660 N N . LYS A 1 701 ? -13.821 -41.218 -36.649 1.00 90.75 701 LYS A N 1
ATOM 5661 C CA . LYS A 1 701 ? -14.406 -39.896 -36.903 1.00 90.75 701 LYS A CA 1
ATOM 5662 C C . LYS A 1 701 ? -14.926 -39.267 -35.609 1.00 90.75 701 LYS A C 1
ATOM 5664 O O . LYS A 1 701 ? -15.523 -39.946 -34.772 1.00 90.75 701 LYS A O 1
ATOM 5669 N N . THR A 1 702 ? -14.745 -37.958 -35.464 1.00 93.75 702 THR A N 1
ATOM 5670 C CA . THR A 1 702 ? -15.184 -37.196 -34.288 1.00 93.75 702 THR A CA 1
ATOM 5671 C C . THR A 1 702 ? -16.176 -36.107 -34.663 1.00 93.75 702 THR A C 1
ATOM 5673 O O . THR A 1 702 ? -16.310 -35.728 -35.823 1.00 93.75 702 THR A O 1
ATOM 5676 N N . VAL A 1 703 ? -16.881 -35.588 -33.658 1.00 96.00 703 VAL A N 1
ATOM 5677 C CA . VAL A 1 703 ? -17.645 -34.344 -33.766 1.00 96.00 703 VAL A CA 1
ATOM 5678 C C . VAL A 1 703 ? -17.002 -33.341 -32.820 1.00 96.00 703 VAL A C 1
ATOM 5680 O O . VAL A 1 703 ? -17.032 -33.536 -31.604 1.00 96.00 703 VAL A O 1
ATOM 5683 N N . ASP A 1 704 ? -16.387 -32.304 -33.386 1.00 96.69 704 ASP A N 1
ATOM 5684 C CA . ASP A 1 704 ? -15.588 -31.325 -32.652 1.00 96.69 704 ASP A CA 1
ATOM 5685 C C . ASP A 1 704 ? -16.047 -29.898 -32.961 1.00 96.69 704 ASP A C 1
ATOM 5687 O O . ASP A 1 704 ? -16.430 -29.571 -34.083 1.00 96.69 704 ASP A O 1
ATOM 5691 N N . LYS A 1 705 ? -15.984 -29.028 -31.953 1.00 96.31 705 LYS A N 1
ATOM 5692 C CA . LYS A 1 705 ? -16.191 -27.583 -32.105 1.00 96.31 705 LYS A CA 1
ATOM 5693 C C . LYS A 1 705 ? -14.894 -26.865 -32.451 1.00 96.31 705 LYS A C 1
ATOM 5695 O O . LYS A 1 705 ? -14.885 -25.953 -33.270 1.00 96.31 705 LYS A O 1
ATOM 5700 N N . ILE A 1 706 ? -13.802 -27.281 -31.814 1.00 96.69 706 ILE A N 1
ATOM 5701 C CA . ILE A 1 706 ? -12.452 -26.795 -32.093 1.00 96.69 706 ILE A CA 1
ATOM 5702 C C . ILE A 1 706 ? -11.552 -28.001 -32.344 1.00 96.69 706 ILE A C 1
ATOM 5704 O O . ILE A 1 706 ? -11.519 -28.944 -31.549 1.00 96.69 706 ILE A O 1
ATOM 5708 N N . PHE A 1 707 ? -10.813 -27.958 -33.445 1.00 94.62 707 PHE A N 1
ATOM 5709 C CA . PHE A 1 707 ? -9.952 -29.040 -33.910 1.00 94.62 707 PHE A CA 1
ATOM 5710 C C . PHE A 1 707 ? -8.607 -28.504 -34.405 1.00 94.62 707 PHE A C 1
ATOM 5712 O O . PHE A 1 707 ? -8.373 -27.299 -34.414 1.00 94.62 707 PHE A O 1
ATOM 5719 N N . LEU A 1 708 ? -7.687 -29.395 -34.765 1.00 91.25 708 LEU A N 1
ATOM 5720 C CA . LEU A 1 708 ? -6.487 -29.031 -35.525 1.00 91.25 708 LEU A CA 1
ATOM 5721 C C . LEU A 1 708 ? -6.701 -29.427 -36.975 1.00 91.25 708 LEU A C 1
ATOM 5723 O O . LEU A 1 708 ? -7.352 -30.436 -37.228 1.00 91.25 708 LEU A O 1
ATOM 5727 N N . LEU A 1 709 ? -6.136 -28.682 -37.919 1.00 87.75 709 LEU A N 1
ATOM 5728 C CA . LEU A 1 709 ? -6.138 -29.147 -39.301 1.00 87.75 709 LEU A CA 1
ATOM 5729 C C . LEU A 1 709 ? -5.365 -30.463 -39.422 1.00 87.75 709 LEU A C 1
ATOM 5731 O O . LEU A 1 709 ? -4.395 -30.710 -38.695 1.00 87.75 709 LEU A O 1
ATOM 5735 N N . SER A 1 710 ? -5.814 -31.310 -40.333 1.00 83.31 710 SER A N 1
ATOM 5736 C CA . SER A 1 710 ? -5.069 -32.461 -40.814 1.00 83.31 710 SER A CA 1
ATOM 5737 C C . SER A 1 710 ? -3.955 -32.009 -41.754 1.00 83.31 710 SER A C 1
ATOM 5739 O O . SER A 1 710 ? -3.967 -30.895 -42.270 1.00 83.31 710 SER A O 1
ATOM 5741 N N . PHE A 1 711 ? -2.977 -32.868 -41.992 1.00 74.88 711 PHE A N 1
ATOM 5742 C CA . PHE A 1 711 ? -1.919 -32.622 -42.958 1.00 74.88 711 PHE A CA 1
ATOM 5743 C C . PHE A 1 711 ? -2.466 -32.406 -44.372 1.00 74.88 711 PHE A C 1
ATOM 5745 O O . PHE A 1 711 ? -2.063 -31.450 -45.038 1.00 74.88 711 PHE A O 1
ATOM 5752 N N . SER A 1 712 ? -3.414 -33.242 -44.797 1.00 76.88 712 SER A N 1
ATOM 5753 C CA . SER A 1 712 ? -4.119 -33.087 -46.073 1.00 76.88 712 SER A CA 1
ATOM 5754 C C . SER A 1 712 ? -4.810 -31.722 -46.171 1.00 76.88 712 SER A C 1
ATOM 5756 O O . SER A 1 712 ? -4.600 -30.997 -47.141 1.00 76.88 712 SER A O 1
ATOM 5758 N N . GLU A 1 713 ? -5.529 -31.310 -45.121 1.00 85.00 713 GLU A N 1
ATOM 5759 C CA . GLU A 1 713 ? -6.174 -29.990 -45.045 1.00 85.00 713 GLU A CA 1
ATOM 5760 C C . GLU A 1 713 ? -5.143 -28.847 -45.076 1.00 85.00 713 GLU A C 1
ATOM 5762 O O . GLU A 1 713 ? -5.341 -27.845 -45.757 1.00 85.00 713 GLU A O 1
ATOM 5767 N N . VAL A 1 714 ? -4.006 -28.984 -44.382 1.00 81.12 714 VAL A N 1
ATOM 5768 C CA . VAL A 1 714 ? -2.921 -27.990 -44.433 1.00 81.12 714 VAL A CA 1
ATOM 5769 C C . VAL A 1 714 ? -2.361 -27.860 -45.846 1.00 81.12 714 VAL A C 1
ATOM 5771 O O . VAL A 1 714 ? -2.136 -26.742 -46.295 1.00 81.12 714 VAL A O 1
ATOM 5774 N N . CYS A 1 715 ? -2.142 -28.966 -46.556 1.00 76.38 715 CYS A N 1
ATOM 5775 C CA . CYS A 1 715 ? -1.637 -28.926 -47.929 1.00 76.38 715 CYS A CA 1
ATOM 5776 C C . CYS A 1 715 ? -2.658 -28.339 -48.909 1.00 76.38 715 CYS A C 1
ATOM 5778 O O . CYS A 1 715 ? -2.262 -27.631 -49.831 1.00 76.38 715 CYS A O 1
ATOM 5780 N N . GLU A 1 716 ? -3.950 -28.606 -48.699 1.00 83.81 716 GLU A N 1
ATOM 5781 C CA . GLU A 1 716 ? -5.041 -28.038 -49.496 1.00 83.81 716 GLU A CA 1
ATOM 5782 C C . GLU A 1 716 ? -5.143 -26.518 -49.305 1.00 83.81 716 GLU A C 1
ATOM 5784 O O . GLU A 1 716 ? -5.178 -25.772 -50.283 1.00 83.81 716 GLU A O 1
ATOM 5789 N N . PHE A 1 717 ? -5.153 -26.042 -48.055 1.00 85.56 717 PHE A N 1
ATOM 5790 C CA . PHE A 1 717 ? -5.300 -24.613 -47.755 1.00 85.56 717 PHE A CA 1
ATOM 5791 C C . PHE A 1 717 ? -4.004 -23.809 -47.935 1.00 85.56 717 PHE A C 1
ATOM 5793 O O . PHE A 1 717 ? -4.061 -22.602 -48.165 1.00 85.56 717 PHE A O 1
ATOM 5800 N N . PHE A 1 718 ? -2.842 -24.458 -47.844 1.00 81.75 718 PHE A N 1
ATOM 5801 C CA . PHE A 1 718 ? -1.519 -23.844 -47.978 1.00 81.75 718 PHE A CA 1
ATOM 5802 C C . PHE A 1 718 ? -0.668 -24.639 -48.985 1.00 81.75 718 PHE A C 1
ATOM 5804 O O . PHE A 1 718 ? 0.231 -25.397 -48.587 1.00 81.75 718 PHE A O 1
ATOM 5811 N N . PRO A 1 719 ? -0.942 -24.498 -50.297 1.00 75.75 719 PRO A N 1
ATOM 5812 C CA . PRO A 1 719 ? -0.210 -25.224 -51.332 1.00 75.75 719 PRO A CA 1
ATOM 5813 C C . PRO A 1 719 ? 1.269 -24.826 -51.357 1.00 75.75 719 PRO A C 1
ATOM 5815 O O . PRO A 1 719 ? 2.130 -25.704 -51.419 1.00 75.75 719 PRO A O 1
ATOM 5818 N N . GLU A 1 720 ? 1.557 -23.531 -51.198 1.00 73.88 720 GLU A N 1
ATOM 5819 C CA . GLU A 1 720 ? 2.918 -23.004 -51.072 1.00 73.88 720 GLU A CA 1
ATOM 5820 C C . GLU A 1 720 ? 3.514 -23.363 -49.713 1.00 73.88 720 GLU A C 1
ATOM 5822 O O . GLU A 1 720 ? 2.880 -23.175 -48.666 1.00 73.88 720 GLU A O 1
ATOM 5827 N N . ILE A 1 721 ? 4.749 -23.867 -49.717 1.00 63.56 721 ILE A N 1
ATOM 5828 C CA . ILE A 1 721 ? 5.382 -24.338 -48.488 1.00 63.56 721 ILE A CA 1
ATOM 5829 C C . ILE A 1 721 ? 5.545 -23.185 -47.497 1.00 63.56 721 ILE A C 1
ATOM 5831 O O . ILE A 1 721 ? 5.200 -23.354 -46.331 1.00 63.56 721 ILE A O 1
ATOM 5835 N N . GLU A 1 722 ? 5.964 -22.006 -47.963 1.00 67.44 722 GLU A N 1
ATOM 5836 C CA . GLU A 1 722 ? 6.231 -20.802 -47.169 1.00 67.44 722 GLU A CA 1
ATOM 5837 C C . GLU A 1 722 ? 5.005 -20.339 -46.372 1.00 67.44 722 GLU A C 1
ATOM 5839 O O . GLU A 1 722 ? 5.143 -19.749 -45.300 1.00 67.44 722 GLU A O 1
ATOM 5844 N N . ALA A 1 723 ? 3.799 -20.656 -46.851 1.00 73.25 723 ALA A N 1
ATOM 5845 C CA . ALA A 1 723 ? 2.546 -20.283 -46.205 1.00 73.25 723 ALA A CA 1
ATOM 5846 C C . ALA A 1 723 ? 2.165 -21.198 -45.021 1.00 73.25 723 ALA A C 1
ATOM 5848 O O . ALA A 1 723 ? 1.268 -20.864 -44.246 1.00 73.25 723 ALA A O 1
ATOM 5849 N N . ARG A 1 724 ? 2.852 -22.337 -44.835 1.00 75.12 724 ARG A N 1
ATOM 5850 C CA . ARG A 1 724 ? 2.560 -23.320 -43.768 1.00 75.12 724 ARG A CA 1
ATOM 5851 C C . ARG A 1 724 ? 3.140 -22.934 -42.403 1.00 75.12 724 ARG A C 1
ATOM 5853 O O . ARG A 1 724 ? 2.804 -23.560 -41.392 1.00 75.12 724 ARG A O 1
ATOM 5860 N N . GLY A 1 725 ? 3.999 -21.914 -42.365 1.00 73.69 725 GLY A N 1
ATOM 5861 C CA . GLY A 1 725 ? 4.595 -21.380 -41.143 1.00 73.69 725 GLY A CA 1
ATOM 5862 C C . GLY A 1 725 ? 3.574 -20.779 -40.176 1.00 73.69 725 GLY A C 1
ATOM 5863 O O . GLY A 1 725 ? 2.418 -20.501 -40.516 1.00 73.69 725 GLY A O 1
ATOM 5864 N N . CYS A 1 726 ? 3.999 -20.598 -38.929 1.00 81.00 726 CYS A N 1
ATOM 5865 C CA . CYS A 1 726 ? 3.194 -19.940 -37.912 1.00 81.00 726 CYS A CA 1
ATOM 5866 C C . CYS A 1 726 ? 4.102 -19.203 -36.936 1.00 81.00 726 CYS A C 1
ATOM 5868 O O . CYS A 1 726 ? 5.097 -19.745 -36.467 1.00 81.00 726 CYS A O 1
ATOM 5870 N N . LEU A 1 727 ? 3.735 -17.973 -36.591 1.00 85.12 727 LEU A N 1
ATOM 5871 C CA . LEU A 1 727 ? 4.401 -17.241 -35.524 1.00 85.12 727 LEU A CA 1
ATOM 5872 C C . LEU A 1 727 ? 3.699 -17.533 -34.195 1.00 85.12 727 LEU A C 1
ATOM 5874 O O . LEU A 1 727 ? 2.471 -17.622 -34.136 1.00 85.12 727 LEU A O 1
ATOM 5878 N N . ASN A 1 728 ? 4.454 -17.628 -33.103 1.00 83.19 728 ASN A N 1
ATOM 5879 C CA . ASN A 1 728 ? 3.865 -17.467 -31.772 1.00 83.19 728 ASN A CA 1
ATOM 5880 C C . ASN A 1 728 ? 3.729 -15.978 -31.423 1.00 83.19 728 ASN A C 1
ATOM 5882 O O . ASN A 1 728 ? 4.248 -15.102 -32.115 1.00 83.19 728 ASN A O 1
ATOM 5886 N N . PHE A 1 729 ? 3.082 -15.674 -30.299 1.00 77.38 729 PHE A N 1
ATOM 5887 C CA . PHE A 1 729 ? 2.897 -14.290 -29.842 1.00 77.38 729 PHE A CA 1
ATOM 5888 C C . PHE A 1 729 ? 4.194 -13.514 -29.555 1.00 77.38 729 PHE A C 1
ATOM 5890 O O . PHE A 1 729 ? 4.141 -12.302 -29.392 1.00 77.38 729 PHE A O 1
ATOM 5897 N N . LYS A 1 730 ? 5.359 -14.178 -29.502 1.00 77.50 730 LYS A N 1
ATOM 5898 C CA . LYS A 1 730 ? 6.670 -13.514 -29.388 1.00 77.50 730 LYS A CA 1
ATOM 5899 C C . LYS A 1 730 ? 7.272 -13.156 -30.754 1.00 77.50 730 LYS A C 1
ATOM 5901 O O . LYS A 1 730 ? 8.447 -12.812 -30.813 1.00 77.50 730 LYS A O 1
ATOM 5906 N N . GLY A 1 731 ? 6.514 -13.311 -31.842 1.00 80.19 731 GLY A N 1
ATOM 5907 C CA . GLY A 1 731 ? 6.982 -13.077 -33.209 1.00 80.19 731 GLY A CA 1
ATOM 5908 C C . GLY A 1 731 ? 8.005 -14.104 -33.699 1.00 80.19 731 GLY A C 1
ATOM 5909 O O . GLY A 1 731 ? 8.673 -13.859 -34.696 1.00 80.19 731 GLY A O 1
ATOM 5910 N N . ARG A 1 732 ? 8.161 -15.241 -33.005 1.00 79.12 732 ARG A N 1
ATOM 5911 C CA . ARG A 1 732 ? 9.103 -16.297 -33.399 1.00 79.12 732 ARG A CA 1
ATOM 5912 C C . ARG A 1 732 ? 8.404 -17.314 -34.283 1.00 79.12 732 ARG A C 1
ATOM 5914 O O . ARG A 1 732 ? 7.304 -17.745 -33.933 1.00 79.12 732 ARG A O 1
ATOM 5921 N N . ASP A 1 733 ? 9.078 -17.728 -35.350 1.00 77.94 733 ASP A N 1
ATOM 5922 C CA . ASP A 1 733 ? 8.648 -18.850 -36.181 1.00 77.94 733 ASP A CA 1
ATOM 5923 C C . ASP A 1 733 ? 8.637 -20.144 -35.360 1.00 77.94 733 ASP A C 1
ATOM 5925 O O . ASP A 1 733 ? 9.582 -20.454 -34.621 1.00 77.94 733 ASP A O 1
ATOM 5929 N N . VAL A 1 734 ? 7.518 -20.860 -35.422 1.00 73.25 734 VAL A N 1
ATOM 5930 C CA . VAL A 1 734 ? 7.278 -22.083 -34.669 1.00 73.25 734 VAL A CA 1
ATOM 5931 C C . VAL A 1 734 ? 6.584 -23.145 -35.513 1.00 73.25 734 VAL A C 1
ATOM 5933 O O . VAL A 1 734 ? 5.686 -22.879 -36.309 1.00 73.25 734 VAL A O 1
ATOM 5936 N N . GLY A 1 735 ? 6.961 -24.401 -35.266 1.00 72.94 735 GLY A N 1
ATOM 5937 C CA . GLY A 1 735 ? 6.196 -25.547 -35.750 1.00 72.94 735 GLY A CA 1
ATOM 5938 C C . GLY A 1 735 ? 4.964 -25.775 -34.885 1.00 72.94 735 GLY A C 1
ATOM 5939 O O . GLY A 1 735 ? 5.075 -25.734 -33.661 1.00 72.94 735 GLY A O 1
ATOM 5940 N N . TRP A 1 736 ? 3.824 -26.047 -35.512 1.00 76.75 736 TRP A N 1
ATOM 5941 C CA . TRP A 1 736 ? 2.534 -26.271 -34.869 1.00 76.75 736 TRP A CA 1
ATOM 5942 C C . TRP A 1 736 ? 1.972 -27.664 -35.195 1.00 76.75 736 TRP A C 1
ATOM 5944 O O . TRP A 1 736 ? 2.278 -28.255 -36.233 1.00 76.75 736 TRP A O 1
ATOM 5954 N N . LEU A 1 737 ? 1.191 -28.233 -34.272 1.00 78.38 737 LEU A N 1
ATOM 5955 C CA . LEU A 1 737 ? 0.660 -29.596 -34.417 1.00 78.38 737 LEU A CA 1
ATOM 5956 C C . LEU A 1 737 ? -0.492 -29.691 -35.424 1.00 78.38 737 LEU A C 1
ATOM 5958 O O . LEU A 1 737 ? -1.402 -28.865 -35.405 1.00 78.38 737 LEU A O 1
ATOM 5962 N N . THR A 1 738 ? -0.492 -30.770 -36.212 1.00 78.12 738 THR A N 1
ATOM 5963 C CA . THR A 1 738 ? -1.671 -31.239 -36.959 1.00 78.12 738 THR A CA 1
ATOM 5964 C C . THR A 1 738 ? -2.340 -32.395 -36.213 1.00 78.12 738 THR A C 1
ATOM 5966 O O . THR A 1 738 ? -1.761 -32.972 -35.287 1.00 78.12 738 THR A O 1
ATOM 5969 N N . ARG A 1 739 ? -3.569 -32.752 -36.598 1.00 80.69 739 ARG A N 1
ATOM 5970 C CA . ARG A 1 739 ? -4.242 -33.947 -36.053 1.00 80.69 739 ARG A CA 1
ATOM 5971 C C . ARG A 1 739 ? -3.820 -35.260 -36.727 1.00 80.69 739 ARG A C 1
ATOM 5973 O O . ARG A 1 739 ? -4.243 -36.313 -36.257 1.00 80.69 739 ARG A O 1
ATOM 5980 N N . THR A 1 740 ? -3.009 -35.216 -37.786 1.00 73.81 740 THR A N 1
ATOM 5981 C CA . THR A 1 740 ? -2.638 -36.401 -38.573 1.00 73.81 740 THR A CA 1
ATOM 5982 C C . THR A 1 740 ? -1.588 -37.252 -37.846 1.00 73.81 740 THR A C 1
ATOM 5984 O O . THR A 1 740 ? -0.545 -36.727 -37.430 1.00 73.81 740 THR A O 1
ATOM 5987 N N . PRO A 1 741 ? -1.827 -38.566 -37.670 1.00 65.31 741 PRO A N 1
ATOM 5988 C CA . PRO A 1 741 ? -0.842 -39.461 -37.071 1.00 65.31 741 PRO A CA 1
ATOM 5989 C C . PRO A 1 741 ? 0.441 -39.538 -37.908 1.00 65.31 741 PRO A C 1
ATOM 5991 O O . PRO A 1 741 ? 0.406 -39.565 -39.134 1.00 65.31 741 PRO A O 1
ATOM 5994 N N . GLY A 1 742 ? 1.594 -39.607 -37.247 1.00 58.09 742 GLY A N 1
ATOM 5995 C CA . GLY A 1 742 ? 2.896 -39.849 -37.872 1.00 58.09 742 GLY A CA 1
ATOM 5996 C C . GLY A 1 742 ? 3.385 -41.290 -37.678 1.00 58.09 742 GLY A C 1
ATOM 5997 O O . GLY A 1 742 ? 2.721 -42.128 -37.072 1.00 58.09 742 GLY A O 1
ATOM 5998 N N . VAL A 1 743 ? 4.583 -41.584 -38.190 1.00 50.06 743 VAL A N 1
ATOM 5999 C CA . VAL A 1 743 ? 5.227 -42.916 -38.151 1.00 50.06 743 VAL A CA 1
ATOM 6000 C C . VAL A 1 743 ? 5.728 -43.254 -36.740 1.00 50.06 743 VAL A C 1
ATOM 6002 O O . VAL A 1 743 ? 6.136 -42.354 -36.031 1.00 50.06 743 VAL A O 1
ATOM 6005 N N . ARG A 1 744 ? 5.730 -44.528 -36.305 1.00 44.84 744 ARG A N 1
ATOM 6006 C CA . ARG A 1 744 ? 6.405 -45.018 -35.068 1.00 44.84 744 ARG A CA 1
ATOM 6007 C C . ARG A 1 744 ? 6.262 -44.117 -33.812 1.00 44.84 744 ARG A C 1
ATOM 6009 O O . ARG A 1 744 ? 7.254 -43.657 -33.261 1.00 44.84 744 ARG A O 1
ATOM 6016 N N . ARG A 1 745 ? 5.036 -43.952 -33.290 1.00 36.59 745 ARG A N 1
ATOM 6017 C CA . ARG A 1 745 ? 4.712 -43.128 -32.091 1.00 36.59 745 ARG A CA 1
ATOM 6018 C C . ARG A 1 745 ? 5.007 -41.623 -32.243 1.00 36.59 745 ARG A C 1
ATOM 6020 O O . ARG A 1 745 ? 5.246 -40.951 -31.238 1.00 36.59 745 ARG A O 1
ATOM 6027 N N . TYR A 1 746 ? 4.961 -41.095 -33.463 1.00 39.75 746 TYR A N 1
ATOM 6028 C CA . TYR A 1 746 ? 5.149 -39.675 -33.764 1.00 39.75 746 TYR A CA 1
ATOM 6029 C C . TYR A 1 746 ? 3.871 -39.047 -34.362 1.00 39.75 746 TYR A C 1
ATOM 6031 O O . TYR A 1 746 ? 3.050 -39.774 -34.905 1.00 39.75 746 TYR A O 1
ATOM 6039 N N . ILE A 1 747 ? 3.671 -37.724 -34.264 1.00 43.31 747 ILE A N 1
ATOM 6040 C CA . ILE A 1 747 ? 2.572 -36.964 -34.921 1.00 43.31 747 ILE A CA 1
ATOM 6041 C C . ILE A 1 747 ? 3.171 -36.054 -35.998 1.00 43.31 747 ILE A C 1
ATOM 6043 O O . ILE A 1 747 ? 4.292 -35.570 -35.831 1.00 43.31 747 ILE A O 1
ATOM 6047 N N . GLN A 1 748 ? 2.459 -35.835 -37.108 1.00 45.00 748 GLN A N 1
ATOM 6048 C CA . GLN A 1 748 ? 2.907 -34.945 -38.182 1.00 45.00 748 GLN A CA 1
ATOM 6049 C C . GLN A 1 748 ? 2.798 -33.460 -37.774 1.00 45.00 748 GLN A C 1
ATOM 6051 O O . GLN A 1 748 ? 1.783 -33.010 -37.232 1.00 45.00 748 GLN A O 1
ATOM 6056 N N . PHE A 1 749 ? 3.848 -32.678 -38.044 1.00 48.19 749 PHE A N 1
ATOM 6057 C CA . PHE A 1 749 ? 3.921 -31.241 -37.748 1.00 48.19 749 PHE A CA 1
ATOM 6058 C C . PHE A 1 749 ? 3.667 -30.403 -39.003 1.00 48.19 749 PHE A C 1
ATOM 6060 O O . PHE A 1 749 ? 4.204 -30.707 -40.065 1.00 48.19 749 PHE A O 1
ATOM 6067 N N . GLY A 1 750 ? 2.967 -29.278 -38.855 1.00 38.97 750 GLY A N 1
ATOM 6068 C CA . GLY A 1 750 ? 3.142 -28.134 -39.744 1.00 38.97 750 GLY A CA 1
ATOM 6069 C C . GLY A 1 750 ? 4.319 -27.309 -39.227 1.00 38.97 750 GLY A C 1
ATOM 6070 O O . GLY A 1 750 ? 4.183 -26.602 -38.234 1.00 38.97 750 GLY A O 1
ATOM 6071 N N . LYS A 1 751 ? 5.503 -27.411 -39.837 1.00 38.97 751 LYS A N 1
ATOM 6072 C CA . LYS A 1 751 ? 6.651 -26.551 -39.507 1.00 38.97 751 LYS A CA 1
ATOM 6073 C C . LYS A 1 751 ? 7.290 -26.023 -40.787 1.00 38.97 751 LYS A C 1
ATOM 6075 O O . LYS A 1 751 ? 7.690 -26.817 -41.632 1.00 38.97 751 LYS A O 1
ATOM 6080 N N . LEU A 1 752 ? 7.431 -24.701 -40.883 1.00 34.38 752 LEU A N 1
ATOM 6081 C CA . LEU A 1 752 ? 8.454 -24.074 -41.715 1.00 34.38 752 LEU A CA 1
ATOM 6082 C C . LEU A 1 752 ? 9.768 -24.076 -40.921 1.00 34.38 752 LEU A C 1
ATOM 6084 O O . LEU A 1 752 ? 9.771 -23.691 -39.753 1.00 34.38 752 LEU A O 1
ATOM 6088 N N . VAL A 1 753 ? 10.879 -24.512 -41.515 1.00 34.75 753 VAL A N 1
ATOM 6089 C CA . VAL A 1 753 ? 12.203 -23.994 -41.137 1.00 34.75 753 VAL A CA 1
ATOM 6090 C C . VAL A 1 753 ? 12.994 -23.747 -42.404 1.00 34.75 753 VAL A C 1
ATOM 6092 O O . VAL A 1 753 ? 13.091 -24.617 -43.262 1.00 34.75 753 VAL A O 1
ATOM 6095 N N . GLU A 1 754 ? 13.519 -22.529 -42.457 1.00 33.28 754 GLU A N 1
ATOM 6096 C CA . GLU A 1 754 ? 14.658 -22.021 -43.213 1.00 33.28 754 GLU A CA 1
ATOM 6097 C C . GLU A 1 754 ? 15.439 -23.039 -44.063 1.00 33.28 754 GLU A C 1
ATOM 6099 O O . GLU A 1 754 ? 16.041 -23.973 -43.538 1.00 33.28 754 GLU A O 1
ATOM 6104 N N . LEU A 1 755 ? 15.520 -22.703 -45.363 1.00 26.94 755 LEU A N 1
ATOM 6105 C CA . LEU A 1 755 ? 16.370 -23.230 -46.450 1.00 26.94 755 LEU A CA 1
ATOM 6106 C C . LEU A 1 755 ? 15.636 -24.056 -47.523 1.00 26.94 755 LEU A C 1
ATOM 6108 O O . LEU A 1 755 ? 15.905 -25.233 -47.706 1.00 26.94 755 LEU A O 1
ATOM 6112 N N . LYS A 1 756 ? 14.775 -23.377 -48.298 1.00 29.70 756 LYS A N 1
ATOM 6113 C CA . LYS A 1 756 ? 14.509 -23.591 -49.742 1.00 29.70 756 LYS A CA 1
ATOM 6114 C C . LYS A 1 756 ? 14.277 -25.017 -50.289 1.00 29.70 756 LYS A C 1
ATOM 6116 O O . LYS A 1 756 ? 14.327 -25.165 -51.502 1.00 29.70 756 LYS A O 1
ATOM 6121 N N . GLU A 1 757 ? 13.929 -26.019 -49.486 1.00 25.80 757 GLU A N 1
ATOM 6122 C CA . GLU A 1 757 ? 13.378 -27.299 -49.964 1.00 25.80 757 GLU A CA 1
ATOM 6123 C C . GLU A 1 757 ? 12.372 -27.873 -48.948 1.00 25.80 757 GLU A C 1
ATOM 6125 O O . GLU A 1 757 ? 12.652 -27.972 -47.754 1.00 25.80 757 GLU A O 1
ATOM 6130 N N . CYS A 1 758 ? 11.181 -28.272 -49.418 1.00 29.98 758 CYS A N 1
ATOM 6131 C CA . CYS A 1 758 ? 10.199 -29.017 -48.625 1.00 29.98 758 CYS A CA 1
ATOM 6132 C C . CYS A 1 758 ? 10.685 -30.459 -48.442 1.00 29.98 758 CYS A C 1
ATOM 6134 O O . CYS A 1 758 ? 10.2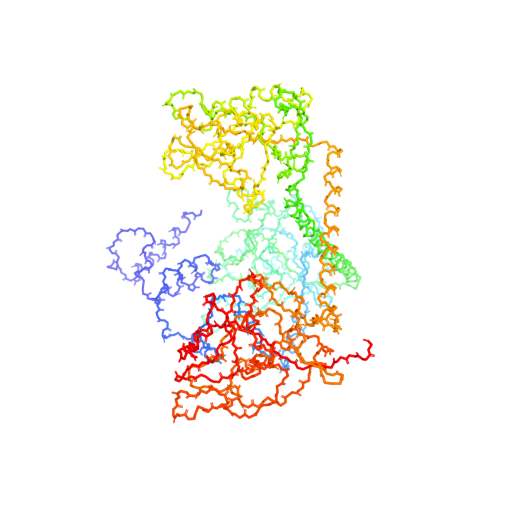82 -31.351 -49.187 1.00 29.98 758 CYS A O 1
ATOM 6136 N N . VAL A 1 759 ? 11.576 -30.702 -47.482 1.00 33.59 759 VAL A N 1
ATOM 6137 C CA . VAL A 1 759 ? 11.982 -32.069 -47.137 1.00 33.59 759 VAL A CA 1
ATOM 6138 C C . VAL A 1 759 ? 11.179 -32.554 -45.936 1.00 33.59 759 VAL A C 1
ATOM 6140 O O . VAL A 1 759 ? 11.241 -31.997 -44.840 1.00 33.59 759 VAL A O 1
ATOM 6143 N N . LEU A 1 760 ? 10.416 -33.622 -46.182 1.00 38.50 760 LEU A N 1
ATOM 6144 C CA . LEU A 1 760 ? 9.752 -34.463 -45.193 1.00 38.50 760 LEU A CA 1
ATOM 6145 C C . LEU A 1 760 ? 10.682 -34.775 -44.009 1.00 38.50 760 LEU A C 1
ATOM 6147 O O . LEU A 1 760 ? 11.691 -35.456 -44.181 1.00 38.50 760 LEU A O 1
ATOM 6151 N N . TYR A 1 761 ? 10.287 -34.414 -42.788 1.00 38.34 761 TYR A N 1
ATOM 6152 C CA . TYR A 1 761 ? 10.774 -35.130 -41.610 1.00 38.34 761 TYR A CA 1
ATOM 6153 C C . TYR A 1 761 ? 9.814 -36.280 -41.305 1.00 38.34 761 TYR A C 1
ATOM 6155 O O . TYR A 1 761 ? 8.837 -36.133 -40.577 1.00 38.34 761 TYR A O 1
ATOM 6163 N N . SER A 1 762 ? 10.145 -37.461 -41.832 1.00 35.19 762 SER A N 1
ATOM 6164 C CA . SER A 1 762 ? 9.598 -38.769 -41.436 1.00 35.19 762 SER A CA 1
ATOM 6165 C C . SER A 1 762 ? 10.004 -39.201 -40.015 1.00 35.19 762 SER A C 1
ATOM 6167 O O . SER A 1 762 ? 9.725 -40.324 -39.603 1.00 35.19 762 SER A O 1
ATOM 6169 N N . ASN A 1 763 ? 10.671 -38.324 -39.261 1.00 35.19 763 ASN A N 1
ATOM 6170 C CA . ASN A 1 763 ? 11.117 -38.550 -37.892 1.00 35.19 763 ASN A CA 1
ATOM 6171 C C . ASN A 1 763 ? 10.406 -37.531 -37.005 1.00 35.19 763 ASN A C 1
ATOM 6173 O O . ASN A 1 763 ? 10.954 -36.469 -36.713 1.00 35.19 763 ASN A O 1
ATOM 6177 N N . GLY A 1 764 ? 9.146 -37.794 -36.661 1.00 41.22 764 GLY A N 1
ATOM 6178 C CA . GLY A 1 764 ? 8.432 -36.890 -35.768 1.00 41.22 764 GLY A CA 1
ATOM 6179 C C . GLY A 1 764 ? 8.986 -36.922 -34.334 1.00 41.22 764 GLY A C 1
ATOM 6180 O O . GLY A 1 764 ? 9.957 -37.610 -34.025 1.00 41.22 764 GLY A O 1
ATOM 6181 N N . VAL A 1 765 ? 8.392 -36.114 -33.458 1.00 39.81 765 VAL A N 1
ATOM 6182 C CA . VAL A 1 765 ? 8.766 -36.001 -32.041 1.00 39.81 765 VAL A CA 1
ATOM 6183 C C . VAL A 1 765 ? 7.893 -36.951 -31.243 1.00 39.81 765 VAL A C 1
ATOM 6185 O O . VAL A 1 765 ? 6.696 -37.064 -31.527 1.00 39.81 765 VAL A O 1
ATOM 6188 N N . ALA A 1 766 ? 8.498 -37.688 -30.309 1.00 43.41 766 ALA A N 1
ATOM 6189 C CA . ALA A 1 766 ? 7.805 -38.712 -29.538 1.00 43.41 766 ALA A CA 1
ATOM 6190 C C . ALA A 1 766 ? 6.565 -38.097 -28.881 1.00 43.41 766 ALA A C 1
ATOM 6192 O O . ALA A 1 766 ? 6.677 -37.104 -28.169 1.00 43.41 766 ALA A O 1
ATOM 6193 N N . VAL A 1 767 ? 5.389 -38.703 -29.081 1.00 48.94 767 VAL A N 1
ATOM 6194 C CA . VAL A 1 767 ? 4.139 -38.341 -28.376 1.00 48.94 767 VAL A CA 1
ATOM 6195 C C . VAL A 1 767 ? 4.211 -38.814 -26.917 1.00 48.94 767 VAL A C 1
ATOM 6197 O O . VAL A 1 767 ? 3.280 -39.389 -26.356 1.00 48.94 767 VAL A O 1
ATOM 6200 N N . GLU A 1 768 ? 5.371 -38.678 -26.289 1.00 49.31 768 GLU A N 1
ATOM 6201 C CA . GLU A 1 768 ? 5.522 -38.966 -24.881 1.00 49.31 768 GLU A CA 1
ATOM 6202 C C . GLU A 1 768 ? 4.897 -37.820 -24.092 1.00 49.31 768 GLU A C 1
ATOM 6204 O O . GLU A 1 768 ? 4.991 -36.652 -24.463 1.00 49.31 768 GLU A O 1
ATOM 6209 N N . ALA A 1 769 ? 4.272 -38.148 -22.961 1.00 54.19 769 ALA A N 1
ATOM 6210 C CA . ALA A 1 769 ? 3.561 -37.213 -22.089 1.00 54.19 769 ALA A CA 1
ATOM 6211 C C . ALA A 1 769 ? 4.436 -36.089 -21.486 1.00 54.19 769 ALA A C 1
ATOM 6213 O O . ALA A 1 769 ? 4.017 -35.434 -20.530 1.00 54.19 769 ALA A O 1
ATOM 6214 N N . LYS A 1 770 ? 5.661 -35.875 -21.971 1.00 57.81 770 LYS A N 1
ATOM 6215 C CA . LYS A 1 770 ? 6.614 -34.876 -21.485 1.00 57.81 770 LYS A CA 1
ATOM 6216 C C . LYS A 1 770 ? 6.674 -33.634 -22.375 1.00 57.81 770 LYS A C 1
ATOM 6218 O O . LYS A 1 770 ? 6.781 -32.548 -21.810 1.00 57.81 770 LYS A O 1
ATOM 6223 N N . ASP A 1 771 ? 6.489 -33.764 -23.688 1.00 66.69 771 ASP A N 1
ATOM 6224 C CA . ASP A 1 771 ? 6.747 -32.668 -24.627 1.00 66.69 771 ASP A CA 1
ATOM 6225 C C . ASP A 1 771 ? 5.494 -31.833 -24.923 1.00 66.69 771 ASP A C 1
ATOM 6227 O O . ASP A 1 771 ? 4.405 -32.350 -25.183 1.00 66.69 771 ASP A O 1
ATOM 6231 N N . GLU A 1 772 ? 5.647 -30.509 -24.864 1.00 77.38 772 GLU A N 1
ATOM 6232 C CA . GLU A 1 772 ? 4.618 -29.549 -25.259 1.00 77.38 772 GLU A CA 1
ATOM 6233 C C . GLU A 1 772 ? 4.934 -28.963 -26.632 1.00 77.38 772 GLU A C 1
ATOM 6235 O O . GLU A 1 772 ? 6.061 -28.546 -26.909 1.00 77.38 772 GLU A O 1
ATOM 6240 N N . HIS A 1 773 ? 3.909 -28.860 -27.469 1.00 77.56 773 HIS A N 1
ATOM 6241 C CA . HIS A 1 773 ? 4.019 -28.317 -28.814 1.00 77.56 773 HIS A CA 1
ATOM 6242 C C . HIS A 1 773 ? 3.074 -27.140 -29.000 1.00 77.56 773 HIS A C 1
ATOM 6244 O O . HIS A 1 773 ? 2.052 -27.033 -28.324 1.00 77.56 773 HIS A O 1
ATOM 6250 N N . GLU A 1 774 ? 3.431 -26.253 -29.919 1.00 84.06 774 GLU A N 1
ATOM 6251 C CA . GLU A 1 774 ? 2.626 -25.083 -30.250 1.00 84.06 774 GLU A CA 1
ATOM 6252 C C . GLU A 1 774 ? 1.343 -25.518 -30.970 1.00 84.06 774 GLU A C 1
ATOM 6254 O O . GLU A 1 774 ? 1.360 -26.377 -31.858 1.00 84.06 774 GLU A O 1
ATOM 6259 N N . ILE A 1 775 ? 0.216 -24.944 -30.561 1.00 87.50 775 ILE A N 1
ATOM 6260 C CA . ILE A 1 775 ? -1.107 -25.328 -31.042 1.00 87.50 775 ILE A CA 1
ATOM 6261 C C . ILE A 1 775 ? -1.737 -24.186 -31.826 1.00 87.50 775 ILE A C 1
ATOM 6263 O O . ILE A 1 775 ? -1.821 -23.047 -31.352 1.00 87.50 775 ILE A O 1
ATOM 6267 N N . ARG A 1 776 ? -2.238 -24.532 -33.010 1.00 89.62 776 ARG A N 1
ATOM 6268 C CA . ARG A 1 776 ? -2.955 -23.635 -33.910 1.00 89.62 776 ARG A CA 1
ATOM 6269 C C . ARG A 1 776 ? -4.368 -24.189 -34.143 1.00 89.62 776 ARG A C 1
ATOM 6271 O O . ARG A 1 776 ? -4.554 -25.025 -35.026 1.00 89.62 776 ARG A O 1
ATOM 6278 N N . PRO A 1 777 ? -5.345 -23.832 -33.292 1.00 94.38 777 PRO A N 1
ATOM 6279 C CA . PRO A 1 777 ? -6.698 -24.358 -33.415 1.00 94.38 777 PRO A CA 1
ATOM 6280 C C . PRO A 1 777 ? -7.415 -23.834 -34.659 1.00 94.38 777 PRO A C 1
ATOM 6282 O O . PRO A 1 777 ? -7.195 -22.702 -35.092 1.00 94.38 777 PRO A O 1
ATOM 6285 N N . ALA A 1 778 ? -8.322 -24.654 -35.172 1.00 95.19 778 ALA A N 1
ATOM 6286 C CA . ALA A 1 778 ? -9.268 -24.354 -36.230 1.00 95.19 778 ALA A CA 1
ATOM 6287 C C . ALA A 1 778 ? -10.705 -24.608 -35.753 1.00 95.19 778 ALA A C 1
ATOM 6289 O O . ALA A 1 778 ? -10.938 -25.435 -34.867 1.00 95.19 778 ALA A O 1
ATOM 6290 N N . MET A 1 779 ? -11.669 -23.890 -36.324 1.00 96.12 779 MET A N 1
ATOM 6291 C CA . MET A 1 779 ? -13.092 -24.084 -36.034 1.00 96.12 779 MET A CA 1
ATOM 6292 C C . MET A 1 779 ? -13.982 -23.530 -37.138 1.00 96.12 779 MET A C 1
ATOM 6294 O O . MET A 1 779 ? -13.620 -22.569 -37.814 1.00 96.12 779 MET A O 1
ATOM 6298 N N . TRP A 1 780 ? -15.183 -24.085 -37.258 1.00 95.69 780 TRP A N 1
ATOM 6299 C CA . TRP A 1 780 ? -16.248 -23.477 -38.044 1.00 95.69 780 TRP A CA 1
ATOM 6300 C C . TRP A 1 780 ? -17.087 -22.544 -37.176 1.00 95.69 780 TRP A C 1
ATOM 6302 O O . TRP A 1 780 ? -17.482 -22.903 -36.065 1.00 95.69 780 TRP A O 1
ATOM 6312 N N . ILE A 1 781 ? -17.401 -21.363 -37.702 1.00 93.44 781 ILE A N 1
ATOM 6313 C CA . ILE A 1 781 ? -18.340 -20.433 -37.073 1.00 93.44 781 ILE A CA 1
ATOM 6314 C C . ILE A 1 781 ? -19.472 -20.053 -38.021 1.00 93.44 781 ILE A C 1
ATOM 6316 O O . ILE A 1 781 ? -19.324 -20.119 -39.242 1.00 93.44 781 ILE A O 1
ATOM 6320 N N . THR A 1 782 ? -20.586 -19.608 -37.449 1.00 90.44 782 THR A N 1
ATOM 6321 C CA . THR A 1 782 ? -21.616 -18.851 -38.172 1.00 90.44 782 THR A CA 1
ATOM 6322 C C . THR A 1 782 ? -21.257 -17.368 -38.214 1.00 90.44 782 THR A C 1
ATOM 6324 O O . THR A 1 782 ? -20.914 -16.767 -37.193 1.00 90.44 782 THR A O 1
ATOM 6327 N N . LEU A 1 783 ? -21.333 -16.786 -39.408 1.00 82.00 783 LEU A N 1
ATOM 6328 C CA . LEU A 1 783 ? -21.266 -15.349 -39.644 1.00 82.00 783 LEU A CA 1
ATOM 6329 C C . LEU A 1 783 ? -22.700 -14.801 -39.629 1.00 82.00 783 LEU A C 1
ATOM 6331 O O . LEU A 1 783 ? -23.587 -15.389 -40.253 1.00 82.00 783 LEU A O 1
ATOM 6335 N N . ASP A 1 784 ? -22.942 -13.697 -38.922 1.00 67.12 784 ASP A N 1
ATOM 6336 C CA . ASP A 1 784 ? -24.223 -12.993 -39.050 1.00 67.12 784 ASP A CA 1
ATOM 6337 C C . ASP A 1 784 ? -24.304 -12.326 -40.427 1.00 67.12 784 ASP A C 1
ATOM 6339 O O . ASP A 1 784 ? -23.293 -11.897 -40.976 1.00 67.12 784 ASP A O 1
ATOM 6343 N N . GLY A 1 785 ? -25.509 -12.252 -40.995 1.00 49.72 785 GLY A N 1
ATOM 6344 C CA . GLY A 1 785 ? -25.763 -11.757 -42.352 1.00 49.72 785 GLY A CA 1
ATOM 6345 C C . GLY A 1 785 ? -25.669 -10.238 -42.551 1.00 49.72 785 GLY A C 1
ATOM 6346 O O . GLY A 1 785 ? -26.421 -9.730 -43.378 1.00 49.72 785 GLY A O 1
ATOM 6347 N N . ASN A 1 786 ? -24.801 -9.535 -41.814 1.00 37.78 786 ASN A N 1
ATOM 6348 C CA . ASN A 1 786 ? -24.522 -8.105 -42.013 1.00 37.78 786 ASN A CA 1
ATOM 6349 C C . ASN A 1 786 ? -23.110 -7.871 -42.544 1.00 37.78 786 ASN A C 1
ATOM 6351 O O . ASN A 1 786 ? -22.152 -8.340 -41.887 1.00 37.78 786 ASN A O 1
#

Radius of gyration: 45.43 Å; chains: 1; bounding box: 87×82×123 Å

Secondary structure (DSSP, 8-state):
-TTTHHHHHHHHHHHHHHHH-GGG------GGGSSTTS-HHHHHHHHHHHHHTT-HHHHHHHHHHS-----TT-HHHHHHHHTT--------TTHHHHHHHHTT------TTHHHHHHHHTT----SS--EEEEEEEE-STT--EEEEEEEEEEEETTEEEEEESSB-EEEES-SSSS-STTT-HHHHHIIIIIHHHHS-HHHHHHBPPEEEEEE-TTS-TT--PEEEEEESEE---TTTHHHH-SSHHHH--BBPHHHHHHS--STT-TTEETTEEPEEEEEE-SSTTEEEEE-TTS-EEEEE-SS-EEEE--EEEEE--HHHHHHHHHHHHHHHHHHHHHHHHHHHHHHHHHHHHHHHHHHHHH-TT-EEEEEEEE-STT--EEEEEEEEEEEETTEEEEEESEE-B---S--STT----GGG-HHHHHIIIIIHHHHS-HHHHHHEE-EEEEE---SSSSS--EEEEESSB---HHHHHHH--SSGGG--EE-HHHHHHHHHHT----EEEEEEE-SSTTEEEEEETTS-EEEEESSTTT----BB--EEEEEPPHHHHHHHHHHHHHHHHHHHHHHHHHHHHHHHHHH--EEETTEEEEEEEEETTTTEEEEEEEEEEEEETTEEEEEESSB-EEE-S-SSSS---GGG-HHHHHIIIIIHHHHS-HHHHHHBPPEEE-------TT-SS-------EEESSBPPPHHHHHHH--SGGGG--BBTTS-B--EEEEEE-STTBEEEE---SSS---------B--TT--EEE--EEEEEPP--

Sequence (786 aa):
MKSYNTKIIKNAFKRMVEEHGPEVFDVAGEPETLVDYLPDDAKYNVVRMAFRMGCYRRLQELKKQYGRFELAQNPLNTELKSFGITIEAAETAAEVTVMAAEAAGLTAKSAGEEQIMQEAGRFRLSETPKTVFFGTYPQSSTGERAPIEWRIIGREGNKVWLTSEYALDFKPFTTAVTNNWAVCTLRQWLNDAFINNAFTNEQQNRLLTIQESIKNWRETEEDPEYLTLEYKVSLPGLSNIDQLFTTDKDRIATVTDYAEALADKSYENIALKNQIAKWWIANNGNIEDSAYVVSFNGEIEEFLWGNEYRFVRPLVLVALDNDEIEELDKKTQKAEQMRKEAERLRKEAALLREQREAEARKVFITVAGRTVTFGIWKYKANGEKANIEWQVLKTDGNKALIVSKQGLDCIRFNLKRNKKVAWEDSSLREWLNDTFYNEAFTDEQKKRIKSSTVRSDGNGSKKVPETETTDNVFVLSVSEVKEFFNKQEERTYTMTEYVESIFAKTNSTEFRCWLRTPGKTSYFVETLYVDGHIFEAYQTAEGSGCVAVRPAMWIELDAEEIDNINRSIRENEEKEAREKEEHDRMIAEAKSTVKLTGDTVIFGAYPKGPDNVEAPVEWQILKRDGNKALLLSKFALFKKKYQSKAGGVTWDCCSLRTWLNGSFIKNSFSKDGRARILETEVLPDTDSNPTVDERINAGEKTVDKIFLLSFSEVCEFFPEIEARGCLNFKGRDVGWLTRTPGVRRYIQFGKLVELKECVLYSNGVAVEAKDEHEIRPAMWITLDGN

Foldseek 3Di:
DVPPVVVVVVVVVVVVCVVPHDPLDPDDDDPPPPLVSDDPVVNVVVLVVCVVVVVVVVNVVVCVVPVDDPPPDDPVVVVVVVVPDDDDDDDDDPVVVVCVVVVPPDDDDDPVCVVVVVVVVFADDDPDFDWDWAFWFQQALVGDIDTFIWTFQGDDPQKTKTKTQAQRAKFAQAPDPDAWLQDGVVQVCQQPVVPPRGHDPVSLVQQDKDWDWAFDPPDDPPDTDTDIDIGRKFFAAPVCVCSRAVDLQRQWHFHGNNRVSNQDPPPCRQQADPRTGWEFHSGADPDDQWGWTQHNSSDIDIDRDDRGMGTYIMMTIGRHDPVVVVVVVVVVVVVVVVVVVVVVVVVVVVVVVVVVVVVVVVVFLLQFADKDWAFWFQFAQVRDIDIFIWTFQGDDVQKTKTWTQAQGFFDFQAADPPDQDANVRTPVQVCFQPVCLVRGHDPVQNVFQDWDWDWADELPPVQGDIDIDTGSKFAAHPVSLCVRPVDQQSQAGYHGNNLVSVCVVQVHPFAWAFHNHADNDSQWGWIATNSRDIDIAGRYPVTGGGHTHIMITMGRHDPVRVVVSVVVSVVVVVVVVVVVVVQVVQQVCLQADWDDDPQKTFHWWWQDDPVRDIDIWIWGFQDDDPQKTKTKTQALEDWAQQAQAFDDDANQPGVVQVCVQPVVLVRGHDPNSSVFQDWDFAQQDQPDDPDDPDRDDSDHIDTGSKFFAAPVRLCVSPVDLVSLWHHHPVRDIFKAFHNHPAPPQFGDISHDDDDDDPDDPSPHDHSGNPGIGGYIMMTMGGHPPD